Protein AF-A0A8H6JCL1-F1 (afdb_monomer_lite)

Organism: NCBI:txid2175907

Secondary structure (DSSP, 8-state):
------------------SSHHHHHHHHHHHHHHSTT-EE-TTSHHHHHHT--SSHHHHTS--SEEE--SSHHHHHHHHHHHHHTT--EEEESS---SSTTSS--TTSEEEE-TT---EEE-TTSSEEEE-TT-BHHHHHHHHGGGTEEES--SSTTSBHHHHHHT----TTHHHH--GGGGEEEEEEE-TT--EEEESSSSSHHHHHHTTTS-TTBTBEEEEEEEEEEE---EEEEEEEEEGGGHHHHHHHHHHIIIIIGGG-TTEEEEEEEEEEGGGTEEEEEEEEEESS--SSTTSPPGGGHHHHT----SEEEEEEE-HHHHHHHHHTTS-S-SEEEEEEEEEE-STTHHHHHHHHHHHHHHHHHHHHHHHHHTT--EEEEEEEEEE-HHHHHHTTGGG--TT---GGG--EEEEEEEEEES-GGGHHHHHHHHHHHHHHHHHHHHHTT-B-----GGG--TTS-TTGGGHHHHHHHHHHHHHHH-TT-TTHHHHTTTT-TTTS-SS---SEEEE-SHHHHHHHHHHHHHHHH-GGGGGG--EEEE-GGGS--SS---------S-PPP----HHHHHHHHHHHHHS---HHHHHHHHHHHHHHHHHHTT-----HHHHHHHHHHHHHHHHHHHHHH-TT--EEEE----S-HHHHHHHHHHHTT-S-GGG---TT--EEEE-----TT---TTS-B---HHHHHTTTTT-TT--EEEEESBB-SS-------TT-S-TT--EEEEEEEB--HHHHHHHHHSSSS--EEEEEE--GGGGG-------HHHHHHHHHTTTTT--EEEEE-TTT--PPSSS--S--TTS-TTSTTHHHHSTTS---HHHHTTSHHHHHHHTT--S-SSSTTS---S--TTS----TT-TT--EEEEETHHHH--BSTT-TTPPBSS--SS-HHHHS-TT-SEEEEET--TTT-HHHHHHHHHHHHHHHHH-TT--EEESSSS----TTGGGTT--TT---GGGT-----S---PBP--

Radius of gyration: 36.18 Å; chains: 1; bounding box: 98×81×99 Å

Foldseek 3Di:
DDDDDDDDDDDPDPDPDDDLLPLQVVLLVVLCVVPPPQKAAPPDPVLVVLLFALFVQASVADERIEGADQDLLSQLVSLQSCLVSLFFEFEDALNYAQHYQQQHHHHTYGYQPLNLADWDADPVRFKIKGFQNAFQLVQQVVCQVVQKDFQAELARSGTGQQCQQQFADGLQLLPFATNVLFFQKWFFQFSNSDTAIEHLVGVVLVSQNSGRVGGCLLGDTGITIGTMDRAHWKKKKKFKAAPVCLLQVLVLVLCLQAPQSNVASQKFKKKKWKFDVVLPTIMIMIMIIGRDADPPQPDDPPSCPSVVPRDHTPDIDMDTGGSSVSNVVVNVVRDIYFHKAKAKFKWARDVCVSVLVVVLVVLQVVLVCQLQVQCVVVVWDKMKMKMKGKCHLSSQVSQPPSNHHLQLGHSVLGIMIMIMTMMTIHDPSSVVSSVVSSVVSNVVSQVSRVVVVTGQLATRPSRHFLADQRNSNNDDVSLVSSVVSSCVRPVVSSVPVRRRCSRHQPSPPVGPLLLEAELAAPLSLVLLQVVQLSCLVPLVSLQSHAEYEYALVNQLDLPDDPPPDPPFLPDPAADDDPVSLVSLLVLLVQLPFDPVLSVLLNVLSVVVNCSNRVNDGDDPNRCSVSSSSSSLSSSLSSQQSRANHAEYEAHADDPSPNNLRSLLCLLLVVTDPSNRGCLNYAEYAYADCDDPPDRDLQAADAHLQLSVCSSHFARQNHAEYHAGRHADDDHDPPFAFFQLGHQNHAYYAHYQYQAAQFVLLRVLRSHNAHAYYHEAHHGDVCVVPDDQRHLLQLNLLSCVSNLARYAAYAEQCVSRQDDPPDDDFSDDPQLCCPDPVNCPPPVVNCDPVVVQCVDPSRVSSCVRHHDDRGSNRRDDPDDATSASAASQSSQNHAYDHYALCNQAHDFDDPDLLGEHPDGGPDQPLRRDHQAYQYYEHAPDDAPSYVVSNVSLVVCVVCVVPRRVNHNYYYCNVDHHYRNVRVPVVDDPDDDPVCPPDDDPDPPDDRDSND

Sequence (1010 aa):
MKFSSTNLAILASTQFGTSSASSTCGVCSALARQLPEKVFLPNTTQYATSNIYWSDRQAEIHPACFITPESTEDVSTAIKILVSLSAPFTVKSGGHTAFDGGSNIQNGVTIDLAPLNHLNVSDDRQTVSIGPGNRWIDVSEALDPLGLAVVGGRVGMVGVSGLILGGGISYFSGRYGWACDNVHRFEVVLASGDVVYASPDENADLFWALRGSGGSNFGVVTNFDLASFEQGNIWLHNRLFPMAKSTELVPAFNELSLNGLPGDADGHTFLVMMYLAELGGYIIGDYLYHAQPPSDPQATPAVFASTATITGTLFNSTTVANVTTHIKALSEGNQNGGRKAWFGVSVYLGEGSSQLLQDIIPLYQERSEIVLATAASKNLTAMPMLVYQPITANILEQMQKNGGNALGLSPEAGPMVHIQVDTHWDAAELDEVVESSAADLVAKITRLAEERGLSAGYVYLNYADKNQDVYAGYGEESHARLREVAGKYDAEGSFRARQWDHLIPDFWSSVPPLFRIKVAEADDIEASYPLLASYATNPDAALTVNEFGIDTDRWPSRWFGFRTHDEALNDPARPVDDAAHQLLEDRARKLGLSQASTDSMLNALSWKKAHLLGQRPETPRGFREHNFEYACAAATLLLSFCKNITQVYWGQMGSCTALEEYLHKSNYGILPAESRALQQLEMARIMSVTNGLYRDTRTYRRSECLRELSYFHRLPRFANFVLDAFGDYQMHHEIFAPKSSSPSFKRIQMRRTGATGSVIGMLIRAPLNLEELVLSTGGLWLHEGDISLASLKGLHKSLLMQKDTLKVLDIDVGAGIWPRARGEGEIGWEDDADGPEGDEEWGWVLEDHAELRQNEYFAMDEALGGGPIYSHELPDTRPYGYTIGSFHDFHKLTHLSITLRAFMGPGLTFFPNANLTVKPPFRLFEVLPPNLEYLCFYDYDKGINAEIDDHVREFTEKKGELFPSLREVVGVDEKMPAGGTLYKDVGYGNNKESRLFQPVDPEFGWAVAI

InterPro domains:
  IPR006094 FAD linked oxidase, N-terminal [PF01565] (63-196)
  IPR016166 FAD-binding domain, PCMH-type [PS51387] (59-231)
  IPR016169 FAD-binding, type PCMH, subdomain 2 [G3DSA:3.30.465.10] (18-253)
  IPR036318 FAD-binding, type PCMH-like superfamily [SSF56176] (26-227)
  IPR050416 FAD-linked Oxidoreductases in Biosynthetic Pathways [PTHR42973] (18-499)

pLDDT: mean 81.49, std 20.09, range [21.56, 98.62]

Structure (mmCIF, N/CA/C/O backbone):
data_AF-A0A8H6JCL1-F1
#
_entry.id   AF-A0A8H6JCL1-F1
#
loop_
_atom_site.group_PDB
_atom_site.id
_atom_site.type_symbol
_atom_site.label_atom_id
_atom_site.label_alt_id
_atom_site.label_comp_id
_atom_site.label_asym_id
_atom_site.label_entity_id
_atom_site.label_seq_id
_atom_site.pdbx_PDB_ins_code
_atom_site.Cartn_x
_atom_site.Cartn_y
_atom_site.Cartn_z
_atom_site.occupancy
_atom_site.B_iso_or_equiv
_atom_site.auth_seq_id
_atom_site.auth_comp_id
_atom_site.auth_asym_id
_atom_site.auth_atom_id
_atom_site.pdbx_PDB_model_num
ATOM 1 N N . MET A 1 1 ? 57.566 -1.917 42.557 1.00 38.50 1 MET A N 1
ATOM 2 C CA . MET A 1 1 ? 56.617 -2.766 43.312 1.00 38.50 1 MET A CA 1
ATOM 3 C C . MET A 1 1 ? 55.871 -1.912 44.321 1.00 38.50 1 MET A C 1
ATOM 5 O O . MET A 1 1 ? 56.512 -1.420 45.241 1.00 38.50 1 MET A O 1
ATOM 9 N N . LYS A 1 2 ? 54.563 -1.714 44.123 1.00 21.56 2 LYS A N 1
ATOM 10 C CA . LYS A 1 2 ? 53.546 -1.369 45.135 1.00 21.56 2 LYS A CA 1
ATOM 11 C C . LYS A 1 2 ? 52.174 -1.364 44.443 1.00 21.56 2 LYS A C 1
ATOM 13 O O . LYS A 1 2 ? 52.069 -0.892 43.318 1.00 21.56 2 LYS A O 1
ATOM 18 N N . PHE A 1 3 ? 51.186 -1.951 45.111 1.00 28.50 3 PHE A N 1
ATOM 19 C CA . PHE A 1 3 ? 49.781 -2.045 44.709 1.00 28.50 3 PHE A CA 1
ATOM 20 C C . PHE A 1 3 ? 49.100 -0.669 44.591 1.00 28.50 3 PHE A C 1
ATOM 22 O O . PHE A 1 3 ? 49.400 0.224 45.382 1.00 28.50 3 PHE A O 1
ATOM 29 N N . SER A 1 4 ? 48.114 -0.558 43.694 1.00 23.06 4 SER A N 1
ATOM 30 C CA . SER A 1 4 ? 46.902 0.246 43.901 1.00 23.06 4 SER A CA 1
ATOM 31 C C . SER A 1 4 ? 45.738 -0.325 43.082 1.00 23.06 4 SER A C 1
ATOM 33 O O . SER A 1 4 ? 45.916 -0.853 41.990 1.00 23.06 4 SER A O 1
ATOM 35 N N . SER A 1 5 ? 44.568 -0.247 43.691 1.00 24.34 5 SER A N 1
ATOM 36 C CA . SER A 1 5 ? 43.299 -0.926 43.455 1.00 24.34 5 SER A CA 1
ATOM 37 C C . SER A 1 5 ? 42.236 0.028 42.913 1.00 24.34 5 SER A C 1
ATOM 39 O O . SER A 1 5 ? 42.198 1.167 43.369 1.00 24.34 5 SER A O 1
ATOM 41 N N . THR A 1 6 ? 41.308 -0.449 42.073 1.00 24.31 6 THR A N 1
ATOM 42 C CA . THR A 1 6 ? 39.841 -0.338 42.283 1.00 24.31 6 THR A CA 1
ATOM 43 C C . THR A 1 6 ? 39.059 -1.006 41.141 1.00 24.31 6 THR A C 1
ATOM 45 O O . THR A 1 6 ? 39.145 -0.605 39.988 1.00 24.31 6 THR A O 1
ATOM 48 N N . ASN A 1 7 ? 38.285 -2.035 41.500 1.00 23.97 7 ASN A N 1
ATOM 49 C CA . ASN A 1 7 ? 37.145 -2.547 40.742 1.00 23.97 7 ASN A CA 1
ATOM 50 C C . ASN A 1 7 ? 35.922 -1.690 41.097 1.00 23.97 7 ASN A C 1
ATOM 52 O O . ASN A 1 7 ? 35.647 -1.523 42.286 1.00 23.97 7 ASN A O 1
ATOM 56 N N . LEU A 1 8 ? 35.148 -1.245 40.107 1.00 24.22 8 LEU A N 1
ATOM 57 C CA . LEU A 1 8 ? 33.727 -0.943 40.286 1.00 24.22 8 LEU A CA 1
ATOM 58 C C . LEU A 1 8 ? 32.955 -1.548 39.111 1.00 24.22 8 LEU A C 1
ATOM 60 O O . LEU A 1 8 ? 33.208 -1.228 37.952 1.00 24.22 8 LEU A O 1
ATOM 64 N N . ALA A 1 9 ? 32.046 -2.462 39.437 1.00 23.98 9 ALA A N 1
ATOM 65 C CA . ALA A 1 9 ? 31.077 -3.032 38.520 1.00 23.98 9 ALA A CA 1
ATOM 66 C C . ALA A 1 9 ? 30.070 -1.950 38.104 1.00 23.98 9 ALA A C 1
ATOM 68 O O . ALA A 1 9 ? 29.448 -1.331 38.967 1.00 23.98 9 ALA A O 1
ATOM 69 N N . ILE A 1 10 ? 29.892 -1.744 36.799 1.00 23.39 10 ILE A N 1
ATOM 70 C CA . ILE A 1 10 ? 28.755 -0.995 36.260 1.00 23.39 10 ILE A CA 1
ATOM 71 C C . ILE A 1 10 ? 27.710 -2.030 35.843 1.00 23.39 10 ILE A C 1
ATOM 73 O O . ILE A 1 10 ? 27.878 -2.753 34.864 1.00 23.39 10 ILE A O 1
ATOM 77 N N . LEU A 1 11 ? 26.653 -2.119 36.650 1.00 22.72 11 LEU A N 1
ATOM 78 C CA . LEU A 1 11 ? 25.375 -2.721 36.287 1.00 22.72 11 LEU A CA 1
ATOM 79 C C . LEU A 1 11 ? 24.811 -1.930 35.102 1.00 22.72 11 LEU A C 1
ATOM 81 O O . LEU A 1 11 ? 24.326 -0.815 35.279 1.00 22.72 11 LEU A O 1
ATOM 85 N N . ALA A 1 12 ? 24.895 -2.491 33.898 1.00 23.98 12 ALA A N 1
ATOM 86 C CA . ALA A 1 12 ? 24.140 -1.997 32.758 1.00 23.98 12 ALA A CA 1
ATOM 87 C C . ALA A 1 12 ? 22.661 -2.317 33.010 1.00 23.98 12 ALA A C 1
ATOM 89 O O . ALA A 1 12 ? 22.228 -3.465 32.919 1.00 23.98 12 ALA A O 1
ATOM 90 N N . SER A 1 13 ? 21.901 -1.299 33.405 1.00 22.94 13 SER A N 1
ATOM 91 C CA . SER A 1 13 ? 20.447 -1.349 33.478 1.00 22.94 13 SER A CA 1
ATOM 92 C C . SER A 1 13 ? 19.893 -1.600 32.078 1.00 22.94 13 SER A C 1
ATOM 94 O O . SER A 1 13 ? 20.009 -0.752 31.196 1.00 22.94 13 SER A O 1
ATOM 96 N N . THR A 1 14 ? 19.286 -2.766 31.888 1.00 24.42 14 THR A N 1
ATOM 97 C CA . THR A 1 14 ? 18.423 -3.091 30.754 1.00 24.42 14 THR A CA 1
ATOM 98 C C . THR A 1 14 ? 17.261 -2.098 30.706 1.00 24.42 14 THR A C 1
ATOM 100 O O . THR A 1 14 ? 16.309 -2.214 31.479 1.00 24.42 14 THR A O 1
ATOM 103 N N . GLN A 1 15 ? 17.339 -1.107 29.818 1.00 24.70 15 GLN A N 1
ATOM 104 C CA . GLN A 1 15 ? 16.174 -0.334 29.399 1.00 24.70 15 GLN A CA 1
ATOM 105 C C . GLN A 1 15 ? 15.308 -1.238 28.518 1.00 24.70 15 GLN A C 1
ATOM 107 O O . GLN A 1 15 ? 15.600 -1.454 27.346 1.00 24.70 15 GLN A O 1
ATOM 112 N N . PHE A 1 16 ? 14.248 -1.796 29.100 1.00 24.67 16 PHE A N 1
ATOM 113 C CA . PHE A 1 16 ? 13.143 -2.352 28.330 1.00 24.67 16 PHE A CA 1
ATOM 114 C C . PHE A 1 16 ? 12.398 -1.185 27.675 1.00 24.67 16 PHE A C 1
ATOM 116 O O . PHE A 1 16 ? 11.644 -0.468 28.335 1.00 24.67 16 PHE A O 1
ATOM 123 N N . GLY A 1 17 ? 12.644 -0.971 26.382 1.00 24.30 17 GLY A N 1
ATOM 124 C CA . GLY A 1 17 ? 11.808 -0.110 25.553 1.00 24.30 17 GLY A CA 1
ATOM 125 C C . GLY A 1 17 ? 10.380 -0.653 25.548 1.00 24.30 17 GLY A C 1
ATOM 126 O O . GLY A 1 17 ? 10.155 -1.815 25.220 1.00 24.30 17 GLY A O 1
ATOM 127 N N . THR A 1 18 ? 9.420 0.165 25.969 1.00 31.03 18 THR A N 1
ATOM 128 C CA . THR A 1 18 ? 7.995 -0.183 26.002 1.00 31.03 18 THR A CA 1
ATOM 129 C C . THR A 1 18 ? 7.184 0.921 25.326 1.00 31.03 18 THR A C 1
ATOM 131 O O . THR A 1 18 ? 6.800 1.884 25.974 1.00 31.03 18 THR A O 1
ATOM 134 N N . SER A 1 19 ? 6.951 0.786 24.017 1.00 31.88 19 SER A N 1
ATOM 135 C CA . SER A 1 19 ? 5.664 1.043 23.334 1.00 31.88 19 SER A CA 1
ATOM 136 C C . SER A 1 19 ? 5.751 0.564 21.865 1.00 31.88 19 SER A C 1
ATOM 138 O O . SER A 1 19 ? 6.844 0.421 21.325 1.00 31.88 19 SER A O 1
ATOM 140 N N . SER A 1 20 ? 4.609 0.198 21.270 1.00 27.75 20 SER A N 1
ATOM 141 C CA . SER A 1 20 ? 4.351 -0.674 20.088 1.00 27.75 20 SER A CA 1
ATOM 142 C C . SER A 1 20 ? 4.400 -2.207 20.273 1.00 27.75 20 SER A C 1
ATOM 144 O O . SER A 1 20 ? 3.550 -2.904 19.727 1.00 27.75 20 SER A O 1
ATOM 146 N N . ALA A 1 21 ? 5.280 -2.773 21.108 1.00 30.39 21 ALA A N 1
ATOM 147 C CA . ALA A 1 21 ? 5.380 -4.241 21.239 1.00 30.39 21 ALA A CA 1
ATOM 148 C C . ALA A 1 21 ? 4.179 -4.924 21.945 1.00 30.39 21 ALA A C 1
ATOM 150 O O . ALA A 1 21 ? 3.989 -6.133 21.819 1.00 30.39 21 ALA A O 1
ATOM 151 N N . SER A 1 22 ? 3.369 -4.178 22.706 1.00 33.50 22 SER A N 1
ATOM 152 C CA . SER A 1 22 ? 2.308 -4.730 23.570 1.00 33.50 22 SER A CA 1
ATOM 153 C C . SER A 1 22 ? 1.096 -5.270 22.793 1.00 33.50 22 SER A C 1
ATOM 155 O O . SER A 1 22 ? 0.628 -6.376 23.072 1.00 33.50 22 SER A O 1
ATOM 157 N N . SER A 1 23 ? 0.607 -4.538 21.784 1.00 38.47 23 SER A N 1
ATOM 158 C CA . SER A 1 23 ? -0.570 -4.933 20.994 1.00 38.47 23 SER A CA 1
ATOM 159 C C . SER A 1 23 ? -0.249 -6.068 20.015 1.00 38.47 23 SER A C 1
ATOM 161 O O . SER A 1 23 ? -0.994 -7.050 19.960 1.00 38.47 23 SER A O 1
ATOM 163 N N . THR A 1 24 ? 0.900 -6.022 19.328 1.00 45.44 24 THR A N 1
ATOM 164 C CA . THR A 1 24 ? 1.317 -7.107 18.423 1.00 45.44 24 THR A CA 1
ATOM 165 C C . THR A 1 24 ? 1.723 -8.380 19.177 1.00 45.44 24 THR A C 1
ATOM 167 O O . THR A 1 24 ? 1.479 -9.484 18.689 1.00 45.44 24 THR A O 1
ATOM 170 N N . CYS A 1 25 ? 2.221 -8.277 20.419 1.00 59.06 25 CYS A N 1
ATOM 171 C CA . CYS A 1 25 ? 2.382 -9.440 21.305 1.00 59.06 25 CYS A CA 1
ATOM 172 C C . CYS A 1 25 ? 1.034 -10.140 21.574 1.00 59.06 25 CYS A C 1
ATOM 174 O O . CYS A 1 25 ? 0.959 -11.374 21.598 1.00 59.06 25 CYS A O 1
ATOM 176 N N . GLY A 1 26 ? -0.055 -9.370 21.687 1.00 68.06 26 GLY A N 1
ATOM 177 C CA . GLY A 1 26 ? -1.422 -9.888 21.781 1.00 68.06 26 GLY A CA 1
ATOM 178 C C . GLY A 1 26 ? -1.878 -10.636 20.523 1.00 68.06 26 GLY A C 1
ATOM 179 O O . GLY A 1 26 ? -2.459 -11.718 20.639 1.00 68.06 26 GLY A O 1
ATOM 180 N N . VAL A 1 27 ? -1.562 -10.113 19.332 1.00 77.06 27 VAL A N 1
ATOM 181 C CA . VAL A 1 27 ? -1.887 -10.743 18.036 1.00 77.06 27 VAL A CA 1
ATOM 182 C C . VAL A 1 27 ? -1.123 -12.053 17.850 1.00 77.06 27 VAL A C 1
ATOM 184 O O . VAL A 1 27 ? -1.741 -13.089 17.607 1.00 77.06 27 VAL A O 1
ATOM 187 N N . CYS A 1 28 ? 0.199 -12.050 18.037 1.00 83.19 28 CYS A N 1
ATOM 188 C CA . CYS A 1 28 ? 1.015 -13.263 17.937 1.00 83.19 28 CYS A CA 1
ATOM 189 C C . CYS A 1 28 ? 0.570 -14.327 18.954 1.00 83.19 28 CYS A C 1
ATOM 191 O O . CYS A 1 28 ? 0.519 -15.513 18.634 1.00 83.19 28 CYS A O 1
ATOM 193 N N . SER A 1 29 ? 0.145 -13.913 20.153 1.00 82.38 29 SER A N 1
ATOM 194 C CA . SER A 1 29 ? -0.443 -14.815 21.153 1.00 82.38 29 SER A CA 1
ATOM 195 C C . SER A 1 29 ? -1.833 -15.334 20.760 1.00 82.38 29 SER A C 1
ATOM 197 O O . SER A 1 29 ? -2.208 -16.447 21.128 1.00 82.38 29 SER A O 1
ATOM 199 N N . ALA A 1 30 ? -2.647 -14.547 20.051 1.00 79.69 30 ALA A N 1
ATOM 200 C CA . ALA A 1 30 ? -3.932 -15.001 19.518 1.00 79.69 30 ALA A CA 1
ATOM 201 C C . ALA A 1 30 ? -3.732 -16.042 18.409 1.00 79.69 30 ALA A C 1
ATOM 203 O O . ALA A 1 30 ? -4.354 -17.103 18.465 1.00 79.69 30 ALA A O 1
ATOM 204 N N . LEU A 1 31 ? -2.801 -15.782 17.487 1.00 87.44 31 LEU A N 1
ATOM 205 C CA . LEU A 1 31 ? -2.389 -16.731 16.456 1.00 87.44 31 LEU A CA 1
ATOM 206 C C . LEU A 1 31 ? -1.851 -18.019 17.084 1.00 87.44 31 LEU A C 1
ATOM 208 O O . LEU A 1 31 ? -2.348 -19.088 16.764 1.00 87.44 31 LEU A O 1
ATOM 212 N N . ALA A 1 32 ? -0.935 -17.936 18.054 1.00 90.69 32 ALA A N 1
ATOM 213 C CA . ALA A 1 32 ? -0.321 -19.117 18.669 1.00 90.69 32 ALA A CA 1
ATOM 214 C C . ALA A 1 32 ? -1.321 -19.988 19.450 1.00 90.69 32 ALA A C 1
ATOM 216 O O . ALA A 1 32 ? -1.097 -21.183 19.626 1.00 90.69 32 ALA A O 1
ATOM 217 N N . ARG A 1 33 ? -2.431 -19.407 19.926 1.00 90.06 33 ARG A N 1
ATOM 218 C CA . ARG A 1 33 ? -3.516 -20.156 20.579 1.00 90.06 33 ARG A CA 1
ATOM 219 C C . ARG A 1 33 ? -4.389 -20.923 19.588 1.00 90.06 33 ARG A C 1
ATOM 221 O O . ARG A 1 33 ? -4.876 -21.989 19.946 1.00 90.06 33 ARG A O 1
ATOM 228 N N . GLN A 1 34 ? -4.622 -20.370 18.399 1.00 92.56 34 GLN A N 1
ATOM 229 C CA . GLN A 1 34 ? -5.476 -20.987 17.374 1.00 92.56 34 GLN A CA 1
ATOM 230 C C . GLN A 1 34 ? -4.685 -21.905 16.435 1.00 92.56 34 GLN A C 1
ATOM 232 O O . GLN A 1 34 ? -5.204 -22.919 15.985 1.00 92.56 34 GLN A O 1
ATOM 237 N N . LEU A 1 35 ? -3.422 -21.564 16.183 1.00 93.75 35 LEU A N 1
ATOM 238 C CA . LEU A 1 35 ? -2.479 -22.251 15.306 1.00 93.75 35 LEU A CA 1
ATOM 239 C C . LEU A 1 35 ? -1.195 -22.561 16.104 1.00 93.75 35 LEU A C 1
ATOM 241 O O . LEU A 1 35 ? -0.165 -21.903 15.916 1.00 93.75 35 LEU A O 1
ATOM 245 N N . PRO A 1 36 ? -1.256 -23.509 17.061 1.00 89.75 36 PRO A N 1
ATOM 246 C CA . PRO A 1 36 ? -0.106 -23.862 17.888 1.00 89.75 36 PRO A CA 1
ATOM 247 C C . PRO A 1 36 ? 1.031 -24.418 17.029 1.00 89.75 36 PRO A C 1
ATOM 249 O O . PRO A 1 36 ? 0.790 -25.034 15.997 1.00 89.75 36 PRO A O 1
ATOM 252 N N . GLU A 1 37 ? 2.273 -24.185 17.459 1.00 92.62 37 GLU A N 1
ATOM 253 C CA . GLU A 1 37 ? 3.508 -24.634 16.783 1.00 92.62 37 GLU A CA 1
ATOM 254 C C . GLU A 1 37 ? 3.768 -24.027 15.390 1.00 92.62 37 GLU A C 1
ATOM 256 O O . GLU A 1 37 ? 4.841 -24.241 14.835 1.00 92.62 37 GLU A O 1
ATOM 261 N N . LYS A 1 38 ? 2.858 -23.188 14.877 1.00 96.25 38 LYS A N 1
ATOM 262 C CA . LYS A 1 38 ? 2.988 -22.481 13.590 1.00 96.25 38 LYS A CA 1
ATOM 263 C C . LYS A 1 38 ? 3.378 -21.007 13.740 1.00 96.25 38 LYS A C 1
ATOM 265 O O . LYS A 1 38 ? 3.546 -20.307 12.751 1.00 96.25 38 LYS A O 1
ATOM 270 N N . VAL A 1 39 ? 3.504 -20.502 14.970 1.00 96.38 39 VAL A N 1
ATOM 271 C CA . VAL A 1 39 ? 3.913 -19.114 15.247 1.00 96.38 39 VAL A CA 1
ATOM 272 C C . VAL A 1 39 ? 5.340 -19.080 15.768 1.00 96.38 39 VAL A C 1
ATOM 274 O O . VAL A 1 39 ? 5.640 -19.649 16.819 1.00 96.38 39 VAL A O 1
ATOM 277 N N . PHE A 1 40 ? 6.212 -18.363 15.066 1.00 95.06 40 PHE A N 1
ATOM 278 C CA . PHE A 1 40 ? 7.623 -18.239 15.410 1.00 95.06 40 PHE A CA 1
ATOM 279 C C . PHE A 1 40 ? 7.922 -16.835 15.925 1.00 95.06 40 PHE A C 1
ATOM 281 O O . PHE A 1 40 ? 7.771 -15.842 15.213 1.00 95.06 40 PHE A O 1
ATOM 288 N N . LEU A 1 41 ? 8.340 -16.764 17.189 1.00 90.81 41 LEU A N 1
ATOM 289 C CA . LEU A 1 41 ? 8.695 -15.526 17.881 1.00 90.81 41 LEU A CA 1
ATOM 290 C C . LEU A 1 41 ? 10.193 -15.207 17.724 1.00 90.81 41 LEU A C 1
ATOM 292 O O . LEU A 1 41 ? 10.987 -16.129 17.490 1.00 90.81 41 LEU A O 1
ATOM 296 N N . PRO A 1 42 ? 10.603 -13.938 17.918 1.00 88.81 42 PRO A N 1
ATOM 297 C CA . PRO A 1 42 ? 12.007 -13.548 17.945 1.00 88.81 42 PRO A CA 1
ATOM 298 C C . PRO A 1 42 ? 12.844 -14.420 18.891 1.00 88.81 42 PRO A C 1
ATOM 300 O O . PRO A 1 42 ? 12.355 -14.912 19.909 1.00 88.81 42 PRO A O 1
ATOM 303 N N . ASN A 1 43 ? 14.130 -14.580 18.570 1.00 84.06 43 ASN A N 1
ATOM 304 C CA . ASN A 1 43 ? 15.099 -15.423 19.292 1.00 84.06 43 ASN A CA 1
ATOM 305 C C . ASN A 1 43 ? 14.855 -16.945 19.214 1.00 84.06 43 ASN A C 1
ATOM 307 O O . ASN A 1 43 ? 15.453 -17.699 19.982 1.00 84.06 43 ASN A O 1
ATOM 311 N N . THR A 1 44 ? 14.023 -17.418 18.280 1.00 90.06 44 THR A N 1
ATOM 312 C CA . THR A 1 44 ? 13.889 -18.850 17.958 1.00 90.06 44 THR A CA 1
ATOM 313 C C . THR A 1 44 ? 14.641 -19.206 16.672 1.00 90.06 44 THR A C 1
ATOM 315 O O . THR A 1 44 ? 14.817 -18.369 15.784 1.00 90.06 44 THR A O 1
ATOM 318 N N . THR A 1 45 ? 15.083 -20.460 16.537 1.00 92.81 45 THR A N 1
ATOM 319 C CA . THR A 1 45 ? 15.738 -20.944 15.305 1.00 92.81 45 THR A CA 1
ATOM 320 C C . THR A 1 45 ? 14.789 -20.898 14.108 1.00 92.81 45 THR A C 1
ATOM 322 O O . THR A 1 45 ? 15.203 -20.583 12.993 1.00 92.81 45 THR A O 1
ATOM 325 N N . GLN A 1 46 ? 13.508 -21.172 14.340 1.00 92.62 46 GLN A N 1
ATOM 326 C CA . GLN A 1 46 ? 12.470 -21.126 13.323 1.00 92.62 46 GLN A CA 1
ATOM 327 C C . GLN A 1 46 ? 12.265 -19.700 12.803 1.00 92.62 46 GLN A C 1
ATOM 329 O O . GLN A 1 46 ? 12.239 -19.502 11.595 1.00 92.62 46 GLN A O 1
ATOM 334 N N . TYR A 1 47 ? 12.246 -18.698 13.690 1.00 94.06 47 TYR A N 1
ATOM 335 C CA . TYR A 1 47 ? 12.207 -17.290 13.283 1.00 94.06 47 TYR A CA 1
ATOM 336 C C . TYR A 1 47 ? 13.407 -16.925 12.405 1.00 94.06 47 TYR A C 1
ATOM 338 O O . TYR A 1 47 ? 13.236 -16.320 11.353 1.00 94.06 47 TYR A O 1
ATOM 346 N N . ALA A 1 48 ? 14.621 -17.332 12.794 1.00 93.12 48 ALA A N 1
ATOM 347 C CA . ALA A 1 48 ? 15.817 -17.075 11.990 1.00 93.12 48 ALA A CA 1
ATOM 348 C C . ALA A 1 48 ? 15.750 -17.749 10.605 1.00 93.12 48 ALA A C 1
ATOM 350 O O . ALA A 1 48 ? 16.198 -17.170 9.621 1.00 93.12 48 ALA A O 1
ATOM 351 N N . THR A 1 49 ? 15.145 -18.937 10.520 1.00 92.12 49 THR A N 1
ATOM 352 C CA . THR A 1 49 ? 14.950 -19.669 9.256 1.00 92.12 49 THR A CA 1
ATOM 353 C C . THR A 1 49 ? 13.924 -18.974 8.358 1.00 92.12 49 THR A C 1
ATOM 355 O O . THR A 1 49 ? 14.168 -18.797 7.165 1.00 92.12 49 THR A O 1
ATOM 358 N N . SER A 1 50 ? 12.812 -18.505 8.929 1.00 94.19 50 SER A N 1
ATOM 359 C CA . SER A 1 50 ? 11.821 -17.699 8.209 1.00 94.19 50 SER A CA 1
ATOM 360 C C . SER A 1 50 ? 12.330 -16.299 7.853 1.00 94.19 50 SER A C 1
ATOM 362 O O . SER A 1 50 ? 11.800 -15.690 6.931 1.00 94.19 50 SER A O 1
ATOM 364 N N . ASN A 1 51 ? 13.392 -15.789 8.486 1.00 94.56 51 ASN A N 1
ATOM 365 C CA . ASN A 1 51 ? 13.963 -14.466 8.202 1.00 94.56 51 ASN A CA 1
ATOM 366 C C . ASN A 1 51 ? 15.081 -14.469 7.134 1.00 94.56 51 ASN A C 1
ATOM 368 O O . ASN A 1 51 ? 15.973 -13.627 7.166 1.00 94.56 51 ASN A O 1
ATOM 372 N N . ILE A 1 52 ? 15.052 -15.409 6.182 1.00 93.06 52 ILE A N 1
ATOM 373 C CA . ILE A 1 52 ? 15.992 -15.459 5.045 1.00 93.06 52 ILE A CA 1
ATOM 374 C C . ILE A 1 52 ? 15.357 -14.813 3.808 1.00 93.06 52 ILE A C 1
ATOM 376 O O . ILE A 1 52 ? 14.282 -15.238 3.379 1.00 93.06 52 ILE A O 1
ATOM 380 N N . TYR A 1 53 ? 16.023 -13.826 3.208 1.00 94.69 53 TYR A N 1
ATOM 381 C CA . TYR A 1 53 ? 15.524 -13.071 2.051 1.00 94.69 53 TYR A CA 1
ATOM 382 C C . TYR A 1 53 ? 16.588 -12.899 0.970 1.00 94.69 53 TYR A C 1
ATOM 384 O O . TYR A 1 53 ? 17.781 -13.084 1.211 1.00 94.69 53 TYR A O 1
ATOM 392 N N . TRP A 1 54 ? 16.146 -12.530 -0.231 1.00 93.12 54 TRP A N 1
ATOM 393 C CA . TRP A 1 54 ? 17.045 -12.273 -1.350 1.00 93.12 54 TRP A CA 1
ATOM 394 C C . TRP A 1 54 ? 17.894 -11.011 -1.156 1.00 93.12 54 TRP A C 1
ATOM 396 O O . TRP A 1 54 ? 19.064 -11.005 -1.532 1.00 93.12 54 TRP A O 1
ATOM 406 N N . SER A 1 55 ? 17.320 -9.974 -0.544 1.00 94.25 55 SER A N 1
ATOM 407 C CA . SER A 1 55 ? 17.991 -8.719 -0.192 1.00 94.25 55 SER A CA 1
ATOM 408 C C . SER A 1 55 ? 18.053 -8.564 1.328 1.00 94.25 55 SER A C 1
ATOM 410 O O . SER A 1 55 ? 17.036 -8.739 2.006 1.00 94.25 55 SER A O 1
ATOM 412 N N . ASP A 1 56 ? 19.218 -8.193 1.862 1.00 93.81 56 ASP A N 1
ATOM 413 C CA . ASP A 1 56 ? 19.426 -7.939 3.296 1.00 93.81 56 ASP A CA 1
ATOM 414 C C . ASP A 1 56 ? 18.503 -6.838 3.821 1.00 93.81 56 ASP A C 1
ATOM 416 O O . ASP A 1 56 ? 18.051 -6.910 4.959 1.00 93.81 56 ASP A O 1
ATOM 420 N N . ARG A 1 57 ? 18.099 -5.899 2.958 1.00 91.31 57 ARG A N 1
ATOM 421 C CA . ARG A 1 57 ? 17.111 -4.856 3.277 1.00 91.31 57 ARG A CA 1
ATOM 422 C C . ARG A 1 57 ? 15.805 -5.417 3.841 1.00 91.31 57 ARG A C 1
ATOM 424 O O . ARG A 1 57 ? 15.172 -4.802 4.690 1.00 91.31 57 ARG A O 1
ATOM 431 N N . GLN A 1 58 ? 15.395 -6.597 3.379 1.00 91.69 58 GLN A N 1
ATOM 432 C CA . GLN A 1 58 ? 14.199 -7.278 3.879 1.00 91.69 58 GLN A CA 1
ATOM 433 C C . GLN A 1 58 ? 14.464 -8.079 5.147 1.00 91.69 58 GLN A C 1
ATOM 435 O O . GLN A 1 58 ? 13.582 -8.179 5.997 1.00 91.69 58 GLN A O 1
ATOM 440 N N . ALA A 1 59 ? 15.663 -8.646 5.283 1.00 91.31 59 ALA A N 1
ATOM 441 C CA . ALA A 1 59 ? 16.061 -9.402 6.467 1.00 91.31 59 ALA A CA 1
ATOM 442 C C . ALA A 1 59 ? 16.326 -8.498 7.687 1.00 91.31 59 ALA A C 1
ATOM 444 O O . ALA A 1 59 ? 16.161 -8.943 8.825 1.00 91.31 59 ALA A O 1
ATOM 445 N N . GLU A 1 60 ? 16.705 -7.240 7.452 1.00 92.00 60 GLU A N 1
ATOM 446 C CA . GLU A 1 60 ? 16.902 -6.192 8.464 1.00 92.00 60 GLU A CA 1
ATOM 447 C C . GLU A 1 60 ? 15.588 -5.688 9.071 1.00 92.00 60 GLU A C 1
ATOM 449 O O . GLU A 1 60 ? 15.588 -5.117 10.160 1.00 92.00 60 GLU A O 1
ATOM 454 N N . ILE A 1 61 ? 14.459 -5.950 8.411 1.00 88.88 61 ILE A N 1
ATOM 455 C CA . ILE A 1 61 ? 13.137 -5.745 8.994 1.00 88.88 61 ILE A CA 1
ATOM 456 C C . ILE A 1 61 ? 12.794 -6.914 9.915 1.00 88.88 61 ILE A C 1
ATOM 458 O O . ILE A 1 61 ? 13.019 -8.087 9.603 1.00 88.88 61 ILE A O 1
ATOM 462 N N . HIS A 1 62 ? 12.204 -6.600 11.064 1.00 88.12 62 HIS A N 1
ATOM 463 C CA . HIS A 1 62 ? 11.891 -7.583 12.092 1.00 88.12 62 HIS A CA 1
ATOM 464 C C . HIS A 1 62 ? 10.392 -7.602 12.416 1.00 88.12 62 HIS A C 1
ATOM 466 O O . HIS A 1 62 ? 9.904 -6.698 13.107 1.00 88.12 62 HIS A O 1
ATOM 472 N N . PRO A 1 63 ? 9.646 -8.623 11.951 1.00 90.12 63 PRO A N 1
ATOM 473 C CA . PRO A 1 63 ? 8.261 -8.809 12.355 1.00 90.12 63 PRO A CA 1
ATOM 474 C C . PRO A 1 63 ? 8.171 -9.204 13.829 1.00 90.12 63 PRO A C 1
ATOM 476 O O . PRO A 1 63 ? 9.080 -9.799 14.407 1.00 90.12 63 PRO A O 1
ATOM 479 N N . ALA A 1 64 ? 7.030 -8.911 14.449 1.00 87.75 64 ALA A N 1
ATOM 480 C CA . ALA A 1 64 ? 6.748 -9.360 15.807 1.00 87.75 64 ALA A CA 1
ATOM 481 C C . ALA A 1 64 ? 6.656 -10.893 15.888 1.00 87.75 64 ALA A C 1
ATOM 483 O O . ALA A 1 64 ? 7.025 -11.479 16.905 1.00 87.75 64 ALA A O 1
ATOM 484 N N . CYS A 1 65 ? 6.173 -11.541 14.825 1.00 92.44 65 CYS A N 1
ATOM 485 C CA . CYS A 1 65 ? 6.238 -12.986 14.640 1.00 92.44 65 CYS A CA 1
ATOM 486 C C . CYS A 1 65 ? 6.056 -13.382 13.171 1.00 92.44 65 CYS A C 1
ATOM 488 O O . CYS A 1 65 ? 5.458 -12.649 12.379 1.00 92.44 65 CYS A O 1
ATOM 490 N N . PHE A 1 66 ? 6.521 -14.583 12.835 1.00 97.19 66 PHE A N 1
ATOM 491 C CA . PHE A 1 66 ? 6.097 -15.288 11.628 1.00 97.19 66 PHE A CA 1
ATOM 492 C C . PHE A 1 66 ? 4.947 -16.239 11.964 1.00 97.19 66 PHE A C 1
ATOM 494 O O . PHE A 1 66 ? 4.962 -16.865 13.024 1.00 97.19 66 PHE A O 1
ATOM 501 N N . ILE A 1 67 ? 3.979 -16.372 11.060 1.00 97.56 67 ILE A N 1
ATOM 502 C CA . ILE A 1 67 ? 3.008 -17.474 11.044 1.00 97.56 67 ILE A CA 1
ATOM 503 C C . ILE A 1 67 ? 3.280 -18.311 9.797 1.00 97.56 67 ILE A C 1
ATOM 505 O O . ILE A 1 67 ? 3.303 -17.774 8.693 1.00 97.56 67 ILE A O 1
ATOM 509 N N . THR A 1 68 ? 3.518 -19.606 9.976 1.00 97.44 68 THR A N 1
ATOM 510 C CA . THR A 1 68 ? 3.857 -20.571 8.923 1.00 97.44 68 THR A CA 1
ATOM 511 C C . THR A 1 68 ? 2.704 -21.555 8.711 1.00 97.44 68 THR A C 1
ATOM 513 O O . THR A 1 68 ? 2.721 -22.667 9.241 1.00 97.44 68 THR A O 1
ATOM 516 N N . PRO A 1 69 ? 1.639 -21.144 7.999 1.00 97.44 69 PRO A N 1
ATOM 517 C CA . PRO A 1 69 ? 0.501 -22.013 7.722 1.00 97.44 69 PRO A CA 1
ATOM 518 C C . PRO A 1 69 ? 0.915 -23.221 6.870 1.00 97.44 69 PRO A C 1
ATOM 520 O O . PRO A 1 69 ? 1.755 -23.108 5.980 1.00 97.44 69 PRO A O 1
ATOM 523 N N . GLU A 1 70 ? 0.283 -24.367 7.121 1.00 96.69 70 GLU A N 1
ATOM 524 C CA . GLU A 1 70 ? 0.548 -25.640 6.429 1.00 96.69 70 GLU A CA 1
ATOM 525 C C . GLU A 1 70 ? -0.645 -26.087 5.567 1.00 96.69 70 GLU A C 1
ATOM 527 O O . GLU A 1 70 ? -0.579 -27.102 4.878 1.00 96.69 70 GLU A O 1
ATOM 532 N N . SER A 1 71 ? -1.748 -25.336 5.610 1.00 97.81 71 SER A N 1
ATOM 533 C CA . SER A 1 71 ? -2.976 -25.586 4.854 1.00 97.81 71 SER A CA 1
ATOM 534 C C . SER A 1 71 ? -3.698 -24.282 4.509 1.00 97.81 71 SER A C 1
ATOM 536 O O . SER A 1 71 ? -3.463 -23.236 5.124 1.00 97.81 71 SER A O 1
ATOM 538 N N . THR A 1 72 ? -4.620 -24.348 3.550 1.00 98.31 72 THR A N 1
ATOM 539 C CA . THR A 1 72 ? -5.510 -23.234 3.195 1.00 98.31 72 THR A CA 1
ATOM 540 C C . THR A 1 72 ? -6.378 -22.808 4.383 1.00 98.31 72 THR A C 1
ATOM 542 O O . THR A 1 72 ? -6.603 -21.617 4.608 1.00 98.31 72 THR A O 1
ATOM 545 N N . GLU A 1 73 ? -6.807 -23.757 5.212 1.00 98.31 73 GLU A N 1
ATOM 546 C CA . GLU A 1 73 ? -7.580 -23.508 6.428 1.00 98.31 73 GLU A CA 1
ATOM 547 C C . GLU A 1 73 ? -6.773 -22.751 7.494 1.00 98.31 73 GLU A C 1
ATOM 549 O O . GLU A 1 73 ? -7.324 -21.881 8.179 1.00 98.31 73 GLU A O 1
ATOM 554 N N . ASP A 1 74 ? -5.469 -23.022 7.619 1.00 98.38 74 ASP A N 1
ATOM 555 C CA . ASP A 1 74 ? -4.594 -22.242 8.502 1.00 98.38 74 ASP A CA 1
ATOM 556 C C . ASP A 1 74 ? -4.486 -20.792 8.019 1.00 98.38 74 ASP A C 1
ATOM 558 O O . ASP A 1 74 ? -4.570 -19.871 8.831 1.00 98.38 74 ASP A O 1
ATOM 562 N N . VAL A 1 75 ? -4.345 -20.577 6.703 1.00 98.31 75 VAL A N 1
ATOM 563 C CA . VAL A 1 75 ? -4.316 -19.230 6.107 1.00 98.31 75 VAL A CA 1
ATOM 564 C C . VAL A 1 75 ? -5.638 -18.508 6.373 1.00 98.31 75 VAL A C 1
ATOM 566 O O . VAL A 1 75 ? -5.623 -17.381 6.863 1.00 98.31 75 VAL A O 1
ATOM 569 N N . SER A 1 76 ? -6.781 -19.162 6.138 1.00 98.12 76 SER A N 1
ATOM 570 C CA . SER A 1 76 ? -8.118 -18.637 6.471 1.00 98.12 76 SER A CA 1
ATOM 571 C C . SER A 1 76 ? -8.221 -18.219 7.939 1.00 98.12 76 SER A C 1
ATOM 573 O O . SER A 1 76 ? -8.668 -17.112 8.252 1.00 98.12 76 SER A O 1
ATOM 575 N N . THR A 1 77 ? -7.766 -19.084 8.845 1.00 97.25 77 THR A N 1
ATOM 576 C CA . THR A 1 77 ? -7.791 -18.834 10.289 1.00 97.25 77 THR A CA 1
ATOM 577 C C . THR A 1 77 ? -6.897 -17.654 10.665 1.00 97.25 77 THR A C 1
ATOM 579 O O . THR A 1 77 ? -7.329 -16.766 11.403 1.00 97.25 77 THR A O 1
ATOM 582 N N . ALA A 1 78 ? -5.677 -17.601 10.125 1.00 96.31 78 ALA A N 1
ATOM 583 C CA . ALA A 1 78 ? -4.747 -16.504 10.351 1.00 96.31 78 ALA A CA 1
ATOM 584 C C . ALA A 1 78 ? -5.320 -15.172 9.848 1.00 96.31 78 ALA A C 1
ATOM 586 O O . ALA A 1 78 ? -5.336 -14.203 10.604 1.00 96.31 78 ALA A O 1
ATOM 587 N N . ILE A 1 79 ? -5.863 -15.130 8.626 1.00 93.88 79 ILE A N 1
ATOM 588 C CA . ILE A 1 79 ? -6.467 -13.920 8.051 1.00 93.88 79 ILE A CA 1
ATOM 589 C C . ILE A 1 79 ? -7.641 -13.428 8.897 1.00 93.88 79 ILE A C 1
ATOM 591 O O . ILE A 1 79 ? -7.672 -12.251 9.243 1.00 93.88 79 ILE A O 1
ATOM 595 N N . LYS A 1 80 ? -8.551 -14.306 9.337 1.00 90.81 80 LYS A N 1
ATOM 596 C CA . LYS A 1 80 ? -9.664 -13.914 10.224 1.00 90.81 80 LYS A CA 1
ATOM 597 C C . LYS A 1 80 ? -9.174 -13.252 11.513 1.00 90.81 80 LYS A C 1
ATOM 599 O O . LYS A 1 80 ? -9.723 -12.235 11.941 1.00 90.81 80 LYS A O 1
ATOM 604 N N . ILE A 1 81 ? -8.126 -13.798 12.131 1.00 84.62 81 ILE A N 1
ATOM 605 C CA . ILE A 1 81 ? -7.528 -13.230 13.348 1.00 84.62 81 ILE A CA 1
ATOM 606 C C . ILE A 1 81 ? -6.884 -11.874 13.045 1.00 84.62 81 ILE A C 1
ATOM 608 O O . ILE A 1 81 ? -7.149 -10.902 13.746 1.00 84.62 81 ILE A O 1
ATOM 612 N N . LEU A 1 82 ? -6.074 -11.791 11.990 1.00 85.06 82 LEU A N 1
ATOM 613 C CA . LEU A 1 82 ? -5.364 -10.570 11.610 1.00 85.06 82 LEU A CA 1
ATOM 614 C C . LEU A 1 82 ? -6.332 -9.437 11.249 1.00 85.06 82 LEU A C 1
ATOM 616 O O . LEU A 1 82 ? -6.169 -8.318 11.731 1.00 85.06 82 LEU A O 1
ATOM 620 N N . VAL A 1 83 ? -7.378 -9.733 10.476 1.00 82.50 83 VAL A N 1
ATOM 621 C CA . VAL A 1 83 ? -8.402 -8.763 10.070 1.00 82.50 83 VAL A CA 1
ATOM 622 C C . VAL A 1 83 ? -9.241 -8.309 11.262 1.00 82.50 83 VAL A C 1
ATOM 624 O O . VAL A 1 83 ? -9.378 -7.106 11.477 1.00 82.50 83 VAL A O 1
ATOM 627 N N . SER A 1 84 ? -9.738 -9.237 12.088 1.00 78.31 84 SER A N 1
ATOM 628 C CA . SER A 1 84 ? -10.565 -8.889 13.259 1.00 78.31 84 SER A CA 1
ATOM 629 C C . SER A 1 84 ? -9.825 -8.046 14.300 1.00 78.31 84 SER A C 1
ATOM 631 O O . SER A 1 84 ? -10.438 -7.219 14.971 1.00 78.31 84 SER A O 1
ATOM 633 N N . LEU A 1 85 ? -8.507 -8.227 14.421 1.00 73.62 85 LEU A N 1
ATOM 634 C CA . LEU A 1 85 ? -7.653 -7.454 15.324 1.00 73.62 85 LEU A CA 1
ATOM 635 C C . LEU A 1 85 ? -7.027 -6.225 14.657 1.00 73.62 85 LEU A C 1
ATOM 637 O O . LEU A 1 85 ? -6.248 -5.527 15.302 1.00 73.62 85 LEU A O 1
ATOM 641 N N . SER A 1 86 ? -7.348 -5.958 13.386 1.00 73.19 86 SER A N 1
ATOM 642 C CA . SER A 1 86 ? -6.732 -4.889 12.588 1.00 73.19 86 SER A CA 1
ATOM 643 C C . SER A 1 86 ? -5.196 -4.912 12.634 1.00 73.19 86 SER A C 1
ATOM 645 O O . SER A 1 86 ? -4.546 -3.870 12.693 1.00 73.19 86 SER A O 1
ATOM 647 N N . ALA A 1 87 ? -4.609 -6.109 12.643 1.00 75.56 87 ALA A N 1
ATOM 648 C CA . ALA A 1 87 ? -3.174 -6.301 12.771 1.00 75.56 87 ALA A CA 1
ATOM 649 C C . ALA A 1 87 ? -2.460 -6.026 11.435 1.00 75.56 87 ALA A C 1
ATOM 651 O O . ALA A 1 87 ? -2.885 -6.571 10.415 1.00 75.56 87 ALA A O 1
ATOM 652 N N . PRO A 1 88 ? -1.360 -5.250 11.414 1.00 80.00 88 PRO A N 1
ATOM 653 C CA . PRO A 1 88 ? -0.508 -5.123 10.234 1.00 80.00 88 PRO A CA 1
ATOM 654 C C . PRO A 1 88 ? 0.147 -6.462 9.897 1.00 80.00 88 PRO A C 1
ATOM 656 O O . PRO A 1 88 ? 0.705 -7.129 10.778 1.00 80.00 88 PRO A O 1
ATOM 659 N N . PHE A 1 89 ? 0.108 -6.858 8.628 1.00 86.19 89 PHE A N 1
ATOM 660 C CA . PHE A 1 89 ? 0.709 -8.110 8.187 1.00 86.19 89 PHE A CA 1
ATOM 661 C C . PHE A 1 89 ? 1.227 -8.015 6.760 1.00 86.19 89 PHE A C 1
ATOM 663 O O . PHE A 1 89 ? 0.800 -7.155 6.009 1.00 86.19 89 PHE A O 1
ATOM 670 N N . THR A 1 90 ? 2.107 -8.929 6.369 1.00 90.06 90 THR A N 1
ATOM 671 C CA . THR A 1 90 ? 2.522 -9.124 4.974 1.00 90.06 90 THR A CA 1
ATOM 672 C C . THR A 1 90 ? 2.607 -10.608 4.648 1.00 90.06 90 THR A C 1
ATOM 674 O O . THR A 1 90 ? 2.519 -11.453 5.541 1.00 90.06 90 THR A O 1
ATOM 677 N N . VAL A 1 91 ? 2.757 -10.941 3.369 1.00 93.25 91 VAL A N 1
ATOM 678 C CA . VAL A 1 91 ? 2.829 -12.321 2.888 1.00 93.25 91 VAL A CA 1
ATOM 679 C C . VAL A 1 91 ? 4.180 -12.567 2.239 1.00 93.25 91 VAL A C 1
ATOM 681 O O . VAL A 1 91 ? 4.641 -11.818 1.378 1.00 93.25 91 VAL A O 1
ATOM 684 N N . LYS A 1 92 ? 4.799 -13.675 2.629 1.00 94.50 92 LYS A N 1
ATOM 685 C CA . LYS A 1 92 ? 6.058 -14.153 2.089 1.00 94.50 92 LYS A CA 1
ATOM 686 C C . LYS A 1 92 ? 5.848 -15.487 1.385 1.00 94.50 92 LYS A C 1
ATOM 688 O O . LYS A 1 92 ? 5.426 -16.467 1.982 1.00 94.50 92 LYS A O 1
ATOM 693 N N . SER A 1 93 ? 6.221 -15.522 0.109 1.00 94.00 93 SER A N 1
ATOM 694 C CA . SER A 1 93 ? 6.482 -16.757 -0.639 1.00 94.00 93 SER A CA 1
ATOM 695 C C . SER A 1 93 ? 8.000 -16.924 -0.785 1.00 94.00 93 SER A C 1
ATOM 697 O O . SER A 1 93 ? 8.664 -17.499 0.076 1.00 94.00 93 SER A O 1
ATOM 699 N N . GLY A 1 94 ? 8.569 -16.325 -1.837 1.00 92.75 94 GLY A N 1
ATOM 700 C CA . GLY A 1 94 ? 9.994 -16.364 -2.174 1.00 92.75 94 GLY A CA 1
ATOM 701 C C . GLY A 1 94 ? 10.905 -15.551 -1.257 1.00 92.75 94 GLY A C 1
ATOM 702 O O . GLY A 1 94 ? 12.030 -15.964 -0.984 1.00 92.75 94 GLY A O 1
ATOM 703 N N . GLY A 1 95 ? 10.421 -14.392 -0.803 1.00 92.81 95 GLY A N 1
ATOM 704 C CA . GLY A 1 95 ? 11.256 -13.371 -0.167 1.00 92.81 95 GLY A CA 1
ATOM 705 C C . GLY A 1 95 ? 12.176 -12.627 -1.146 1.00 92.81 95 GLY A C 1
ATOM 706 O O . GLY A 1 95 ? 13.272 -12.236 -0.755 1.00 92.81 95 GLY A O 1
ATOM 707 N N . HIS A 1 96 ? 11.771 -12.494 -2.417 1.00 93.12 96 HIS A N 1
ATOM 708 C CA . HIS A 1 96 ? 12.645 -12.076 -3.526 1.00 93.12 96 HIS A CA 1
ATOM 709 C C . HIS A 1 96 ? 12.527 -10.591 -3.927 1.00 93.12 96 HIS A C 1
ATOM 711 O O . HIS A 1 96 ? 13.148 -10.166 -4.898 1.00 93.12 96 HIS A O 1
ATOM 717 N N . THR A 1 97 ? 11.741 -9.795 -3.199 1.00 90.44 97 THR A N 1
ATOM 718 C CA . THR A 1 97 ? 11.661 -8.340 -3.408 1.00 90.44 97 THR A CA 1
ATOM 719 C C . THR A 1 97 ? 12.946 -7.656 -2.929 1.00 90.44 97 THR A C 1
ATOM 721 O O . THR A 1 97 ? 13.497 -8.043 -1.896 1.00 90.44 97 THR A O 1
ATOM 724 N N . ALA A 1 98 ? 13.424 -6.659 -3.681 1.00 90.50 98 ALA A N 1
ATOM 725 C CA . ALA A 1 98 ? 14.717 -6.002 -3.460 1.00 90.50 98 ALA A CA 1
ATOM 726 C C . ALA A 1 98 ? 14.714 -5.002 -2.288 1.00 90.50 98 ALA A C 1
ATOM 728 O O . ALA A 1 98 ? 15.687 -4.913 -1.537 1.00 90.50 98 ALA A O 1
ATOM 729 N N . PHE A 1 99 ? 13.615 -4.266 -2.132 1.00 87.94 99 PHE A N 1
ATOM 730 C CA . PHE A 1 99 ? 13.462 -3.203 -1.143 1.00 87.94 99 PHE A CA 1
ATOM 731 C C . PHE A 1 99 ? 12.863 -3.709 0.176 1.00 87.94 99 PHE A C 1
ATOM 733 O O . PHE A 1 99 ? 12.193 -4.743 0.237 1.00 87.94 99 PHE A O 1
ATOM 740 N N . ASP A 1 100 ? 13.097 -2.940 1.234 1.00 85.25 100 ASP A N 1
ATOM 741 C CA . ASP A 1 100 ? 12.540 -3.125 2.569 1.00 85.25 100 ASP A CA 1
ATOM 742 C C . ASP A 1 100 ? 11.001 -3.006 2.566 1.00 85.25 100 ASP A C 1
ATOM 744 O O . ASP A 1 100 ? 10.440 -2.095 1.968 1.00 85.25 100 ASP A O 1
ATOM 748 N N . GLY A 1 101 ? 10.302 -3.939 3.219 1.00 83.00 101 GLY A N 1
ATOM 749 C CA . GLY A 1 101 ? 8.845 -3.886 3.405 1.00 83.00 101 GLY A CA 1
ATOM 750 C C . GLY A 1 101 ? 8.039 -4.651 2.350 1.00 83.00 101 GLY A C 1
ATOM 751 O O . GLY A 1 101 ? 6.833 -4.813 2.498 1.00 83.00 101 GLY A O 1
ATOM 752 N N . GLY A 1 102 ? 8.687 -5.158 1.296 1.00 81.94 102 GLY A N 1
ATOM 753 C CA . GLY A 1 102 ? 8.016 -5.811 0.165 1.00 81.94 102 GLY A CA 1
ATOM 754 C C . GLY A 1 102 ? 7.467 -7.210 0.435 1.00 81.94 102 GLY A C 1
ATOM 755 O O . GLY A 1 102 ? 6.496 -7.632 -0.183 1.00 81.94 102 GLY A O 1
ATOM 756 N N . SER A 1 103 ? 8.096 -7.962 1.335 1.00 89.50 103 SER A N 1
ATOM 757 C CA . SER A 1 103 ? 7.597 -9.276 1.775 1.00 89.50 103 SER A CA 1
ATOM 758 C C . SER A 1 103 ? 7.992 -9.582 3.219 1.00 89.50 103 SER A C 1
ATOM 760 O O . SER A 1 103 ? 8.101 -10.746 3.606 1.00 89.50 103 SER A O 1
ATOM 762 N N . ASN A 1 104 ? 8.292 -8.534 3.982 1.00 90.44 104 ASN A N 1
ATOM 763 C CA . ASN A 1 104 ? 8.513 -8.551 5.419 1.00 90.44 104 ASN A CA 1
ATOM 764 C C . ASN A 1 104 ? 7.936 -7.260 6.017 1.00 90.44 104 ASN A C 1
ATOM 766 O O . ASN A 1 104 ? 7.728 -6.298 5.284 1.00 90.44 104 ASN A O 1
ATOM 770 N N . ILE A 1 105 ? 7.639 -7.229 7.313 1.00 86.56 105 ILE A N 1
ATOM 771 C CA . ILE A 1 105 ? 6.992 -6.070 7.942 1.00 86.56 105 ILE A CA 1
ATOM 772 C C . ILE A 1 105 ? 7.580 -5.792 9.320 1.00 86.56 105 ILE A C 1
ATOM 774 O O . ILE A 1 105 ? 7.792 -6.709 10.110 1.00 86.56 105 ILE A O 1
ATOM 778 N N . GLN A 1 106 ? 7.844 -4.522 9.623 1.00 85.12 106 GLN A N 1
ATOM 779 C CA . GLN A 1 106 ? 8.409 -4.137 10.911 1.00 85.12 106 GLN A CA 1
ATOM 780 C C . GLN A 1 106 ? 7.330 -4.202 11.992 1.00 85.12 106 GLN A C 1
ATOM 782 O O . GLN A 1 106 ? 6.276 -3.588 11.855 1.00 85.12 106 GLN A O 1
ATOM 787 N N . ASN A 1 107 ? 7.593 -4.927 13.082 1.00 80.56 107 ASN A N 1
ATOM 788 C CA . ASN A 1 107 ? 6.693 -5.061 14.238 1.00 80.56 107 ASN A CA 1
ATOM 789 C C . ASN A 1 107 ? 5.268 -5.577 13.919 1.00 80.56 107 ASN A C 1
ATOM 791 O O . ASN A 1 107 ? 4.395 -5.487 14.782 1.00 80.56 107 ASN A O 1
ATOM 795 N N . GLY A 1 108 ? 5.028 -6.115 12.718 1.00 85.50 108 GLY A N 1
ATOM 796 C CA . GLY A 1 108 ? 3.767 -6.738 12.294 1.00 85.50 108 GLY A CA 1
ATOM 797 C C . GLY A 1 108 ? 3.858 -8.266 12.252 1.00 85.50 108 GLY A C 1
ATOM 798 O O . GLY A 1 108 ? 4.729 -8.859 12.891 1.00 85.50 108 GLY A O 1
ATOM 799 N N . VAL A 1 109 ? 2.973 -8.913 11.493 1.00 88.69 109 VAL A N 1
ATOM 800 C CA . VAL A 1 109 ? 2.993 -10.372 11.280 1.00 88.69 109 VAL A CA 1
ATOM 801 C C . VAL A 1 109 ? 3.381 -10.704 9.842 1.00 88.69 109 VAL A C 1
ATOM 803 O O . VAL A 1 109 ? 2.733 -10.250 8.905 1.00 88.69 109 VAL A O 1
ATOM 806 N N . THR A 1 110 ? 4.386 -11.552 9.642 1.00 94.00 110 THR A N 1
ATOM 807 C CA . THR A 1 110 ? 4.691 -12.081 8.303 1.00 94.00 110 THR A CA 1
ATOM 808 C C . THR A 1 110 ? 4.088 -13.478 8.156 1.00 94.00 110 THR A C 1
ATOM 810 O O . THR A 1 110 ? 4.433 -14.389 8.909 1.00 94.00 110 THR A O 1
ATOM 813 N N . ILE A 1 111 ? 3.183 -13.652 7.191 1.00 96.56 111 ILE A N 1
ATOM 814 C CA . ILE A 1 111 ? 2.630 -14.955 6.805 1.00 96.56 111 ILE A CA 1
ATOM 815 C C . ILE A 1 111 ? 3.618 -15.616 5.845 1.00 96.56 111 ILE A C 1
ATOM 817 O O . ILE A 1 111 ? 3.710 -15.227 4.683 1.00 96.56 111 ILE A O 1
ATOM 821 N N . ASP A 1 112 ? 4.374 -16.592 6.332 1.00 97.25 112 ASP A N 1
ATOM 822 C CA . ASP A 1 112 ? 5.384 -17.312 5.559 1.00 97.25 112 ASP A CA 1
ATOM 823 C C . ASP A 1 112 ? 4.789 -18.600 4.977 1.00 97.25 112 ASP A C 1
ATOM 825 O O . ASP A 1 112 ? 4.574 -19.589 5.674 1.00 97.25 112 ASP A O 1
ATOM 829 N N . LEU A 1 113 ? 4.500 -18.565 3.676 1.00 97.38 113 LEU A N 1
ATOM 830 C CA . LEU A 1 113 ? 3.838 -19.638 2.936 1.00 97.38 113 LEU A CA 1
ATOM 831 C C . LEU A 1 113 ? 4.785 -20.783 2.560 1.00 97.38 113 LEU A C 1
ATOM 833 O O . LEU A 1 113 ? 4.353 -21.702 1.869 1.00 97.38 113 LEU A O 1
ATOM 837 N N . ALA A 1 114 ? 6.060 -20.746 2.967 1.00 96.00 114 ALA A N 1
ATOM 838 C CA . ALA A 1 114 ? 7.042 -21.779 2.637 1.00 96.00 114 ALA A CA 1
ATOM 839 C C . ALA A 1 114 ? 6.565 -23.232 2.881 1.00 96.00 114 ALA A C 1
ATOM 841 O O . ALA A 1 114 ? 6.888 -24.075 2.042 1.00 96.00 114 ALA A O 1
ATOM 842 N N . PRO A 1 115 ? 5.783 -23.560 3.937 1.00 97.00 115 PRO A N 1
ATOM 843 C CA . PRO A 1 115 ? 5.276 -24.923 4.131 1.00 97.00 115 PRO A CA 1
ATOM 844 C C . PRO A 1 115 ? 4.212 -25.369 3.115 1.00 97.00 115 PRO A C 1
ATOM 846 O O . PRO A 1 115 ? 4.022 -26.567 2.929 1.00 97.00 115 PRO A O 1
ATOM 849 N N . LEU A 1 116 ? 3.530 -24.444 2.431 1.00 97.38 116 LEU A N 1
ATOM 850 C CA . LEU A 1 116 ? 2.579 -24.751 1.356 1.00 97.38 116 LEU A CA 1
ATOM 851 C C . LEU A 1 116 ? 3.331 -25.029 0.046 1.00 97.38 116 LEU A C 1
ATOM 853 O O . LEU A 1 116 ? 3.245 -24.259 -0.912 1.00 97.38 116 LEU A O 1
ATOM 857 N N . ASN A 1 117 ? 4.122 -26.100 0.020 1.00 97.00 117 ASN A N 1
ATOM 858 C CA . ASN A 1 117 ? 5.034 -26.447 -1.073 1.00 97.00 117 ASN A CA 1
ATOM 859 C C . ASN A 1 117 ? 4.658 -27.747 -1.808 1.00 97.00 117 ASN A C 1
ATOM 861 O O . ASN A 1 117 ? 5.514 -28.395 -2.406 1.00 97.00 117 ASN A O 1
ATOM 865 N N . HIS A 1 118 ? 3.382 -28.143 -1.796 1.00 97.31 118 HIS A N 1
ATOM 866 C CA . HIS A 1 118 ? 2.933 -29.309 -2.562 1.00 97.31 118 HIS A CA 1
ATOM 867 C C . HIS A 1 118 ? 3.133 -29.109 -4.071 1.00 97.31 118 HIS A C 1
ATOM 869 O O . HIS A 1 118 ? 3.107 -27.981 -4.574 1.00 97.31 118 HIS A O 1
ATOM 875 N N . LEU A 1 119 ? 3.325 -30.218 -4.788 1.00 97.94 119 LEU A N 1
ATOM 876 C CA . LEU A 1 119 ? 3.457 -30.253 -6.242 1.00 97.94 119 LEU A CA 1
ATOM 877 C C . LEU A 1 119 ? 2.897 -31.573 -6.772 1.00 97.94 119 LEU A C 1
ATOM 879 O O . LEU A 1 119 ? 3.505 -32.631 -6.598 1.00 97.94 119 LEU A O 1
ATOM 883 N N . ASN A 1 120 ? 1.747 -31.501 -7.440 1.00 98.00 120 ASN A N 1
ATOM 884 C CA . ASN A 1 120 ? 1.018 -32.667 -7.925 1.00 98.00 120 ASN A CA 1
ATOM 885 C C . ASN A 1 120 ? 0.740 -32.532 -9.426 1.00 98.00 120 ASN A C 1
ATOM 887 O O . ASN A 1 120 ? 0.082 -31.587 -9.857 1.00 98.00 120 ASN A O 1
ATOM 891 N N . VAL A 1 121 ? 1.209 -33.494 -10.219 1.00 98.38 121 VAL A N 1
ATOM 892 C CA . VAL A 1 121 ? 0.933 -33.569 -11.663 1.00 98.38 121 VAL A CA 1
ATOM 893 C C . VAL A 1 121 ? -0.351 -34.365 -11.889 1.00 98.38 121 VAL A C 1
ATOM 895 O O . VAL A 1 121 ? -0.525 -35.427 -11.291 1.00 98.38 121 VAL A O 1
ATOM 898 N N . SER A 1 122 ? -1.246 -33.866 -12.742 1.00 97.88 122 SER A N 1
ATOM 899 C CA . SER A 1 122 ? -2.474 -34.567 -13.121 1.00 97.88 122 SER A CA 1
ATOM 900 C C . SER A 1 122 ? -2.187 -35.857 -13.903 1.00 97.88 122 SER A C 1
ATOM 902 O O . SER A 1 122 ? -1.166 -35.978 -14.583 1.00 97.88 122 SER A O 1
ATOM 904 N N . ASP A 1 123 ? -3.117 -36.818 -13.866 1.00 96.88 123 ASP A N 1
ATOM 905 C CA . ASP A 1 123 ? -2.984 -38.098 -14.586 1.00 96.88 123 ASP A CA 1
ATOM 906 C C . ASP A 1 123 ? -2.829 -37.916 -16.108 1.00 96.88 123 ASP A C 1
ATOM 908 O O . ASP A 1 123 ? -2.120 -38.679 -16.768 1.00 96.88 123 ASP A O 1
ATOM 912 N N . ASP A 1 124 ? -3.477 -36.891 -16.671 1.00 96.69 124 ASP A N 1
ATOM 913 C CA . ASP A 1 124 ? -3.378 -36.517 -18.087 1.00 96.69 124 ASP A CA 1
ATOM 914 C C . ASP A 1 124 ? -2.149 -35.652 -18.412 1.00 96.69 124 ASP A C 1
ATOM 916 O O . ASP A 1 124 ? -1.882 -35.385 -19.585 1.00 96.69 124 ASP A O 1
ATOM 920 N N . ARG A 1 125 ? -1.378 -35.259 -17.387 1.00 97.56 125 ARG A N 1
ATOM 921 C CA . ARG A 1 125 ? -0.140 -34.473 -17.476 1.00 97.56 125 ARG A CA 1
ATOM 922 C C . ARG A 1 125 ? -0.314 -33.075 -18.078 1.00 97.56 125 ARG A C 1
ATOM 924 O O . ARG A 1 125 ? 0.675 -32.470 -18.496 1.00 97.56 125 ARG A O 1
ATOM 931 N N . GLN A 1 126 ? -1.543 -32.560 -18.128 1.00 97.06 126 GLN A N 1
ATOM 932 C CA . GLN A 1 126 ? -1.847 -31.222 -18.650 1.00 97.06 126 GLN A CA 1
ATOM 933 C C . GLN A 1 126 ? -1.855 -30.142 -17.566 1.00 97.06 126 GLN A C 1
ATOM 935 O O . GLN A 1 126 ? -1.781 -28.956 -17.884 1.00 97.06 126 GLN A O 1
ATOM 940 N N . THR A 1 127 ? -1.946 -30.528 -16.293 1.00 98.31 127 THR A N 1
ATOM 941 C CA . THR A 1 127 ? -1.998 -29.592 -15.171 1.00 98.31 127 THR A CA 1
ATOM 942 C C . THR A 1 127 ? -1.037 -29.999 -14.064 1.00 98.31 127 THR A C 1
ATOM 944 O O . THR A 1 127 ? -0.909 -31.175 -13.718 1.00 98.31 127 THR A O 1
ATOM 947 N N . VAL A 1 128 ? -0.388 -29.005 -13.463 1.00 98.56 128 VAL A N 1
ATOM 948 C CA . VAL A 1 128 ? 0.392 -29.166 -12.236 1.00 98.56 128 VAL A CA 1
ATOM 949 C C . VAL A 1 128 ? -0.211 -28.262 -11.172 1.00 98.56 128 VAL A C 1
ATOM 951 O O . VAL A 1 128 ? -0.233 -27.044 -11.332 1.00 98.56 128 VAL A O 1
ATOM 954 N N . SER A 1 129 ? -0.705 -28.864 -10.094 1.00 98.44 129 SER A N 1
ATOM 955 C CA . SER A 1 129 ? -1.163 -28.159 -8.896 1.00 98.44 129 SER A CA 1
ATOM 956 C C . SER A 1 129 ? 0.044 -27.880 -8.004 1.00 98.44 129 SER A C 1
ATOM 958 O O . SER A 1 129 ? 0.742 -28.811 -7.595 1.00 98.44 129 SER A O 1
ATOM 960 N N . ILE A 1 130 ? 0.324 -26.600 -7.757 1.00 98.19 130 ILE A N 1
ATOM 961 C CA . ILE A 1 130 ? 1.529 -26.125 -7.071 1.00 98.19 130 ILE A CA 1
ATOM 962 C C . ILE A 1 130 ? 1.146 -25.190 -5.925 1.00 98.19 130 ILE A C 1
ATOM 964 O O . ILE A 1 130 ? 0.394 -24.229 -6.104 1.00 98.19 130 ILE A O 1
ATOM 968 N N . GLY A 1 131 ? 1.721 -25.438 -4.751 1.00 98.06 131 GLY A N 1
ATOM 969 C CA . GLY A 1 131 ? 1.594 -24.558 -3.596 1.00 98.06 131 GLY A CA 1
ATOM 970 C C . GLY A 1 131 ? 2.464 -23.288 -3.692 1.00 98.06 131 GLY A C 1
ATOM 971 O O . GLY A 1 131 ? 3.552 -23.317 -4.282 1.00 98.06 131 GLY A O 1
ATOM 972 N N . PRO A 1 132 ? 2.031 -22.160 -3.093 1.00 96.94 132 PRO A N 1
ATOM 973 C CA . PRO A 1 132 ? 2.701 -20.856 -3.156 1.00 96.94 132 PRO A CA 1
ATOM 974 C C . PRO A 1 132 ? 4.088 -20.820 -2.502 1.00 96.94 132 PRO A C 1
ATOM 976 O O . PRO A 1 132 ? 4.852 -19.887 -2.764 1.00 96.94 132 PRO A O 1
ATOM 979 N N . GLY A 1 133 ? 4.410 -21.784 -1.638 1.00 96.56 133 GLY A N 1
ATOM 980 C CA . GLY A 1 133 ? 5.674 -21.880 -0.910 1.00 96.56 133 GLY A CA 1
ATOM 981 C C . GLY A 1 133 ? 6.857 -22.345 -1.757 1.00 96.56 133 GLY A C 1
ATOM 982 O O . GLY A 1 133 ? 8.005 -22.126 -1.366 1.00 96.56 133 GLY A O 1
ATOM 983 N N . ASN A 1 134 ? 6.599 -22.935 -2.927 1.00 97.81 134 ASN A N 1
ATOM 984 C CA . ASN A 1 134 ? 7.637 -23.460 -3.812 1.00 97.81 134 ASN A CA 1
ATOM 985 C C . ASN A 1 134 ? 8.572 -22.371 -4.361 1.00 97.81 134 ASN A C 1
ATOM 987 O O . ASN A 1 134 ? 8.178 -21.220 -4.601 1.00 97.81 134 ASN A O 1
ATOM 991 N N . ARG A 1 135 ? 9.821 -22.763 -4.619 1.00 96.06 135 ARG A N 1
ATOM 992 C CA . ARG A 1 135 ? 10.760 -22.038 -5.479 1.00 96.06 135 ARG A CA 1
ATOM 993 C C . ARG A 1 135 ? 10.743 -22.627 -6.886 1.00 96.06 135 ARG A C 1
ATOM 995 O O . ARG A 1 135 ? 10.398 -23.790 -7.083 1.00 96.06 135 ARG A O 1
ATOM 1002 N N . TRP A 1 136 ? 11.135 -21.840 -7.886 1.00 96.88 136 TRP A N 1
ATOM 1003 C CA . TRP A 1 136 ? 11.168 -22.330 -9.271 1.00 96.88 136 TRP A CA 1
ATOM 1004 C C . TRP A 1 136 ? 12.157 -23.476 -9.482 1.00 96.88 136 TRP A C 1
ATOM 1006 O O . TRP A 1 136 ? 11.941 -24.309 -10.365 1.00 96.88 136 TRP A O 1
ATOM 1016 N N . ILE A 1 137 ? 13.203 -23.561 -8.654 1.00 95.81 137 ILE A N 1
ATOM 1017 C CA . ILE A 1 137 ? 14.099 -24.714 -8.678 1.00 95.81 137 ILE A CA 1
ATOM 1018 C C . ILE A 1 137 ? 13.374 -26.008 -8.291 1.00 95.81 137 ILE A C 1
ATOM 1020 O O . ILE A 1 137 ? 13.467 -26.971 -9.049 1.00 95.81 137 ILE A O 1
ATOM 1024 N N . ASP A 1 138 ? 12.579 -25.991 -7.216 1.00 96.19 138 ASP A N 1
ATOM 1025 C CA . ASP A 1 138 ? 11.816 -27.148 -6.724 1.00 96.19 138 ASP A CA 1
ATOM 1026 C C . ASP A 1 138 ? 10.840 -27.651 -7.796 1.00 96.19 138 ASP A C 1
ATOM 1028 O O . ASP A 1 138 ? 10.749 -28.847 -8.076 1.00 96.19 138 ASP A O 1
ATOM 1032 N N . VAL A 1 139 ? 10.163 -26.710 -8.467 1.00 98.00 139 VAL A N 1
ATOM 1033 C CA . VAL A 1 139 ? 9.236 -27.014 -9.563 1.00 98.00 139 VAL A CA 1
ATOM 1034 C C . VAL A 1 139 ? 9.960 -27.688 -10.726 1.00 98.00 139 VAL A C 1
ATOM 1036 O O . VAL A 1 139 ? 9.508 -28.721 -11.217 1.00 98.00 139 VAL A O 1
ATOM 1039 N N . SER A 1 140 ? 11.096 -27.138 -11.165 1.00 96.88 140 SER A N 1
ATOM 1040 C CA . SER A 1 140 ? 11.849 -27.730 -12.276 1.00 96.88 140 SER A CA 1
ATOM 1041 C C . SER A 1 140 ? 12.398 -29.118 -11.930 1.00 96.88 140 SER A C 1
ATOM 1043 O O . SER A 1 140 ? 12.287 -30.028 -12.746 1.00 96.88 140 SER A O 1
ATOM 1045 N N . GLU A 1 141 ? 12.921 -29.315 -10.713 1.00 97.00 141 GLU A N 1
ATOM 1046 C CA . GLU A 1 141 ? 13.497 -30.594 -10.278 1.00 97.00 141 GLU A CA 1
ATOM 1047 C C . GLU A 1 141 ? 12.455 -31.715 -10.221 1.00 97.00 141 GLU A C 1
ATOM 1049 O O . GLU A 1 141 ? 12.783 -32.874 -10.485 1.00 97.00 141 GLU A O 1
ATOM 1054 N N . ALA A 1 142 ? 11.200 -31.376 -9.919 1.00 97.75 142 ALA A N 1
ATOM 1055 C CA . ALA A 1 142 ? 10.095 -32.325 -9.925 1.00 97.75 142 ALA A CA 1
ATOM 1056 C C . ALA A 1 142 ? 9.605 -32.672 -11.344 1.00 97.75 142 ALA A C 1
ATOM 1058 O O . ALA A 1 142 ? 9.220 -33.816 -11.597 1.00 97.75 142 ALA A O 1
ATOM 1059 N N . LEU A 1 143 ? 9.604 -31.706 -12.270 1.00 98.25 143 LEU A N 1
ATOM 1060 C CA . LEU A 1 143 ? 9.005 -31.865 -13.602 1.00 98.25 143 LEU A CA 1
ATOM 1061 C C . LEU A 1 143 ? 9.985 -32.365 -14.674 1.00 98.25 143 LEU A C 1
ATOM 1063 O O . LEU A 1 143 ? 9.587 -33.155 -15.535 1.00 98.25 143 LEU A O 1
ATOM 1067 N N . ASP A 1 144 ? 11.264 -31.988 -14.599 1.00 97.50 144 ASP A N 1
ATOM 1068 C CA . ASP A 1 144 ? 12.292 -32.395 -15.566 1.00 97.50 144 ASP A CA 1
ATOM 1069 C C . ASP A 1 144 ? 12.414 -33.927 -15.717 1.00 97.50 144 ASP A C 1
ATOM 1071 O O . ASP A 1 144 ? 12.473 -34.404 -16.854 1.00 97.50 144 ASP A O 1
ATOM 1075 N N . PRO A 1 145 ? 12.401 -34.747 -14.639 1.00 97.25 145 PRO A N 1
ATOM 1076 C CA . PRO A 1 145 ? 12.433 -36.210 -14.757 1.00 97.25 145 PRO A CA 1
ATOM 1077 C C . PRO A 1 145 ? 11.222 -36.801 -15.484 1.00 97.25 145 PRO A C 1
ATOM 1079 O O . PRO A 1 145 ? 11.295 -37.916 -16.002 1.00 97.25 145 PRO A O 1
ATOM 1082 N N . LEU A 1 146 ? 10.108 -36.068 -15.517 1.00 97.75 146 LEU A N 1
ATOM 1083 C CA . LEU A 1 146 ? 8.907 -36.443 -16.253 1.00 97.75 146 LEU A CA 1
ATOM 1084 C C . LEU A 1 146 ? 8.977 -35.967 -17.713 1.00 97.75 146 LEU A C 1
ATOM 1086 O O . LEU A 1 146 ? 8.169 -36.404 -18.526 1.00 97.75 146 LEU A O 1
ATOM 1090 N N . GLY A 1 147 ? 9.928 -35.106 -18.081 1.00 97.56 147 GLY A N 1
ATOM 1091 C CA . GLY A 1 147 ? 9.951 -34.447 -19.387 1.00 97.56 147 GLY A CA 1
ATOM 1092 C C . GLY A 1 147 ? 8.816 -33.434 -19.537 1.00 97.56 147 GLY A C 1
ATOM 1093 O O . GLY A 1 147 ? 8.233 -33.318 -20.614 1.00 97.56 147 GLY A O 1
ATOM 1094 N N . LEU A 1 148 ? 8.445 -32.767 -18.440 1.00 98.31 148 LEU A N 1
ATOM 1095 C CA . LEU A 1 148 ? 7.447 -31.701 -18.422 1.00 98.31 148 LEU A CA 1
ATOM 1096 C C . LEU A 1 148 ? 8.090 -30.384 -18.000 1.00 98.31 148 LEU A C 1
ATOM 1098 O O . LEU A 1 148 ? 9.060 -30.363 -17.249 1.00 98.31 148 LEU A O 1
ATOM 1102 N N . ALA A 1 149 ? 7.481 -29.286 -18.423 1.00 97.81 149 ALA A N 1
ATOM 1103 C CA . ALA A 1 149 ? 7.727 -27.965 -17.875 1.00 97.81 149 ALA A CA 1
ATOM 1104 C C . ALA A 1 149 ? 6.409 -27.201 -17.713 1.00 97.81 149 ALA A C 1
ATOM 1106 O O . ALA A 1 149 ? 5.367 -27.575 -18.255 1.00 97.81 149 ALA A O 1
ATOM 1107 N N . VAL A 1 150 ? 6.488 -26.111 -16.956 1.00 98.00 150 VAL A N 1
ATOM 1108 C CA . VAL A 1 150 ? 5.462 -25.072 -16.845 1.00 98.00 150 VAL A CA 1
ATOM 1109 C C . VAL A 1 150 ? 6.109 -23.726 -17.171 1.00 98.00 150 VAL A C 1
ATOM 1111 O O . VAL A 1 150 ? 7.331 -23.574 -17.082 1.00 98.00 150 VAL A O 1
ATOM 1114 N N . VAL A 1 151 ? 5.306 -22.730 -17.541 1.00 97.81 151 VAL A N 1
ATOM 1115 C CA . VAL A 1 151 ? 5.818 -21.373 -17.776 1.00 97.81 151 VAL A CA 1
ATOM 1116 C C . VAL A 1 151 ? 6.138 -20.725 -16.431 1.00 97.81 151 VAL A C 1
ATOM 1118 O O . VAL A 1 151 ? 5.237 -20.407 -15.660 1.00 97.81 151 VAL A O 1
ATOM 1121 N N . GLY A 1 152 ? 7.428 -20.553 -16.147 1.00 95.69 152 GLY A N 1
ATOM 1122 C CA . GLY A 1 152 ? 7.914 -20.117 -14.840 1.00 95.69 152 GLY A CA 1
ATOM 1123 C C . GLY A 1 152 ? 9.164 -19.247 -14.879 1.00 95.69 152 GLY A C 1
ATOM 1124 O O . GLY A 1 152 ? 9.642 -18.856 -15.947 1.00 95.69 152 GLY A O 1
ATOM 1125 N N . GLY A 1 153 ? 9.686 -18.946 -13.691 1.00 93.38 153 GLY A N 1
ATOM 1126 C CA . GLY A 1 153 ? 10.853 -18.094 -13.492 1.00 93.38 153 GLY A CA 1
ATOM 1127 C C . GLY A 1 153 ? 12.164 -18.701 -13.987 1.00 93.38 153 GLY A C 1
ATOM 1128 O O . GLY A 1 153 ? 12.375 -19.909 -13.954 1.00 93.38 153 GLY A O 1
ATOM 1129 N N . ARG A 1 154 ? 13.072 -17.824 -14.425 1.00 92.12 154 ARG A N 1
ATOM 1130 C CA . ARG A 1 154 ? 14.407 -18.191 -14.933 1.00 92.12 154 ARG A CA 1
ATOM 1131 C C . ARG A 1 154 ? 15.444 -18.380 -13.819 1.00 92.12 154 ARG A C 1
ATOM 1133 O O . ARG A 1 154 ? 16.418 -19.100 -14.009 1.00 92.12 154 ARG A O 1
ATOM 1140 N N . VAL A 1 155 ? 15.228 -17.731 -12.672 1.00 92.00 155 VAL A N 1
ATOM 1141 C CA . VAL A 1 155 ? 16.074 -17.806 -11.471 1.00 92.00 155 VAL A CA 1
ATOM 1142 C C . VAL A 1 155 ? 15.409 -18.728 -10.455 1.00 92.00 155 VAL A C 1
ATOM 1144 O O . VAL A 1 155 ? 14.241 -18.551 -10.114 1.00 92.00 155 VAL A O 1
ATOM 1147 N N . GLY A 1 156 ? 16.160 -19.708 -9.961 1.00 91.81 156 GLY A N 1
ATOM 1148 C CA . GLY A 1 156 ? 15.637 -20.829 -9.188 1.00 91.81 156 GLY A CA 1
ATOM 1149 C C . GLY A 1 156 ? 15.132 -20.448 -7.810 1.00 91.81 156 GLY A C 1
ATOM 1150 O O . GLY A 1 156 ? 14.125 -20.992 -7.377 1.00 91.81 156 GLY A O 1
ATOM 1151 N N . MET A 1 157 ? 15.781 -19.482 -7.155 1.00 90.75 157 MET A N 1
ATOM 1152 C CA . MET A 1 157 ? 15.420 -19.031 -5.805 1.00 90.75 157 MET A CA 1
ATOM 1153 C C . MET A 1 157 ? 14.196 -18.109 -5.751 1.00 90.75 157 MET A C 1
ATOM 1155 O O . MET A 1 157 ? 13.727 -17.776 -4.661 1.00 90.75 157 MET A O 1
ATOM 1159 N N . VAL A 1 158 ? 13.654 -17.702 -6.900 1.00 94.81 158 VAL A N 1
ATOM 1160 C CA . VAL A 1 158 ? 12.436 -16.893 -6.959 1.00 94.81 158 VAL A CA 1
ATOM 1161 C C . VAL A 1 158 ? 11.238 -17.732 -6.501 1.00 94.81 158 VAL A C 1
ATOM 1163 O O . VAL A 1 158 ? 11.102 -18.900 -6.867 1.00 94.81 158 VAL A O 1
ATOM 1166 N N . GLY A 1 159 ? 10.362 -17.137 -5.687 1.00 95.56 159 GLY A N 1
ATOM 1167 C CA . GLY A 1 159 ? 9.126 -17.785 -5.240 1.00 95.56 159 GLY A CA 1
ATOM 1168 C C . GLY A 1 159 ? 8.074 -17.845 -6.343 1.00 95.56 159 GLY A C 1
ATOM 1169 O O . GLY A 1 159 ? 7.911 -16.883 -7.098 1.00 95.56 159 GLY A O 1
ATOM 1170 N N . VAL A 1 160 ? 7.337 -18.955 -6.405 1.00 96.88 160 VAL A N 1
ATOM 1171 C CA . VAL A 1 160 ? 6.291 -19.194 -7.414 1.00 96.88 160 VAL A CA 1
ATOM 1172 C C . VAL A 1 160 ? 5.208 -18.114 -7.363 1.00 96.88 160 VAL A C 1
ATOM 1174 O O . VAL A 1 160 ? 4.923 -17.483 -8.379 1.00 96.88 160 VAL A O 1
ATOM 1177 N N . SER A 1 161 ? 4.657 -17.853 -6.173 1.00 95.06 161 SER A N 1
ATOM 1178 C CA . SER A 1 161 ? 3.494 -16.972 -6.012 1.00 95.06 161 SER A CA 1
ATOM 1179 C C . SER A 1 161 ? 3.773 -15.535 -6.456 1.00 95.06 161 SER A C 1
ATOM 1181 O O . SER A 1 161 ? 3.100 -15.024 -7.346 1.00 95.06 161 SER A O 1
ATOM 1183 N N . GLY A 1 162 ? 4.821 -14.901 -5.917 1.00 92.94 162 GLY A N 1
ATOM 1184 C CA . GLY A 1 162 ? 5.150 -13.513 -6.263 1.00 92.94 162 GLY A CA 1
ATOM 1185 C C . GLY A 1 162 ? 5.424 -13.317 -7.758 1.00 92.94 162 GLY A C 1
ATOM 1186 O O . GLY A 1 1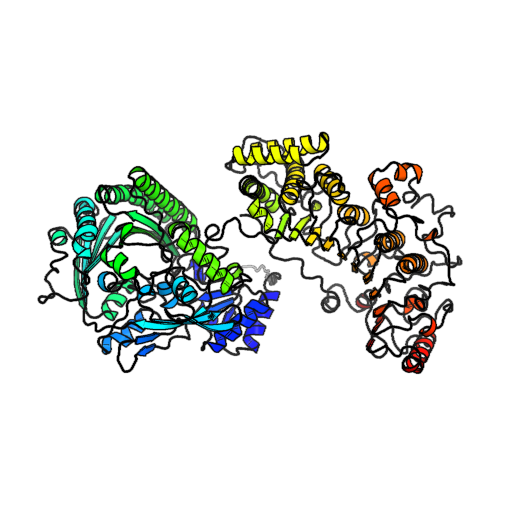62 ? 4.924 -12.365 -8.354 1.00 92.94 162 GLY A O 1
ATOM 1187 N N . LEU A 1 163 ? 6.148 -14.255 -8.388 1.00 96.19 163 LEU A N 1
ATOM 1188 C CA . LEU A 1 163 ? 6.456 -14.170 -9.816 1.00 96.19 163 LEU A CA 1
ATOM 1189 C C . LEU A 1 163 ? 5.194 -14.236 -10.680 1.00 96.19 163 LEU A C 1
ATOM 1191 O O . LEU A 1 163 ? 5.046 -13.411 -11.579 1.00 96.19 163 LEU A O 1
ATOM 1195 N N . ILE A 1 164 ? 4.301 -15.192 -10.407 1.00 97.31 164 ILE A N 1
ATOM 1196 C CA . ILE A 1 164 ? 3.053 -15.363 -11.163 1.00 97.31 164 ILE A CA 1
ATOM 1197 C C . ILE A 1 164 ? 2.141 -14.159 -10.951 1.00 97.31 164 ILE A C 1
ATOM 1199 O O . ILE A 1 164 ? 1.652 -13.587 -11.918 1.00 97.31 164 ILE A O 1
ATOM 1203 N N . LEU A 1 165 ? 1.931 -13.742 -9.702 1.00 95.62 165 LEU A N 1
ATOM 1204 C CA . LEU A 1 165 ? 0.982 -12.672 -9.399 1.00 95.62 165 LEU A CA 1
ATOM 1205 C C . LEU A 1 165 ? 1.404 -11.341 -10.027 1.00 95.62 165 LEU A C 1
ATOM 1207 O O . LEU A 1 165 ? 0.548 -10.592 -10.486 1.00 95.62 165 LEU A O 1
ATOM 1211 N N . GLY A 1 166 ? 2.708 -11.058 -10.111 1.00 93.31 166 GLY A N 1
ATOM 1212 C CA . GLY A 1 166 ? 3.225 -9.868 -10.795 1.00 93.31 166 GLY A CA 1
ATOM 1213 C C . GLY A 1 166 ? 3.395 -10.006 -12.314 1.00 93.31 166 GLY A C 1
ATOM 1214 O O . GLY A 1 166 ? 3.797 -9.041 -12.952 1.00 93.31 166 GLY A O 1
ATOM 1215 N N . GLY A 1 167 ? 3.126 -11.175 -12.909 1.00 94.94 167 GLY A N 1
ATOM 1216 C CA . GLY A 1 167 ? 3.274 -11.441 -14.346 1.00 94.94 167 GLY A CA 1
ATOM 1217 C C . GLY A 1 167 ? 4.129 -12.680 -14.625 1.00 94.94 167 GLY A C 1
ATOM 1218 O O . GLY A 1 167 ? 3.615 -13.787 -14.765 1.00 94.94 167 GLY A O 1
ATOM 1219 N N . GLY A 1 168 ? 5.448 -12.500 -14.700 1.00 95.75 168 GLY A N 1
ATOM 1220 C CA . GLY A 1 168 ? 6.415 -13.598 -14.731 1.00 95.75 168 GLY A CA 1
ATOM 1221 C C . GLY A 1 168 ? 7.014 -13.895 -16.105 1.00 95.75 168 GLY A C 1
ATOM 1222 O O . GLY A 1 168 ? 6.513 -14.733 -16.852 1.00 95.75 168 GLY A O 1
ATOM 1223 N N . ILE A 1 169 ? 8.150 -13.259 -16.399 1.00 95.12 169 ILE A N 1
ATOM 1224 C CA . ILE A 1 169 ? 8.937 -13.489 -17.621 1.00 95.12 169 ILE A CA 1
ATOM 1225 C C . ILE A 1 169 ? 9.595 -14.876 -17.585 1.00 95.12 169 ILE A C 1
ATOM 1227 O O . ILE A 1 169 ? 10.253 -15.238 -16.603 1.00 95.12 169 ILE A O 1
ATOM 1231 N N . SER A 1 170 ? 9.480 -15.614 -18.691 1.00 95.75 170 SER A N 1
ATOM 1232 C CA . SER A 1 170 ? 9.945 -16.995 -18.826 1.00 95.75 170 SER A CA 1
ATOM 1233 C C . SER A 1 170 ? 10.737 -17.220 -20.115 1.00 95.75 170 SER A C 1
ATOM 1235 O O . SER A 1 170 ? 10.577 -16.488 -21.089 1.00 95.75 170 SER A O 1
ATOM 1237 N N . TYR A 1 171 ? 11.527 -18.299 -20.164 1.00 92.44 171 TYR A N 1
ATOM 1238 C CA . TYR A 1 171 ? 12.129 -18.778 -21.417 1.00 92.44 171 TYR A CA 1
ATOM 1239 C C . TYR A 1 171 ? 11.074 -19.124 -22.471 1.00 92.44 171 TYR A C 1
ATOM 1241 O O . TYR A 1 171 ? 11.331 -19.015 -23.663 1.00 92.44 171 TYR A O 1
ATOM 1249 N N . PHE A 1 172 ? 9.879 -19.516 -22.028 1.00 97.06 172 PHE A N 1
ATOM 1250 C CA . PHE A 1 172 ? 8.802 -19.975 -22.900 1.00 97.06 172 PHE A CA 1
ATOM 1251 C C . PHE A 1 172 ? 7.795 -18.877 -23.261 1.00 97.06 172 PHE A C 1
ATOM 1253 O O . PHE A 1 172 ? 6.744 -19.171 -23.836 1.00 97.06 172 PHE A O 1
ATOM 1260 N N . SER A 1 173 ? 8.091 -17.612 -22.931 1.00 97.00 173 SER A N 1
ATOM 1261 C CA . SER A 1 173 ? 7.139 -16.518 -23.122 1.00 97.00 173 SER A CA 1
ATOM 1262 C C . SER A 1 173 ? 6.701 -16.328 -24.570 1.00 97.00 173 SER A C 1
ATOM 1264 O O . SER A 1 173 ? 5.530 -16.043 -24.806 1.00 97.00 173 SER A O 1
ATOM 1266 N N . GLY A 1 174 ? 7.595 -16.551 -25.537 1.00 96.38 174 GLY A N 1
ATOM 1267 C CA . GLY A 1 174 ? 7.272 -16.423 -26.961 1.00 96.38 174 GLY A CA 1
ATOM 1268 C C . GLY A 1 174 ? 6.214 -17.415 -27.455 1.00 96.38 174 GLY A C 1
ATOM 1269 O O . GLY A 1 174 ? 5.477 -17.108 -28.391 1.00 96.38 174 GLY A O 1
ATOM 1270 N N . ARG A 1 175 ? 6.102 -18.589 -26.817 1.00 96.44 175 ARG A N 1
ATOM 1271 C CA . ARG A 1 175 ? 5.106 -19.612 -27.165 1.00 96.44 175 ARG A CA 1
ATOM 1272 C C . ARG A 1 175 ? 3.825 -19.500 -26.352 1.00 96.44 175 ARG A C 1
ATOM 1274 O O . ARG A 1 175 ? 2.760 -19.805 -26.877 1.00 96.44 175 ARG A O 1
ATOM 1281 N N . TYR A 1 176 ? 3.926 -19.112 -25.085 1.00 97.25 176 TYR A N 1
ATOM 1282 C CA . TYR A 1 176 ? 2.831 -19.288 -24.132 1.00 97.25 176 TYR A CA 1
ATOM 1283 C C . TYR A 1 176 ? 2.452 -18.027 -23.348 1.00 97.25 176 TYR A C 1
ATOM 1285 O O . TYR A 1 176 ? 1.587 -18.115 -22.478 1.00 97.25 176 TYR A O 1
ATOM 1293 N N . GLY A 1 177 ? 3.069 -16.873 -23.601 1.00 97.19 177 GLY A N 1
ATOM 1294 C CA . GLY A 1 177 ? 2.871 -15.672 -22.783 1.00 97.19 177 GLY A CA 1
ATOM 1295 C C . GLY A 1 177 ? 3.604 -15.769 -21.443 1.00 97.19 177 GLY A C 1
ATOM 1296 O O . GLY A 1 177 ? 4.480 -16.613 -21.246 1.00 97.19 177 GLY A O 1
ATOM 1297 N N . TRP A 1 178 ? 3.296 -14.886 -20.504 1.00 97.62 178 TRP A N 1
ATOM 1298 C CA . TRP A 1 178 ? 3.949 -14.876 -19.195 1.00 97.62 178 TRP A CA 1
ATOM 1299 C C . TRP A 1 178 ? 3.388 -15.958 -18.266 1.00 97.62 178 TRP A C 1
ATOM 1301 O O . TRP A 1 178 ? 2.387 -16.612 -18.564 1.00 97.62 178 TRP A O 1
ATOM 1311 N N . ALA A 1 179 ? 4.061 -16.197 -17.139 1.00 97.69 179 ALA A N 1
ATOM 1312 C CA . ALA A 1 179 ? 3.672 -17.238 -16.188 1.00 97.69 179 ALA A CA 1
ATOM 1313 C C . ALA A 1 179 ? 2.212 -17.077 -15.726 1.00 97.69 179 ALA A C 1
ATOM 1315 O O . ALA A 1 179 ? 1.467 -18.056 -15.695 1.00 97.69 179 ALA A O 1
ATOM 1316 N N . CYS A 1 180 ? 1.772 -15.840 -15.473 1.00 97.31 180 CYS A N 1
ATOM 1317 C CA . CYS A 1 180 ? 0.395 -15.513 -15.109 1.00 97.31 180 CYS A CA 1
ATOM 1318 C C . CYS A 1 180 ? -0.640 -15.969 -16.146 1.00 97.31 180 CYS A C 1
ATOM 1320 O O . CYS A 1 180 ? -1.724 -16.410 -15.775 1.00 97.31 180 CYS A O 1
ATOM 1322 N N . ASP A 1 181 ? -0.309 -15.945 -17.436 1.00 97.69 181 ASP A N 1
ATOM 1323 C CA . ASP A 1 181 ? -1.247 -16.303 -18.502 1.00 97.69 181 ASP A CA 1
ATOM 1324 C C . ASP A 1 181 ? -1.486 -17.821 -18.579 1.00 97.69 181 ASP A C 1
ATOM 1326 O O . ASP A 1 181 ? -2.418 -18.291 -19.234 1.00 97.69 181 ASP A O 1
ATOM 1330 N N . ASN A 1 182 ? -0.641 -18.608 -17.912 1.00 97.75 182 ASN A N 1
ATOM 1331 C CA . ASN A 1 182 ? -0.646 -20.070 -17.934 1.00 97.75 182 ASN A CA 1
ATOM 1332 C C . ASN A 1 182 ? -1.300 -20.696 -16.698 1.00 97.75 182 ASN A C 1
ATOM 1334 O O . ASN A 1 182 ? -1.186 -21.902 -16.485 1.00 97.75 182 ASN A O 1
ATOM 1338 N N . VAL A 1 183 ? -2.002 -19.893 -15.899 1.00 97.81 183 VAL A N 1
ATOM 1339 C CA . VAL A 1 183 ? -2.798 -20.380 -14.773 1.00 97.81 183 VAL A CA 1
ATOM 1340 C C . VAL A 1 183 ? -4.184 -20.794 -15.268 1.00 97.81 183 VAL A C 1
ATOM 1342 O O . VAL A 1 183 ? -4.870 -20.016 -15.929 1.00 97.81 183 VAL A O 1
ATOM 1345 N N . HIS A 1 184 ? -4.613 -22.008 -14.936 1.00 97.38 184 HIS A N 1
ATOM 1346 C CA . HIS A 1 184 ? -5.984 -22.470 -15.149 1.00 97.38 184 HIS A CA 1
ATOM 1347 C C . HIS A 1 184 ? -6.918 -21.995 -14.038 1.00 97.38 184 HIS A C 1
ATOM 1349 O O . HIS A 1 184 ? -8.044 -21.583 -14.315 1.00 97.38 184 HIS A O 1
ATOM 1355 N N . ARG A 1 185 ? -6.450 -22.053 -12.787 1.00 98.00 185 ARG A N 1
ATOM 1356 C CA . ARG A 1 185 ? -7.240 -21.697 -11.608 1.00 98.00 185 ARG A CA 1
ATOM 1357 C C . ARG A 1 185 ? -6.354 -21.301 -10.426 1.00 98.00 185 ARG A C 1
ATOM 1359 O O . ARG A 1 185 ? -5.297 -21.896 -10.217 1.00 98.00 185 ARG A O 1
ATOM 1366 N N . PHE A 1 186 ? -6.823 -20.340 -9.636 1.00 98.56 186 PHE A N 1
ATOM 1367 C CA . PHE A 1 186 ? -6.285 -20.008 -8.317 1.00 98.56 186 PHE A CA 1
ATOM 1368 C C . PHE A 1 186 ? -7.234 -20.495 -7.220 1.00 98.56 186 PHE A C 1
ATOM 1370 O O . PHE A 1 186 ? -8.452 -20.398 -7.373 1.00 98.56 186 PHE A O 1
ATOM 1377 N N . GLU A 1 187 ? -6.681 -20.956 -6.101 1.00 98.62 187 GLU A N 1
ATOM 1378 C CA . GLU A 1 187 ? -7.387 -21.027 -4.816 1.00 98.62 187 GLU A CA 1
ATOM 1379 C C . GLU A 1 187 ? -6.955 -19.839 -3.954 1.00 98.62 187 GLU A C 1
ATOM 1381 O O . GLU A 1 187 ? -5.756 -19.592 -3.804 1.00 98.62 187 GLU A O 1
ATOM 1386 N N . VAL A 1 188 ? -7.917 -19.081 -3.427 1.00 98.25 188 VAL A N 1
ATOM 1387 C CA . VAL A 1 188 ? -7.674 -17.774 -2.806 1.00 98.25 188 VAL A CA 1
ATOM 1388 C C . VAL A 1 188 ? -8.400 -17.672 -1.473 1.00 98.25 188 VAL A C 1
ATOM 1390 O O . VAL A 1 188 ? -9.601 -17.920 -1.394 1.00 98.25 188 VAL A O 1
ATOM 1393 N N . VAL A 1 189 ? -7.688 -17.236 -0.436 1.00 98.00 189 VAL A N 1
ATOM 1394 C CA . VAL A 1 189 ? -8.267 -16.841 0.852 1.00 98.00 189 VAL A CA 1
ATOM 1395 C C . VAL A 1 189 ? -8.528 -15.334 0.853 1.00 98.00 189 VAL A C 1
ATOM 1397 O O . VAL A 1 189 ? -7.590 -14.537 0.787 1.00 98.00 189 VAL A O 1
ATOM 1400 N N . LEU A 1 190 ? -9.801 -14.948 0.940 1.00 94.75 190 LEU A N 1
ATOM 1401 C CA . LEU A 1 190 ? -10.262 -13.553 0.953 1.00 94.75 190 LEU A CA 1
ATOM 1402 C C . LEU A 1 190 ? -10.124 -12.892 2.332 1.00 94.75 190 LEU A C 1
ATOM 1404 O O . LEU A 1 190 ? -9.769 -13.539 3.314 1.00 94.75 190 LEU A O 1
ATOM 1408 N N . ALA A 1 191 ? -10.461 -11.600 2.432 1.00 88.25 191 ALA A N 1
ATOM 1409 C CA . ALA A 1 191 ? -10.338 -10.826 3.677 1.00 88.25 191 ALA A CA 1
ATOM 1410 C C . ALA A 1 191 ? -11.318 -11.300 4.757 1.00 88.25 191 ALA A C 1
ATOM 1412 O O . ALA A 1 191 ? -11.005 -11.275 5.945 1.00 88.25 191 ALA A O 1
ATOM 1413 N N . SER A 1 192 ? -12.473 -11.821 4.336 1.00 88.50 192 SER A N 1
ATOM 1414 C CA . SER A 1 192 ? -13.415 -12.538 5.204 1.00 88.50 192 SER A CA 1
ATOM 1415 C C . SER A 1 192 ? -12.842 -13.853 5.757 1.00 88.50 192 SER A C 1
ATOM 1417 O O . SER A 1 192 ? -13.390 -14.445 6.689 1.00 88.50 192 SER A O 1
ATOM 1419 N N . GLY A 1 193 ? -11.741 -14.328 5.171 1.00 93.50 193 GLY A N 1
ATOM 1420 C CA . GLY A 1 193 ? -11.178 -15.659 5.334 1.00 93.50 193 GLY A CA 1
ATOM 1421 C C . GLY A 1 193 ? -11.963 -16.746 4.603 1.00 93.50 193 GLY A C 1
ATOM 1422 O O . GLY A 1 193 ? -11.744 -17.921 4.889 1.00 93.50 193 GLY A O 1
ATOM 1423 N N . ASP A 1 194 ? -12.882 -16.404 3.701 1.00 96.00 194 ASP A N 1
ATOM 1424 C CA . ASP A 1 194 ? -13.502 -17.397 2.823 1.00 96.00 194 ASP A CA 1
ATOM 1425 C C . ASP A 1 194 ? -12.498 -17.891 1.781 1.00 96.00 194 ASP A C 1
ATOM 1427 O O . ASP A 1 194 ? -11.664 -17.126 1.294 1.00 96.00 194 ASP A O 1
ATOM 1431 N N . VAL A 1 195 ? -12.595 -19.176 1.444 1.00 98.25 195 VAL A N 1
ATOM 1432 C CA . VAL A 1 195 ? -11.814 -19.796 0.372 1.00 98.25 195 VAL A CA 1
ATOM 1433 C C . VAL A 1 195 ? -12.654 -19.764 -0.896 1.00 98.25 195 VAL A C 1
ATOM 1435 O O . VAL A 1 195 ? -13.772 -20.282 -0.910 1.00 98.25 195 VAL A O 1
ATOM 1438 N N . VAL A 1 196 ? -12.125 -19.158 -1.953 1.00 98.19 196 VAL A N 1
ATOM 1439 C CA . VAL A 1 196 ? -12.775 -19.078 -3.264 1.00 98.19 196 VAL A CA 1
ATOM 1440 C C . VAL A 1 196 ? -11.842 -19.582 -4.355 1.00 98.19 196 VAL A C 1
ATOM 1442 O O . VAL A 1 196 ? -10.619 -19.522 -4.224 1.00 98.19 196 VAL A O 1
ATOM 1445 N N . TYR A 1 197 ? -12.427 -20.044 -5.456 1.00 98.44 197 TYR A N 1
ATOM 1446 C CA . TYR A 1 197 ? -11.691 -20.376 -6.667 1.00 98.44 197 TYR A CA 1
ATOM 1447 C C . TYR A 1 197 ? -11.860 -19.269 -7.701 1.00 98.44 197 TYR A C 1
ATOM 1449 O O . TYR A 1 197 ? -12.944 -18.706 -7.845 1.00 98.44 197 TYR A O 1
ATOM 1457 N N . ALA A 1 198 ? -10.782 -18.951 -8.411 1.00 98.00 198 ALA A N 1
ATOM 1458 C CA . ALA A 1 198 ? -10.784 -17.983 -9.496 1.00 98.00 198 ALA A CA 1
ATOM 1459 C C . ALA A 1 198 ? -10.244 -18.638 -10.772 1.00 98.00 198 ALA A C 1
ATOM 1461 O O . ALA A 1 198 ? -9.108 -19.111 -10.798 1.00 98.00 198 ALA A O 1
ATOM 1462 N N . SER A 1 199 ? -11.060 -18.661 -11.818 1.00 97.12 199 SER A N 1
ATOM 1463 C CA . SER A 1 199 ? -10.813 -19.219 -13.152 1.00 97.12 199 SER A CA 1
ATOM 1464 C C . SER A 1 199 ? -11.563 -18.381 -14.205 1.00 97.12 199 SER A C 1
ATOM 1466 O O . SER A 1 199 ? -12.305 -17.463 -13.851 1.00 97.12 199 SER A O 1
ATOM 1468 N N . PRO A 1 200 ? -11.422 -18.659 -15.514 1.00 95.81 200 PRO A N 1
ATOM 1469 C CA . PRO A 1 200 ? -12.197 -17.949 -16.536 1.00 95.81 200 PRO A CA 1
ATOM 1470 C C . PRO A 1 200 ? -13.727 -18.053 -16.382 1.00 95.81 200 PRO A C 1
ATOM 1472 O O . PRO A 1 200 ? -14.452 -17.193 -16.880 1.00 95.81 200 PRO A O 1
ATOM 1475 N N . ASP A 1 201 ? -14.218 -19.102 -15.724 1.00 95.19 201 ASP A N 1
ATOM 1476 C CA . ASP A 1 201 ? -15.633 -19.436 -15.545 1.00 95.19 201 ASP A CA 1
ATOM 1477 C C . ASP A 1 201 ? -16.157 -19.242 -14.105 1.00 95.19 201 ASP A C 1
ATOM 1479 O O . ASP A 1 201 ? -17.372 -19.234 -13.900 1.00 95.19 201 ASP A O 1
ATOM 1483 N N . GLU A 1 202 ? -15.283 -19.004 -13.122 1.00 97.19 202 GLU A N 1
ATOM 1484 C CA . GLU A 1 202 ? -15.632 -18.774 -11.714 1.00 97.19 202 GLU A CA 1
ATOM 1485 C C . GLU A 1 202 ? -14.826 -17.594 -11.146 1.00 97.19 202 GLU A C 1
ATOM 1487 O O . GLU A 1 202 ? -13.604 -17.592 -11.221 1.00 97.19 202 GLU A O 1
ATOM 1492 N N . ASN A 1 203 ? -15.479 -16.567 -10.580 1.00 97.50 203 ASN A N 1
ATOM 1493 C CA . ASN A 1 203 ? -14.805 -15.335 -10.114 1.00 97.50 203 ASN A CA 1
ATOM 1494 C C . ASN A 1 203 ? -13.816 -14.760 -11.157 1.00 97.50 203 ASN A C 1
ATOM 1496 O O . ASN A 1 203 ? -12.677 -14.410 -10.844 1.00 97.50 203 ASN A O 1
ATOM 1500 N N . ALA A 1 204 ? -14.248 -14.693 -12.422 1.00 97.19 204 ALA A N 1
ATOM 1501 C CA . ALA A 1 204 ? -13.399 -14.346 -13.566 1.00 97.19 204 ALA A CA 1
ATOM 1502 C C . ALA A 1 204 ? -12.748 -12.953 -13.473 1.00 97.19 204 ALA A C 1
ATOM 1504 O O . ALA A 1 204 ? -11.699 -12.696 -14.062 1.00 97.19 204 ALA A O 1
ATOM 1505 N N . ASP A 1 205 ? -13.365 -12.043 -12.728 1.00 96.00 205 ASP A N 1
ATOM 1506 C CA . ASP A 1 205 ? -12.839 -10.725 -12.402 1.00 96.00 205 ASP A CA 1
ATOM 1507 C C . ASP A 1 205 ? -11.655 -10.796 -11.422 1.00 96.00 205 ASP A C 1
ATOM 1509 O O . ASP A 1 205 ? -10.627 -10.169 -11.677 1.00 96.00 205 ASP A O 1
ATOM 1513 N N . LEU A 1 206 ? -11.740 -11.638 -10.385 1.00 96.50 206 LEU A N 1
ATOM 1514 C CA . LEU A 1 206 ? -10.610 -11.956 -9.503 1.00 96.50 206 LEU A CA 1
ATOM 1515 C C . LEU A 1 206 ? -9.497 -12.706 -10.252 1.00 96.50 206 LEU A C 1
ATOM 1517 O O . LEU A 1 206 ? -8.321 -12.390 -10.087 1.00 96.50 206 LEU A O 1
ATOM 1521 N N . PHE A 1 207 ? -9.857 -13.658 -11.119 1.00 97.56 207 PHE A N 1
ATOM 1522 C CA . PHE A 1 207 ? -8.906 -14.400 -11.958 1.00 97.56 207 PHE A CA 1
ATOM 1523 C C . PHE A 1 207 ? -8.128 -13.484 -12.909 1.00 97.56 207 PHE A C 1
ATOM 1525 O O . PHE A 1 207 ? -6.942 -13.693 -13.162 1.00 97.56 207 PHE A O 1
ATOM 1532 N N . TRP A 1 208 ? -8.793 -12.470 -13.462 1.00 96.94 208 TRP A N 1
ATOM 1533 C CA . TRP A 1 208 ? -8.142 -11.446 -14.271 1.00 96.94 208 TRP A CA 1
ATOM 1534 C C . TRP A 1 208 ? -7.207 -10.570 -13.426 1.00 96.94 208 TRP A C 1
ATOM 1536 O O . TRP A 1 208 ? -6.065 -10.369 -13.829 1.00 96.94 208 TRP A O 1
ATOM 1546 N N . ALA A 1 209 ? -7.645 -10.119 -12.243 1.00 94.81 209 ALA A N 1
ATOM 1547 C CA . ALA A 1 209 ? -6.840 -9.257 -11.376 1.00 94.81 209 ALA A CA 1
ATOM 1548 C C . ALA A 1 209 ? -5.546 -9.945 -10.912 1.00 94.81 209 ALA A C 1
ATOM 1550 O O . ALA A 1 209 ? -4.464 -9.406 -11.116 1.00 94.81 209 ALA A O 1
ATOM 1551 N N . LEU A 1 210 ? -5.631 -11.180 -10.401 1.00 95.56 210 LEU A N 1
ATOM 1552 C CA . LEU A 1 210 ? -4.475 -11.942 -9.897 1.00 95.56 210 LEU A CA 1
ATOM 1553 C C . LEU A 1 210 ? -3.396 -12.227 -10.957 1.00 95.56 210 LEU A C 1
ATOM 1555 O O . LEU A 1 210 ? -2.291 -12.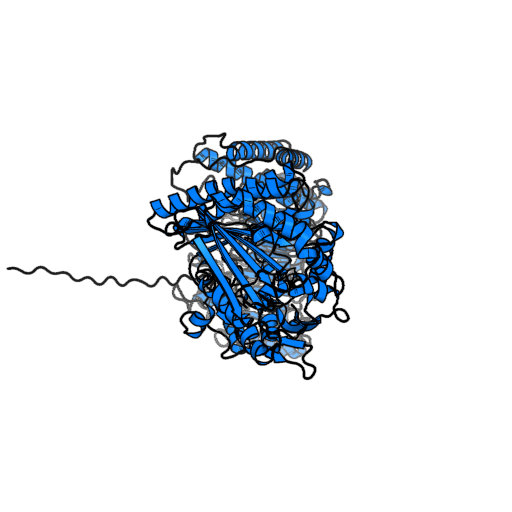643 -10.614 1.00 95.56 210 LEU A O 1
ATOM 1559 N N . ARG A 1 211 ? -3.684 -12.004 -12.243 1.00 95.81 211 ARG A N 1
ATOM 1560 C CA . ARG A 1 211 ? -2.711 -12.124 -13.327 1.00 95.81 211 ARG A CA 1
ATOM 1561 C C . ARG A 1 211 ? -2.113 -10.759 -13.649 1.00 95.81 211 ARG A C 1
ATOM 1563 O O . ARG A 1 211 ? -2.568 -10.071 -14.555 1.00 95.81 211 ARG A O 1
ATOM 1570 N N . GLY A 1 212 ? -1.053 -10.392 -12.936 1.00 89.25 212 GLY A N 1
ATOM 1571 C CA . GLY A 1 212 ? -0.222 -9.231 -13.259 1.00 89.25 212 GLY A CA 1
ATOM 1572 C C . GLY A 1 212 ? -0.329 -8.060 -12.289 1.00 89.25 212 GLY A C 1
ATOM 1573 O O . GLY A 1 212 ? 0.585 -7.250 -12.261 1.00 89.25 212 GLY A O 1
ATOM 1574 N N . SER A 1 213 ? -1.364 -7.974 -11.448 1.00 83.31 213 SER A N 1
ATOM 1575 C CA . SER A 1 213 ? -1.478 -6.885 -10.463 1.00 83.31 213 SER A CA 1
ATOM 1576 C C . SER A 1 213 ? -0.596 -7.065 -9.221 1.00 83.31 213 SER A C 1
ATOM 1578 O O . SER A 1 213 ? -0.541 -6.183 -8.379 1.00 83.31 213 SER A O 1
ATOM 1580 N N . GLY A 1 214 ? 0.033 -8.228 -9.051 1.00 73.56 214 GLY A N 1
ATOM 1581 C CA . GLY A 1 214 ? 0.909 -8.576 -7.932 1.00 73.56 214 GLY A CA 1
ATOM 1582 C C . GLY A 1 214 ? 0.290 -8.633 -6.536 1.00 73.56 214 GLY A C 1
ATOM 1583 O O . GLY A 1 214 ? -0.835 -8.203 -6.274 1.00 73.56 214 GLY A O 1
ATOM 1584 N N . GLY A 1 215 ? 1.103 -9.187 -5.629 1.00 69.94 215 GLY A N 1
ATOM 1585 C CA . GLY A 1 215 ? 0.859 -9.244 -4.188 1.00 69.94 215 GLY A CA 1
ATOM 1586 C C . GLY A 1 215 ? -0.402 -10.006 -3.768 1.00 69.94 215 GLY A C 1
ATOM 1587 O O . GLY A 1 215 ? -1.068 -10.663 -4.559 1.00 69.94 215 GLY A O 1
ATOM 1588 N N . SER A 1 216 ? -0.735 -9.895 -2.483 1.00 72.31 216 SER A N 1
ATOM 1589 C CA . SER A 1 216 ? -1.974 -10.419 -1.887 1.00 72.31 216 SER A CA 1
ATOM 1590 C C . SER A 1 216 ? -3.068 -9.350 -1.757 1.00 72.31 216 SER A C 1
ATOM 1592 O O . SER A 1 216 ? -3.927 -9.435 -0.885 1.00 72.31 216 SER A O 1
ATOM 1594 N N . ASN A 1 217 ? -3.060 -8.349 -2.647 1.00 74.94 217 ASN A N 1
ATOM 1595 C CA . ASN A 1 217 ? -3.992 -7.209 -2.636 1.00 74.94 217 ASN A CA 1
ATOM 1596 C C . ASN A 1 217 ? -5.471 -7.611 -2.759 1.00 74.94 217 ASN A C 1
ATOM 1598 O O . ASN A 1 217 ? -6.353 -6.852 -2.366 1.00 74.94 217 ASN A O 1
ATOM 1602 N N . PHE A 1 218 ? -5.735 -8.801 -3.301 1.00 85.75 218 PHE A N 1
ATOM 1603 C CA . PHE A 1 218 ? -7.078 -9.339 -3.532 1.00 85.75 218 PHE A CA 1
ATOM 1604 C C . PHE A 1 218 ? -7.364 -10.597 -2.693 1.00 85.75 218 PHE A C 1
ATOM 1606 O O . PHE A 1 218 ? -8.414 -11.216 -2.846 1.00 85.75 218 PHE A O 1
ATOM 1613 N N . GLY A 1 219 ? -6.426 -10.988 -1.824 1.00 91.56 219 GLY A N 1
ATOM 1614 C CA . GLY A 1 219 ? -6.448 -12.237 -1.067 1.00 91.56 219 GLY A CA 1
ATOM 1615 C C . GLY A 1 219 ? -5.114 -12.984 -1.116 1.00 91.56 219 GLY A C 1
ATOM 1616 O O . GLY A 1 219 ? -4.221 -12.662 -1.901 1.00 91.56 219 GLY A O 1
ATOM 1617 N N . VAL A 1 220 ? -4.968 -14.002 -0.269 1.00 96.06 220 VAL A N 1
ATOM 1618 C CA . VAL A 1 220 ? -3.777 -14.866 -0.231 1.00 96.06 220 VAL A CA 1
ATOM 1619 C C . VAL A 1 220 ? -4.015 -16.093 -1.099 1.00 96.06 220 VAL A C 1
ATOM 1621 O O . VAL A 1 220 ? -4.886 -16.903 -0.792 1.00 96.06 220 VAL A O 1
ATOM 1624 N N . VAL A 1 221 ? -3.235 -16.251 -2.169 1.00 97.81 221 VAL A N 1
ATOM 1625 C CA . VAL A 1 221 ? -3.316 -17.439 -3.030 1.00 97.81 221 VAL A CA 1
ATOM 1626 C C . VAL A 1 221 ? -2.634 -18.632 -2.361 1.00 97.81 221 VAL A C 1
ATOM 1628 O O . VAL A 1 221 ? -1.453 -18.557 -2.014 1.00 97.81 221 VAL A O 1
ATOM 1631 N N . THR A 1 222 ? -3.371 -19.732 -2.207 1.00 98.31 222 THR A N 1
ATOM 1632 C CA . THR A 1 222 ? -2.938 -20.967 -1.527 1.00 98.31 222 THR A CA 1
ATOM 1633 C C . THR A 1 222 ? -2.685 -22.137 -2.475 1.00 98.31 222 THR A C 1
ATOM 1635 O O . THR A 1 222 ? -1.993 -23.081 -2.096 1.00 98.31 222 THR A O 1
ATOM 1638 N N . ASN A 1 223 ? -3.154 -22.063 -3.724 1.00 98.50 223 ASN A N 1
ATOM 1639 C CA . ASN A 1 223 ? -2.841 -23.040 -4.769 1.00 98.50 223 ASN A CA 1
ATOM 1640 C C . ASN A 1 223 ? -2.903 -22.416 -6.171 1.00 98.50 223 ASN A C 1
ATOM 1642 O O . ASN A 1 223 ? -3.764 -21.578 -6.451 1.00 98.50 223 ASN A O 1
ATOM 1646 N N . PHE A 1 224 ? -2.021 -22.886 -7.055 1.00 98.50 224 PHE A N 1
ATOM 1647 C CA . PHE A 1 224 ? -2.010 -22.580 -8.483 1.00 98.50 224 PHE A CA 1
ATOM 1648 C C . PHE A 1 224 ? -2.171 -23.873 -9.282 1.00 98.50 224 PHE A C 1
ATOM 1650 O O . PHE A 1 224 ? -1.335 -24.767 -9.170 1.00 98.50 224 PHE A O 1
ATOM 1657 N N . ASP A 1 225 ? -3.193 -23.952 -10.131 1.00 98.56 225 ASP A N 1
ATOM 1658 C CA . ASP A 1 225 ? -3.297 -25.006 -11.141 1.00 98.56 225 ASP A CA 1
ATOM 1659 C C . ASP A 1 225 ? -2.692 -24.470 -12.447 1.00 98.56 225 ASP A C 1
ATOM 1661 O O . ASP A 1 225 ? -3.288 -23.619 -13.108 1.00 98.56 225 ASP A O 1
ATOM 1665 N N . LEU A 1 226 ? -1.480 -24.912 -12.795 1.00 98.56 226 LEU A N 1
ATOM 1666 C CA . LEU A 1 226 ? -0.715 -24.418 -13.947 1.00 98.56 226 LEU A CA 1
ATOM 1667 C C . LEU A 1 226 ? -0.798 -25.363 -15.142 1.00 98.56 226 LEU A C 1
ATOM 1669 O O . LEU A 1 226 ? -0.745 -26.579 -14.972 1.00 98.56 226 LEU A O 1
ATOM 1673 N N . ALA A 1 227 ? -0.827 -24.800 -16.348 1.00 98.19 227 ALA A N 1
ATOM 1674 C CA . ALA A 1 227 ? -0.689 -25.562 -17.583 1.00 98.19 227 ALA A CA 1
ATOM 1675 C C . ALA A 1 227 ? 0.728 -26.149 -17.711 1.00 98.19 227 ALA A C 1
ATOM 1677 O O . ALA A 1 227 ? 1.716 -25.407 -17.661 1.00 98.19 227 ALA A O 1
ATOM 1678 N N . SER A 1 228 ? 0.829 -27.463 -17.927 1.00 98.31 228 SER A N 1
ATOM 1679 C CA . SER A 1 228 ? 2.090 -28.140 -18.257 1.00 98.31 228 SER A CA 1
ATOM 1680 C C . SER A 1 228 ? 2.166 -28.576 -19.710 1.00 98.31 228 SER A C 1
ATOM 1682 O O . SER A 1 228 ? 1.161 -28.832 -20.370 1.00 98.31 228 SER A O 1
ATOM 1684 N N . PHE A 1 229 ? 3.394 -28.690 -20.207 1.00 97.88 229 PHE A N 1
ATOM 1685 C CA . PHE A 1 229 ? 3.695 -29.139 -21.561 1.00 97.88 229 PHE A CA 1
ATOM 1686 C C . PHE A 1 229 ? 4.939 -30.024 -21.573 1.00 97.88 229 PHE A C 1
ATOM 1688 O O . PHE A 1 229 ? 5.779 -29.954 -20.674 1.00 97.88 229 PHE A O 1
ATOM 1695 N N . GLU A 1 230 ? 5.057 -30.866 -22.600 1.00 97.38 230 GLU A N 1
ATOM 1696 C CA . GLU A 1 230 ? 6.253 -31.681 -22.801 1.00 97.38 230 GLU A CA 1
ATOM 1697 C C . GLU A 1 230 ? 7.458 -30.789 -23.097 1.00 97.38 230 GLU A C 1
ATOM 1699 O O . GLU A 1 230 ? 7.417 -29.933 -23.982 1.00 97.38 230 GLU A O 1
ATOM 1704 N N . GLN A 1 231 ? 8.540 -31.004 -22.356 1.00 96.94 231 GLN A N 1
ATOM 1705 C CA . GLN A 1 231 ? 9.775 -30.257 -22.517 1.00 96.94 231 GLN A CA 1
ATOM 1706 C C . GLN A 1 231 ? 10.976 -31.154 -22.223 1.00 96.94 231 GLN A C 1
ATOM 1708 O O . GLN A 1 231 ? 11.026 -31.865 -21.221 1.00 96.94 231 GLN A O 1
ATOM 1713 N N . GLY A 1 232 ? 11.953 -31.112 -23.128 1.00 94.50 232 GLY A N 1
ATOM 1714 C CA . GLY A 1 232 ? 13.251 -31.759 -22.967 1.00 94.50 232 GLY A CA 1
ATOM 1715 C C . GLY A 1 232 ? 14.356 -30.735 -22.728 1.00 94.50 232 GLY A C 1
ATOM 1716 O O . GLY A 1 232 ? 14.124 -29.647 -22.200 1.00 94.50 232 GLY A O 1
ATOM 1717 N N . ASN A 1 233 ? 15.568 -31.066 -23.170 1.00 96.12 233 ASN A N 1
ATOM 1718 C CA . ASN A 1 233 ? 16.690 -30.134 -23.115 1.00 96.12 233 ASN A CA 1
ATOM 1719 C C . ASN A 1 233 ? 16.377 -28.842 -23.880 1.00 96.12 233 ASN A C 1
ATOM 1721 O O . ASN A 1 233 ? 15.739 -28.886 -24.924 1.00 96.12 233 ASN A O 1
ATOM 1725 N N . ILE A 1 234 ? 16.887 -27.721 -23.384 1.00 95.69 234 ILE A N 1
ATOM 1726 C CA . ILE A 1 234 ? 16.877 -26.408 -24.028 1.00 95.69 234 ILE A CA 1
ATOM 1727 C C . ILE A 1 234 ? 18.312 -26.008 -24.379 1.00 95.69 234 ILE A C 1
ATOM 1729 O O . ILE A 1 234 ? 19.274 -26.421 -23.716 1.00 95.69 234 ILE A O 1
ATOM 1733 N N . TRP A 1 235 ? 18.450 -25.215 -25.435 1.00 97.25 235 TRP A N 1
ATOM 1734 C CA . TRP A 1 235 ? 19.717 -24.656 -25.890 1.00 97.25 235 TRP A CA 1
ATOM 1735 C C . TRP A 1 235 ? 19.886 -23.248 -25.328 1.00 97.25 235 TRP A C 1
ATOM 1737 O O . TRP A 1 235 ? 18.981 -22.421 -25.431 1.00 97.25 235 TRP A O 1
ATOM 1747 N N . LEU A 1 236 ? 21.043 -22.987 -24.731 1.00 94.94 236 LEU A N 1
ATOM 1748 C CA . LEU A 1 236 ? 21.399 -21.705 -24.143 1.00 94.94 236 LEU A CA 1
ATOM 1749 C C . LEU A 1 236 ? 22.800 -21.327 -24.611 1.00 94.94 236 LEU A C 1
ATOM 1751 O O . LEU A 1 236 ? 23.729 -22.136 -24.536 1.00 94.94 236 LEU A O 1
ATOM 1755 N N . HIS A 1 237 ? 22.948 -20.093 -25.076 1.00 94.69 237 HIS A N 1
ATOM 1756 C CA . HIS A 1 237 ? 24.219 -19.542 -25.506 1.00 94.69 237 HIS A CA 1
ATOM 1757 C C . HIS A 1 237 ? 24.481 -18.205 -24.826 1.00 94.69 237 HIS A C 1
ATOM 1759 O O . HIS A 1 237 ? 23.726 -17.251 -25.001 1.00 94.69 237 HIS A O 1
ATOM 1765 N N . ASN A 1 238 ? 25.562 -18.159 -24.052 1.00 93.25 238 ASN A N 1
ATOM 1766 C CA . ASN A 1 238 ? 25.983 -16.985 -23.303 1.00 93.25 238 ASN A CA 1
ATOM 1767 C C . ASN A 1 238 ? 27.277 -16.466 -23.894 1.00 93.25 238 ASN A C 1
ATOM 1769 O O . ASN A 1 238 ? 28.275 -17.197 -23.934 1.00 93.25 238 ASN A O 1
ATOM 1773 N N . ARG A 1 239 ? 27.300 -15.191 -24.272 1.00 95.00 239 ARG A N 1
ATOM 1774 C CA . ARG A 1 239 ? 28.542 -14.545 -24.677 1.00 95.00 239 ARG A CA 1
ATOM 1775 C C . ARG A 1 239 ? 28.701 -13.213 -23.972 1.00 95.00 239 ARG A C 1
ATOM 1777 O O . ARG A 1 239 ? 27.745 -12.470 -23.797 1.00 95.00 239 ARG A O 1
ATOM 1784 N N . LEU A 1 240 ? 29.930 -12.913 -23.569 1.00 96.00 240 LEU A N 1
ATOM 1785 C CA . LEU A 1 240 ? 30.309 -11.619 -23.007 1.00 96.00 240 LEU A CA 1
ATOM 1786 C C . LEU A 1 240 ? 31.251 -10.924 -23.978 1.00 96.00 240 LEU A C 1
ATOM 1788 O O . LEU A 1 240 ? 32.186 -11.544 -24.486 1.00 96.00 240 LEU A O 1
ATOM 1792 N N . PHE A 1 241 ? 31.042 -9.634 -24.201 1.00 97.12 241 PHE A N 1
ATOM 1793 C CA . PHE A 1 241 ? 31.844 -8.803 -25.089 1.00 97.12 241 PHE A CA 1
ATOM 1794 C C . PHE A 1 241 ? 32.316 -7.535 -24.368 1.00 97.12 241 PHE A C 1
ATOM 1796 O O . PHE A 1 241 ? 31.658 -7.077 -23.429 1.00 97.12 241 PHE A O 1
ATOM 1803 N N . PRO A 1 242 ? 33.415 -6.903 -24.820 1.00 96.56 242 PRO A N 1
ATOM 1804 C CA . PRO A 1 242 ? 33.737 -5.545 -24.394 1.00 96.56 242 PRO A CA 1
ATOM 1805 C C . PRO A 1 242 ? 32.600 -4.586 -24.775 1.00 96.56 242 PRO A C 1
ATOM 1807 O O . PRO A 1 242 ? 32.025 -4.726 -25.857 1.00 96.56 242 PRO A O 1
ATOM 1810 N N . MET A 1 243 ? 32.327 -3.558 -23.961 1.00 96.62 243 MET A N 1
ATOM 1811 C CA . MET A 1 243 ? 31.237 -2.594 -24.220 1.00 96.62 243 MET A CA 1
ATOM 1812 C C . MET A 1 243 ? 31.308 -1.912 -25.601 1.00 96.62 243 MET A C 1
ATOM 1814 O O . MET A 1 243 ? 30.284 -1.520 -26.159 1.00 96.62 243 MET A O 1
ATOM 1818 N N . ALA A 1 244 ? 32.499 -1.829 -26.206 1.00 95.69 244 ALA A N 1
ATOM 1819 C CA . ALA A 1 244 ? 32.692 -1.324 -27.569 1.00 95.69 244 ALA A CA 1
ATOM 1820 C C . ALA A 1 244 ? 31.880 -2.083 -28.640 1.00 95.69 244 ALA A C 1
ATOM 1822 O O . ALA A 1 244 ? 31.636 -1.536 -29.711 1.00 95.69 244 ALA A O 1
ATOM 1823 N N . LYS A 1 245 ? 31.449 -3.323 -28.359 1.00 96.81 245 LYS A N 1
ATOM 1824 C CA . LYS A 1 245 ? 30.588 -4.130 -29.237 1.00 96.81 245 LYS A CA 1
ATOM 1825 C C . LYS A 1 245 ? 29.100 -3.801 -29.139 1.00 96.81 245 LYS A C 1
ATOM 1827 O O . LYS A 1 245 ? 28.321 -4.343 -29.919 1.00 96.81 245 LYS A O 1
ATOM 1832 N N . SER A 1 246 ? 28.697 -2.900 -28.242 1.00 96.94 246 SER A N 1
ATOM 1833 C CA . SER A 1 246 ? 27.304 -2.443 -28.145 1.00 96.94 246 SER A CA 1
ATOM 1834 C C . SER A 1 246 ? 26.760 -1.910 -29.474 1.00 96.94 246 SER A C 1
ATOM 1836 O O . SER A 1 246 ? 25.634 -2.237 -29.824 1.00 96.94 246 SER A O 1
ATOM 1838 N N . THR A 1 247 ? 27.585 -1.220 -30.269 1.00 96.75 247 THR A N 1
ATOM 1839 C CA . THR A 1 247 ? 27.203 -0.674 -31.586 1.00 96.75 247 THR A CA 1
ATOM 1840 C C . THR A 1 247 ? 26.861 -1.737 -32.636 1.00 96.75 247 THR A C 1
ATOM 1842 O O . THR A 1 247 ? 26.246 -1.410 -33.647 1.00 96.75 247 THR A O 1
ATOM 1845 N N . GLU A 1 248 ? 27.233 -3.001 -32.409 1.00 96.69 248 GLU A N 1
ATOM 1846 C CA . GLU A 1 248 ? 26.831 -4.152 -33.228 1.00 96.69 248 GLU A CA 1
ATOM 1847 C C . GLU A 1 248 ? 25.697 -4.943 -32.550 1.00 96.69 248 GLU A C 1
ATOM 1849 O O . GLU A 1 248 ? 24.733 -5.340 -33.204 1.00 96.69 248 GLU A O 1
ATOM 1854 N N . LEU A 1 249 ? 25.788 -5.149 -31.229 1.00 96.75 249 LEU A N 1
ATOM 1855 C CA . LEU A 1 249 ? 24.853 -5.978 -30.460 1.00 96.75 249 LEU A CA 1
ATOM 1856 C C . LEU A 1 249 ? 23.486 -5.327 -30.248 1.00 96.75 249 LEU A C 1
ATOM 1858 O O . LEU A 1 249 ? 22.479 -6.017 -30.366 1.00 96.75 249 LEU A O 1
ATOM 1862 N N . VAL A 1 250 ? 23.425 -4.029 -29.944 1.00 97.81 250 VAL A N 1
ATOM 1863 C CA . VAL A 1 250 ? 22.155 -3.329 -29.699 1.00 97.81 250 VAL A CA 1
ATOM 1864 C C . VAL A 1 250 ? 21.291 -3.286 -30.965 1.00 97.81 250 VAL A C 1
ATOM 1866 O O . VAL A 1 250 ? 20.122 -3.665 -30.871 1.00 97.81 250 VAL A O 1
ATOM 1869 N N . PRO A 1 251 ? 21.819 -2.938 -32.160 1.00 96.81 251 PRO A N 1
ATOM 1870 C CA . PRO A 1 251 ? 21.041 -3.042 -33.394 1.00 96.81 251 PRO A CA 1
ATOM 1871 C C . PRO A 1 251 ? 20.594 -4.470 -33.707 1.00 96.81 251 PRO A C 1
ATOM 1873 O O . PRO A 1 251 ? 19.444 -4.676 -34.092 1.00 96.81 251 PRO A O 1
ATOM 1876 N N . ALA A 1 252 ? 21.465 -5.463 -33.498 1.00 96.62 252 ALA A N 1
ATOM 1877 C CA . ALA A 1 252 ? 21.117 -6.861 -33.732 1.00 96.62 252 ALA A CA 1
ATOM 1878 C C . ALA A 1 252 ? 20.022 -7.353 -32.770 1.00 96.62 252 ALA A C 1
ATOM 1880 O O . ALA A 1 252 ? 19.097 -8.032 -33.203 1.00 96.62 252 ALA A O 1
ATOM 1881 N N . PHE A 1 253 ? 20.081 -6.969 -31.492 1.00 97.31 253 PHE A N 1
ATOM 1882 C CA . PHE A 1 253 ? 19.048 -7.253 -30.494 1.00 97.31 253 PHE A CA 1
ATOM 1883 C C . PHE A 1 253 ? 17.720 -6.568 -30.831 1.00 97.31 253 PHE A C 1
ATOM 1885 O O . PHE A 1 253 ? 16.666 -7.192 -30.723 1.00 97.31 253 PHE A O 1
ATOM 1892 N N . ASN A 1 254 ? 17.761 -5.307 -31.269 1.00 97.31 254 ASN A N 1
ATOM 1893 C CA . ASN A 1 254 ? 16.575 -4.560 -31.677 1.00 97.31 254 ASN A CA 1
ATOM 1894 C C . ASN A 1 254 ? 15.883 -5.227 -32.878 1.00 97.31 254 ASN A C 1
ATOM 1896 O O . ASN A 1 254 ? 14.680 -5.465 -32.838 1.00 97.31 254 ASN A O 1
ATOM 1900 N N . GLU A 1 255 ? 16.648 -5.580 -33.913 1.00 95.81 255 GLU A N 1
ATOM 1901 C CA . GLU A 1 255 ? 16.145 -6.276 -35.105 1.00 95.81 255 GLU A CA 1
ATOM 1902 C C . GLU A 1 255 ? 15.609 -7.674 -34.774 1.00 95.81 255 GLU A C 1
ATOM 1904 O O . GLU A 1 255 ? 14.525 -8.058 -35.210 1.00 95.81 255 GLU A O 1
ATOM 1909 N N . LEU A 1 256 ? 16.339 -8.424 -33.947 1.00 96.19 256 LEU A N 1
ATOM 1910 C CA . LEU A 1 256 ? 15.917 -9.732 -33.459 1.00 96.19 256 LEU A CA 1
ATOM 1911 C C . LEU A 1 256 ? 14.591 -9.636 -32.692 1.00 96.19 256 LEU A C 1
ATOM 1913 O O . LEU A 1 256 ? 13.705 -10.453 -32.918 1.00 96.19 256 LEU A O 1
ATOM 1917 N N . SER A 1 257 ? 14.427 -8.628 -31.835 1.00 96.88 257 SER A N 1
ATOM 1918 C CA . SER A 1 257 ? 13.209 -8.428 -31.040 1.00 96.88 257 SER A CA 1
ATOM 1919 C C . SER A 1 257 ? 12.012 -7.974 -31.882 1.00 96.88 257 SER A C 1
ATOM 1921 O O . SER A 1 257 ? 10.884 -8.374 -31.602 1.00 96.88 257 SER A O 1
ATOM 1923 N N . LEU A 1 258 ? 12.250 -7.165 -32.920 1.00 95.75 258 LEU A N 1
ATOM 1924 C CA . LEU A 1 258 ? 11.208 -6.668 -33.822 1.00 95.75 258 LEU A CA 1
ATOM 1925 C C . LEU A 1 258 ? 10.751 -7.702 -34.850 1.00 95.75 258 LEU A C 1
ATOM 1927 O O . LEU A 1 258 ? 9.554 -7.849 -35.069 1.00 95.75 258 LEU A O 1
ATOM 1931 N N . ASN A 1 259 ? 11.696 -8.387 -35.495 1.00 94.25 259 ASN A N 1
ATOM 1932 C CA . ASN A 1 259 ? 11.428 -9.133 -36.727 1.00 94.25 259 ASN A CA 1
ATOM 1933 C C . ASN A 1 259 ? 11.820 -10.614 -36.644 1.00 94.25 259 ASN A C 1
ATOM 1935 O O . ASN A 1 259 ? 11.283 -11.425 -37.395 1.00 94.25 259 ASN A O 1
ATOM 1939 N N . GLY A 1 260 ? 12.744 -10.985 -35.753 1.00 95.50 260 GLY A N 1
ATOM 1940 C CA . GLY A 1 260 ? 13.197 -12.371 -35.602 1.00 95.50 260 GLY A CA 1
ATOM 1941 C C . GLY A 1 260 ? 12.302 -13.186 -34.670 1.00 95.50 260 GLY A C 1
ATOM 1942 O O . GLY A 1 260 ? 11.608 -14.102 -35.102 1.00 95.50 260 GLY A O 1
ATOM 1943 N N . LEU A 1 261 ? 12.303 -12.829 -33.385 1.00 96.88 261 LEU A N 1
ATOM 1944 C CA . LEU A 1 261 ? 11.610 -13.544 -32.310 1.00 96.88 261 LEU A CA 1
ATOM 1945 C C . LEU A 1 261 ? 10.090 -13.651 -32.490 1.00 96.88 261 LEU A C 1
ATOM 1947 O O . LEU A 1 261 ? 9.551 -14.697 -32.139 1.00 96.88 261 LEU A O 1
ATOM 1951 N N . PRO A 1 262 ? 9.369 -12.667 -33.070 1.00 96.44 262 PRO A N 1
ATOM 1952 C CA . PRO A 1 262 ? 7.951 -12.863 -33.372 1.00 96.44 262 PRO A CA 1
ATOM 1953 C C . PRO A 1 262 ? 7.671 -14.050 -34.302 1.00 96.44 262 PRO A C 1
ATOM 1955 O O . PRO A 1 262 ? 6.604 -14.651 -34.216 1.00 96.44 262 PRO A O 1
ATOM 1958 N N . GLY A 1 263 ? 8.625 -14.407 -35.168 1.00 95.75 263 GLY A N 1
ATOM 1959 C CA . GLY A 1 263 ? 8.530 -15.557 -36.068 1.00 95.75 263 GLY A CA 1
ATOM 1960 C C . GLY A 1 263 ? 9.001 -16.884 -35.466 1.00 95.75 263 GLY A C 1
ATOM 1961 O O . GLY A 1 263 ? 8.867 -17.914 -36.127 1.00 95.75 263 GLY A O 1
ATOM 1962 N N . ASP A 1 264 ? 9.541 -16.884 -34.244 1.00 96.56 264 ASP A N 1
ATOM 1963 C CA . ASP A 1 264 ? 10.096 -18.066 -33.585 1.00 96.56 264 ASP A CA 1
ATOM 1964 C C . ASP A 1 264 ? 9.649 -18.136 -32.117 1.00 96.56 264 ASP A C 1
ATOM 1966 O O . ASP A 1 264 ? 10.206 -17.498 -31.224 1.00 96.56 264 ASP A O 1
ATOM 1970 N N . ALA A 1 265 ? 8.623 -18.947 -31.864 1.00 95.94 265 ALA A N 1
ATOM 1971 C CA . ALA A 1 265 ? 8.032 -19.102 -30.539 1.00 95.94 265 ALA A CA 1
ATOM 1972 C C . ALA A 1 265 ? 8.966 -19.766 -29.505 1.00 95.94 265 ALA A C 1
ATOM 1974 O O . ALA A 1 265 ? 8.688 -19.687 -28.309 1.00 95.94 265 ALA A O 1
ATOM 1975 N N . ASP A 1 266 ? 10.036 -20.438 -29.946 1.00 96.44 266 ASP A N 1
ATOM 1976 C CA . ASP A 1 266 ? 11.002 -21.108 -29.070 1.00 96.44 266 ASP A CA 1
ATOM 1977 C C . ASP A 1 266 ? 12.185 -20.211 -28.693 1.00 96.44 266 ASP A C 1
ATOM 1979 O O . ASP A 1 266 ? 12.917 -20.540 -27.756 1.00 96.44 266 ASP A O 1
ATOM 1983 N N . GLY A 1 267 ? 12.376 -19.103 -29.413 1.00 96.44 267 GLY A N 1
ATOM 1984 C CA . GLY A 1 267 ? 13.444 -18.142 -29.186 1.00 96.44 267 GLY A CA 1
ATOM 1985 C C . GLY A 1 267 ? 13.150 -17.166 -28.044 1.00 96.44 267 GLY A C 1
ATOM 1986 O O . GLY A 1 267 ? 12.062 -16.600 -27.936 1.00 96.44 267 GLY A O 1
ATOM 1987 N N . HIS A 1 268 ? 14.159 -16.889 -27.220 1.00 95.62 268 HIS A N 1
ATOM 1988 C CA . HIS A 1 268 ? 14.133 -15.799 -26.245 1.00 95.62 268 HIS A CA 1
ATOM 1989 C C . HIS A 1 268 ? 15.533 -15.200 -26.063 1.00 95.62 268 HIS A C 1
ATOM 1991 O O . HIS A 1 268 ? 16.540 -15.875 -26.281 1.00 95.62 268 HIS A O 1
ATOM 1997 N N . THR A 1 269 ? 15.618 -13.928 -25.669 1.00 95.81 269 THR A N 1
ATOM 1998 C CA . THR A 1 269 ? 16.901 -13.245 -25.458 1.00 95.81 269 THR A CA 1
ATOM 1999 C C . THR A 1 269 ? 16.786 -12.124 -24.438 1.00 95.81 269 THR A C 1
ATOM 2001 O O . THR A 1 269 ? 15.723 -11.537 -24.276 1.00 95.81 269 THR A O 1
ATOM 2004 N N . PHE A 1 270 ? 17.902 -11.770 -23.806 1.00 96.19 270 PHE A N 1
ATOM 2005 C CA . PHE A 1 270 ? 18.071 -10.492 -23.111 1.00 96.19 270 PHE A CA 1
ATOM 2006 C C . PHE A 1 270 ? 19.533 -10.037 -23.191 1.00 96.19 270 PHE A C 1
ATOM 2008 O O . PHE A 1 270 ? 20.429 -10.846 -23.447 1.00 96.19 270 PHE A O 1
ATOM 2015 N N . LEU A 1 271 ? 19.769 -8.740 -22.992 1.00 97.69 271 LEU A N 1
ATOM 2016 C CA . LEU A 1 271 ? 21.115 -8.178 -22.868 1.00 97.69 271 LEU A CA 1
ATOM 2017 C C . LEU A 1 271 ? 21.370 -7.762 -21.427 1.00 97.69 271 LEU A C 1
ATOM 2019 O O . LEU A 1 271 ? 20.484 -7.192 -20.797 1.00 97.69 271 LEU A O 1
ATOM 2023 N N . VAL A 1 272 ? 22.584 -7.994 -20.933 1.00 97.12 272 VAL A N 1
ATOM 2024 C CA . VAL A 1 272 ? 23.032 -7.511 -19.620 1.00 97.12 272 VAL A CA 1
ATOM 2025 C C . VAL A 1 272 ? 24.300 -6.700 -19.793 1.00 97.12 272 VAL A C 1
ATOM 2027 O O . VAL A 1 272 ? 25.296 -7.186 -20.320 1.00 97.12 272 VAL A O 1
ATOM 2030 N N . MET A 1 273 ? 24.286 -5.472 -19.311 1.00 98.00 273 MET A N 1
ATOM 2031 C CA . MET A 1 273 ? 25.449 -4.604 -19.232 1.00 98.00 273 MET A CA 1
ATOM 2032 C C . MET A 1 273 ? 25.871 -4.503 -17.779 1.00 98.00 273 MET A C 1
ATOM 2034 O O . MET A 1 273 ? 25.029 -4.356 -16.895 1.00 98.00 273 MET A O 1
ATOM 2038 N N . MET A 1 274 ? 27.168 -4.609 -17.530 1.00 95.56 274 MET A N 1
ATOM 2039 C CA . MET A 1 274 ? 27.721 -4.577 -16.180 1.00 95.56 274 MET A CA 1
ATOM 2040 C C . MET A 1 274 ? 29.161 -4.070 -16.199 1.00 95.56 274 MET A C 1
ATOM 2042 O O . MET A 1 274 ? 29.834 -4.095 -17.236 1.00 95.56 274 MET A O 1
ATOM 2046 N N . TYR A 1 275 ? 29.647 -3.638 -15.040 1.00 93.50 275 TYR A N 1
ATOM 2047 C CA . TYR A 1 275 ? 31.055 -3.332 -14.826 1.00 93.50 275 TYR A CA 1
ATOM 2048 C C . TYR A 1 275 ? 31.745 -4.500 -14.115 1.00 93.50 275 TYR A C 1
ATOM 2050 O O . TYR A 1 275 ? 31.412 -4.807 -12.973 1.00 93.50 275 TYR A O 1
ATOM 2058 N N . LEU A 1 276 ? 32.732 -5.119 -14.769 1.00 89.69 276 LEU A N 1
ATOM 2059 C CA . LEU A 1 276 ? 33.581 -6.158 -14.181 1.00 89.69 276 LEU A CA 1
ATOM 2060 C C . LEU A 1 276 ? 35.054 -5.784 -14.368 1.00 89.69 276 LEU A C 1
ATOM 2062 O O . LEU A 1 276 ? 35.625 -5.946 -15.449 1.00 89.69 276 LEU A O 1
ATOM 2066 N N . ALA A 1 277 ? 35.690 -5.299 -13.298 1.00 86.44 277 ALA A N 1
ATOM 2067 C CA . ALA A 1 277 ? 37.093 -4.875 -13.324 1.00 86.44 277 ALA A CA 1
ATOM 2068 C C . ALA A 1 277 ? 38.038 -5.989 -13.815 1.00 86.44 277 ALA A C 1
ATOM 2070 O O . ALA A 1 277 ? 38.959 -5.725 -14.588 1.00 86.44 277 ALA A O 1
ATOM 2071 N N . GLU A 1 278 ? 37.764 -7.241 -13.433 1.00 87.75 278 GLU A N 1
ATOM 2072 C CA . GLU A 1 278 ? 38.540 -8.426 -13.827 1.00 87.75 278 GLU A CA 1
ATOM 2073 C C . GLU A 1 278 ? 38.517 -8.698 -15.338 1.00 87.75 278 GLU A C 1
ATOM 2075 O O . GLU A 1 278 ? 39.461 -9.271 -15.879 1.00 87.75 278 GLU A O 1
ATOM 2080 N N . LEU A 1 279 ? 37.466 -8.250 -16.034 1.00 88.00 279 LEU A N 1
ATOM 2081 C CA . LEU A 1 279 ? 37.305 -8.393 -17.483 1.00 88.00 279 LEU A CA 1
ATOM 2082 C C . LEU A 1 279 ? 37.634 -7.102 -18.251 1.00 88.00 279 LEU A C 1
ATOM 2084 O O . LEU A 1 279 ? 37.349 -7.000 -19.444 1.00 88.00 279 LEU A O 1
ATOM 2088 N N . GLY A 1 280 ? 38.269 -6.126 -17.594 1.00 84.12 280 GLY A N 1
ATOM 2089 C CA . GLY A 1 280 ? 38.743 -4.894 -18.227 1.00 84.12 280 GLY A CA 1
ATOM 2090 C C . GLY A 1 280 ? 37.744 -3.733 -18.228 1.00 84.12 280 GLY A C 1
ATOM 2091 O O . GLY A 1 280 ? 37.944 -2.781 -18.981 1.00 84.12 280 GLY A O 1
ATOM 2092 N N . GLY A 1 281 ? 36.701 -3.777 -17.388 1.00 92.50 281 GLY A N 1
ATOM 2093 C CA . GLY A 1 281 ? 35.765 -2.669 -17.170 1.00 92.50 281 GLY A CA 1
ATOM 2094 C C . GLY A 1 281 ? 34.339 -2.982 -17.624 1.00 92.50 281 GLY A C 1
ATOM 2095 O O . GLY A 1 281 ? 33.787 -4.024 -17.275 1.00 92.50 281 GLY A O 1
ATOM 2096 N N . TYR A 1 282 ? 33.716 -2.063 -18.368 1.00 97.06 282 TYR A N 1
ATOM 2097 C CA . TYR A 1 282 ? 32.349 -2.247 -18.863 1.00 97.06 282 TYR A CA 1
ATOM 2098 C C . TYR A 1 282 ? 32.271 -3.340 -19.932 1.00 97.06 282 TYR A C 1
ATOM 2100 O O . TYR A 1 282 ? 33.001 -3.317 -20.932 1.00 97.06 282 TYR A O 1
ATOM 2108 N N . ILE A 1 283 ? 31.317 -4.248 -19.755 1.00 97.44 283 ILE A N 1
ATOM 2109 C CA . ILE A 1 283 ? 31.025 -5.342 -20.678 1.00 97.44 283 ILE A CA 1
ATOM 2110 C C . ILE A 1 283 ? 29.538 -5.375 -21.037 1.00 97.44 283 ILE A C 1
ATOM 2112 O O . ILE A 1 283 ? 28.694 -4.843 -20.314 1.00 97.44 283 ILE A O 1
ATOM 2116 N N . ILE A 1 284 ? 29.230 -6.030 -22.151 1.00 97.75 284 ILE A N 1
ATOM 2117 C CA . ILE A 1 284 ? 27.870 -6.335 -22.590 1.00 97.75 284 ILE A CA 1
ATOM 2118 C C . ILE A 1 284 ? 27.769 -7.834 -22.866 1.00 97.75 284 ILE A C 1
ATOM 2120 O O . ILE A 1 284 ? 28.562 -8.397 -23.621 1.00 97.75 284 ILE A O 1
ATOM 2124 N N . GLY A 1 285 ? 26.828 -8.486 -22.199 1.00 95.81 285 GLY A N 1
ATOM 2125 C CA . GLY A 1 285 ? 26.503 -9.888 -22.376 1.00 95.81 285 GLY A CA 1
ATOM 2126 C C . GLY A 1 285 ? 25.222 -10.052 -23.174 1.00 95.81 285 GLY A C 1
ATOM 2127 O O . GLY A 1 285 ? 24.244 -9.350 -22.911 1.00 95.81 285 GLY A O 1
ATOM 2128 N N . ASP A 1 286 ? 25.223 -10.987 -24.115 1.00 94.94 286 ASP A N 1
ATOM 2129 C CA . ASP A 1 286 ? 24.016 -11.444 -24.784 1.00 94.94 286 ASP A CA 1
ATOM 2130 C C . ASP A 1 286 ? 23.720 -12.898 -24.413 1.00 94.94 286 ASP A C 1
ATOM 2132 O O . ASP A 1 286 ? 24.604 -13.759 -24.359 1.00 94.94 286 ASP A O 1
ATOM 2136 N N . TYR A 1 287 ? 22.454 -13.138 -24.093 1.00 95.00 287 TYR A N 1
ATOM 2137 C CA . TYR A 1 287 ? 21.970 -14.407 -23.578 1.00 95.00 287 TYR A CA 1
ATOM 2138 C C . TYR A 1 287 ? 20.870 -14.887 -24.509 1.00 95.00 287 TYR A C 1
ATOM 2140 O O . TYR A 1 287 ? 19.794 -14.290 -24.545 1.00 95.00 287 TYR A O 1
ATOM 2148 N N . LEU A 1 288 ? 21.159 -15.933 -25.282 1.00 96.00 288 LEU A N 1
ATOM 2149 C CA . LEU A 1 288 ? 20.273 -16.477 -26.307 1.00 96.00 288 LEU A CA 1
ATOM 2150 C C . LEU A 1 288 ? 19.731 -17.829 -25.852 1.00 96.00 288 LEU A C 1
ATOM 2152 O O . LEU A 1 288 ? 20.490 -18.695 -25.416 1.00 96.00 288 LEU A O 1
ATOM 2156 N N . TYR A 1 289 ? 18.427 -18.023 -26.003 1.00 95.31 289 TYR A N 1
ATOM 2157 C CA . TYR A 1 289 ? 17.725 -19.217 -25.548 1.00 95.31 289 TYR A CA 1
ATOM 2158 C C . TYR A 1 289 ? 16.866 -19.775 -26.667 1.00 95.31 289 TYR A C 1
ATOM 2160 O O . TYR A 1 289 ? 16.174 -19.022 -27.348 1.00 95.31 289 TYR A O 1
ATOM 2168 N N . HIS A 1 290 ? 16.879 -21.094 -26.825 1.00 97.06 290 HIS A N 1
ATOM 2169 C CA . HIS A 1 290 ? 15.971 -21.790 -27.722 1.00 97.06 290 HIS A CA 1
ATOM 2170 C C . HIS A 1 290 ? 15.401 -23.031 -27.036 1.00 97.06 290 HIS A C 1
ATOM 2172 O O . HIS A 1 290 ? 16.145 -23.944 -26.662 1.00 97.06 290 HIS A O 1
ATOM 2178 N N . ALA A 1 291 ? 14.079 -23.081 -26.869 1.00 95.75 291 ALA A N 1
ATOM 2179 C CA . ALA A 1 291 ? 13.403 -24.178 -26.173 1.00 95.75 291 ALA A CA 1
ATOM 2180 C C . ALA A 1 291 ? 13.515 -25.531 -26.908 1.00 95.75 291 ALA A C 1
ATOM 2182 O O . ALA A 1 291 ? 13.372 -26.582 -26.284 1.00 95.75 291 ALA A O 1
ATOM 2183 N N . GLN A 1 292 ? 13.821 -25.508 -28.211 1.00 94.00 292 GLN A N 1
ATOM 2184 C CA . GLN A 1 292 ? 14.105 -26.691 -29.031 1.00 94.00 292 GLN A CA 1
ATOM 2185 C C . GLN A 1 292 ? 15.568 -26.702 -29.508 1.00 94.00 292 GLN A C 1
ATOM 2187 O O . GLN A 1 292 ? 15.928 -25.911 -30.377 1.00 94.00 292 GLN A O 1
ATOM 2192 N N . PRO A 1 293 ? 16.448 -27.563 -28.980 1.00 93.25 293 PRO A N 1
ATOM 2193 C CA . PRO A 1 293 ? 17.847 -27.559 -29.378 1.00 93.25 293 PRO A CA 1
ATOM 2194 C C . PRO A 1 293 ? 18.031 -27.867 -30.873 1.00 93.25 293 PRO A C 1
ATOM 2196 O O . PRO A 1 293 ? 17.333 -28.730 -31.415 1.00 93.25 293 PRO A O 1
ATOM 2199 N N . PRO A 1 294 ? 18.995 -27.218 -31.548 1.00 92.31 294 PRO A N 1
ATOM 2200 C CA . PRO A 1 294 ? 19.359 -27.578 -32.912 1.00 92.31 294 PRO A CA 1
ATOM 2201 C C . PRO A 1 294 ? 19.930 -29.002 -32.971 1.00 92.31 294 PRO A C 1
ATOM 2203 O O . PRO A 1 294 ? 20.469 -29.521 -31.992 1.00 92.31 294 PRO A O 1
ATOM 2206 N N . SER A 1 295 ? 19.837 -29.643 -34.143 1.00 90.50 295 SER A N 1
ATOM 2207 C CA . SER A 1 295 ? 20.319 -31.023 -34.333 1.00 90.50 295 SER A CA 1
ATOM 2208 C C . SER A 1 295 ? 21.820 -31.179 -34.066 1.00 90.50 295 SER A C 1
ATOM 2210 O O . SER A 1 295 ? 22.251 -32.229 -33.597 1.00 90.50 295 SER A O 1
ATOM 2212 N N . ASP A 1 296 ? 22.605 -30.141 -34.363 1.00 92.19 296 ASP A N 1
ATOM 2213 C CA . ASP A 1 296 ? 23.971 -29.985 -33.868 1.00 92.19 296 ASP A CA 1
ATOM 2214 C C . ASP A 1 296 ? 23.929 -29.076 -32.628 1.00 92.19 296 ASP A C 1
ATOM 2216 O O . ASP A 1 296 ? 23.626 -27.892 -32.783 1.00 92.19 296 ASP A O 1
ATOM 2220 N N . PRO A 1 297 ? 24.248 -29.578 -31.419 1.00 89.12 297 PRO A N 1
ATOM 2221 C CA . PRO A 1 297 ? 24.236 -28.788 -30.186 1.00 89.12 297 PRO A CA 1
ATOM 2222 C C . PRO A 1 297 ? 25.106 -27.525 -30.220 1.00 89.12 297 PRO A C 1
ATOM 2224 O O . PRO A 1 297 ? 24.881 -26.621 -29.419 1.00 89.12 297 PRO A O 1
ATOM 2227 N N . GLN A 1 298 ? 26.107 -27.466 -31.104 1.00 89.38 298 GLN A N 1
ATOM 2228 C CA . GLN A 1 298 ? 26.988 -26.306 -31.264 1.00 89.38 298 GLN A CA 1
ATOM 2229 C C . GLN A 1 298 ? 26.531 -25.342 -32.364 1.00 89.38 298 GLN A C 1
ATOM 2231 O O . GLN A 1 298 ? 27.069 -24.239 -32.463 1.00 89.38 298 GLN A O 1
ATOM 2236 N N . ALA A 1 299 ? 25.548 -25.721 -33.182 1.00 91.88 299 ALA A N 1
ATOM 2237 C CA . ALA A 1 299 ? 24.996 -24.824 -34.184 1.00 91.88 299 ALA A CA 1
ATOM 2238 C C . ALA A 1 299 ? 24.146 -23.733 -33.524 1.00 91.88 299 ALA A C 1
ATOM 2240 O O . ALA A 1 299 ? 23.444 -23.965 -32.541 1.00 91.88 299 ALA A O 1
ATOM 2241 N N . THR A 1 300 ? 24.183 -22.534 -34.099 1.00 92.69 300 THR A N 1
ATOM 2242 C CA . THR A 1 300 ? 23.298 -21.437 -33.706 1.00 92.69 300 THR A CA 1
ATOM 2243 C C . THR A 1 300 ? 21.929 -21.621 -34.375 1.00 92.69 300 THR A C 1
ATOM 2245 O O . THR A 1 300 ? 21.887 -21.771 -35.601 1.00 92.69 300 THR A O 1
ATOM 2248 N N . PRO A 1 301 ? 20.810 -21.606 -33.623 1.00 95.25 301 PRO A N 1
ATOM 2249 C CA . PRO A 1 301 ? 19.466 -21.599 -34.198 1.00 95.25 301 PRO A CA 1
ATOM 2250 C C . PRO A 1 301 ? 19.276 -20.479 -35.227 1.00 95.25 301 PRO A C 1
ATOM 2252 O O . PRO A 1 301 ? 19.836 -19.391 -35.086 1.00 95.25 301 PRO A O 1
ATOM 2255 N N . ALA A 1 302 ? 18.470 -20.740 -36.260 1.00 93.00 302 ALA A N 1
ATOM 2256 C CA . ALA A 1 302 ? 18.341 -19.854 -37.420 1.00 93.00 302 ALA A CA 1
ATOM 2257 C C . ALA A 1 302 ? 17.883 -18.433 -37.051 1.00 93.00 302 ALA A C 1
ATOM 2259 O O . ALA A 1 302 ? 18.379 -17.467 -37.631 1.00 93.00 302 ALA A O 1
ATOM 2260 N N . VAL A 1 303 ? 17.004 -18.301 -36.053 1.00 95.19 303 VAL A N 1
ATOM 2261 C CA . VAL A 1 303 ? 16.529 -17.005 -35.547 1.00 95.19 303 VAL A CA 1
ATOM 2262 C C . VAL A 1 303 ? 17.668 -16.118 -35.024 1.00 95.19 303 VAL A C 1
ATOM 2264 O O . VAL A 1 303 ? 17.616 -14.900 -35.152 1.00 95.19 303 VAL A O 1
ATOM 2267 N N . PHE A 1 304 ? 18.753 -16.716 -34.524 1.00 95.69 304 PHE A N 1
ATOM 2268 C CA . PHE A 1 304 ? 19.920 -16.012 -33.987 1.00 95.69 304 PHE A CA 1
ATOM 2269 C C . PHE A 1 304 ? 21.061 -15.839 -35.004 1.00 95.69 304 PHE A C 1
ATOM 2271 O O . PHE A 1 304 ? 22.157 -15.406 -34.647 1.00 95.69 304 PHE A O 1
ATOM 2278 N N . ALA A 1 305 ? 20.845 -16.153 -36.285 1.00 88.81 305 ALA A N 1
ATOM 2279 C CA . ALA A 1 305 ? 21.904 -16.091 -37.296 1.00 88.81 305 ALA A CA 1
ATOM 2280 C C . ALA A 1 305 ? 22.526 -14.687 -37.443 1.00 88.81 305 ALA A C 1
ATOM 2282 O O . ALA A 1 305 ? 23.725 -14.570 -37.695 1.00 88.81 305 ALA A O 1
ATOM 2283 N N . SER A 1 306 ? 21.737 -13.625 -37.245 1.00 82.50 306 SER A N 1
ATOM 2284 C CA . SER A 1 306 ? 22.201 -12.231 -37.311 1.00 82.50 306 SER A CA 1
ATOM 2285 C C . SER A 1 306 ? 23.167 -11.861 -36.182 1.00 82.50 306 SER A C 1
ATOM 2287 O O . SER A 1 306 ? 24.048 -11.027 -36.375 1.00 82.50 306 SER A O 1
ATOM 2289 N N . THR A 1 307 ? 23.048 -12.494 -35.013 1.00 87.00 307 THR A N 1
ATOM 2290 C CA . THR A 1 307 ? 23.933 -12.241 -33.870 1.00 87.00 307 THR A CA 1
ATOM 2291 C C . THR A 1 307 ? 25.172 -13.141 -33.907 1.00 87.00 307 THR A C 1
ATOM 2293 O O . THR A 1 307 ? 26.189 -12.820 -33.288 1.00 87.00 307 THR A O 1
ATOM 2296 N N . ALA A 1 308 ? 25.130 -14.254 -34.648 1.00 85.00 308 ALA A N 1
ATOM 2297 C CA . ALA A 1 308 ? 26.235 -15.205 -34.787 1.00 85.00 308 ALA A CA 1
ATOM 2298 C C . ALA A 1 308 ? 27.466 -14.614 -35.499 1.00 85.00 308 ALA A C 1
ATOM 2300 O O . ALA A 1 308 ? 28.586 -15.075 -35.288 1.00 85.00 308 ALA A O 1
ATOM 2301 N N . THR A 1 309 ? 27.284 -13.580 -36.328 1.00 86.69 309 THR A N 1
ATOM 2302 C CA . THR A 1 309 ? 28.381 -12.932 -37.067 1.00 86.69 309 THR A CA 1
ATOM 2303 C C . THR A 1 309 ? 29.230 -11.995 -36.206 1.00 86.69 309 THR A C 1
ATOM 2305 O O . THR A 1 309 ? 30.309 -11.584 -36.633 1.00 86.69 309 THR A O 1
ATOM 2308 N N . ILE A 1 310 ? 28.762 -11.647 -35.004 1.00 92.75 310 ILE A N 1
ATOM 2309 C CA . ILE A 1 310 ? 29.446 -10.726 -34.094 1.00 92.75 310 ILE A CA 1
ATOM 2310 C C . ILE A 1 310 ? 30.576 -11.481 -33.380 1.00 92.75 310 ILE A C 1
ATOM 2312 O O . ILE A 1 310 ? 30.351 -12.455 -32.664 1.00 92.75 310 ILE A O 1
ATOM 2316 N N . THR A 1 311 ? 31.814 -11.030 -33.589 1.00 92.69 311 THR A N 1
ATOM 2317 C CA . THR A 1 311 ? 33.039 -11.675 -33.077 1.00 92.69 311 THR A CA 1
ATOM 2318 C C . THR A 1 311 ? 33.716 -10.845 -31.984 1.00 92.69 311 THR A C 1
ATOM 2320 O O . THR A 1 311 ? 33.411 -9.667 -31.806 1.00 92.69 311 THR A O 1
ATOM 2323 N N . GLY A 1 312 ? 34.678 -11.440 -31.266 1.00 92.94 312 GLY A N 1
ATOM 2324 C CA . GLY A 1 312 ? 35.457 -10.751 -30.224 1.00 92.94 312 GLY A CA 1
ATOM 2325 C C . GLY A 1 312 ? 34.911 -10.933 -28.807 1.00 92.94 312 GLY A C 1
ATOM 2326 O O . GLY A 1 312 ? 34.957 -10.003 -28.006 1.00 92.94 312 GLY A O 1
ATOM 2327 N N . THR A 1 313 ? 34.379 -12.118 -28.508 1.00 94.44 313 THR A N 1
ATOM 2328 C CA . THR A 1 313 ? 33.891 -12.493 -27.177 1.00 94.44 313 THR A CA 1
ATOM 2329 C C . THR A 1 313 ? 35.031 -12.600 -26.162 1.00 94.44 313 THR A C 1
ATOM 2331 O O . THR A 1 313 ? 36.054 -13.221 -26.448 1.00 94.44 313 THR A O 1
ATOM 2334 N N . LEU A 1 314 ? 34.818 -12.073 -24.958 1.00 94.38 314 LEU A N 1
ATOM 2335 C CA . LEU A 1 314 ? 35.624 -12.323 -23.757 1.00 94.38 314 LEU A CA 1
ATOM 2336 C C . LEU A 1 314 ? 35.285 -13.679 -23.126 1.00 94.38 314 LEU A C 1
ATOM 2338 O O . LEU A 1 314 ? 36.154 -14.357 -22.588 1.00 94.38 314 LEU A O 1
ATOM 2342 N N . PHE A 1 315 ? 34.018 -14.075 -23.225 1.00 92.88 315 PHE A N 1
ATOM 2343 C CA . PHE A 1 315 ? 33.499 -15.360 -22.771 1.00 92.88 315 PHE A CA 1
ATOM 2344 C C . PHE A 1 315 ? 32.463 -15.854 -23.778 1.00 92.88 315 PHE A C 1
ATOM 2346 O O . PHE A 1 315 ? 31.712 -15.048 -24.324 1.00 92.88 315 PHE A O 1
ATOM 2353 N N . ASN A 1 316 ? 32.434 -17.158 -24.036 1.00 93.44 316 ASN A N 1
ATOM 2354 C CA . ASN A 1 316 ? 31.494 -17.779 -24.960 1.00 93.44 316 ASN A CA 1
ATOM 2355 C C . ASN A 1 316 ? 31.226 -19.218 -24.508 1.00 93.44 316 ASN A C 1
ATOM 2357 O O . ASN A 1 316 ? 32.168 -20.001 -24.365 1.00 93.44 316 ASN A O 1
ATOM 2361 N N . SER A 1 317 ? 29.960 -19.548 -24.268 1.00 92.81 317 SER A N 1
ATOM 2362 C CA . SER A 1 317 ? 29.536 -20.879 -23.850 1.00 92.81 317 SER A CA 1
ATOM 2363 C C . SER A 1 317 ? 28.212 -21.266 -24.497 1.00 92.81 317 SER A C 1
ATOM 2365 O O . SER A 1 317 ? 27.272 -20.473 -24.510 1.00 92.81 317 SER A O 1
ATOM 2367 N N . THR A 1 318 ? 28.130 -22.510 -24.972 1.00 95.00 318 THR A N 1
ATOM 2368 C CA . THR A 1 318 ? 26.896 -23.148 -25.445 1.00 95.00 318 THR A CA 1
ATOM 2369 C C . THR A 1 318 ? 26.586 -24.350 -24.570 1.00 95.00 318 THR A C 1
ATOM 2371 O O . THR A 1 318 ? 27.393 -25.280 -24.488 1.00 95.00 318 THR A O 1
ATOM 2374 N N . THR A 1 319 ? 25.394 -24.373 -23.985 1.00 95.38 319 THR A N 1
ATOM 2375 C CA . THR A 1 319 ? 24.925 -25.468 -23.137 1.00 95.38 319 THR A CA 1
ATOM 2376 C C . THR A 1 319 ? 23.590 -25.988 -23.657 1.00 95.38 319 THR A C 1
ATOM 2378 O O . THR A 1 319 ? 22.639 -25.229 -23.825 1.00 95.38 319 THR A O 1
ATOM 2381 N N . VAL A 1 320 ? 23.500 -27.304 -23.865 1.00 96.94 320 VAL A N 1
ATOM 2382 C CA . VAL A 1 320 ? 22.236 -28.009 -24.122 1.00 96.94 320 VAL A CA 1
ATOM 2383 C C . VAL A 1 320 ? 21.950 -28.908 -22.931 1.00 96.94 320 VAL A C 1
ATOM 2385 O O . VAL A 1 320 ? 22.653 -29.893 -22.711 1.00 96.94 320 VAL A O 1
ATOM 2388 N N . ALA A 1 321 ? 20.943 -28.546 -22.148 1.00 96.25 321 ALA A N 1
ATOM 2389 C CA . ALA A 1 321 ? 20.598 -29.220 -20.899 1.00 96.25 321 ALA A CA 1
ATOM 2390 C C . ALA A 1 321 ? 19.123 -28.999 -20.552 1.00 96.25 321 ALA A C 1
ATOM 2392 O O . ALA A 1 321 ? 18.461 -28.172 -21.172 1.00 96.25 321 ALA A O 1
ATOM 2393 N N . ASN A 1 322 ? 18.604 -29.748 -19.585 1.00 95.75 322 ASN A N 1
ATOM 2394 C CA . ASN A 1 322 ? 17.235 -29.606 -19.091 1.00 95.75 322 ASN A CA 1
ATOM 2395 C C . ASN A 1 322 ? 17.016 -28.281 -18.330 1.00 95.75 322 ASN A C 1
ATOM 2397 O O . ASN A 1 322 ? 17.968 -27.539 -18.061 1.00 95.75 322 ASN A O 1
ATOM 2401 N N . VAL A 1 323 ? 15.761 -27.970 -17.998 1.00 95.38 323 VAL A N 1
ATOM 2402 C CA . VAL A 1 323 ? 15.377 -26.677 -17.411 1.00 95.38 323 VAL A CA 1
ATOM 2403 C C . VAL A 1 323 ? 16.060 -26.465 -16.059 1.00 95.38 323 VAL A C 1
ATOM 2405 O O . VAL A 1 323 ? 16.640 -25.401 -15.831 1.00 95.38 323 VAL A O 1
ATOM 2408 N N . THR A 1 324 ? 16.087 -27.488 -15.200 1.00 96.06 324 THR A N 1
ATOM 2409 C CA . THR A 1 324 ? 16.749 -27.457 -13.891 1.00 96.06 324 THR A CA 1
ATOM 2410 C C . THR A 1 324 ? 18.212 -27.045 -14.002 1.00 96.06 324 THR A C 1
ATOM 2412 O O . THR A 1 324 ? 18.669 -26.209 -13.224 1.00 96.06 324 THR A O 1
ATOM 2415 N N . THR A 1 325 ? 18.965 -27.596 -14.959 1.00 94.94 325 THR A N 1
ATOM 2416 C CA . THR A 1 325 ? 20.397 -27.282 -15.099 1.00 94.94 325 THR A CA 1
ATOM 2417 C C . THR A 1 325 ? 20.619 -25.802 -15.407 1.00 94.94 325 THR A C 1
ATOM 2419 O O . THR A 1 325 ? 21.483 -25.167 -14.803 1.00 94.94 325 THR A O 1
ATOM 2422 N N . HIS A 1 326 ? 19.816 -25.225 -16.302 1.00 92.75 326 HIS A N 1
ATOM 2423 C CA . HIS A 1 326 ? 19.946 -23.812 -16.671 1.00 92.75 326 HIS A CA 1
ATOM 2424 C C . HIS A 1 326 ? 19.472 -22.869 -15.568 1.00 92.75 326 HIS A C 1
ATOM 2426 O O . HIS A 1 326 ? 20.121 -21.856 -15.308 1.00 92.75 326 HIS A O 1
ATOM 2432 N N . ILE A 1 327 ? 18.383 -23.215 -14.877 1.00 92.12 327 ILE A N 1
ATOM 2433 C CA . ILE A 1 327 ? 17.901 -22.449 -13.723 1.00 92.12 327 ILE A CA 1
ATOM 2434 C C . ILE A 1 327 ? 18.953 -22.442 -12.602 1.00 92.12 327 ILE A C 1
ATOM 2436 O O . ILE A 1 327 ? 19.202 -21.389 -12.010 1.00 92.12 327 ILE A O 1
ATOM 2440 N N . LYS A 1 328 ? 19.620 -23.575 -12.329 1.00 91.19 328 LYS A N 1
ATOM 2441 C CA . LYS A 1 328 ? 20.730 -23.638 -11.359 1.00 91.19 328 LYS A CA 1
ATOM 2442 C C . LYS A 1 328 ? 21.872 -22.712 -11.757 1.00 91.19 328 LYS A C 1
ATOM 2444 O O . LYS A 1 328 ? 22.279 -21.896 -10.937 1.00 91.19 328 LYS A O 1
ATOM 2449 N N . ALA A 1 329 ? 22.312 -22.779 -13.014 1.00 88.38 329 ALA A N 1
ATOM 2450 C CA . ALA A 1 329 ? 23.400 -21.944 -13.515 1.00 88.38 329 ALA A CA 1
ATOM 2451 C C . ALA A 1 329 ? 23.105 -20.440 -13.359 1.00 88.38 329 ALA A C 1
ATOM 2453 O O . ALA A 1 329 ? 23.961 -19.688 -12.905 1.00 88.38 329 ALA A O 1
ATOM 2454 N N . LEU A 1 330 ? 21.879 -19.990 -13.659 1.00 85.69 330 LEU A N 1
ATOM 2455 C CA . LEU A 1 330 ? 21.509 -18.580 -13.475 1.00 85.69 330 LEU A CA 1
ATOM 2456 C C . LEU A 1 330 ? 21.383 -18.185 -11.989 1.00 85.69 330 LEU A C 1
ATOM 2458 O O . LEU A 1 330 ? 21.585 -17.025 -11.626 1.00 85.69 330 LEU A O 1
ATOM 2462 N N . SER A 1 331 ? 21.068 -19.145 -11.115 1.00 85.75 331 SER A N 1
ATOM 2463 C CA . SER A 1 331 ? 20.914 -18.914 -9.672 1.00 85.75 331 SER A CA 1
ATOM 2464 C C . SER A 1 331 ? 22.241 -18.717 -8.942 1.00 85.75 331 SER A C 1
ATOM 2466 O O . SER A 1 331 ? 22.254 -18.083 -7.890 1.00 85.75 331 SER A O 1
ATOM 2468 N N . GLU A 1 332 ? 23.359 -19.203 -9.491 1.00 83.62 332 GLU A N 1
ATOM 2469 C CA . GLU A 1 332 ? 24.688 -19.044 -8.881 1.00 83.62 332 GLU A CA 1
ATOM 2470 C C . GLU A 1 332 ? 25.057 -17.567 -8.667 1.00 83.62 332 GLU A C 1
ATOM 2472 O O . GLU A 1 332 ? 25.650 -17.235 -7.642 1.00 83.62 332 GLU A O 1
ATOM 2477 N N . GLY A 1 333 ? 24.633 -16.677 -9.574 1.00 75.56 333 GLY A N 1
ATOM 2478 C CA . GLY A 1 333 ? 24.809 -15.223 -9.460 1.00 75.56 333 GLY A CA 1
ATOM 2479 C C . GLY A 1 333 ? 23.688 -14.478 -8.719 1.00 75.56 333 GLY A C 1
ATOM 2480 O O . GLY A 1 333 ? 23.757 -13.260 -8.589 1.00 75.56 333 GLY A O 1
ATOM 2481 N N . ASN A 1 334 ? 22.652 -15.178 -8.241 1.00 82.25 334 ASN A N 1
ATOM 2482 C CA . ASN A 1 334 ? 21.429 -14.594 -7.670 1.00 82.25 334 ASN A CA 1
ATOM 2483 C C . ASN A 1 334 ? 21.118 -15.153 -6.271 1.00 82.25 334 ASN A C 1
ATOM 2485 O O . ASN A 1 334 ? 19.974 -15.474 -5.950 1.00 82.25 334 ASN A O 1
ATOM 2489 N N . GLN A 1 335 ? 22.146 -15.295 -5.436 1.00 83.12 335 GLN A N 1
ATOM 2490 C CA . GLN A 1 335 ? 22.000 -15.838 -4.087 1.00 83.12 335 GLN A CA 1
ATOM 2491 C C . GLN A 1 335 ? 21.321 -14.854 -3.122 1.00 83.12 335 GLN A C 1
ATOM 2493 O O . GLN A 1 335 ? 21.329 -13.633 -3.320 1.00 83.12 335 GLN A O 1
ATOM 2498 N N . ASN A 1 336 ? 20.747 -15.418 -2.057 1.00 87.94 336 ASN A N 1
ATOM 2499 C CA . ASN A 1 336 ? 20.207 -14.661 -0.932 1.00 87.94 336 ASN A CA 1
ATOM 2500 C C . ASN A 1 336 ? 21.307 -13.898 -0.183 1.00 87.94 336 ASN A C 1
ATOM 2502 O O . ASN A 1 336 ? 22.443 -14.367 -0.103 1.00 87.94 336 ASN A O 1
ATOM 2506 N N . GLY A 1 337 ? 20.934 -12.768 0.414 1.00 87.31 337 GLY A N 1
ATOM 2507 C CA . GLY A 1 337 ? 21.834 -11.890 1.161 1.00 87.31 337 GLY A CA 1
ATOM 2508 C C . GLY A 1 337 ? 22.505 -10.814 0.306 1.00 87.31 337 GLY A C 1
ATOM 2509 O O . GLY A 1 337 ? 22.357 -10.789 -0.915 1.00 87.31 337 GLY A O 1
ATOM 2510 N N . GLY A 1 338 ? 23.235 -9.894 0.930 1.00 90.25 338 GLY A N 1
ATOM 2511 C CA . GLY A 1 338 ? 23.693 -8.666 0.279 1.00 90.25 338 GLY A CA 1
ATOM 2512 C C . GLY A 1 338 ? 22.531 -7.716 -0.025 1.00 90.25 338 GLY A C 1
ATOM 2513 O O . GLY A 1 338 ? 21.355 -8.084 0.032 1.00 90.25 338 GLY A O 1
ATOM 2514 N N . ARG A 1 339 ? 22.841 -6.471 -0.377 1.00 94.19 339 ARG A N 1
ATOM 2515 C CA . ARG A 1 339 ? 21.834 -5.434 -0.634 1.00 94.19 339 ARG A CA 1
ATOM 2516 C C . ARG A 1 339 ? 21.576 -5.304 -2.126 1.00 94.19 339 ARG A C 1
ATOM 2518 O O . ARG A 1 339 ? 22.504 -5.425 -2.926 1.00 94.19 339 ARG A O 1
ATOM 2525 N N . LYS A 1 340 ? 20.308 -5.120 -2.502 1.00 93.75 340 LYS A N 1
ATOM 2526 C CA . LYS A 1 340 ? 19.871 -5.112 -3.903 1.00 93.75 340 LYS A CA 1
ATOM 2527 C C . LYS A 1 340 ? 18.781 -4.075 -4.158 1.00 93.75 340 LYS A C 1
ATOM 2529 O O . LYS A 1 340 ? 18.019 -3.746 -3.249 1.00 93.75 340 LYS A O 1
ATOM 2534 N N . ALA A 1 341 ? 18.706 -3.578 -5.389 1.00 92.94 341 ALA A N 1
ATOM 2535 C CA . ALA A 1 341 ? 17.716 -2.604 -5.842 1.00 92.94 341 ALA A CA 1
ATOM 2536 C C . ALA A 1 341 ? 17.358 -2.862 -7.302 1.00 92.94 341 ALA A C 1
ATOM 2538 O O . ALA A 1 341 ? 18.241 -3.121 -8.120 1.00 92.94 341 ALA A O 1
ATOM 2539 N N . TRP A 1 342 ? 16.076 -2.716 -7.622 1.00 92.69 342 TRP A N 1
ATOM 2540 C CA . TRP A 1 342 ? 15.563 -2.761 -8.983 1.00 92.69 342 TRP A CA 1
ATOM 2541 C C . TRP A 1 342 ? 14.772 -1.503 -9.274 1.00 92.69 342 TRP A C 1
ATOM 2543 O O . TRP A 1 342 ? 13.919 -1.131 -8.481 1.00 92.69 342 TRP A O 1
ATOM 2553 N N . PHE A 1 343 ? 15.045 -0.890 -10.418 1.00 95.62 343 PHE A N 1
ATOM 2554 C CA . PHE A 1 343 ? 14.204 0.140 -11.007 1.00 95.62 343 PHE A CA 1
ATOM 2555 C C . PHE A 1 343 ? 13.907 -0.235 -12.460 1.00 95.62 343 PHE A C 1
ATOM 2557 O O . PHE A 1 343 ? 14.765 -0.796 -13.143 1.00 95.62 343 PHE A O 1
ATOM 2564 N N . GLY A 1 344 ? 12.714 0.088 -12.952 1.00 95.25 344 GLY A N 1
ATOM 2565 C CA . GLY A 1 344 ? 12.265 -0.312 -14.286 1.00 95.25 344 GLY A CA 1
ATOM 2566 C C . GLY A 1 344 ? 11.749 0.841 -15.142 1.00 95.25 344 GLY A C 1
ATOM 2567 O O . GLY A 1 344 ? 11.120 1.766 -14.640 1.00 95.25 344 GLY A O 1
ATOM 2568 N N . VAL A 1 345 ? 11.958 0.766 -16.454 1.00 96.62 345 VAL A N 1
ATOM 2569 C CA . VAL A 1 345 ? 11.321 1.639 -17.457 1.00 96.62 345 VAL A CA 1
ATOM 2570 C C . VAL A 1 345 ? 11.123 0.860 -18.750 1.00 96.62 345 VAL A C 1
ATOM 2572 O O . VAL A 1 345 ? 11.947 0.011 -19.076 1.00 96.62 345 VAL A O 1
ATOM 2575 N N . SER A 1 346 ? 10.051 1.114 -19.498 1.00 97.94 346 SER A N 1
ATOM 2576 C CA . SER A 1 346 ? 9.809 0.425 -20.774 1.00 97.94 346 SER A CA 1
ATOM 2577 C C . SER A 1 346 ? 9.730 1.406 -21.939 1.00 97.94 346 SER A C 1
ATOM 2579 O O . SER A 1 346 ? 9.186 2.505 -21.813 1.00 97.94 346 SER A O 1
ATOM 2581 N N . VAL A 1 347 ? 10.275 0.995 -23.084 1.00 98.12 347 VAL A N 1
ATOM 2582 C CA . VAL A 1 347 ? 10.297 1.786 -24.322 1.00 98.12 347 VAL A CA 1
ATOM 2583 C C . VAL A 1 347 ? 9.802 0.949 -25.495 1.00 98.12 347 VAL A C 1
ATOM 2585 O O . VAL A 1 347 ? 10.136 -0.232 -25.596 1.00 98.12 347 VAL A O 1
ATOM 2588 N N . TYR A 1 348 ? 9.022 1.545 -26.392 1.00 98.19 348 TYR A N 1
ATOM 2589 C CA . TYR A 1 348 ? 8.554 0.879 -27.604 1.00 98.19 348 TYR A CA 1
ATOM 2590 C C . TYR A 1 348 ? 9.711 0.562 -28.557 1.00 98.19 348 TYR A C 1
ATOM 2592 O O . TYR A 1 348 ? 10.688 1.308 -28.677 1.00 98.19 348 TYR A O 1
ATOM 2600 N N . LEU A 1 349 ? 9.579 -0.558 -29.263 1.00 97.56 349 LEU A N 1
ATOM 2601 C CA . LEU A 1 349 ? 10.452 -0.943 -30.362 1.00 97.56 349 LEU A CA 1
ATOM 2602 C C . LEU A 1 349 ? 9.845 -0.470 -31.688 1.00 97.56 349 LEU A C 1
ATOM 2604 O O . LEU A 1 349 ? 8.679 -0.728 -31.973 1.00 97.56 349 LEU A O 1
ATOM 2608 N N . GLY A 1 350 ? 10.644 0.193 -32.525 1.00 95.12 350 GLY A N 1
ATOM 2609 C CA . GLY A 1 350 ? 10.184 0.765 -33.789 1.00 95.12 350 GLY A CA 1
ATOM 2610 C C . GLY A 1 350 ? 11.251 1.611 -34.481 1.00 95.12 350 GLY A C 1
ATOM 2611 O O . GLY A 1 350 ? 12.454 1.405 -34.306 1.00 95.12 350 GLY A O 1
ATOM 2612 N N . GLU A 1 351 ? 10.824 2.585 -35.283 1.00 95.06 351 GLU A N 1
ATOM 2613 C CA . GLU A 1 351 ? 11.753 3.531 -35.905 1.00 95.06 351 GLU A CA 1
ATOM 2614 C C . GLU A 1 351 ? 12.513 4.320 -34.823 1.00 95.06 351 GLU A C 1
ATOM 2616 O O . GLU A 1 351 ? 11.922 4.898 -33.916 1.00 95.06 351 GLU A O 1
ATOM 2621 N N . GLY A 1 352 ? 13.847 4.312 -34.886 1.00 96.12 352 GLY A N 1
ATOM 2622 C CA . GLY A 1 352 ? 14.703 5.019 -33.927 1.00 96.12 352 GLY A CA 1
ATOM 2623 C C . GLY A 1 352 ? 14.961 4.301 -32.593 1.00 96.12 352 GLY A C 1
ATOM 2624 O O . GLY A 1 352 ? 15.857 4.733 -31.862 1.00 96.12 352 GLY A O 1
ATOM 2625 N N . SER A 1 353 ? 14.287 3.183 -32.286 1.00 97.69 353 SER A N 1
ATOM 2626 C CA . SER A 1 353 ? 14.469 2.474 -31.005 1.00 97.69 353 SER A CA 1
ATOM 2627 C C . SER A 1 353 ? 15.879 1.910 -30.829 1.00 97.69 353 SER A C 1
ATOM 2629 O O . SER A 1 353 ? 16.455 2.027 -29.751 1.00 97.69 353 SER A O 1
ATOM 2631 N N . SER A 1 354 ? 16.502 1.401 -31.897 1.00 97.69 354 SER A N 1
ATOM 2632 C CA . SER A 1 354 ? 17.896 0.935 -31.842 1.00 97.69 354 SER A CA 1
ATOM 2633 C C . SER A 1 354 ? 18.865 2.043 -31.423 1.00 97.69 354 SER A C 1
ATOM 2635 O O . SER A 1 354 ? 19.808 1.775 -30.681 1.00 97.69 354 SER A O 1
ATOM 2637 N N . GLN A 1 355 ? 18.658 3.273 -31.903 1.00 98.31 355 GLN A N 1
ATOM 2638 C CA . GLN A 1 355 ? 19.510 4.404 -31.539 1.00 98.31 355 GLN A CA 1
ATOM 2639 C C . GLN A 1 355 ? 19.216 4.856 -30.105 1.00 98.31 355 GLN A C 1
ATOM 2641 O O . GLN A 1 355 ? 20.148 5.151 -29.368 1.00 98.31 355 GLN A O 1
ATOM 2646 N N . LEU A 1 356 ? 17.945 4.857 -29.683 1.00 98.50 356 LEU A N 1
ATOM 2647 C CA . LEU A 1 356 ? 17.566 5.130 -28.292 1.00 98.50 356 LEU A CA 1
ATOM 2648 C C . LEU A 1 356 ? 18.267 4.168 -27.323 1.00 98.50 356 LEU A C 1
ATOM 2650 O O . LEU A 1 356 ? 18.931 4.627 -26.400 1.00 98.50 356 LEU A O 1
ATOM 2654 N N . LEU A 1 357 ? 18.186 2.856 -27.563 1.00 98.56 357 LEU A N 1
ATOM 2655 C CA . LEU A 1 357 ? 18.852 1.849 -26.730 1.00 98.56 357 LEU A CA 1
ATOM 2656 C C . LEU A 1 357 ? 20.375 2.054 -26.685 1.00 98.56 357 LEU A C 1
ATOM 2658 O O . LEU A 1 357 ? 20.990 1.896 -25.636 1.00 98.56 357 LEU A O 1
ATOM 2662 N N . GLN A 1 358 ? 20.996 2.461 -27.795 1.00 98.44 358 GLN A N 1
ATOM 2663 C CA . GLN A 1 358 ? 22.427 2.769 -27.823 1.00 98.44 358 GLN A CA 1
ATOM 2664 C C . GLN A 1 358 ? 22.773 4.026 -27.002 1.00 98.44 358 GLN A C 1
ATOM 2666 O O . GLN A 1 358 ? 23.804 4.054 -26.329 1.00 98.44 358 GLN A O 1
ATOM 2671 N N . ASP A 1 359 ? 21.913 5.045 -27.030 1.00 98.38 359 ASP A N 1
ATOM 2672 C CA . ASP A 1 359 ? 22.120 6.329 -26.346 1.00 98.38 359 ASP A CA 1
ATOM 2673 C C . ASP A 1 359 ? 21.888 6.253 -24.827 1.00 98.38 359 ASP A C 1
ATOM 2675 O O . ASP A 1 359 ? 22.347 7.120 -24.084 1.00 98.38 359 ASP A O 1
ATOM 2679 N N . ILE A 1 360 ? 21.230 5.197 -24.344 1.00 98.62 360 ILE A N 1
ATOM 2680 C CA . ILE A 1 360 ? 21.072 4.922 -22.909 1.00 98.62 360 ILE A CA 1
ATOM 2681 C C . ILE A 1 360 ? 22.389 4.441 -22.281 1.00 98.62 360 ILE A C 1
ATOM 2683 O O . ILE A 1 360 ? 22.635 4.686 -21.099 1.00 98.62 360 ILE A O 1
ATOM 2687 N N . ILE A 1 361 ? 23.264 3.785 -23.051 1.00 98.50 361 ILE A N 1
ATOM 2688 C CA . ILE A 1 361 ? 24.503 3.186 -22.530 1.00 98.50 361 ILE A CA 1
ATOM 2689 C C . ILE A 1 361 ? 25.418 4.230 -21.865 1.00 98.50 361 ILE A C 1
ATOM 2691 O O . ILE A 1 361 ? 25.830 3.989 -20.729 1.00 98.50 361 ILE A O 1
ATOM 2695 N N . PRO A 1 362 ? 25.704 5.398 -22.477 1.00 98.31 362 PRO A N 1
ATOM 2696 C CA . PRO A 1 362 ? 26.469 6.453 -21.812 1.00 98.31 362 PRO A CA 1
ATOM 2697 C C . PRO A 1 362 ? 25.844 6.946 -20.499 1.00 98.31 362 PRO A C 1
ATOM 2699 O O . PRO A 1 362 ? 26.576 7.192 -19.546 1.00 98.31 362 PRO A O 1
ATOM 2702 N N . LEU A 1 363 ? 24.510 7.044 -20.416 1.00 98.38 363 LEU A N 1
ATOM 2703 C CA . LEU A 1 363 ? 23.808 7.455 -19.189 1.00 98.38 363 LEU A CA 1
ATOM 2704 C C . LEU A 1 363 ? 23.993 6.419 -18.072 1.00 98.38 363 LEU A C 1
ATOM 2706 O O . LEU A 1 363 ? 24.238 6.762 -16.916 1.00 98.38 363 LEU A O 1
ATOM 2710 N N . TYR A 1 364 ? 23.923 5.134 -18.424 1.00 98.31 364 TYR A N 1
ATOM 2711 C CA . TYR A 1 364 ? 24.221 4.042 -17.501 1.00 98.31 364 TYR A CA 1
ATOM 2712 C C . TYR A 1 364 ? 25.680 4.064 -17.026 1.00 98.31 364 TYR A C 1
ATOM 2714 O O . TYR A 1 364 ? 25.939 3.832 -15.843 1.00 98.31 364 TYR A O 1
ATOM 2722 N N . GLN A 1 365 ? 26.632 4.348 -17.918 1.00 98.12 365 GLN A N 1
ATOM 2723 C CA . GLN A 1 365 ? 28.049 4.446 -17.563 1.00 98.12 365 GLN A CA 1
ATOM 2724 C C . GLN A 1 365 ? 28.311 5.631 -16.625 1.00 98.12 365 GLN A C 1
ATOM 2726 O O . GLN A 1 365 ? 28.977 5.445 -15.611 1.00 98.12 365 GLN A O 1
ATOM 2731 N N . GLU A 1 366 ? 27.718 6.798 -16.898 1.00 97.50 366 GLU A N 1
ATOM 2732 C CA . GLU A 1 366 ? 27.768 7.974 -16.014 1.00 97.50 366 GLU A CA 1
ATOM 2733 C C . GLU A 1 366 ? 27.259 7.625 -14.606 1.00 97.50 366 GLU A C 1
ATOM 2735 O O . GLU A 1 366 ? 27.953 7.843 -13.612 1.00 97.50 366 GLU A O 1
ATOM 2740 N N . ARG A 1 367 ? 26.074 7.004 -14.511 1.00 97.25 367 ARG A N 1
ATOM 2741 C CA . ARG A 1 367 ? 25.518 6.535 -13.230 1.00 97.25 367 ARG A CA 1
ATOM 2742 C C . ARG A 1 367 ? 26.469 5.564 -12.528 1.00 97.25 367 ARG A C 1
ATOM 2744 O O . ARG A 1 367 ? 26.719 5.674 -11.328 1.00 97.25 367 ARG A O 1
ATOM 2751 N N . SER A 1 368 ? 26.975 4.585 -13.268 1.00 97.62 368 SER A N 1
ATOM 2752 C CA . SER A 1 368 ? 27.822 3.526 -12.723 1.00 97.62 368 SER A CA 1
ATOM 2753 C C . SER A 1 368 ? 29.130 4.081 -12.164 1.00 97.62 368 SER A C 1
ATOM 2755 O O . SER A 1 368 ? 29.561 3.642 -11.102 1.00 97.62 368 SER A O 1
ATOM 2757 N N . GLU A 1 369 ? 29.722 5.090 -12.807 1.00 96.94 369 GLU A N 1
ATOM 2758 C CA . GLU A 1 369 ? 30.906 5.788 -12.297 1.00 96.94 369 GLU A CA 1
ATOM 2759 C C . GLU A 1 369 ? 30.644 6.448 -10.936 1.00 96.94 369 GLU A C 1
ATOM 2761 O O . GLU A 1 369 ? 31.476 6.324 -10.038 1.00 96.94 369 GLU A O 1
ATOM 2766 N N . ILE A 1 370 ? 29.477 7.073 -10.741 1.00 96.62 370 ILE A N 1
ATOM 2767 C CA . ILE A 1 370 ? 29.084 7.691 -9.461 1.00 96.62 370 ILE A CA 1
ATOM 2768 C C . ILE A 1 370 ? 28.985 6.637 -8.349 1.00 96.62 370 ILE A C 1
ATOM 2770 O O . ILE A 1 370 ? 29.556 6.811 -7.266 1.00 96.62 370 ILE A O 1
ATOM 2774 N N . VAL A 1 371 ? 28.289 5.528 -8.619 1.00 97.19 371 VAL A N 1
ATOM 2775 C CA . VAL A 1 371 ? 28.087 4.446 -7.643 1.00 97.19 371 VAL A CA 1
ATOM 2776 C C . VAL A 1 371 ? 29.420 3.781 -7.294 1.00 97.19 371 VAL A C 1
ATOM 2778 O O . VAL A 1 371 ? 29.755 3.646 -6.116 1.00 97.19 371 VAL A O 1
ATOM 2781 N N . LEU A 1 372 ? 30.221 3.424 -8.303 1.00 96.75 372 LEU A N 1
ATOM 2782 C CA . LEU A 1 372 ? 31.518 2.769 -8.118 1.00 96.75 372 LEU A CA 1
ATOM 2783 C C . LEU A 1 372 ? 32.532 3.680 -7.414 1.00 96.75 372 LEU A C 1
ATOM 2785 O O . LEU A 1 372 ? 33.259 3.212 -6.539 1.00 96.75 372 LEU A O 1
ATOM 2789 N N . ALA A 1 373 ? 32.570 4.976 -7.739 1.00 96.38 373 ALA A N 1
ATOM 2790 C CA . ALA A 1 373 ? 33.441 5.936 -7.061 1.00 96.38 373 ALA A CA 1
ATOM 2791 C C . ALA A 1 373 ? 33.057 6.103 -5.585 1.00 96.38 373 ALA A C 1
ATOM 2793 O O . ALA A 1 373 ? 33.931 6.119 -4.713 1.00 96.38 373 ALA A O 1
ATOM 2794 N N . THR A 1 374 ? 31.756 6.170 -5.289 1.00 96.62 374 THR A N 1
ATOM 2795 C CA . THR A 1 374 ? 31.258 6.255 -3.910 1.00 96.62 374 THR A CA 1
ATOM 2796 C C . THR A 1 374 ? 31.597 4.994 -3.120 1.00 96.62 374 THR A C 1
ATOM 2798 O O . THR A 1 374 ? 32.142 5.098 -2.019 1.00 96.62 374 THR A O 1
ATOM 2801 N N . ALA A 1 375 ? 31.367 3.814 -3.700 1.00 96.19 375 ALA A N 1
ATOM 2802 C CA . ALA A 1 375 ? 31.738 2.533 -3.105 1.00 96.19 375 ALA A CA 1
ATOM 2803 C C . ALA A 1 375 ? 33.248 2.455 -2.817 1.00 96.19 375 ALA A C 1
ATOM 2805 O O . ALA A 1 375 ? 33.654 2.216 -1.677 1.00 96.19 375 ALA A O 1
ATOM 2806 N N . ALA A 1 376 ? 34.086 2.788 -3.805 1.00 95.19 376 ALA A N 1
ATOM 2807 C CA . ALA A 1 376 ? 35.538 2.809 -3.653 1.00 95.19 376 ALA A CA 1
ATOM 2808 C C . ALA A 1 376 ? 36.006 3.788 -2.562 1.00 95.19 376 ALA A C 1
ATOM 2810 O O . ALA A 1 376 ? 36.889 3.450 -1.774 1.00 95.19 376 ALA A O 1
ATOM 2811 N N . SER A 1 377 ? 35.386 4.972 -2.454 1.00 96.50 377 SER A N 1
ATOM 2812 C CA . SER A 1 377 ? 35.712 5.966 -1.416 1.00 96.50 377 SER A CA 1
ATOM 2813 C C . SER A 1 377 ? 35.459 5.472 0.015 1.00 96.50 377 SER A C 1
ATOM 2815 O O . SER A 1 377 ? 36.067 5.974 0.960 1.00 96.50 377 SER A O 1
ATOM 2817 N N . LYS A 1 378 ? 34.589 4.466 0.166 1.00 95.25 378 LYS A N 1
ATOM 2818 C CA . LYS A 1 378 ? 34.204 3.845 1.439 1.00 95.25 378 LYS A CA 1
ATOM 2819 C C . LYS A 1 378 ? 34.816 2.452 1.633 1.00 95.25 378 LYS A C 1
ATOM 2821 O O . LYS A 1 378 ? 34.547 1.825 2.650 1.00 95.25 378 LYS A O 1
ATOM 2826 N N . ASN A 1 379 ? 35.648 1.979 0.698 1.00 95.12 379 ASN A N 1
ATOM 2827 C CA . ASN A 1 379 ? 36.182 0.612 0.680 1.00 95.12 379 ASN A CA 1
ATOM 2828 C C . ASN A 1 379 ? 35.071 -0.464 0.701 1.00 95.12 379 ASN A C 1
ATOM 2830 O O . ASN A 1 379 ? 35.179 -1.471 1.399 1.00 95.12 379 ASN A O 1
ATOM 2834 N N . LEU A 1 380 ? 34.002 -0.215 -0.056 1.00 95.50 380 LEU A N 1
ATOM 2835 C CA . LEU A 1 380 ? 32.857 -1.104 -0.265 1.00 95.50 380 LEU A CA 1
ATOM 2836 C C . LEU A 1 380 ? 32.784 -1.524 -1.738 1.00 95.50 380 LEU A C 1
ATOM 2838 O O . LEU A 1 380 ? 33.399 -0.881 -2.596 1.00 95.50 380 LEU A O 1
ATOM 2842 N N . THR A 1 381 ? 32.009 -2.565 -2.049 1.00 93.19 381 THR A N 1
ATOM 2843 C CA . THR A 1 381 ? 31.735 -2.974 -3.431 1.00 93.19 381 THR A CA 1
ATOM 2844 C C . THR A 1 381 ? 30.288 -2.706 -3.838 1.00 93.19 381 THR A C 1
ATOM 2846 O O . THR A 1 381 ? 29.362 -2.687 -3.022 1.00 93.19 381 THR A O 1
ATOM 2849 N N . ALA A 1 382 ? 30.115 -2.451 -5.133 1.00 95.00 382 ALA A N 1
ATOM 2850 C CA . ALA A 1 382 ? 28.827 -2.318 -5.788 1.00 95.00 382 ALA A CA 1
ATOM 2851 C C . ALA A 1 382 ? 28.943 -2.834 -7.226 1.00 95.00 382 ALA A C 1
ATOM 2853 O O . ALA A 1 382 ? 29.983 -2.683 -7.870 1.00 95.00 382 ALA A O 1
ATOM 2854 N N . MET A 1 383 ? 27.865 -3.414 -7.736 1.00 94.44 383 MET A N 1
ATOM 2855 C CA . MET A 1 383 ? 27.768 -3.975 -9.077 1.00 94.44 383 MET A CA 1
ATOM 2856 C C . MET A 1 383 ? 26.534 -3.391 -9.775 1.00 94.44 383 MET A C 1
ATOM 2858 O O . MET A 1 383 ? 25.457 -3.987 -9.718 1.00 94.44 383 MET A O 1
ATOM 2862 N N . PRO A 1 384 ? 26.652 -2.200 -10.394 1.00 96.12 384 PRO A N 1
ATOM 2863 C CA . PRO A 1 384 ? 25.572 -1.615 -11.177 1.00 96.12 384 PRO A CA 1
ATOM 2864 C C . PRO A 1 384 ? 25.423 -2.346 -12.518 1.00 96.12 384 PRO A C 1
ATOM 2866 O O . PRO A 1 384 ? 26.391 -2.528 -13.263 1.00 96.12 384 PRO A O 1
ATOM 2869 N N . MET A 1 385 ? 24.194 -2.720 -12.852 1.00 96.31 385 MET A N 1
ATOM 2870 C CA . MET A 1 385 ? 23.831 -3.445 -14.064 1.00 96.31 385 MET A CA 1
ATOM 2871 C C . MET A 1 385 ? 22.671 -2.758 -14.792 1.00 96.31 385 MET A C 1
ATOM 2873 O O . MET A 1 385 ? 21.849 -2.068 -14.188 1.00 96.31 385 MET A O 1
ATOM 2877 N N . LEU A 1 386 ? 22.603 -2.969 -16.103 1.00 98.19 386 LEU A N 1
ATOM 2878 C CA . LEU A 1 386 ? 21.485 -2.557 -16.946 1.00 98.19 386 LEU A CA 1
ATOM 2879 C C . LEU A 1 386 ? 21.055 -3.743 -17.806 1.00 98.19 386 LEU A C 1
ATOM 2881 O O . LEU A 1 386 ? 21.883 -4.326 -18.506 1.00 98.19 386 LEU A O 1
ATOM 2885 N N . VAL A 1 387 ? 19.776 -4.103 -17.765 1.00 97.88 387 VAL A N 1
ATOM 2886 C CA . VAL A 1 387 ? 19.249 -5.275 -18.474 1.00 97.88 387 VAL A CA 1
ATOM 2887 C C . VAL A 1 387 ? 18.187 -4.847 -19.476 1.00 97.88 387 VAL A C 1
ATOM 2889 O O . VAL A 1 387 ? 17.242 -4.157 -19.107 1.00 97.88 387 VAL A O 1
ATOM 2892 N N . TYR A 1 388 ? 18.312 -5.286 -20.729 1.00 98.50 388 TYR A N 1
ATOM 2893 C CA . TYR A 1 388 ? 17.277 -5.121 -21.754 1.00 98.50 388 TYR A CA 1
ATOM 2894 C C . TYR A 1 388 ? 16.540 -6.434 -21.967 1.00 98.50 388 TYR A C 1
ATOM 2896 O O . TYR A 1 388 ? 17.144 -7.433 -22.365 1.00 98.50 388 TYR A O 1
ATOM 2904 N N . GLN A 1 389 ? 15.232 -6.419 -21.726 1.00 97.00 389 GLN A N 1
ATOM 2905 C CA . GLN A 1 389 ? 14.358 -7.581 -21.840 1.00 97.00 389 GLN A CA 1
ATOM 2906 C C . GLN A 1 389 ? 13.237 -7.284 -22.842 1.00 97.00 389 GLN A C 1
ATOM 2908 O O . GLN A 1 389 ? 12.409 -6.408 -22.583 1.00 97.00 389 GLN A O 1
ATOM 2913 N N . PRO A 1 390 ? 13.201 -7.961 -23.999 1.00 97.12 390 PRO A N 1
ATOM 2914 C CA . PRO A 1 390 ? 12.213 -7.677 -25.021 1.00 97.12 390 PRO A CA 1
ATOM 2915 C C . PRO A 1 390 ? 10.855 -8.295 -24.667 1.00 97.12 390 PRO A C 1
ATOM 2917 O O . PRO A 1 390 ? 10.761 -9.435 -24.209 1.00 97.12 390 PRO A O 1
ATOM 2920 N N . ILE A 1 391 ? 9.799 -7.536 -24.937 1.00 97.88 391 ILE A N 1
ATOM 2921 C CA . ILE A 1 391 ? 8.398 -7.951 -24.926 1.00 97.88 391 ILE A CA 1
ATOM 2922 C C . ILE A 1 391 ? 7.940 -7.894 -26.385 1.00 97.88 391 ILE A C 1
ATOM 2924 O O . ILE A 1 391 ? 7.599 -6.839 -26.920 1.00 97.88 391 ILE A O 1
ATOM 2928 N N . THR A 1 392 ? 8.054 -9.029 -27.064 1.00 97.94 392 THR A N 1
ATOM 2929 C CA . THR A 1 392 ? 7.875 -9.154 -28.514 1.00 97.94 392 THR A CA 1
ATOM 2930 C C . THR A 1 392 ? 6.404 -9.337 -28.891 1.00 97.94 392 THR A C 1
ATOM 2932 O O . THR A 1 392 ? 5.578 -9.700 -28.053 1.00 97.94 392 THR A O 1
ATOM 2935 N N . ALA A 1 393 ? 6.060 -9.110 -30.162 1.00 97.50 393 ALA A N 1
ATOM 2936 C CA . ALA A 1 393 ? 4.670 -9.165 -30.628 1.00 97.50 393 ALA A CA 1
ATOM 2937 C C . ALA A 1 393 ? 3.989 -10.518 -30.336 1.00 97.50 393 ALA A C 1
ATOM 2939 O O . ALA A 1 393 ? 2.878 -10.542 -29.817 1.00 97.50 393 ALA A O 1
ATOM 2940 N N . ASN A 1 394 ? 4.685 -11.639 -30.550 1.00 97.06 394 ASN A N 1
ATOM 2941 C CA . ASN A 1 394 ? 4.169 -12.967 -30.204 1.00 97.06 394 ASN A CA 1
ATOM 2942 C C . ASN A 1 394 ? 3.936 -13.154 -28.694 1.00 97.06 394 ASN A C 1
ATOM 2944 O O . ASN A 1 394 ? 2.994 -13.840 -28.313 1.00 97.06 394 ASN A O 1
ATOM 2948 N N . ILE A 1 395 ? 4.742 -12.533 -27.822 1.00 98.19 395 ILE A N 1
ATOM 2949 C CA . ILE A 1 395 ? 4.481 -12.549 -26.373 1.00 98.19 395 ILE A CA 1
ATOM 2950 C C . ILE A 1 395 ? 3.179 -11.796 -26.088 1.00 98.19 395 ILE A C 1
ATOM 2952 O O . ILE A 1 395 ? 2.300 -12.345 -25.429 1.00 98.19 395 ILE A O 1
ATOM 2956 N N . LEU A 1 396 ? 3.032 -10.579 -26.625 1.00 97.88 396 LEU A N 1
ATOM 2957 C CA . LEU A 1 396 ? 1.835 -9.751 -26.437 1.00 97.88 396 LEU A CA 1
ATOM 2958 C C . LEU A 1 396 ? 0.563 -10.452 -26.928 1.00 97.88 396 LEU A C 1
ATOM 2960 O O . LEU A 1 396 ? -0.468 -10.366 -26.264 1.00 97.88 396 LEU A O 1
ATOM 2964 N N . GLU A 1 397 ? 0.638 -11.175 -28.049 1.00 97.44 397 GLU A N 1
ATOM 2965 C CA . GLU A 1 397 ? -0.460 -11.995 -28.575 1.00 97.44 397 GLU A CA 1
ATOM 2966 C C . GLU A 1 397 ? -0.845 -13.115 -27.603 1.00 97.44 397 GLU A C 1
ATOM 2968 O O . GLU A 1 397 ? -2.023 -13.296 -27.290 1.00 97.44 397 GLU A O 1
ATOM 2973 N N . GLN A 1 398 ? 0.140 -13.847 -27.077 1.00 97.38 398 GLN A N 1
ATOM 2974 C CA . GLN A 1 398 ? -0.119 -14.932 -26.130 1.00 97.38 398 GLN A CA 1
ATOM 2975 C C . GLN A 1 398 ? -0.649 -14.432 -24.782 1.00 97.38 398 GLN A C 1
ATOM 2977 O O . GLN A 1 398 ? -1.410 -15.152 -24.138 1.00 97.38 398 GLN A O 1
ATOM 2982 N N . MET A 1 399 ? -0.315 -13.204 -24.374 1.00 96.94 399 MET A N 1
ATOM 2983 C CA . MET A 1 399 ? -0.859 -12.567 -23.165 1.00 96.94 399 MET A CA 1
ATOM 2984 C C . MET A 1 399 ? -2.370 -12.289 -23.256 1.00 96.94 399 MET A C 1
ATOM 2986 O O . MET A 1 399 ? -3.023 -12.110 -22.231 1.00 96.94 399 MET A O 1
ATOM 2990 N N . GLN A 1 400 ? -2.963 -12.300 -24.459 1.00 95.44 400 GLN A N 1
ATOM 2991 C CA . GLN A 1 400 ? -4.402 -12.048 -24.639 1.00 95.44 400 GLN A CA 1
ATOM 2992 C C . GLN A 1 400 ? -5.286 -13.264 -24.335 1.00 95.44 400 GLN A C 1
ATOM 2994 O O . GLN A 1 400 ? -6.515 -13.151 -24.260 1.00 95.44 400 GLN A O 1
ATOM 2999 N N . LYS A 1 401 ? -4.699 -14.452 -24.151 1.00 92.44 401 LYS A N 1
ATOM 3000 C CA . LYS A 1 401 ? -5.475 -15.657 -23.841 1.00 92.44 401 LYS A CA 1
ATOM 3001 C C . LYS A 1 401 ? -6.210 -15.533 -22.505 1.00 92.44 401 LYS A C 1
ATOM 3003 O O . LYS A 1 401 ? -5.865 -14.732 -21.638 1.00 92.44 401 LYS A O 1
ATOM 3008 N N . ASN A 1 402 ? -7.245 -16.355 -22.335 1.00 91.06 402 ASN A N 1
ATOM 3009 C CA . ASN A 1 402 ? -8.074 -16.373 -21.125 1.00 91.06 402 ASN A CA 1
ATOM 3010 C C . ASN A 1 402 ? -8.639 -14.981 -20.754 1.00 91.06 402 ASN A C 1
ATOM 3012 O O . ASN A 1 402 ? -8.768 -14.651 -19.576 1.00 91.06 402 ASN A O 1
ATOM 3016 N N . GLY A 1 403 ? -8.956 -14.153 -21.759 1.00 88.12 403 GLY A N 1
ATOM 3017 C CA . GLY A 1 403 ? -9.537 -12.819 -21.572 1.00 88.12 403 GLY A CA 1
ATOM 3018 C C . GLY A 1 403 ? -8.539 -11.722 -21.181 1.00 88.12 403 GLY A C 1
ATOM 3019 O O . GLY A 1 403 ? -8.952 -10.745 -20.558 1.00 88.12 403 GLY A O 1
ATOM 3020 N N . GLY A 1 404 ? -7.254 -11.888 -21.511 1.00 93.62 404 GLY A N 1
ATOM 3021 C CA . GLY A 1 404 ? -6.188 -10.947 -21.156 1.00 93.62 404 GLY A CA 1
ATOM 3022 C C . GLY A 1 404 ? -5.818 -10.990 -19.674 1.00 93.62 404 GLY A C 1
ATOM 3023 O O . GLY A 1 404 ? -6.294 -11.845 -18.926 1.00 93.62 404 GLY A O 1
ATOM 3024 N N . ASN A 1 405 ? -4.969 -10.063 -19.244 1.00 95.50 405 ASN A N 1
ATOM 3025 C CA . ASN A 1 405 ? -4.476 -9.952 -17.871 1.00 95.50 405 ASN A CA 1
ATOM 3026 C C . ASN A 1 405 ? -4.477 -8.478 -17.411 1.00 95.50 405 ASN A C 1
ATOM 3028 O O . ASN A 1 405 ? -4.891 -7.594 -18.164 1.00 95.50 405 ASN A O 1
ATOM 3032 N N . ALA A 1 406 ? -4.073 -8.210 -16.169 1.00 95.06 406 ALA A N 1
ATOM 3033 C CA . ALA A 1 406 ? -4.194 -6.887 -15.556 1.00 95.06 406 ALA A CA 1
ATOM 3034 C C . ALA A 1 406 ? -3.191 -5.839 -16.067 1.00 95.06 406 ALA A C 1
ATOM 3036 O O . ALA A 1 406 ? -3.343 -4.662 -15.758 1.00 95.06 406 ALA A O 1
ATOM 3037 N N . LEU A 1 407 ? -2.174 -6.244 -16.833 1.00 93.12 407 LEU A N 1
ATOM 3038 C CA . LEU A 1 407 ? -0.999 -5.420 -17.140 1.00 93.12 407 LEU A CA 1
ATOM 3039 C C . LEU A 1 407 ? -1.256 -4.302 -18.162 1.00 93.12 407 LEU A C 1
ATOM 3041 O O . LEU A 1 407 ? -0.367 -3.487 -18.390 1.00 93.12 407 LEU A O 1
ATOM 3045 N N . GLY A 1 408 ? -2.421 -4.286 -18.820 1.00 90.75 408 GLY A N 1
ATOM 3046 C CA . GLY A 1 408 ? -2.763 -3.275 -19.830 1.00 90.75 408 GLY A CA 1
ATOM 3047 C C . GLY A 1 408 ? -1.993 -3.374 -21.148 1.00 90.75 408 GLY A C 1
ATOM 3048 O O . GLY A 1 408 ? -2.062 -2.467 -21.974 1.00 90.75 408 GLY A O 1
ATOM 3049 N N . LEU A 1 409 ? -1.249 -4.460 -21.358 1.00 93.75 409 LEU A N 1
ATOM 3050 C CA . LEU A 1 409 ? -0.435 -4.664 -22.552 1.00 93.75 409 LEU A CA 1
ATOM 3051 C C . LEU A 1 409 ? -1.257 -5.311 -23.672 1.00 93.75 409 LEU A C 1
ATOM 3053 O O . LEU A 1 409 ? -1.930 -6.322 -23.459 1.00 93.75 409 LEU A O 1
ATOM 3057 N N . SER A 1 410 ? -1.160 -4.751 -24.880 1.00 91.69 410 SER A N 1
ATOM 3058 C CA . SER A 1 410 ? -1.893 -5.215 -26.062 1.00 91.69 410 SER A CA 1
ATOM 3059 C C . SER A 1 410 ? -0.974 -5.363 -27.282 1.00 91.69 410 SER A C 1
ATOM 3061 O O . SER A 1 410 ? -0.009 -4.602 -27.412 1.00 91.69 410 SER A O 1
ATOM 3063 N N . PRO A 1 411 ? -1.246 -6.314 -28.197 1.00 94.56 411 PRO A N 1
ATOM 3064 C CA . PRO A 1 411 ? -0.518 -6.429 -29.461 1.00 94.56 411 PRO A CA 1
ATOM 3065 C C . PRO A 1 411 ? -0.580 -5.148 -30.300 1.00 94.56 411 PRO A C 1
ATOM 3067 O O . PRO A 1 411 ? 0.384 -4.815 -30.986 1.00 94.56 411 PRO A O 1
ATOM 3070 N N . GLU A 1 412 ? -1.692 -4.413 -30.225 1.00 92.75 412 GLU A N 1
ATOM 3071 C CA . GLU A 1 412 ? -1.927 -3.180 -30.976 1.00 92.75 412 GLU A CA 1
ATOM 3072 C C . GLU A 1 412 ? -1.000 -2.036 -30.548 1.00 92.75 412 GLU A C 1
ATOM 3074 O O . GLU A 1 412 ? -0.631 -1.214 -31.387 1.00 92.75 412 GLU A O 1
ATOM 3079 N N . ALA A 1 413 ? -0.599 -1.987 -29.271 1.00 90.19 413 ALA A N 1
ATOM 3080 C CA . ALA A 1 413 ? 0.371 -1.010 -28.771 1.00 90.19 413 ALA A CA 1
ATOM 3081 C C . ALA A 1 413 ? 1.787 -1.245 -29.330 1.00 90.19 413 ALA A C 1
ATOM 3083 O O . ALA A 1 413 ? 2.585 -0.314 -29.421 1.00 90.19 413 ALA A O 1
ATOM 3084 N N . GLY A 1 414 ? 2.077 -2.476 -29.757 1.00 93.69 414 GLY A N 1
ATOM 3085 C CA . GLY A 1 414 ? 3.341 -2.862 -30.366 1.00 93.69 414 GLY A CA 1
ATOM 3086 C C . GLY A 1 414 ? 4.390 -3.378 -29.372 1.00 93.69 414 GLY A C 1
ATOM 3087 O O . GLY A 1 414 ? 4.245 -3.253 -28.154 1.00 93.69 414 GLY A O 1
ATOM 3088 N N . PRO A 1 415 ? 5.459 -4.005 -29.895 1.00 97.38 415 PRO A N 1
ATOM 3089 C CA . PRO A 1 415 ? 6.518 -4.590 -29.083 1.00 97.38 415 PRO A CA 1
ATOM 3090 C C . PRO A 1 415 ? 7.322 -3.520 -28.340 1.00 97.38 415 PRO A C 1
ATOM 3092 O O . PRO A 1 415 ? 7.443 -2.376 -28.778 1.00 97.38 415 PRO A O 1
ATOM 3095 N N . MET A 1 416 ? 7.934 -3.909 -27.227 1.00 97.69 416 MET A N 1
ATOM 3096 C CA . MET A 1 416 ? 8.711 -3.009 -26.374 1.00 97.69 416 MET A CA 1
ATOM 3097 C C . MET A 1 416 ? 9.919 -3.713 -25.759 1.00 97.69 416 MET A C 1
ATOM 3099 O O . MET A 1 416 ? 10.063 -4.931 -25.839 1.00 97.69 416 MET A O 1
ATOM 3103 N N . VAL A 1 417 ? 10.802 -2.942 -25.134 1.00 98.25 417 VAL A N 1
ATOM 3104 C CA . VAL A 1 417 ? 11.875 -3.442 -24.273 1.00 98.25 417 VAL A CA 1
ATOM 3105 C C . VAL A 1 417 ? 11.646 -2.896 -22.881 1.00 98.25 417 VAL A C 1
ATOM 3107 O O . VAL A 1 417 ? 11.578 -1.682 -22.690 1.00 98.25 417 VAL A O 1
ATOM 3110 N N . HIS A 1 418 ? 11.567 -3.799 -21.911 1.00 98.12 418 HIS A N 1
ATOM 3111 C CA . HIS A 1 418 ? 11.692 -3.442 -20.513 1.00 98.12 418 HIS A CA 1
ATOM 3112 C C . HIS A 1 418 ? 13.175 -3.313 -20.157 1.00 98.12 418 HIS A C 1
ATOM 3114 O O . HIS A 1 418 ? 13.977 -4.220 -20.400 1.00 98.12 418 HIS A O 1
ATOM 3120 N N . ILE A 1 419 ? 13.532 -2.167 -19.596 1.00 98.50 419 ILE A N 1
ATOM 3121 C CA . ILE A 1 419 ? 14.876 -1.801 -19.178 1.00 98.50 419 ILE A CA 1
ATOM 3122 C C . ILE A 1 419 ? 14.905 -1.817 -17.656 1.00 98.50 419 ILE A C 1
ATOM 3124 O O . ILE A 1 419 ? 14.252 -1.005 -17.004 1.00 98.50 419 ILE A O 1
ATOM 3128 N N . GLN A 1 420 ? 15.686 -2.736 -17.105 1.00 97.75 420 GLN A N 1
ATOM 3129 C CA . GLN A 1 420 ? 15.874 -2.883 -15.669 1.00 97.75 420 GLN A CA 1
ATOM 3130 C C . GLN A 1 420 ? 17.227 -2.289 -15.272 1.00 97.75 420 GLN A C 1
ATOM 3132 O O . GLN A 1 420 ? 18.271 -2.691 -15.791 1.00 97.75 420 GLN A O 1
ATOM 3137 N N . VAL A 1 421 ? 17.203 -1.342 -14.341 1.00 97.81 421 VAL A N 1
ATOM 3138 C CA . VAL A 1 421 ? 18.371 -0.818 -13.635 1.00 97.81 421 VAL A CA 1
ATOM 3139 C C . VAL A 1 421 ? 18.509 -1.626 -12.351 1.00 97.81 421 VAL A C 1
ATOM 3141 O O . VAL A 1 421 ? 17.700 -1.500 -11.435 1.00 97.81 421 VAL A O 1
ATOM 3144 N N . ASP A 1 422 ? 19.521 -2.482 -12.306 1.00 95.19 422 ASP A N 1
ATOM 3145 C CA . ASP A 1 422 ? 19.787 -3.379 -11.183 1.00 95.19 422 ASP A CA 1
ATOM 3146 C C . ASP A 1 422 ? 21.096 -2.964 -10.508 1.00 95.19 422 ASP A C 1
ATOM 3148 O O . ASP A 1 422 ? 22.022 -2.456 -11.145 1.00 95.19 422 ASP A O 1
ATOM 3152 N N . THR A 1 423 ? 21.190 -3.081 -9.192 1.00 95.75 423 THR A N 1
ATOM 3153 C CA . THR A 1 423 ? 22.442 -2.869 -8.467 1.00 95.75 423 THR A CA 1
ATOM 3154 C C . THR A 1 423 ? 22.505 -3.804 -7.274 1.00 95.75 423 THR A C 1
ATOM 3156 O O . THR A 1 423 ? 21.574 -3.850 -6.476 1.00 95.75 423 THR A O 1
ATOM 3159 N N . HIS A 1 424 ? 23.626 -4.511 -7.125 1.00 95.25 424 HIS A N 1
ATOM 3160 C CA . HIS A 1 424 ? 23.964 -5.265 -5.915 1.00 95.25 424 HIS A CA 1
ATOM 3161 C C . HIS A 1 424 ? 25.086 -4.544 -5.154 1.00 95.25 424 HIS A C 1
ATOM 3163 O O . HIS A 1 424 ? 25.991 -4.012 -5.798 1.00 95.25 424 HIS A O 1
ATOM 3169 N N . TRP A 1 425 ? 25.057 -4.511 -3.821 1.00 94.88 425 TRP A N 1
ATOM 3170 C CA . TRP A 1 425 ? 26.099 -3.872 -3.003 1.00 94.88 425 TRP A CA 1
ATOM 3171 C C . TRP A 1 425 ? 26.190 -4.444 -1.580 1.00 94.88 425 TRP A C 1
ATOM 3173 O O . TRP A 1 425 ? 25.316 -5.186 -1.132 1.00 94.88 425 TRP A O 1
ATOM 3183 N N . ASP A 1 426 ? 27.271 -4.099 -0.875 1.00 88.94 426 ASP A N 1
ATOM 3184 C CA . ASP A 1 426 ? 27.629 -4.755 0.392 1.00 88.94 426 ASP A CA 1
ATOM 3185 C C . ASP A 1 426 ? 26.945 -4.178 1.637 1.00 88.94 426 ASP A C 1
ATOM 3187 O O . ASP A 1 426 ? 26.687 -4.918 2.584 1.00 88.94 426 ASP A O 1
ATOM 3191 N N . ALA A 1 427 ? 26.714 -2.860 1.695 1.00 92.50 427 ALA A N 1
ATOM 3192 C CA . ALA A 1 427 ? 26.425 -2.190 2.967 1.00 92.50 427 ALA A CA 1
ATOM 3193 C C . ALA A 1 427 ? 25.512 -0.956 2.841 1.00 92.50 427 ALA A C 1
ATOM 3195 O O . ALA A 1 427 ? 25.481 -0.290 1.803 1.00 92.50 427 ALA A O 1
ATOM 3196 N N . ALA A 1 428 ? 24.755 -0.667 3.906 1.00 94.38 428 ALA A N 1
ATOM 3197 C CA . ALA A 1 428 ? 23.693 0.345 3.927 1.00 94.38 428 ALA A CA 1
ATOM 3198 C C . ALA A 1 428 ? 24.186 1.773 3.630 1.00 94.38 428 ALA A C 1
ATOM 3200 O O . ALA A 1 428 ? 23.432 2.626 3.175 1.00 94.38 428 ALA A O 1
ATOM 3201 N N . GLU A 1 429 ? 25.481 2.035 3.808 1.00 94.56 429 GLU A N 1
ATOM 3202 C CA . GLU A 1 429 ? 26.133 3.309 3.508 1.00 94.56 429 GLU A CA 1
ATOM 3203 C C . GLU A 1 429 ? 26.097 3.699 2.022 1.00 94.56 429 GLU A C 1
ATOM 3205 O O . GLU A 1 429 ? 26.492 4.821 1.688 1.00 94.56 429 GLU A O 1
ATOM 3210 N N . LEU A 1 430 ? 25.689 2.783 1.136 1.00 95.38 430 LEU A N 1
ATOM 3211 C CA . LEU A 1 430 ? 25.503 3.033 -0.294 1.00 95.38 430 LEU A CA 1
ATOM 3212 C C . LEU A 1 430 ? 24.031 3.124 -0.720 1.00 95.38 430 LEU A C 1
ATOM 3214 O O . LEU A 1 430 ? 23.785 3.419 -1.886 1.00 95.38 430 LEU A O 1
ATOM 3218 N N . ASP A 1 431 ? 23.067 2.913 0.179 1.00 93.69 431 ASP A N 1
ATOM 3219 C CA . ASP A 1 431 ? 21.642 2.861 -0.181 1.00 93.69 431 ASP A CA 1
ATOM 3220 C C . ASP A 1 431 ? 21.192 4.137 -0.899 1.00 93.69 431 ASP A C 1
ATOM 3222 O O . ASP A 1 431 ? 20.713 4.081 -2.029 1.00 93.69 431 ASP A O 1
ATOM 3226 N N . GLU A 1 432 ? 21.453 5.296 -0.290 1.00 93.62 432 GLU A N 1
ATOM 3227 C CA . GLU A 1 432 ? 21.037 6.599 -0.816 1.00 93.62 432 GLU A CA 1
ATOM 3228 C C . GLU A 1 432 ? 21.611 6.869 -2.215 1.00 93.62 432 GLU A C 1
ATOM 3230 O O . GLU A 1 432 ? 20.886 7.289 -3.119 1.00 93.62 432 GLU A O 1
ATOM 3235 N N . VAL A 1 433 ? 22.907 6.604 -2.436 1.00 94.62 433 VAL A N 1
ATOM 3236 C CA . VAL A 1 433 ? 23.538 6.847 -3.745 1.00 94.62 433 VAL A CA 1
ATOM 3237 C C . VAL A 1 433 ? 23.045 5.858 -4.798 1.00 94.62 433 VAL A C 1
ATOM 3239 O O . VAL A 1 433 ? 22.895 6.227 -5.962 1.00 94.62 433 VAL A O 1
ATOM 3242 N N . VAL A 1 434 ? 22.770 4.607 -4.423 1.00 95.75 434 VAL A N 1
ATOM 3243 C CA . VAL A 1 434 ? 22.261 3.594 -5.353 1.00 95.75 434 VAL A CA 1
ATOM 3244 C C . VAL A 1 434 ? 20.840 3.934 -5.792 1.00 95.75 434 VAL A C 1
ATOM 3246 O O . VAL A 1 434 ? 20.578 3.922 -6.999 1.00 95.75 434 VAL A O 1
ATOM 3249 N N . GLU A 1 435 ? 19.963 4.271 -4.845 1.00 91.62 435 GLU A N 1
ATOM 3250 C CA . GLU A 1 435 ? 18.558 4.608 -5.094 1.00 91.62 435 GLU A CA 1
ATOM 3251 C C . GLU A 1 435 ? 18.414 5.905 -5.888 1.00 91.62 435 GLU A C 1
ATOM 3253 O O . GLU A 1 435 ? 17.830 5.906 -6.972 1.00 91.62 435 GLU A O 1
ATOM 3258 N N . SER A 1 436 ? 19.002 7.002 -5.398 1.00 91.56 436 SER A N 1
ATOM 3259 C CA . SER A 1 436 ? 18.878 8.316 -6.044 1.00 91.56 436 SER A CA 1
ATOM 3260 C C . SER A 1 436 ? 19.438 8.312 -7.468 1.00 91.56 436 SER A C 1
ATOM 3262 O O . SER A 1 436 ? 18.821 8.856 -8.384 1.00 91.56 436 SER A O 1
ATOM 3264 N N . SER A 1 437 ? 20.572 7.640 -7.692 1.00 95.06 437 SER A N 1
ATOM 3265 C CA . SER A 1 437 ? 21.172 7.541 -9.025 1.00 95.06 437 SER A CA 1
ATOM 3266 C C . SER A 1 437 ? 20.404 6.605 -9.964 1.00 95.06 437 SER A C 1
ATOM 3268 O O . SER A 1 437 ? 20.420 6.811 -11.177 1.00 95.06 437 SER A O 1
ATOM 3270 N N . ALA A 1 438 ? 19.740 5.564 -9.446 1.00 96.00 438 ALA A N 1
ATOM 3271 C CA . ALA A 1 438 ? 18.867 4.709 -10.253 1.00 96.00 438 ALA A CA 1
ATOM 3272 C C . ALA A 1 438 ? 17.604 5.461 -10.689 1.00 96.00 438 ALA A C 1
ATOM 3274 O O . ALA A 1 438 ? 17.258 5.423 -11.870 1.00 96.00 438 ALA A O 1
ATOM 3275 N N . ALA A 1 439 ? 16.978 6.197 -9.767 1.00 91.88 439 ALA A N 1
ATOM 3276 C CA . ALA A 1 439 ? 15.831 7.049 -10.059 1.00 91.88 439 ALA A CA 1
ATOM 3277 C C . ALA A 1 439 ? 16.176 8.141 -11.090 1.00 91.88 439 ALA A C 1
ATOM 3279 O O . ALA A 1 439 ? 15.434 8.326 -12.057 1.00 91.88 439 ALA A O 1
ATOM 3280 N N . ASP A 1 440 ? 17.329 8.811 -10.951 1.00 93.31 440 ASP A N 1
ATOM 3281 C CA . ASP A 1 440 ? 17.815 9.786 -11.942 1.00 93.31 440 ASP A CA 1
ATOM 3282 C C . ASP A 1 440 ? 18.035 9.145 -13.321 1.00 93.31 440 ASP A C 1
ATOM 3284 O O . ASP A 1 440 ? 17.602 9.697 -14.336 1.00 93.31 440 ASP A O 1
ATOM 3288 N N . LEU A 1 441 ? 18.654 7.959 -13.376 1.00 97.44 441 LEU A N 1
ATOM 3289 C CA . LEU A 1 441 ? 18.855 7.242 -14.636 1.00 97.44 441 LEU A CA 1
ATOM 3290 C C . LEU A 1 441 ? 17.520 6.885 -15.298 1.00 97.44 441 LEU A C 1
ATOM 3292 O O . LEU A 1 441 ? 17.360 7.140 -16.490 1.00 97.44 441 LEU A O 1
ATOM 3296 N N . VAL A 1 442 ? 16.553 6.350 -14.546 1.00 96.69 442 VAL A N 1
ATOM 3297 C CA . VAL A 1 442 ? 15.207 6.074 -15.069 1.00 96.69 442 VAL A CA 1
ATOM 3298 C C . VAL A 1 442 ? 14.567 7.350 -15.607 1.00 96.69 442 VAL A C 1
ATOM 3300 O O . VAL A 1 442 ? 14.117 7.356 -16.748 1.00 96.69 442 VAL A O 1
ATOM 3303 N N . ALA A 1 443 ? 14.608 8.458 -14.864 1.00 93.06 443 ALA A N 1
ATOM 3304 C CA . ALA A 1 443 ? 14.049 9.730 -15.319 1.00 93.06 443 ALA A CA 1
ATOM 3305 C C . ALA A 1 443 ? 14.727 10.253 -16.600 1.00 93.06 443 ALA A C 1
ATOM 3307 O O . ALA A 1 443 ? 14.056 10.775 -17.493 1.00 93.06 443 ALA A O 1
ATOM 3308 N N . LYS A 1 444 ? 16.053 10.107 -16.723 1.00 95.06 444 LYS A N 1
ATOM 3309 C CA . LYS A 1 444 ? 16.801 10.455 -17.942 1.00 95.06 444 LYS A CA 1
ATOM 3310 C C . LYS A 1 444 ? 16.393 9.577 -19.129 1.00 95.06 444 LYS A C 1
ATOM 3312 O O . LYS A 1 444 ? 16.188 10.113 -20.216 1.00 95.06 444 LYS A O 1
ATOM 3317 N N . ILE A 1 445 ? 16.246 8.266 -18.925 1.00 98.00 445 ILE A N 1
ATOM 3318 C CA . ILE A 1 445 ? 15.793 7.329 -19.964 1.00 98.00 445 ILE A CA 1
ATOM 3319 C C . ILE A 1 445 ? 14.369 7.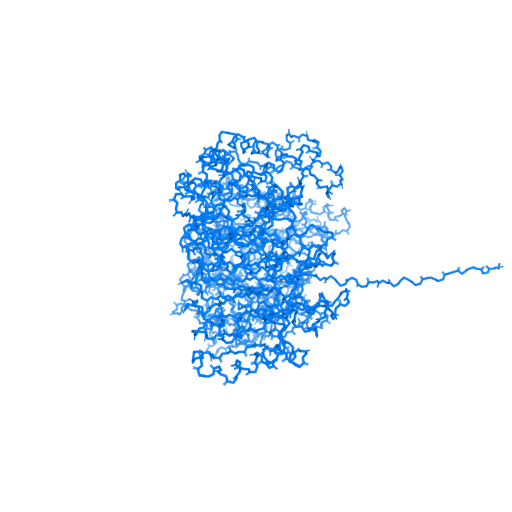676 -20.410 1.00 98.00 445 ILE A C 1
ATOM 3321 O O . ILE A 1 445 ? 14.125 7.771 -21.611 1.00 98.00 445 ILE A O 1
ATOM 3325 N N . THR A 1 446 ? 13.456 7.916 -19.465 1.00 95.19 446 THR A N 1
ATOM 3326 C CA . THR A 1 446 ? 12.064 8.286 -19.752 1.00 95.19 446 THR A CA 1
ATOM 3327 C C . THR A 1 446 ? 11.995 9.550 -20.600 1.00 95.19 446 THR A C 1
ATOM 3329 O O . THR A 1 446 ? 11.401 9.513 -21.674 1.00 95.19 446 THR A O 1
ATOM 3332 N N . ARG A 1 447 ? 12.685 10.630 -20.203 1.00 96.44 447 ARG A N 1
ATOM 3333 C CA . ARG A 1 447 ? 12.731 11.875 -20.993 1.00 96.44 447 ARG A CA 1
ATOM 3334 C C . ARG A 1 447 ? 13.269 11.645 -22.403 1.00 96.44 447 ARG A C 1
ATOM 3336 O O . ARG A 1 447 ? 12.683 12.114 -23.373 1.00 96.44 447 ARG A O 1
ATOM 3343 N N . LEU A 1 448 ? 14.359 10.887 -22.532 1.00 97.00 448 LEU A N 1
ATOM 3344 C CA . LEU A 1 448 ? 14.955 10.592 -23.835 1.00 97.00 448 LEU A CA 1
ATOM 3345 C C . LEU A 1 448 ? 14.010 9.776 -24.733 1.00 97.00 448 LEU A C 1
ATOM 3347 O O . LEU A 1 448 ? 13.980 9.972 -25.949 1.00 97.00 448 LEU A O 1
ATOM 3351 N N . ALA A 1 449 ? 13.239 8.858 -24.147 1.00 97.38 449 ALA A N 1
ATOM 3352 C CA . ALA A 1 449 ? 12.232 8.087 -24.861 1.00 97.38 449 ALA A CA 1
ATOM 3353 C C . ALA A 1 449 ? 11.030 8.958 -25.268 1.00 97.38 449 ALA A C 1
ATOM 3355 O O . ALA A 1 449 ? 10.555 8.842 -26.397 1.00 97.38 449 ALA A O 1
ATOM 3356 N N . GLU A 1 450 ? 10.566 9.857 -24.398 1.00 95.62 450 GLU A N 1
ATOM 3357 C CA . GLU A 1 450 ? 9.486 10.816 -24.678 1.00 95.62 450 GLU A CA 1
ATOM 3358 C C . GLU A 1 450 ? 9.847 11.776 -25.815 1.00 95.62 450 GLU A C 1
ATOM 3360 O O . GLU A 1 450 ? 9.067 11.931 -26.753 1.00 95.62 450 GLU A O 1
ATOM 3365 N N . GLU A 1 451 ? 11.056 12.348 -25.796 1.00 94.88 451 GLU A N 1
ATOM 3366 C CA . GLU A 1 451 ? 11.576 13.224 -26.860 1.00 94.88 451 GLU A CA 1
ATOM 3367 C C . GLU A 1 451 ? 11.569 12.551 -28.242 1.00 94.88 451 GLU A C 1
ATOM 3369 O O . GLU A 1 451 ? 11.507 13.228 -29.271 1.00 94.88 451 GLU A O 1
ATOM 3374 N N . ARG A 1 452 ? 11.622 11.215 -28.272 1.00 96.00 452 ARG A N 1
ATOM 3375 C CA . ARG A 1 452 ? 11.610 10.396 -29.491 1.00 96.00 452 ARG A CA 1
ATOM 3376 C C . ARG A 1 452 ? 10.257 9.753 -29.786 1.00 96.00 452 ARG A C 1
ATOM 3378 O O . ARG A 1 452 ? 10.151 9.042 -30.780 1.00 96.00 452 ARG A O 1
ATOM 3385 N N . GLY A 1 453 ? 9.241 9.977 -28.952 1.00 95.81 453 GLY A N 1
ATOM 3386 C CA . GLY A 1 453 ? 7.928 9.342 -29.092 1.00 95.81 453 GLY A CA 1
ATOM 3387 C C . GLY A 1 453 ? 7.945 7.822 -28.884 1.00 95.81 453 GLY A C 1
ATOM 3388 O O . GLY A 1 453 ? 7.110 7.123 -29.447 1.00 95.81 453 GLY A O 1
ATOM 3389 N N . LEU A 1 454 ? 8.904 7.307 -28.109 1.00 97.56 454 LEU A N 1
ATOM 3390 C CA . LEU A 1 454 ? 9.117 5.876 -27.851 1.00 97.56 454 LEU A CA 1
ATOM 3391 C C . LEU A 1 454 ? 8.873 5.481 -26.385 1.00 97.56 454 LEU A C 1
ATOM 3393 O O . LEU A 1 454 ? 9.097 4.329 -26.022 1.00 97.56 454 LEU A O 1
ATOM 3397 N N . SER A 1 455 ? 8.443 6.405 -25.524 1.00 95.50 455 SER A N 1
ATOM 3398 C CA . SER A 1 455 ? 8.088 6.074 -24.137 1.00 95.50 455 SER A CA 1
ATOM 3399 C C . SER A 1 455 ? 6.851 5.173 -24.102 1.00 95.50 455 SER A C 1
ATOM 3401 O O . SER A 1 455 ? 5.837 5.507 -24.714 1.00 95.50 455 SER A O 1
ATOM 3403 N N . ALA A 1 456 ? 6.932 4.038 -23.397 1.00 93.31 456 ALA A N 1
ATOM 3404 C CA . ALA A 1 456 ? 5.802 3.118 -23.261 1.00 93.31 456 ALA A CA 1
ATOM 3405 C C . ALA A 1 456 ? 4.960 3.363 -22.003 1.00 93.31 456 ALA A C 1
ATOM 3407 O O . ALA A 1 456 ? 3.845 2.859 -21.917 1.00 93.31 456 ALA A O 1
ATOM 3408 N N . GLY A 1 457 ? 5.483 4.089 -21.009 1.00 89.62 457 GLY A N 1
ATOM 3409 C CA . GLY A 1 457 ? 4.813 4.332 -19.721 1.00 89.62 457 GLY A CA 1
ATOM 3410 C C . GLY A 1 457 ? 4.659 3.096 -18.819 1.00 89.62 457 GLY A C 1
ATOM 3411 O O . GLY A 1 457 ? 4.496 3.238 -17.613 1.00 89.62 457 GLY A O 1
ATOM 3412 N N . TYR A 1 458 ? 4.762 1.885 -19.369 1.00 94.31 458 TYR A N 1
ATOM 3413 C CA . TYR A 1 458 ? 4.676 0.633 -18.624 1.00 94.31 458 TYR A CA 1
ATOM 3414 C C . TYR A 1 458 ? 5.903 0.395 -17.728 1.00 94.31 458 TYR A C 1
ATOM 3416 O O . TYR A 1 458 ? 7.051 0.462 -18.185 1.00 94.31 458 TYR A O 1
ATOM 3424 N N . VAL A 1 459 ? 5.671 0.016 -16.470 1.00 93.12 459 VAL A N 1
ATOM 3425 C CA . VAL A 1 459 ? 6.704 -0.452 -15.536 1.00 93.12 459 VAL A CA 1
ATOM 3426 C C . VAL A 1 459 ? 6.317 -1.842 -15.041 1.00 93.12 459 VAL A C 1
ATOM 3428 O O . VAL A 1 459 ? 5.217 -2.068 -14.541 1.00 93.12 459 VAL A O 1
ATOM 3431 N N . TYR A 1 460 ? 7.230 -2.801 -15.188 1.00 94.00 460 TYR A N 1
ATOM 3432 C CA . TYR A 1 460 ? 6.987 -4.172 -14.761 1.00 94.00 460 TYR A CA 1
ATOM 3433 C C . TYR A 1 460 ? 7.134 -4.300 -13.242 1.00 94.00 460 TYR A C 1
ATOM 3435 O O . TYR A 1 460 ? 8.232 -4.170 -12.704 1.00 94.00 460 TYR A O 1
ATOM 3443 N N . LEU A 1 461 ? 6.024 -4.603 -12.567 1.00 90.75 461 LEU A N 1
ATOM 3444 C CA . LEU A 1 461 ? 5.908 -4.629 -11.106 1.00 90.75 461 LEU A CA 1
ATOM 3445 C C . LEU A 1 461 ? 6.995 -5.452 -10.405 1.00 90.75 461 LEU A C 1
ATOM 3447 O O . LEU A 1 461 ? 7.562 -5.009 -9.413 1.00 90.75 461 LEU A O 1
ATOM 3451 N N . ASN A 1 462 ? 7.325 -6.636 -10.929 1.00 92.00 462 ASN A N 1
ATOM 3452 C CA . ASN A 1 462 ? 8.322 -7.507 -10.300 1.00 92.00 462 ASN A CA 1
ATOM 3453 C C . ASN A 1 462 ? 9.760 -6.954 -10.365 1.00 92.00 462 ASN A C 1
ATOM 3455 O O . ASN A 1 462 ? 10.620 -7.504 -9.683 1.00 92.00 462 ASN A O 1
ATOM 3459 N N . TYR A 1 463 ? 10.025 -5.909 -11.160 1.00 93.06 463 TYR A N 1
ATOM 3460 C CA . TYR A 1 463 ? 11.318 -5.210 -11.260 1.00 93.06 463 TYR A CA 1
ATOM 3461 C C . TYR A 1 463 ? 11.218 -3.720 -10.901 1.00 93.06 463 TYR A C 1
ATOM 3463 O O . TYR A 1 463 ? 12.101 -2.938 -11.253 1.00 93.06 463 TYR A O 1
ATOM 3471 N N . ALA A 1 464 ? 10.146 -3.320 -10.222 1.00 90.50 464 ALA A N 1
ATOM 3472 C CA . ALA A 1 464 ? 9.950 -1.950 -9.782 1.00 90.50 464 ALA A CA 1
ATOM 3473 C C . ALA A 1 464 ? 10.522 -1.718 -8.379 1.00 90.50 464 ALA A C 1
ATOM 3475 O O . ALA A 1 464 ? 10.524 -2.621 -7.536 1.00 90.50 464 ALA A O 1
ATOM 3476 N N . ASP A 1 465 ? 10.957 -0.486 -8.125 1.00 89.50 465 ASP A N 1
ATOM 3477 C CA . ASP A 1 465 ? 11.223 -0.004 -6.771 1.00 89.50 465 ASP A CA 1
ATOM 3478 C C . ASP A 1 465 ? 9.917 0.401 -6.067 1.00 89.50 465 ASP A C 1
ATOM 3480 O O . ASP A 1 465 ? 8.911 0.694 -6.718 1.00 89.50 465 ASP A O 1
ATOM 3484 N N . LYS A 1 466 ? 9.956 0.502 -4.733 1.00 82.19 466 LYS A N 1
ATOM 3485 C CA . LYS A 1 466 ? 8.849 0.998 -3.899 1.00 82.19 466 LYS A CA 1
ATOM 3486 C C . LYS A 1 466 ? 8.413 2.438 -4.190 1.00 82.19 466 LYS A C 1
ATOM 3488 O O . LYS A 1 466 ? 7.407 2.893 -3.668 1.00 82.19 466 LYS A O 1
ATOM 3493 N N . ASN A 1 467 ? 9.184 3.192 -4.966 1.00 79.62 467 ASN A N 1
ATOM 3494 C CA . ASN A 1 467 ? 8.840 4.566 -5.328 1.00 79.62 467 ASN A CA 1
ATOM 3495 C C . ASN A 1 467 ? 8.343 4.700 -6.776 1.00 79.62 467 ASN A C 1
ATOM 3497 O O . ASN A 1 467 ? 8.169 5.818 -7.256 1.00 79.62 467 ASN A O 1
ATOM 3501 N N . GLN A 1 468 ? 8.151 3.597 -7.508 1.00 81.44 468 GLN A N 1
ATOM 3502 C CA . GLN A 1 468 ? 7.665 3.643 -8.887 1.00 81.44 468 GLN A CA 1
ATOM 3503 C C . GLN A 1 468 ? 6.168 3.348 -8.958 1.00 81.44 468 GLN A C 1
ATOM 3505 O O . GLN A 1 468 ? 5.717 2.285 -8.532 1.00 81.44 468 GLN A O 1
ATOM 3510 N N . ASP A 1 469 ? 5.400 4.254 -9.567 1.00 81.25 469 ASP A N 1
ATOM 3511 C CA . ASP A 1 469 ? 3.991 4.001 -9.870 1.00 81.25 469 ASP A CA 1
ATOM 3512 C C . ASP A 1 469 ? 3.857 3.047 -11.061 1.00 81.25 469 ASP A C 1
ATOM 3514 O O . ASP A 1 469 ? 3.821 3.428 -12.232 1.00 81.25 469 ASP A O 1
ATOM 3518 N N . VAL A 1 470 ? 3.815 1.761 -10.740 1.00 86.50 470 VAL A N 1
ATOM 3519 C CA . VAL A 1 470 ? 3.731 0.674 -11.719 1.00 86.50 470 VAL A CA 1
ATOM 3520 C C . VAL A 1 470 ? 2.407 0.628 -12.464 1.00 86.50 470 VAL A C 1
ATOM 3522 O O . VAL A 1 470 ? 2.355 0.194 -13.614 1.00 86.50 470 VAL A O 1
ATOM 3525 N N . TYR A 1 471 ? 1.335 1.079 -11.831 1.00 82.88 471 TYR A N 1
ATOM 3526 C CA . TYR A 1 471 ? -0.003 0.860 -12.343 1.00 82.88 471 TYR A CA 1
ATOM 3527 C C . TYR A 1 471 ? -0.543 2.042 -13.141 1.00 82.88 471 TYR A C 1
ATOM 3529 O O . TYR A 1 471 ? -1.431 1.835 -13.969 1.00 82.88 471 TYR A O 1
ATOM 3537 N N . ALA A 1 472 ? 0.033 3.241 -12.992 1.00 79.81 472 ALA A N 1
ATOM 3538 C CA . ALA A 1 472 ? -0.121 4.298 -13.994 1.00 79.81 472 ALA A CA 1
ATOM 3539 C C . ALA A 1 472 ? 0.190 3.776 -15.412 1.00 79.81 472 ALA A C 1
ATOM 3541 O O . ALA A 1 472 ? -0.467 4.149 -16.383 1.00 79.81 472 ALA A O 1
ATOM 3542 N N . GLY A 1 473 ? 1.136 2.836 -15.523 1.00 83.69 473 GLY A N 1
ATOM 3543 C CA . GLY A 1 473 ? 1.496 2.166 -16.769 1.00 83.69 473 GLY A CA 1
ATOM 3544 C C . GLY A 1 473 ? 0.529 1.079 -17.260 1.00 83.69 473 GLY A C 1
ATOM 3545 O O . GLY A 1 473 ? 0.745 0.562 -18.352 1.00 83.69 473 GLY A O 1
ATOM 3546 N N . TYR A 1 474 ? -0.511 0.701 -16.501 1.00 88.56 474 TYR A N 1
ATOM 3547 C CA . TYR A 1 474 ? -1.474 -0.351 -16.898 1.00 88.56 474 TYR A CA 1
ATOM 3548 C C . TYR A 1 474 ? -2.663 0.208 -17.697 1.00 88.56 474 TYR A C 1
ATOM 3550 O O . TYR A 1 474 ? -3.485 -0.550 -18.220 1.00 88.56 474 TYR A O 1
ATOM 3558 N N . GLY A 1 475 ? -2.769 1.535 -17.790 1.00 84.81 475 GLY A N 1
ATOM 3559 C CA . GLY A 1 475 ? -3.863 2.227 -18.462 1.00 84.81 475 GLY A CA 1
ATOM 3560 C C . GLY A 1 475 ? -5.134 2.345 -17.614 1.00 84.81 475 GLY A C 1
ATOM 3561 O O . GLY A 1 475 ? -5.386 1.572 -16.687 1.00 84.81 475 GLY A O 1
ATOM 3562 N N . GLU A 1 476 ? -5.961 3.336 -17.956 1.00 83.56 476 GLU A N 1
ATOM 3563 C CA . GLU A 1 476 ? -7.142 3.727 -17.172 1.00 83.56 476 GLU A CA 1
ATOM 3564 C C . GLU A 1 476 ? -8.180 2.604 -17.027 1.00 83.56 476 GLU A C 1
ATOM 3566 O O . GLU A 1 476 ? -8.784 2.459 -15.965 1.00 83.56 476 GLU A O 1
ATOM 3571 N N . GLU A 1 477 ? -8.383 1.792 -18.070 1.00 87.19 477 GLU A N 1
ATOM 3572 C CA . GLU A 1 477 ? -9.357 0.692 -18.052 1.00 87.19 477 GLU A CA 1
ATOM 3573 C C . GLU A 1 477 ? -8.947 -0.401 -17.061 1.00 87.19 477 GLU A C 1
ATOM 3575 O O . GLU A 1 477 ? -9.731 -0.773 -16.181 1.00 87.19 477 GLU A O 1
ATOM 3580 N N . SER A 1 478 ? -7.700 -0.875 -17.158 1.00 89.06 478 SER A N 1
ATOM 3581 C CA . SER A 1 478 ? -7.157 -1.861 -16.225 1.00 89.06 478 SER A CA 1
ATOM 3582 C C . SER A 1 478 ? -7.178 -1.315 -14.800 1.00 89.06 478 SER A C 1
ATOM 3584 O O . SER A 1 478 ? -7.586 -2.013 -13.872 1.00 89.06 478 SER A O 1
ATOM 3586 N N . HIS A 1 479 ? -6.810 -0.043 -14.619 1.00 80.44 479 HIS A N 1
ATOM 3587 C CA . HIS A 1 479 ? -6.813 0.613 -13.313 1.00 80.44 479 HIS A CA 1
ATOM 3588 C C . HIS A 1 479 ? -8.213 0.703 -12.698 1.00 80.44 479 HIS A C 1
ATOM 3590 O O . HIS A 1 479 ? -8.402 0.362 -11.528 1.00 80.44 479 HIS A O 1
ATOM 3596 N N . ALA A 1 480 ? -9.216 1.125 -13.471 1.00 83.44 480 ALA A N 1
ATOM 3597 C CA . ALA A 1 480 ? -10.602 1.191 -13.016 1.00 83.44 480 ALA A CA 1
ATOM 3598 C C . ALA A 1 480 ? -11.135 -0.197 -12.633 1.00 83.44 480 ALA A C 1
ATOM 3600 O O . ALA A 1 480 ? -11.737 -0.359 -11.569 1.00 83.44 480 ALA A O 1
ATOM 3601 N N . ARG A 1 481 ? -10.846 -1.214 -13.452 1.00 89.62 481 ARG A N 1
ATOM 3602 C CA . ARG A 1 481 ? -11.265 -2.593 -13.193 1.00 89.62 481 ARG A CA 1
ATOM 3603 C C . ARG A 1 481 ? -10.591 -3.181 -11.954 1.00 89.62 481 ARG A C 1
ATOM 3605 O O . ARG A 1 481 ? -11.264 -3.810 -11.144 1.00 89.62 481 ARG A O 1
ATOM 3612 N N . LEU A 1 482 ? -9.294 -2.942 -11.747 1.00 87.19 482 LEU A N 1
ATOM 3613 C CA . LEU A 1 482 ? -8.592 -3.365 -10.527 1.00 87.19 482 LEU A CA 1
ATOM 3614 C C . LEU A 1 482 ? -9.210 -2.732 -9.272 1.00 87.19 482 LEU A C 1
ATOM 3616 O O . LEU A 1 482 ? -9.390 -3.422 -8.267 1.00 87.19 482 LEU A O 1
ATOM 3620 N N . ARG A 1 483 ? -9.602 -1.451 -9.334 1.00 82.44 483 ARG A N 1
ATOM 3621 C CA . ARG A 1 483 ? -10.311 -0.779 -8.233 1.00 82.44 483 ARG A CA 1
ATOM 3622 C C . ARG A 1 483 ? -11.672 -1.408 -7.944 1.00 82.44 483 ARG A C 1
ATOM 3624 O O . ARG A 1 483 ? -11.998 -1.613 -6.775 1.00 82.44 483 ARG A O 1
ATOM 3631 N N . GLU A 1 484 ? -12.439 -1.742 -8.979 1.00 85.12 484 GLU A N 1
ATOM 3632 C CA . GLU A 1 484 ? -13.731 -2.422 -8.838 1.00 85.12 484 GLU A CA 1
ATOM 3633 C C . GLU A 1 484 ? -13.574 -3.797 -8.173 1.00 85.12 484 GLU A C 1
ATOM 3635 O O . GLU A 1 484 ? -14.238 -4.081 -7.174 1.00 85.12 484 GLU A O 1
ATOM 3640 N N . VAL A 1 485 ? -12.643 -4.622 -8.666 1.00 88.19 485 VAL A N 1
ATOM 3641 C CA . VAL A 1 485 ? -12.370 -5.956 -8.105 1.00 88.19 485 VAL A CA 1
ATOM 3642 C C . VAL A 1 485 ? -11.921 -5.845 -6.650 1.00 88.19 485 VAL A C 1
ATOM 3644 O O . VAL A 1 485 ? -12.431 -6.557 -5.786 1.00 88.19 485 VAL A O 1
ATOM 3647 N N . ALA A 1 486 ? -11.027 -4.910 -6.335 1.00 83.06 486 ALA A N 1
ATOM 3648 C CA . ALA A 1 486 ? -10.588 -4.704 -4.961 1.00 83.06 486 ALA A CA 1
ATOM 3649 C C . ALA A 1 486 ? -11.738 -4.240 -4.045 1.00 83.06 486 ALA A C 1
ATOM 3651 O O . ALA A 1 486 ? -11.857 -4.711 -2.917 1.00 83.06 486 ALA A O 1
ATOM 3652 N N . GLY A 1 487 ? -12.629 -3.367 -4.530 1.00 80.25 487 GLY A N 1
ATOM 3653 C CA . GLY A 1 487 ? -13.842 -2.970 -3.809 1.00 80.25 487 GLY A CA 1
ATOM 3654 C C . GLY A 1 487 ? -14.805 -4.134 -3.549 1.00 80.25 487 GLY A C 1
ATOM 3655 O O . GLY A 1 487 ? -15.469 -4.157 -2.516 1.00 80.25 487 GLY A O 1
ATOM 3656 N N . LYS A 1 488 ? -14.849 -5.119 -4.450 1.00 86.94 488 LYS A N 1
ATOM 3657 C CA . LYS A 1 488 ? -15.693 -6.313 -4.325 1.00 86.94 488 LYS A CA 1
ATOM 3658 C C . LYS A 1 488 ? -15.139 -7.345 -3.337 1.00 86.94 488 LYS A C 1
ATOM 3660 O O . LYS A 1 488 ? -15.911 -7.891 -2.554 1.00 86.94 488 LYS A O 1
ATOM 3665 N N . TYR A 1 489 ? -13.837 -7.627 -3.382 1.00 86.12 489 TYR A N 1
ATOM 3666 C CA . TYR A 1 489 ? -13.218 -8.725 -2.619 1.00 86.12 489 TYR A CA 1
ATOM 3667 C C . TYR A 1 489 ? -12.526 -8.283 -1.316 1.00 86.12 489 TYR A C 1
ATOM 3669 O O . TYR A 1 489 ? -12.263 -9.118 -0.452 1.00 86.12 489 TYR A O 1
ATOM 3677 N N . ASP A 1 490 ? -12.276 -6.982 -1.144 1.00 79.44 490 ASP A N 1
ATOM 3678 C CA . ASP A 1 490 ? -11.663 -6.394 0.053 1.00 79.44 490 ASP A CA 1
ATOM 3679 C C . ASP A 1 490 ? -12.280 -5.018 0.371 1.00 79.44 490 ASP A C 1
ATOM 3681 O O . ASP A 1 490 ? -11.576 -4.016 0.467 1.00 79.44 490 ASP A O 1
ATOM 3685 N N . ALA A 1 491 ? -13.609 -4.930 0.496 1.00 71.12 491 ALA A N 1
ATOM 3686 C CA . ALA A 1 491 ? -14.338 -3.657 0.632 1.00 71.12 491 ALA A CA 1
ATOM 3687 C C . ALA A 1 491 ? -13.824 -2.742 1.764 1.00 71.12 491 ALA A C 1
ATOM 3689 O O . ALA A 1 491 ? -13.825 -1.522 1.618 1.00 71.12 491 ALA A O 1
ATOM 3690 N N . GLU A 1 492 ? -13.350 -3.329 2.865 1.00 65.31 492 GLU A N 1
ATOM 3691 C CA . GLU A 1 492 ? -12.803 -2.612 4.026 1.00 65.31 492 GLU A CA 1
ATOM 3692 C C . GLU A 1 492 ? -11.322 -2.222 3.864 1.00 65.31 492 GLU A C 1
ATOM 3694 O O . GLU A 1 492 ? -10.758 -1.567 4.737 1.00 65.31 492 GLU A O 1
ATOM 3699 N N . GLY A 1 493 ? -10.677 -2.632 2.767 1.00 66.00 493 GLY A N 1
ATOM 3700 C CA . GLY A 1 493 ? -9.260 -2.378 2.511 1.00 66.00 493 GLY A CA 1
ATOM 3701 C C . GLY A 1 493 ? -8.337 -3.124 3.474 1.00 66.00 493 GLY A C 1
ATOM 3702 O O . GLY A 1 493 ? -7.256 -2.639 3.782 1.00 66.00 493 GLY A O 1
ATOM 3703 N N . SER A 1 494 ? -8.746 -4.283 3.984 1.00 66.12 494 SER A N 1
ATOM 3704 C CA . SER A 1 494 ? -8.005 -5.037 4.992 1.00 66.12 494 SER A CA 1
ATOM 3705 C C . SER A 1 494 ? -6.673 -5.602 4.495 1.00 66.12 494 SER A C 1
ATOM 3707 O O . SER A 1 494 ? -5.752 -5.716 5.304 1.00 66.12 494 SER A O 1
ATOM 3709 N N . PHE A 1 495 ? -6.548 -5.944 3.208 1.00 66.94 495 PHE A N 1
ATOM 3710 C CA . PHE A 1 495 ? -5.257 -6.284 2.595 1.00 66.94 495 PHE A CA 1
ATOM 3711 C C . PHE A 1 495 ? -4.531 -5.030 2.111 1.00 66.94 495 PHE A C 1
ATOM 3713 O O . PHE A 1 495 ? -3.320 -4.907 2.299 1.00 66.94 495 PHE A O 1
ATOM 3720 N N . ARG A 1 496 ? -5.280 -4.082 1.538 1.00 58.38 496 ARG A N 1
ATOM 3721 C CA . ARG A 1 496 ? -4.741 -2.861 0.920 1.00 58.38 496 ARG A CA 1
ATOM 3722 C C . ARG A 1 496 ? -4.082 -1.921 1.933 1.00 58.38 496 ARG A C 1
ATOM 3724 O O . ARG A 1 496 ? -2.895 -1.643 1.804 1.00 58.38 496 ARG A O 1
ATOM 3731 N N . ALA A 1 497 ? -4.787 -1.584 3.013 1.00 46.75 497 ALA A N 1
ATOM 3732 C CA . ALA A 1 497 ? -4.320 -0.671 4.059 1.00 46.75 497 ALA A CA 1
ATOM 3733 C C . ALA A 1 497 ? -3.190 -1.237 4.939 1.00 46.75 497 ALA A C 1
ATOM 3735 O O . ALA A 1 497 ? -2.694 -0.562 5.839 1.00 46.75 497 ALA A O 1
ATOM 3736 N N . ARG A 1 498 ? -2.844 -2.522 4.772 1.00 52.06 498 ARG A N 1
ATOM 3737 C CA . ARG A 1 498 ? -2.016 -3.258 5.742 1.00 52.06 498 ARG A CA 1
ATOM 3738 C C . ARG A 1 498 ? -0.794 -3.946 5.143 1.00 52.06 498 ARG A C 1
ATOM 3740 O O . ARG A 1 498 ? 0.054 -4.369 5.922 1.00 52.06 498 ARG A O 1
ATOM 3747 N N . GLN A 1 499 ? -0.689 -4.032 3.811 1.00 48.03 499 GLN A N 1
ATOM 3748 C CA . GLN A 1 499 ? 0.440 -4.668 3.116 1.00 48.03 499 GLN A CA 1
ATOM 3749 C C . GLN A 1 499 ? 1.251 -3.740 2.201 1.00 48.03 499 GLN A C 1
ATOM 3751 O O . GLN A 1 499 ? 2.466 -3.903 2.138 1.00 48.03 499 GLN A O 1
ATOM 3756 N N . TRP A 1 500 ? 0.610 -2.818 1.469 1.00 46.78 500 TRP A N 1
ATOM 3757 C CA . TRP A 1 500 ? 1.246 -2.111 0.340 1.00 46.78 500 TRP A CA 1
ATOM 3758 C C . TRP A 1 500 ? 1.115 -0.581 0.368 1.00 46.78 500 TRP A C 1
ATOM 3760 O O . TRP A 1 500 ? 1.725 0.069 -0.478 1.00 46.78 500 TRP A O 1
ATOM 3770 N N . ASP A 1 501 ? 0.420 0.012 1.347 1.00 36.56 501 ASP A N 1
ATOM 3771 C CA . ASP A 1 501 ? 0.286 1.479 1.488 1.00 36.56 501 ASP A CA 1
ATOM 3772 C C . ASP A 1 501 ? 1.638 2.221 1.605 1.00 36.56 501 ASP A C 1
ATOM 3774 O O . ASP A 1 501 ? 1.712 3.421 1.362 1.00 36.56 501 ASP A O 1
ATOM 3778 N N . HIS A 1 502 ? 2.730 1.519 1.926 1.00 37.09 502 HIS A N 1
ATOM 3779 C CA . HIS A 1 502 ? 4.088 2.080 1.959 1.00 37.09 502 HIS A CA 1
ATOM 3780 C C . HIS A 1 502 ? 4.863 1.970 0.635 1.00 37.09 502 HIS A C 1
ATOM 3782 O O . HIS A 1 502 ? 5.966 2.502 0.546 1.00 37.09 502 HIS A O 1
ATOM 3788 N N . LEU A 1 503 ? 4.345 1.240 -0.359 1.00 37.66 503 LEU A N 1
ATOM 3789 C CA . LEU A 1 503 ? 5.110 0.804 -1.534 1.00 37.66 503 LEU A CA 1
ATOM 3790 C C . LEU A 1 503 ? 4.622 1.380 -2.852 1.00 37.66 503 LEU A C 1
ATOM 3792 O O . LEU A 1 503 ? 5.329 1.250 -3.841 1.00 37.66 503 LEU A O 1
ATOM 3796 N N . ILE A 1 504 ? 3.411 1.938 -2.903 1.00 41.59 504 ILE A N 1
ATOM 3797 C CA . ILE A 1 504 ? 2.915 2.644 -4.085 1.00 41.59 504 ILE A CA 1
ATOM 3798 C C . ILE A 1 504 ? 1.925 3.705 -3.602 1.00 41.59 504 ILE A C 1
ATOM 3800 O O . ILE A 1 504 ? 0.719 3.441 -3.575 1.00 41.59 504 ILE A O 1
ATOM 3804 N N . PRO A 1 505 ? 2.414 4.892 -3.196 1.00 34.31 505 PRO A N 1
ATOM 3805 C CA . PRO A 1 505 ? 1.544 6.000 -2.837 1.00 34.31 505 PRO A CA 1
ATOM 3806 C C . PRO A 1 505 ? 0.543 6.259 -3.964 1.00 34.31 505 PRO A C 1
ATOM 3808 O O . PRO A 1 505 ? -0.637 6.399 -3.675 1.00 34.31 505 PRO A O 1
ATOM 3811 N N . ASP A 1 506 ? 0.985 6.174 -5.231 1.00 36.81 506 ASP A N 1
ATOM 3812 C CA . ASP A 1 506 ? 0.248 6.717 -6.375 1.00 36.81 506 ASP A CA 1
ATOM 3813 C C . ASP A 1 506 ? -0.772 5.819 -7.086 1.00 36.81 506 ASP A C 1
ATOM 3815 O O . ASP A 1 506 ? -1.790 6.306 -7.573 1.00 36.81 506 ASP A O 1
ATOM 3819 N N . PHE A 1 507 ? -0.630 4.496 -7.030 1.00 38.34 507 PHE A N 1
ATOM 3820 C CA . PHE A 1 507 ? -1.613 3.591 -7.640 1.00 38.34 507 PHE A CA 1
ATOM 3821 C C . PHE A 1 507 ? -2.987 3.659 -6.983 1.00 38.34 507 PHE A C 1
ATOM 3823 O O . PHE A 1 507 ? -4.029 3.520 -7.636 1.00 38.34 507 PHE A O 1
ATOM 3830 N N . TRP A 1 508 ? -2.976 3.863 -5.672 1.00 38.75 508 TRP A N 1
ATOM 3831 C CA . TRP A 1 508 ? -4.165 4.128 -4.888 1.00 38.75 508 TRP A CA 1
ATOM 3832 C C . TRP A 1 508 ? -4.280 5.625 -4.534 1.00 38.75 508 TRP A C 1
ATOM 3834 O O . TRP A 1 508 ? -5.286 5.996 -3.924 1.00 38.75 508 TRP A O 1
ATOM 3844 N N . SER A 1 509 ? -3.336 6.498 -4.955 1.00 32.19 509 SER A N 1
ATOM 3845 C CA . SER A 1 509 ? -3.456 7.952 -4.764 1.00 32.19 509 SER A CA 1
ATOM 3846 C C . SER A 1 509 ? -4.480 8.534 -5.734 1.00 32.19 509 SER A C 1
ATOM 3848 O O . SER A 1 509 ? -4.245 8.971 -6.854 1.00 32.19 509 SER A O 1
ATOM 3850 N N . SER A 1 510 ? -5.676 8.694 -5.208 1.00 32.38 510 SER A N 1
ATOM 3851 C CA . SER A 1 510 ? -6.168 10.059 -5.118 1.00 32.38 510 SER A CA 1
ATOM 3852 C C . SER A 1 510 ? -5.938 10.510 -3.683 1.00 32.38 510 SER A C 1
ATOM 3854 O O . SER A 1 510 ? -6.904 10.642 -2.942 1.00 32.38 510 SER A O 1
ATOM 3856 N N . VAL A 1 511 ? -4.664 10.671 -3.290 1.00 32.25 511 VAL A N 1
ATOM 3857 C CA . VAL A 1 511 ? -4.219 10.820 -1.889 1.00 32.25 511 VAL A CA 1
ATOM 3858 C C . VAL A 1 511 ? -4.580 9.555 -1.073 1.00 32.25 511 VAL A C 1
ATOM 3860 O O . VAL A 1 511 ? -5.606 8.927 -1.343 1.00 32.25 511 VAL A O 1
ATOM 3863 N N . PRO A 1 512 ? -3.781 9.091 -0.090 1.00 34.22 512 PRO A N 1
ATOM 3864 C CA . PRO A 1 512 ? -4.315 8.132 0.876 1.00 34.22 512 PRO A CA 1
ATOM 3865 C C . PRO A 1 512 ? -5.663 8.673 1.367 1.00 34.22 512 PRO A C 1
ATOM 3867 O O . PRO A 1 512 ? -5.750 9.884 1.608 1.00 34.22 512 PRO A O 1
ATOM 3870 N N . PRO A 1 513 ? -6.726 7.859 1.520 1.00 37.72 513 PRO A N 1
ATOM 3871 C CA . PRO A 1 513 ? -7.834 8.298 2.326 1.00 37.72 513 PRO A CA 1
ATOM 3872 C C . PRO A 1 513 ? -7.248 8.491 3.716 1.00 37.72 513 PRO A C 1
ATOM 3874 O O . PRO A 1 513 ? -7.096 7.545 4.485 1.00 37.72 513 PRO A O 1
ATOM 3877 N N . LEU A 1 514 ? -6.828 9.717 4.017 1.00 48.78 514 LEU A N 1
ATOM 3878 C CA . LEU A 1 514 ? -6.408 10.100 5.340 1.00 48.78 514 LEU A CA 1
ATOM 3879 C C . LEU A 1 514 ? -7.692 10.086 6.147 1.00 48.78 514 LEU A C 1
ATOM 3881 O O . LEU A 1 514 ? -8.286 11.124 6.385 1.00 48.78 514 LEU A O 1
ATOM 3885 N N . PHE A 1 515 ? -8.171 8.903 6.530 1.00 54.06 515 PHE A N 1
ATOM 3886 C CA . PHE A 1 515 ? -9.340 8.774 7.384 1.00 54.06 515 PHE A CA 1
ATOM 3887 C C . PHE A 1 515 ? -9.128 9.640 8.628 1.00 54.06 515 PHE A C 1
ATOM 3889 O O . PHE A 1 515 ? -10.067 10.250 9.120 1.00 54.06 515 PHE A O 1
ATOM 3896 N N . ARG A 1 516 ? -7.865 9.796 9.054 1.00 63.09 516 ARG A N 1
ATOM 3897 C CA . ARG A 1 516 ? -7.444 10.594 10.199 1.00 63.09 516 ARG A CA 1
ATOM 3898 C C . ARG A 1 516 ? -6.304 11.536 9.819 1.00 63.09 516 ARG A C 1
ATOM 3900 O O . ARG A 1 516 ? -5.253 11.070 9.384 1.00 63.09 516 ARG A O 1
ATOM 3907 N N . ILE A 1 517 ? -6.477 12.835 10.046 1.00 73.62 517 ILE A N 1
ATOM 3908 C CA . ILE A 1 517 ? -5.398 13.837 9.944 1.00 73.62 517 ILE A CA 1
ATOM 3909 C C . ILE A 1 517 ? -5.193 14.534 11.280 1.00 73.62 517 ILE A C 1
ATOM 3911 O O . ILE A 1 517 ? -6.163 14.724 12.009 1.00 73.62 517 ILE A O 1
ATOM 3915 N N . LYS A 1 518 ? -3.962 14.952 11.597 1.00 81.25 518 LYS A N 1
ATOM 3916 C CA . LYS A 1 518 ? -3.696 15.792 12.772 1.00 81.25 518 LYS A CA 1
ATOM 3917 C C . LYS A 1 518 ? -2.812 16.996 12.471 1.00 81.25 518 LYS A C 1
ATOM 3919 O O . LYS A 1 518 ? -1.988 16.957 11.566 1.00 81.25 518 LYS A O 1
ATOM 3924 N N . VAL A 1 519 ? -2.967 18.037 13.286 1.00 82.25 519 VAL A N 1
ATOM 3925 C CA . VAL A 1 519 ? -2.026 19.158 13.404 1.00 82.25 519 VAL A CA 1
ATOM 3926 C C . VAL A 1 519 ? -1.698 19.328 14.887 1.00 82.25 519 VAL A C 1
ATOM 3928 O O . VAL A 1 519 ? -2.354 20.088 15.600 1.00 82.25 519 VAL A O 1
ATOM 3931 N N . ALA A 1 520 ? -0.727 18.568 15.391 1.00 73.75 520 ALA A N 1
ATOM 3932 C CA . ALA A 1 520 ? -0.383 18.553 16.813 1.00 73.75 520 ALA A CA 1
ATOM 3933 C C . ALA A 1 520 ? 1.105 18.824 17.061 1.00 73.75 520 ALA A C 1
ATOM 3935 O O . ALA A 1 520 ? 1.442 19.531 17.995 1.00 73.75 520 ALA A O 1
ATOM 3936 N N . GLU A 1 521 ? 2.014 18.304 16.249 1.00 71.62 521 GLU A N 1
ATOM 3937 C CA . GLU A 1 521 ? 3.459 18.392 16.487 1.00 71.62 521 GLU A CA 1
ATOM 3938 C C . GLU A 1 521 ? 4.174 19.201 15.400 1.00 71.62 521 GLU A C 1
ATOM 3940 O O . GLU A 1 521 ? 3.592 19.544 14.374 1.00 71.62 521 GLU A O 1
ATOM 3945 N N . ALA A 1 522 ? 5.450 19.534 15.623 1.00 70.88 522 ALA A N 1
ATOM 3946 C CA . ALA A 1 522 ? 6.231 20.328 14.670 1.00 70.88 522 ALA A CA 1
ATOM 3947 C C . ALA A 1 522 ? 6.275 19.683 13.272 1.00 70.88 522 ALA A C 1
ATOM 3949 O O . ALA A 1 522 ? 6.128 20.384 12.274 1.00 70.88 522 ALA A O 1
ATOM 3950 N N . ASP A 1 523 ? 6.408 18.358 13.218 1.00 64.50 523 ASP A N 1
ATOM 3951 C CA . ASP A 1 523 ? 6.459 17.607 11.964 1.00 64.50 523 ASP A CA 1
ATOM 3952 C C . ASP A 1 523 ? 5.100 17.632 11.240 1.00 64.50 523 ASP A C 1
ATOM 3954 O O . ASP A 1 523 ? 5.061 17.799 10.024 1.00 64.50 523 ASP A O 1
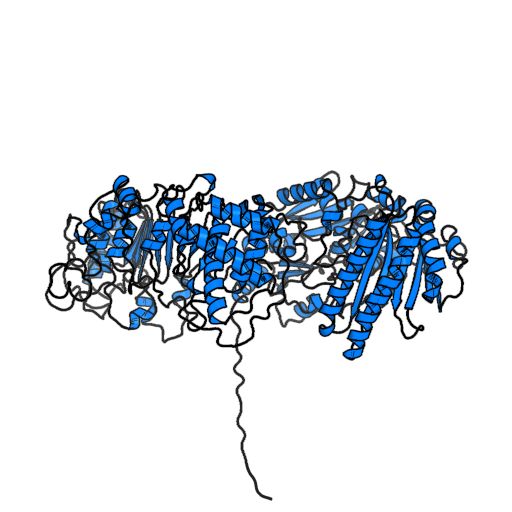ATOM 3958 N N . ASP A 1 524 ? 3.981 17.594 11.979 1.00 71.25 524 ASP A N 1
ATOM 3959 C CA . ASP A 1 524 ? 2.630 17.741 11.412 1.00 71.25 524 ASP A CA 1
ATOM 3960 C C . ASP A 1 524 ? 2.450 19.120 10.756 1.00 71.25 524 ASP A C 1
ATOM 3962 O O . ASP A 1 524 ? 1.849 19.251 9.688 1.00 71.25 524 ASP A O 1
ATOM 3966 N N . ILE A 1 525 ? 2.977 20.171 11.397 1.00 81.25 525 ILE A N 1
ATOM 3967 C CA . ILE A 1 525 ? 2.926 21.539 10.872 1.00 81.25 525 ILE A CA 1
ATOM 3968 C C . ILE A 1 525 ? 3.723 21.618 9.568 1.00 81.25 525 ILE A C 1
ATOM 3970 O O . ILE A 1 525 ? 3.222 22.167 8.587 1.00 81.25 525 ILE A O 1
ATOM 3974 N N . GLU A 1 526 ? 4.922 21.039 9.510 1.00 76.50 526 GLU A N 1
ATOM 3975 C CA . GLU A 1 526 ? 5.721 21.004 8.281 1.00 76.50 526 GLU A CA 1
ATOM 3976 C C . GLU A 1 526 ? 5.033 20.216 7.155 1.00 76.50 526 GLU A C 1
ATOM 3978 O O . GLU A 1 526 ? 4.950 20.704 6.024 1.00 76.50 526 GLU A O 1
ATOM 3983 N N . ALA A 1 527 ? 4.461 19.056 7.479 1.00 73.50 527 ALA A N 1
ATOM 3984 C CA . ALA A 1 527 ? 3.726 18.195 6.554 1.00 73.50 527 ALA A CA 1
ATOM 3985 C C . ALA A 1 527 ? 2.384 18.788 6.080 1.00 73.50 527 ALA A C 1
ATOM 3987 O O . ALA A 1 527 ? 1.840 18.385 5.050 1.00 73.50 527 ALA A O 1
ATOM 3988 N N . SER A 1 528 ? 1.829 19.772 6.795 1.00 85.31 528 SER A N 1
ATOM 3989 C CA . SER A 1 528 ? 0.522 20.346 6.452 1.00 85.31 528 SER A CA 1
ATOM 3990 C C . SER A 1 528 ? 0.510 21.096 5.115 1.00 85.31 528 SER A C 1
ATOM 3992 O O . SER A 1 528 ? -0.528 21.145 4.459 1.00 85.31 528 SER A O 1
ATOM 3994 N N . TYR A 1 529 ? 1.639 21.675 4.687 1.00 88.44 529 TYR A N 1
ATOM 3995 C CA . TYR A 1 529 ? 1.702 22.458 3.448 1.00 88.44 529 TYR A CA 1
ATOM 3996 C C . TYR A 1 529 ? 1.499 21.613 2.181 1.00 88.44 529 TYR A C 1
ATOM 3998 O O . TYR A 1 529 ? 0.602 21.950 1.405 1.00 88.44 529 TYR A O 1
ATOM 4006 N N . PRO A 1 530 ? 2.275 20.534 1.939 1.00 78.81 530 PRO A N 1
ATOM 4007 C CA . PRO A 1 530 ? 2.063 19.689 0.764 1.00 78.81 530 PRO A CA 1
ATOM 4008 C C . PRO A 1 530 ? 0.657 19.076 0.750 1.00 78.81 530 PRO A C 1
ATOM 4010 O O . PRO A 1 530 ? 0.019 19.038 -0.301 1.00 78.81 530 PRO A O 1
ATOM 4013 N N . LEU A 1 531 ? 0.119 18.706 1.917 1.00 81.75 531 LEU A N 1
ATOM 4014 C CA . LEU A 1 531 ? -1.253 18.215 2.030 1.00 81.75 531 LEU A CA 1
ATOM 4015 C C . LEU A 1 531 ? -2.290 19.278 1.630 1.00 81.75 531 LEU A C 1
ATOM 4017 O O . LEU A 1 531 ? -3.210 19.003 0.861 1.00 81.75 531 LEU A O 1
ATOM 4021 N N . LEU A 1 532 ? -2.132 20.511 2.113 1.00 89.81 532 LEU A N 1
ATOM 4022 C CA . LEU A 1 532 ? -2.987 21.636 1.736 1.00 89.81 532 LEU A CA 1
ATOM 4023 C C . LEU A 1 532 ? -2.904 21.943 0.242 1.00 89.81 532 LEU A C 1
ATOM 4025 O O . LEU A 1 532 ? -3.939 22.150 -0.387 1.00 89.81 532 LEU A O 1
ATOM 4029 N N . ALA A 1 533 ? -1.699 21.952 -0.328 1.00 84.94 533 ALA A N 1
ATOM 4030 C CA . ALA A 1 533 ? -1.502 22.141 -1.759 1.00 84.94 533 ALA A CA 1
ATOM 4031 C C . ALA A 1 533 ? -2.232 21.051 -2.562 1.00 84.94 533 ALA A C 1
ATOM 4033 O O . ALA A 1 533 ? -2.953 21.372 -3.506 1.00 84.94 533 ALA A O 1
ATOM 4034 N N . SER A 1 534 ? -2.139 19.793 -2.120 1.00 80.75 534 SER A N 1
ATOM 4035 C CA . SER A 1 534 ? -2.860 18.668 -2.719 1.00 80.75 534 SER A CA 1
ATOM 4036 C C . SER A 1 534 ? -4.379 18.820 -2.626 1.00 80.75 534 SER A C 1
ATOM 4038 O O . SER A 1 534 ? -5.072 18.561 -3.604 1.00 80.75 534 SER A O 1
ATOM 4040 N N . TYR A 1 535 ? -4.930 19.240 -1.485 1.00 86.69 535 TYR A N 1
ATOM 4041 C CA . TYR A 1 535 ? -6.377 19.456 -1.347 1.00 86.69 535 TYR A CA 1
ATOM 4042 C C . TYR A 1 535 ? -6.872 20.679 -2.117 1.00 86.69 535 TYR A C 1
ATOM 4044 O O . TYR A 1 535 ? -8.025 20.723 -2.547 1.00 86.69 535 TYR A O 1
ATOM 4052 N N . ALA A 1 536 ? -6.016 21.680 -2.308 1.00 87.75 536 ALA A N 1
ATOM 4053 C CA . ALA A 1 536 ? -6.345 22.841 -3.115 1.00 87.75 536 ALA A CA 1
ATOM 4054 C C . ALA A 1 536 ? -6.498 22.471 -4.597 1.00 87.75 536 ALA A C 1
ATOM 4056 O O . ALA A 1 536 ? -7.439 22.940 -5.238 1.00 87.75 536 ALA A O 1
ATOM 4057 N N . THR A 1 537 ? -5.615 21.618 -5.124 1.00 81.88 537 THR A N 1
ATOM 4058 C CA . THR A 1 537 ? -5.635 21.172 -6.527 1.00 81.88 537 THR A CA 1
ATOM 4059 C C . THR A 1 537 ? -6.576 19.991 -6.772 1.00 81.88 537 THR A C 1
ATOM 4061 O O . THR A 1 537 ? -7.151 19.895 -7.855 1.00 81.88 537 THR A O 1
ATOM 4064 N N . ASN A 1 538 ? -6.801 19.144 -5.763 1.00 78.88 538 ASN A N 1
ATOM 4065 C CA . ASN A 1 538 ? -7.734 18.019 -5.790 1.00 78.88 538 ASN A CA 1
ATOM 4066 C C . ASN A 1 538 ? -8.637 17.998 -4.532 1.00 78.88 538 ASN A C 1
ATOM 4068 O O . ASN A 1 538 ? -8.359 17.274 -3.573 1.00 78.88 538 ASN A O 1
ATOM 4072 N N . PRO A 1 539 ? -9.738 18.773 -4.512 1.00 78.56 539 PRO A N 1
ATOM 4073 C CA . PRO A 1 539 ? -10.610 18.872 -3.338 1.00 78.56 539 PRO A CA 1
ATOM 4074 C C . PRO A 1 539 ? -11.326 17.573 -2.947 1.00 78.56 539 PRO A C 1
ATOM 4076 O O . PRO A 1 539 ? -11.653 17.402 -1.771 1.00 78.56 539 PRO A O 1
ATOM 4079 N N . ASP A 1 540 ? -11.565 16.663 -3.897 1.00 75.25 540 ASP A N 1
ATOM 4080 C CA . ASP A 1 540 ? -12.277 15.403 -3.641 1.00 75.25 540 ASP A CA 1
ATOM 4081 C C . ASP A 1 540 ? -11.477 14.474 -2.717 1.00 75.25 540 ASP A C 1
ATOM 4083 O O . ASP A 1 540 ? -12.062 13.738 -1.921 1.00 75.25 540 ASP A O 1
ATOM 4087 N N . ALA A 1 541 ? -10.145 14.585 -2.732 1.00 63.12 541 ALA A N 1
ATOM 4088 C CA . ALA A 1 541 ? -9.258 13.861 -1.825 1.00 63.12 541 ALA A CA 1
ATOM 4089 C C . ALA A 1 541 ? -9.525 14.168 -0.340 1.00 63.12 541 ALA A C 1
ATOM 4091 O O . ALA A 1 541 ? -9.317 13.320 0.518 1.00 63.12 541 ALA A O 1
ATOM 4092 N N . ALA A 1 542 ? -10.035 15.358 -0.010 1.00 76.06 542 ALA A N 1
ATOM 4093 C CA . ALA A 1 542 ? -10.347 15.712 1.374 1.00 76.06 542 ALA A CA 1
ATOM 4094 C C . ALA A 1 542 ? -11.654 15.074 1.887 1.00 76.06 542 ALA A C 1
ATOM 4096 O O . ALA A 1 542 ? -11.939 15.116 3.087 1.00 76.06 542 ALA A O 1
ATOM 4097 N N . LEU A 1 543 ? -12.480 14.494 1.005 1.00 75.50 543 LEU A N 1
ATOM 4098 C CA . LEU A 1 543 ? -13.765 13.891 1.378 1.00 75.50 543 LEU A CA 1
ATOM 4099 C C . LEU A 1 543 ? -13.610 12.548 2.098 1.00 75.50 543 LEU A C 1
ATOM 4101 O O . LEU A 1 543 ? -14.550 12.086 2.740 1.00 75.50 543 LEU A O 1
ATOM 4105 N N . THR A 1 544 ? -12.445 11.920 2.021 1.00 65.94 544 THR A N 1
ATOM 4106 C CA . THR A 1 544 ? -12.165 10.645 2.691 1.00 65.94 544 THR A CA 1
ATOM 4107 C C . THR A 1 544 ? -11.856 10.805 4.181 1.00 65.94 544 THR A C 1
ATOM 4109 O O . THR A 1 544 ? -11.888 9.824 4.921 1.00 65.94 544 THR A O 1
ATOM 4112 N N . VAL A 1 545 ? -11.562 12.030 4.631 1.00 75.62 545 VAL A N 1
ATOM 4113 C CA . VAL A 1 545 ? -11.218 12.337 6.024 1.00 75.62 545 VAL A CA 1
ATOM 4114 C C . VAL A 1 545 ? -12.465 12.295 6.904 1.00 75.62 545 VAL A C 1
ATOM 4116 O O . VAL A 1 545 ? -13.397 13.081 6.708 1.00 75.62 545 VAL A O 1
ATOM 4119 N N . ASN A 1 546 ? -12.472 11.405 7.900 1.00 79.88 546 ASN A N 1
ATOM 4120 C CA . ASN A 1 546 ? -13.574 11.243 8.850 1.00 79.88 546 ASN A CA 1
ATOM 4121 C C . ASN A 1 546 ? -13.182 11.483 10.321 1.00 79.88 546 ASN A C 1
ATOM 4123 O O . ASN A 1 546 ? -14.077 11.590 11.164 1.00 79.88 546 ASN A O 1
ATOM 4127 N N . GLU A 1 547 ? -11.897 11.662 10.628 1.00 78.94 547 GLU A N 1
ATOM 4128 C CA . GLU A 1 547 ? -11.384 12.031 11.947 1.00 78.94 547 GLU A CA 1
ATOM 4129 C C . GLU A 1 547 ? -10.318 13.137 11.855 1.00 78.94 547 GLU A C 1
ATOM 4131 O O . GLU A 1 547 ? -9.484 13.154 10.947 1.00 78.94 547 GLU A O 1
ATOM 4136 N N . PHE A 1 548 ? -10.329 14.068 12.812 1.00 85.56 548 PHE A N 1
ATOM 4137 C CA . PHE A 1 548 ? -9.396 15.198 12.840 1.00 85.56 548 PHE A CA 1
ATOM 4138 C C . PHE A 1 548 ? -8.804 15.409 14.235 1.00 85.56 548 PHE A C 1
ATOM 4140 O O . PHE A 1 548 ? -9.539 15.513 15.216 1.00 85.56 548 PHE A O 1
ATOM 4147 N N . GLY A 1 549 ? -7.479 15.487 14.322 1.00 84.31 549 GLY A N 1
ATOM 4148 C CA . GLY A 1 549 ? -6.718 15.729 15.542 1.00 84.31 549 GLY A CA 1
ATOM 4149 C C . GLY A 1 549 ? -6.107 17.127 15.577 1.00 84.31 549 GLY A C 1
ATOM 4150 O O . GLY A 1 549 ? -5.531 17.588 14.594 1.00 84.31 549 GLY A O 1
ATOM 4151 N N . ILE A 1 550 ? -6.168 17.811 16.713 1.00 81.62 550 ILE A N 1
ATOM 4152 C CA . ILE A 1 550 ? -5.474 19.090 16.900 1.00 81.62 550 ILE A CA 1
ATOM 4153 C C . ILE A 1 550 ? -4.980 19.226 18.332 1.00 81.62 550 ILE A C 1
ATOM 4155 O O . ILE A 1 550 ? -5.708 18.881 19.250 1.00 81.62 550 ILE A O 1
ATOM 4159 N N . ASP A 1 551 ? -3.764 19.730 18.538 1.00 77.31 551 ASP A N 1
ATOM 4160 C CA . ASP A 1 551 ? -3.260 20.086 19.873 1.00 77.31 551 ASP A CA 1
ATOM 4161 C C . ASP A 1 551 ? -2.268 21.240 19.754 1.00 77.31 551 ASP A C 1
ATOM 4163 O O . ASP A 1 551 ? -1.117 21.053 19.366 1.00 77.31 551 ASP A O 1
ATOM 4167 N N . THR A 1 552 ? -2.719 22.454 20.059 1.00 75.00 552 THR A N 1
ATOM 4168 C CA . THR A 1 552 ? -1.915 23.659 19.805 1.00 75.00 552 THR A CA 1
ATOM 4169 C C . THR A 1 552 ? -0.814 23.888 20.840 1.00 75.00 552 THR A C 1
ATOM 4171 O O . THR A 1 552 ? 0.136 24.624 20.596 1.00 75.00 552 THR A O 1
ATOM 4174 N N . ASP A 1 553 ? -0.904 23.243 21.998 1.00 66.88 553 ASP A N 1
ATOM 4175 C CA . ASP A 1 553 ? 0.089 23.367 23.068 1.00 66.88 553 ASP A CA 1
ATOM 4176 C C . ASP A 1 553 ? 1.422 22.695 22.729 1.00 66.88 553 ASP A C 1
ATOM 4178 O O . ASP A 1 553 ? 2.473 23.042 23.275 1.00 66.88 553 ASP A O 1
ATOM 4182 N N . ARG A 1 554 ? 1.366 21.709 21.835 1.00 63.47 554 ARG A N 1
ATOM 4183 C CA . ARG A 1 554 ? 2.531 21.034 21.265 1.00 63.47 554 ARG A CA 1
ATOM 4184 C C . ARG A 1 554 ? 3.133 21.813 20.101 1.00 63.47 554 ARG A C 1
ATOM 4186 O O . ARG A 1 554 ? 4.262 21.527 19.691 1.00 63.47 554 ARG A O 1
ATOM 4193 N N . TRP A 1 555 ? 2.424 22.819 19.591 1.00 74.25 555 TRP A N 1
ATOM 4194 C CA . TRP A 1 555 ? 3.006 23.739 18.630 1.00 74.25 555 TRP A CA 1
ATOM 4195 C C . TRP A 1 555 ? 4.081 24.566 19.336 1.00 74.25 555 TRP A C 1
ATOM 4197 O O . TRP A 1 555 ? 4.015 24.751 20.554 1.00 74.25 555 TRP A O 1
ATOM 4207 N N . PRO A 1 556 ? 5.099 25.061 18.614 1.00 61.72 556 PRO A N 1
ATOM 4208 C CA . PRO A 1 556 ? 6.168 25.860 19.203 1.00 61.72 556 PRO A CA 1
ATOM 4209 C C . PRO A 1 556 ? 5.609 27.108 19.910 1.00 61.72 556 PRO A C 1
ATOM 4211 O O . PRO A 1 556 ? 5.424 28.159 19.303 1.00 61.72 556 PRO A O 1
ATOM 4214 N N . SER A 1 557 ? 5.297 26.992 21.203 1.00 52.47 557 SER A N 1
ATOM 4215 C CA . SER A 1 557 ? 4.560 28.028 21.919 1.00 52.47 557 SER A CA 1
ATOM 4216 C C . SER A 1 557 ? 5.436 29.247 22.210 1.00 52.47 557 SER A C 1
ATOM 4218 O O . SER A 1 557 ? 6.665 29.180 22.327 1.00 52.47 557 SER A O 1
ATOM 4220 N N . ARG A 1 558 ? 4.770 30.386 22.404 1.00 45.53 558 ARG A N 1
ATOM 4221 C CA . ARG A 1 558 ? 5.369 31.664 22.814 1.00 45.53 558 ARG A CA 1
ATOM 4222 C C . ARG A 1 558 ? 5.986 31.623 24.228 1.00 45.53 558 ARG A C 1
ATOM 4224 O O . ARG A 1 558 ? 6.720 32.545 24.575 1.00 45.53 558 ARG A O 1
ATOM 4231 N N . TRP A 1 559 ? 5.705 30.579 25.024 1.00 45.59 559 TRP A N 1
ATOM 4232 C CA . TRP A 1 559 ? 5.943 30.556 26.477 1.00 45.59 559 TRP A CA 1
ATOM 4233 C C . TRP A 1 559 ? 6.716 29.341 27.023 1.00 45.59 559 TRP A C 1
ATOM 4235 O O . TRP A 1 559 ? 7.317 29.470 28.087 1.00 45.59 559 TRP A O 1
ATOM 4245 N N . PHE A 1 560 ? 6.788 28.204 26.319 1.00 41.69 560 PHE A N 1
ATOM 4246 C CA . PHE A 1 560 ? 7.519 27.016 26.788 1.00 41.69 560 PHE A CA 1
ATOM 4247 C C . PHE A 1 560 ? 8.495 26.486 25.734 1.00 41.69 560 PHE A C 1
ATOM 4249 O O . PHE A 1 560 ? 8.110 26.031 24.659 1.00 41.69 560 PHE A O 1
ATOM 4256 N N . GLY A 1 561 ? 9.788 26.571 26.053 1.00 48.69 561 GLY A N 1
ATOM 4257 C CA . GLY A 1 561 ? 10.881 26.105 25.209 1.00 48.69 561 GLY A CA 1
ATOM 4258 C C . GLY A 1 561 ? 11.248 24.649 25.480 1.00 48.69 561 GLY A C 1
ATOM 4259 O O . GLY A 1 561 ? 11.596 24.310 26.603 1.00 48.69 561 GLY A O 1
ATOM 4260 N N . PHE A 1 562 ? 11.260 23.825 24.429 1.00 42.16 562 PHE A N 1
ATOM 4261 C CA . PHE A 1 562 ? 11.962 22.532 24.428 1.00 42.16 562 PHE A CA 1
ATOM 4262 C C . PHE A 1 562 ? 12.836 22.281 23.189 1.00 42.16 562 PHE A C 1
ATOM 4264 O O . PHE A 1 562 ? 13.514 21.263 23.122 1.00 42.16 562 PHE A O 1
ATOM 4271 N N . ARG A 1 563 ? 12.956 23.249 22.269 1.00 40.00 563 ARG A N 1
ATOM 4272 C CA . ARG A 1 563 ? 14.160 23.377 21.431 1.00 40.00 563 ARG A CA 1
ATOM 4273 C C . ARG A 1 563 ? 14.970 24.579 21.904 1.00 40.00 563 ARG A C 1
ATOM 4275 O O . ARG A 1 563 ? 14.968 25.648 21.302 1.00 40.00 563 ARG A O 1
ATOM 4282 N N . THR A 1 564 ? 15.656 24.415 23.032 1.00 40.81 564 THR A N 1
ATOM 4283 C CA . THR A 1 564 ? 16.982 25.024 23.153 1.00 40.81 564 THR A CA 1
ATOM 4284 C C . THR A 1 564 ? 17.829 24.315 22.115 1.00 40.81 564 THR A C 1
ATOM 4286 O O . THR A 1 564 ? 18.042 23.132 22.303 1.00 40.81 564 THR A O 1
ATOM 4289 N N . HIS A 1 565 ? 18.167 24.947 21.001 1.00 43.34 565 HIS A N 1
ATOM 4290 C CA . HIS A 1 565 ? 19.447 24.813 20.299 1.00 43.34 565 HIS A CA 1
ATOM 4291 C C . HIS A 1 565 ? 19.395 25.782 19.115 1.00 43.34 565 HIS A C 1
ATOM 4293 O O . HIS A 1 565 ? 18.462 25.757 18.316 1.00 43.34 565 HIS A O 1
ATOM 4299 N N . ASP A 1 566 ? 20.401 26.650 19.043 1.00 44.62 566 ASP A N 1
ATOM 4300 C CA . ASP A 1 566 ? 20.705 27.580 17.951 1.00 44.62 566 ASP A CA 1
ATOM 4301 C C . ASP A 1 566 ? 21.119 26.850 16.650 1.00 44.62 566 ASP A C 1
ATOM 4303 O O . ASP A 1 566 ? 21.959 27.333 15.890 1.00 44.62 566 ASP A O 1
ATOM 4307 N N . GLU A 1 567 ? 20.566 25.662 16.391 1.00 46.09 567 GLU A N 1
ATOM 4308 C CA . GLU A 1 567 ? 20.746 24.957 15.128 1.00 46.09 567 GLU A CA 1
ATOM 4309 C C . GLU A 1 567 ? 19.965 25.720 14.062 1.00 46.09 567 GLU A C 1
ATOM 4311 O O . GLU A 1 567 ? 18.754 25.920 14.144 1.00 46.09 567 GLU A O 1
ATOM 4316 N N . ALA A 1 568 ? 20.727 26.276 13.129 1.00 44.06 568 ALA A N 1
ATOM 4317 C CA . ALA A 1 568 ? 20.275 27.253 12.167 1.00 44.06 568 ALA A CA 1
ATOM 4318 C C . ALA A 1 568 ? 19.040 26.792 11.377 1.00 44.06 568 ALA A C 1
ATOM 4320 O O . ALA A 1 568 ? 18.952 25.649 10.939 1.00 44.06 568 ALA A O 1
ATOM 4321 N N . LEU A 1 569 ? 18.166 27.770 11.127 1.00 55.66 569 LEU A N 1
ATOM 4322 C CA . LEU A 1 569 ? 17.035 27.824 10.191 1.00 55.66 569 LEU A CA 1
ATOM 4323 C C . LEU A 1 569 ? 17.472 27.656 8.718 1.00 55.66 569 LEU A C 1
ATOM 4325 O O . LEU A 1 569 ? 17.081 28.431 7.850 1.00 55.66 569 LEU A O 1
ATOM 4329 N N . ASN A 1 570 ? 18.342 26.685 8.453 1.00 54.97 570 ASN A N 1
ATOM 4330 C CA . ASN A 1 570 ? 18.904 26.367 7.145 1.00 54.97 570 ASN A CA 1
ATOM 4331 C C . ASN A 1 570 ? 18.238 25.107 6.585 1.00 54.97 570 ASN A C 1
ATOM 4333 O O . ASN A 1 570 ? 18.924 24.194 6.121 1.00 54.97 570 ASN A O 1
ATOM 4337 N N . ASP A 1 571 ? 16.909 25.045 6.646 1.00 61.09 571 ASP A N 1
ATOM 4338 C CA . ASP A 1 571 ? 16.192 24.029 5.888 1.00 61.09 571 ASP A CA 1
ATOM 4339 C C . ASP A 1 571 ? 16.451 24.263 4.390 1.00 61.09 571 ASP A C 1
ATOM 4341 O O . ASP A 1 571 ? 16.410 25.410 3.925 1.00 61.09 571 ASP A O 1
ATOM 4345 N N . PRO A 1 572 ? 16.773 23.209 3.619 1.00 63.19 572 PRO A N 1
ATOM 4346 C CA . PRO A 1 572 ? 16.970 23.342 2.186 1.00 63.19 572 PRO A CA 1
ATOM 4347 C C . PRO A 1 572 ? 15.685 23.858 1.538 1.00 63.19 572 PRO A C 1
ATOM 4349 O O . PRO A 1 572 ? 14.583 23.459 1.921 1.00 63.19 572 PRO A O 1
ATOM 4352 N N . ALA A 1 573 ? 15.835 24.736 0.543 1.00 76.38 573 ALA A N 1
ATOM 4353 C CA . ALA A 1 573 ? 14.696 25.252 -0.201 1.00 76.38 573 ALA A CA 1
ATOM 4354 C C . ALA A 1 573 ? 13.894 24.092 -0.814 1.00 76.38 573 ALA A C 1
ATOM 4356 O O . ALA A 1 573 ? 14.450 23.220 -1.485 1.00 76.38 573 ALA A O 1
ATOM 4357 N N . ARG A 1 574 ? 12.584 24.101 -0.587 1.00 78.62 574 ARG A N 1
ATOM 4358 C CA . ARG A 1 574 ? 11.608 23.150 -1.112 1.00 78.62 574 ARG A CA 1
ATOM 4359 C C . ARG A 1 574 ? 10.782 23.828 -2.210 1.00 78.62 574 ARG A C 1
ATOM 4361 O O . ARG A 1 574 ? 10.492 25.024 -2.104 1.00 78.62 574 ARG A O 1
ATOM 4368 N N . PRO A 1 575 ? 10.404 23.099 -3.273 1.00 76.44 575 PRO A N 1
ATOM 4369 C CA . PRO A 1 575 ? 9.546 23.649 -4.311 1.00 76.44 575 PRO A CA 1
ATOM 4370 C C . PRO A 1 575 ? 8.175 24.028 -3.740 1.00 76.44 575 PRO A C 1
ATOM 4372 O O . PRO A 1 575 ? 7.642 23.365 -2.851 1.00 76.44 575 PRO A O 1
ATOM 4375 N N . VAL A 1 576 ? 7.604 25.101 -4.280 1.00 83.88 576 VAL A N 1
ATOM 4376 C CA . VAL A 1 576 ? 6.249 25.572 -3.984 1.00 83.88 576 VAL A CA 1
ATOM 4377 C C . VAL A 1 576 ? 5.483 25.648 -5.299 1.00 83.88 576 VAL A C 1
ATOM 4379 O O . VAL A 1 576 ? 5.944 26.296 -6.236 1.00 83.88 576 VAL A O 1
ATOM 4382 N N . ASP A 1 577 ? 4.313 25.014 -5.359 1.00 85.75 577 ASP A N 1
ATOM 4383 C CA . ASP A 1 577 ? 3.373 25.183 -6.467 1.00 85.75 577 ASP A CA 1
ATOM 4384 C C . ASP A 1 577 ? 2.617 26.513 -6.303 1.00 85.75 577 ASP A C 1
ATOM 4386 O O . ASP A 1 577 ? 1.793 26.684 -5.400 1.00 85.75 577 ASP A O 1
ATOM 4390 N N . ASP A 1 578 ? 2.908 27.473 -7.182 1.00 90.38 578 ASP A N 1
ATOM 4391 C CA . ASP A 1 578 ? 2.284 28.796 -7.175 1.00 90.38 578 ASP A CA 1
ATOM 4392 C C . ASP A 1 578 ? 0.770 28.750 -7.435 1.00 90.38 578 ASP A C 1
ATOM 4394 O O . ASP A 1 578 ? 0.033 29.560 -6.867 1.00 90.38 578 ASP A O 1
ATOM 4398 N N . ALA A 1 579 ? 0.291 27.809 -8.256 1.00 88.31 579 ALA A N 1
ATOM 4399 C CA . ALA A 1 579 ? -1.130 27.665 -8.554 1.00 88.31 579 ALA A CA 1
ATOM 4400 C C . ALA A 1 579 ? -1.879 27.102 -7.343 1.00 88.31 579 ALA A C 1
ATOM 4402 O O . ALA A 1 579 ? -2.899 27.662 -6.932 1.00 88.31 579 ALA A O 1
ATOM 4403 N N . ALA A 1 580 ? -1.337 26.053 -6.717 1.00 87.75 580 ALA A N 1
ATOM 4404 C CA . ALA A 1 580 ? -1.884 25.510 -5.476 1.00 87.75 580 ALA A CA 1
ATOM 4405 C C . ALA A 1 580 ? -1.880 26.559 -4.352 1.00 87.75 580 ALA A C 1
ATOM 4407 O O . ALA A 1 580 ? -2.868 26.713 -3.634 1.00 87.75 580 ALA A O 1
ATOM 4408 N N . HIS A 1 581 ? -0.804 27.343 -4.233 1.00 95.94 581 HIS A N 1
ATOM 4409 C CA . HIS A 1 581 ? -0.717 28.405 -3.234 1.00 95.94 581 HIS A CA 1
ATOM 4410 C C . HIS A 1 581 ? -1.775 29.496 -3.440 1.00 95.94 581 HIS A C 1
ATOM 4412 O O . HIS A 1 581 ? -2.422 29.913 -2.479 1.00 95.94 581 HIS A O 1
ATOM 4418 N N . GLN A 1 582 ? -2.007 29.919 -4.687 1.00 97.00 582 GLN A N 1
ATOM 4419 C CA . GLN A 1 582 ? -3.059 30.886 -5.002 1.00 97.00 582 GLN A CA 1
ATOM 4420 C C . GLN A 1 582 ? -4.451 30.348 -4.640 1.00 97.00 582 GLN A C 1
ATOM 4422 O O . GLN A 1 582 ? -5.275 31.082 -4.096 1.00 97.00 582 GLN A O 1
ATOM 4427 N N . LEU A 1 583 ? -4.711 29.059 -4.881 1.00 96.50 583 LEU A N 1
ATOM 4428 C CA . LEU A 1 583 ? -5.971 28.414 -4.500 1.00 96.50 583 LEU A CA 1
ATOM 4429 C C . LEU A 1 583 ? -6.177 28.395 -2.976 1.00 96.50 583 LEU A C 1
ATOM 4431 O O . LEU A 1 583 ? -7.308 28.565 -2.512 1.00 96.50 583 LEU A O 1
ATOM 4435 N N . LEU A 1 584 ? -5.106 28.242 -2.189 1.00 97.38 584 LEU A N 1
ATOM 4436 C CA . LEU A 1 584 ? -5.160 28.340 -0.726 1.00 97.38 584 LEU A CA 1
ATOM 4437 C C . LEU A 1 584 ? -5.502 29.759 -0.255 1.00 97.38 584 LEU A C 1
ATOM 4439 O O . LEU A 1 584 ? -6.375 29.920 0.601 1.00 97.38 584 LEU A O 1
ATOM 4443 N N . GLU A 1 585 ? -4.876 30.787 -0.833 1.00 97.88 585 GLU A N 1
ATOM 4444 C CA . GLU A 1 585 ? -5.207 32.185 -0.530 1.00 97.88 585 GLU A CA 1
ATOM 4445 C C . GLU A 1 585 ? -6.657 32.523 -0.904 1.00 97.88 585 GLU A C 1
ATOM 4447 O O . GLU A 1 585 ? -7.389 33.134 -0.120 1.00 97.88 585 GLU A O 1
ATOM 4452 N N . ASP A 1 586 ? -7.099 32.095 -2.087 1.00 96.81 586 ASP A N 1
ATOM 4453 C CA . ASP A 1 586 ? -8.467 32.291 -2.562 1.00 96.81 586 ASP A CA 1
ATOM 4454 C C . ASP A 1 586 ? -9.477 31.614 -1.638 1.00 96.81 586 ASP A C 1
ATOM 4456 O O . ASP A 1 586 ? -10.546 32.170 -1.364 1.00 96.81 586 ASP A O 1
ATOM 4460 N N . ARG A 1 587 ? -9.148 30.416 -1.142 1.00 95.19 587 AR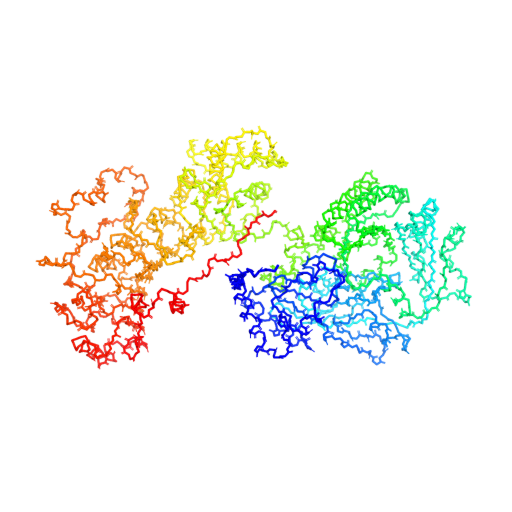G A N 1
ATOM 4461 C CA . ARG A 1 587 ? -9.989 29.708 -0.180 1.00 95.19 587 ARG A CA 1
ATOM 4462 C C . ARG A 1 587 ? -10.058 30.457 1.142 1.00 95.19 587 ARG A C 1
ATOM 4464 O O . ARG A 1 587 ? -11.170 30.676 1.611 1.00 95.19 587 ARG A O 1
ATOM 4471 N N . ALA A 1 588 ? -8.928 30.916 1.689 1.00 96.31 588 ALA A N 1
ATOM 4472 C CA . ALA A 1 588 ? -8.892 31.709 2.922 1.00 96.31 588 ALA A CA 1
ATOM 4473 C C . ALA A 1 588 ? -9.814 32.941 2.834 1.00 96.31 588 ALA A C 1
ATOM 4475 O O . ALA A 1 588 ? -10.612 33.186 3.738 1.00 96.31 588 ALA A O 1
ATOM 4476 N N . ARG A 1 589 ? -9.800 33.655 1.698 1.00 96.31 589 ARG A N 1
ATOM 4477 C CA . ARG A 1 589 ? -10.685 34.811 1.440 1.00 96.31 589 ARG A CA 1
ATOM 4478 C C . ARG A 1 589 ? -12.171 34.442 1.357 1.00 96.31 589 ARG A C 1
ATOM 4480 O O . ARG A 1 589 ? -13.024 35.270 1.665 1.00 96.31 589 ARG A O 1
ATOM 4487 N N . LYS A 1 590 ? -12.498 33.219 0.929 1.00 94.38 590 LYS A N 1
ATOM 4488 C CA . LYS A 1 590 ? -13.877 32.725 0.741 1.00 94.38 590 LYS A CA 1
ATOM 4489 C C . LYS A 1 590 ? -14.482 32.080 1.992 1.00 94.38 590 LYS A C 1
ATOM 4491 O O . LYS A 1 590 ? -15.669 31.756 1.982 1.00 94.38 590 LYS A O 1
ATOM 4496 N N . LEU A 1 591 ? -13.717 31.908 3.075 1.00 94.50 591 LEU A N 1
ATOM 4497 C CA . LEU A 1 591 ? -14.226 31.268 4.294 1.00 94.50 591 LEU A CA 1
ATOM 4498 C C . LEU A 1 591 ? -15.331 32.073 4.992 1.00 94.50 591 LEU A C 1
ATOM 4500 O O . LEU A 1 591 ? -16.140 31.470 5.687 1.00 94.50 591 LEU A O 1
ATOM 4504 N N . GLY A 1 592 ? -15.407 33.395 4.793 1.00 94.06 592 GLY A N 1
ATOM 4505 C CA . GLY A 1 592 ? -16.380 34.264 5.476 1.00 94.06 592 GLY A CA 1
ATOM 4506 C C . GLY A 1 592 ? -15.936 34.719 6.875 1.00 94.06 592 GLY A C 1
ATOM 4507 O O . GLY A 1 592 ? -16.767 35.078 7.716 1.00 94.06 592 GLY A O 1
ATOM 4508 N N . LEU A 1 593 ? -14.626 34.683 7.133 1.00 95.62 593 LEU A N 1
ATOM 4509 C CA . LEU A 1 593 ? -14.012 35.193 8.360 1.00 95.62 593 LEU A CA 1
ATOM 4510 C C . LEU A 1 593 ? -13.912 36.724 8.347 1.00 95.62 593 LEU A C 1
ATOM 4512 O O . LEU A 1 593 ? -14.093 37.374 7.316 1.00 95.62 593 LEU A O 1
ATOM 4516 N N . SER A 1 594 ? -13.625 37.310 9.507 1.00 95.50 594 SER A N 1
ATOM 4517 C CA . SER A 1 594 ? -13.323 38.731 9.647 1.00 95.50 594 SER A CA 1
ATOM 4518 C C . SER A 1 594 ? -12.105 39.124 8.807 1.00 95.50 594 SER A C 1
ATOM 4520 O O . SER A 1 594 ? -11.248 38.296 8.476 1.00 95.50 594 SER A O 1
ATOM 4522 N N . GLN A 1 595 ? -12.000 40.415 8.482 1.00 96.25 595 GLN A N 1
ATOM 4523 C CA . GLN A 1 595 ? -1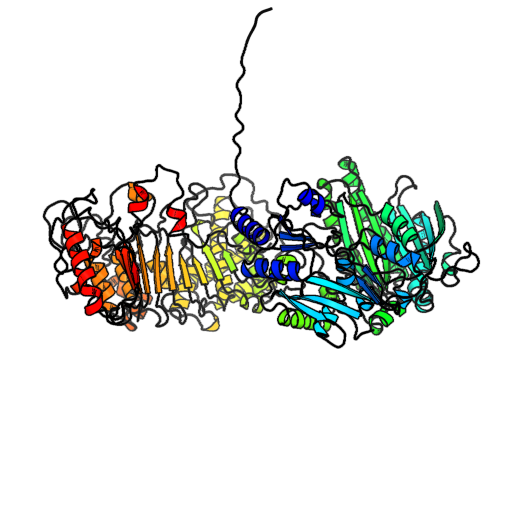0.846 40.934 7.746 1.00 96.25 595 GLN A CA 1
ATOM 4524 C C . GLN A 1 595 ? -9.535 40.656 8.498 1.00 96.25 595 GLN A C 1
ATOM 4526 O O . GLN A 1 595 ? -8.569 40.220 7.887 1.00 96.25 595 GLN A O 1
ATOM 4531 N N . ALA A 1 596 ? -9.529 40.817 9.827 1.00 95.62 596 ALA A N 1
ATOM 4532 C CA . ALA A 1 596 ? -8.352 40.575 10.659 1.00 95.62 596 ALA A CA 1
ATOM 4533 C C . ALA A 1 596 ? -7.884 39.108 10.614 1.00 95.62 596 ALA A C 1
ATOM 4535 O O . ALA A 1 596 ? -6.698 38.852 10.407 1.00 95.62 596 ALA A O 1
ATOM 4536 N N . SER A 1 597 ? -8.804 38.146 10.747 1.00 95.75 597 SER A N 1
ATOM 4537 C CA . SER A 1 597 ? -8.480 36.714 10.652 1.00 95.75 597 SER A CA 1
ATOM 4538 C C . SER A 1 597 ? -8.041 36.318 9.244 1.00 95.75 597 SER A C 1
ATOM 4540 O O . SER A 1 597 ? -7.078 35.571 9.084 1.00 95.75 597 SER A O 1
ATOM 4542 N N . THR A 1 598 ? -8.695 36.867 8.216 1.00 97.06 598 THR A N 1
ATOM 4543 C CA . THR A 1 598 ? -8.324 36.634 6.814 1.00 97.06 598 THR A CA 1
ATOM 4544 C C . THR A 1 598 ? -6.912 37.149 6.528 1.00 97.06 598 THR A C 1
ATOM 4546 O O . THR A 1 598 ? -6.094 36.418 5.975 1.00 97.06 598 THR A O 1
ATOM 4549 N N . ASP A 1 599 ? -6.590 38.374 6.952 1.00 96.81 599 ASP A N 1
ATOM 4550 C CA . ASP A 1 599 ? -5.260 38.963 6.768 1.00 96.81 599 ASP A CA 1
ATOM 4551 C C . ASP A 1 599 ? -4.185 38.181 7.532 1.00 96.81 599 ASP A C 1
ATOM 4553 O O . ASP A 1 599 ? -3.102 37.947 6.998 1.00 96.81 599 ASP A O 1
ATOM 4557 N N . SER A 1 600 ? -4.487 37.711 8.747 1.00 95.25 600 SER A N 1
ATOM 4558 C CA . SER A 1 600 ? -3.585 36.846 9.518 1.00 95.25 600 SER A CA 1
ATOM 4559 C C . SER A 1 600 ? -3.271 35.539 8.778 1.00 95.25 600 SER A C 1
ATOM 4561 O O . SER A 1 600 ? -2.098 35.195 8.628 1.00 95.25 600 SER A O 1
ATOM 4563 N N . MET A 1 601 ? -4.282 34.852 8.231 1.00 97.12 601 MET A N 1
ATOM 4564 C CA . MET A 1 601 ? -4.074 33.620 7.457 1.00 97.12 601 MET A CA 1
ATOM 4565 C C . MET A 1 601 ? -3.244 33.856 6.191 1.00 97.12 601 MET A C 1
ATOM 4567 O O . MET A 1 601 ? -2.354 33.066 5.878 1.00 97.12 601 MET A O 1
ATOM 4571 N N . LEU A 1 602 ? -3.509 34.944 5.464 1.00 97.81 602 LEU A N 1
ATOM 4572 C CA . LEU A 1 602 ? -2.772 35.288 4.245 1.00 97.81 602 LEU A CA 1
ATOM 4573 C C . LEU A 1 602 ? -1.311 35.637 4.541 1.00 97.81 602 LEU A C 1
ATOM 4575 O O . LEU A 1 602 ? -0.413 35.195 3.825 1.00 97.81 602 LEU A O 1
ATOM 4579 N N . ASN A 1 603 ? -1.058 36.377 5.623 1.00 96.00 603 ASN A N 1
ATOM 4580 C CA . ASN A 1 603 ? 0.299 36.670 6.077 1.00 96.00 603 ASN A CA 1
ATOM 4581 C C . ASN A 1 603 ? 1.050 35.384 6.448 1.00 96.00 603 ASN A C 1
ATOM 4583 O O . ASN A 1 603 ? 2.213 35.234 6.073 1.00 96.00 603 ASN A O 1
ATOM 4587 N N . ALA A 1 604 ? 0.382 34.437 7.110 1.00 94.88 604 ALA A N 1
ATOM 4588 C CA . ALA A 1 604 ? 0.965 33.153 7.482 1.00 94.88 604 ALA A CA 1
ATOM 4589 C C . ALA A 1 604 ? 1.277 32.260 6.262 1.00 94.88 604 ALA A C 1
ATOM 4591 O O . ALA A 1 604 ? 2.351 31.658 6.195 1.00 94.88 604 ALA A O 1
ATOM 4592 N N . LEU A 1 605 ? 0.390 32.215 5.258 1.00 96.56 605 LEU A N 1
ATOM 4593 C CA . LEU A 1 605 ? 0.638 31.519 3.986 1.00 96.56 605 LEU A CA 1
ATOM 4594 C C . LEU A 1 605 ? 1.814 32.140 3.222 1.00 96.56 605 LEU A C 1
ATOM 4596 O O . LEU A 1 605 ? 2.728 31.422 2.809 1.00 96.56 605 LEU A O 1
ATOM 4600 N N . SER A 1 606 ? 1.831 33.471 3.095 1.00 95.44 606 SER A N 1
ATOM 4601 C CA . SER A 1 606 ? 2.929 34.192 2.445 1.00 95.44 606 SER A CA 1
ATOM 4602 C C . SER A 1 606 ? 4.258 33.950 3.159 1.00 95.44 606 SER A C 1
ATOM 4604 O O . SER A 1 606 ? 5.285 33.735 2.506 1.00 95.44 606 SER A O 1
ATOM 4606 N N . TRP A 1 607 ? 4.241 33.944 4.493 1.00 92.88 607 TRP A N 1
ATOM 4607 C CA . TRP A 1 607 ? 5.403 33.604 5.298 1.00 92.88 607 TRP A CA 1
ATOM 4608 C C . TRP A 1 607 ? 5.885 32.178 5.018 1.00 92.88 607 TRP A C 1
ATOM 4610 O O . TRP A 1 607 ? 7.061 31.999 4.695 1.00 92.88 607 TRP A O 1
ATOM 4620 N N . LYS A 1 608 ? 4.992 31.177 5.063 1.00 91.69 608 LYS A N 1
ATOM 4621 C CA . LYS A 1 608 ? 5.364 29.772 4.850 1.00 91.69 608 LYS A CA 1
ATOM 4622 C C . LYS A 1 608 ? 5.947 29.547 3.460 1.00 91.69 608 LYS A C 1
ATOM 4624 O O . LYS A 1 608 ? 6.958 28.864 3.336 1.00 91.69 608 LYS A O 1
ATOM 4629 N N . LYS A 1 609 ? 5.380 30.176 2.425 1.00 93.00 609 LYS A N 1
ATOM 4630 C CA . LYS A 1 609 ? 5.935 30.153 1.064 1.00 93.00 609 LYS A CA 1
ATOM 4631 C C . LYS A 1 609 ? 7.362 30.699 1.020 1.00 93.00 609 LYS A C 1
ATOM 4633 O O . LYS A 1 609 ? 8.243 30.061 0.452 1.00 93.00 609 LYS A O 1
ATOM 4638 N N . ALA A 1 610 ? 7.607 31.857 1.633 1.00 90.12 610 ALA A N 1
ATOM 4639 C CA . ALA A 1 610 ? 8.943 32.448 1.667 1.00 90.12 610 ALA A CA 1
ATOM 4640 C C . ALA A 1 610 ? 9.941 31.588 2.465 1.00 90.12 610 ALA A C 1
ATOM 4642 O O . ALA A 1 610 ? 11.105 31.485 2.078 1.00 90.12 610 ALA A O 1
ATOM 4643 N N . HIS A 1 611 ? 9.485 30.954 3.549 1.00 86.00 611 HIS A N 1
ATOM 4644 C CA . HIS A 1 611 ? 10.279 30.009 4.329 1.00 86.00 611 HIS A CA 1
ATOM 4645 C C . HIS A 1 611 ? 10.640 28.755 3.513 1.00 86.00 611 HIS A C 1
ATOM 4647 O O . HIS A 1 611 ? 11.819 28.432 3.413 1.00 86.00 611 HIS A O 1
ATOM 4653 N N . LEU A 1 612 ? 9.668 28.118 2.846 1.00 85.75 612 LEU A N 1
ATOM 4654 C CA . LEU A 1 612 ? 9.902 26.947 1.991 1.00 85.75 612 LEU A CA 1
ATOM 4655 C C . LEU A 1 612 ? 10.868 27.253 0.844 1.00 85.75 612 LEU A C 1
ATOM 4657 O O . LEU A 1 612 ? 11.728 26.440 0.544 1.00 85.75 612 LEU A O 1
ATOM 4661 N N . LEU A 1 613 ? 10.807 28.444 0.250 1.00 87.62 613 LEU A N 1
ATOM 4662 C CA . LEU A 1 613 ? 11.731 28.853 -0.814 1.00 87.62 613 LEU A CA 1
ATOM 4663 C C . LEU A 1 613 ? 13.134 29.249 -0.306 1.00 87.62 613 LEU A C 1
ATOM 4665 O O . LEU A 1 613 ? 13.964 29.692 -1.101 1.00 87.62 613 LEU A O 1
ATOM 4669 N N . GLY A 1 614 ? 13.409 29.147 1.000 1.00 82.69 614 GLY A N 1
ATOM 4670 C CA . GLY A 1 614 ? 14.684 29.552 1.601 1.00 82.69 614 GLY A CA 1
ATOM 4671 C C . GLY A 1 614 ? 14.940 31.066 1.552 1.00 82.69 614 GLY A C 1
ATOM 4672 O O . GLY A 1 614 ? 16.082 31.513 1.625 1.00 82.69 614 GLY A O 1
ATOM 4673 N N . GLN A 1 615 ? 13.892 31.881 1.397 1.00 82.12 615 GLN A N 1
ATOM 4674 C CA . GLN A 1 615 ? 13.994 33.325 1.141 1.00 82.12 615 GLN A CA 1
ATOM 4675 C C . GLN A 1 615 ? 13.973 34.185 2.415 1.00 82.12 615 GLN A C 1
ATOM 4677 O O . GLN A 1 615 ? 14.004 35.415 2.322 1.00 82.12 615 GLN A O 1
ATOM 4682 N N . ARG A 1 616 ? 13.916 33.580 3.610 1.00 67.75 616 ARG A N 1
ATOM 4683 C CA . ARG A 1 616 ? 13.837 34.310 4.884 1.00 67.75 616 ARG A CA 1
ATOM 4684 C C . ARG A 1 616 ? 14.841 33.816 5.931 1.00 67.75 616 ARG A C 1
ATOM 4686 O O . ARG A 1 616 ? 14.628 32.757 6.513 1.00 67.75 616 ARG A O 1
ATOM 4693 N N . PRO A 1 617 ? 15.876 34.611 6.257 1.00 63.28 617 PRO A N 1
ATOM 4694 C CA . PRO A 1 617 ? 16.638 34.416 7.482 1.00 63.28 617 PRO A CA 1
ATOM 4695 C C . PRO A 1 617 ? 15.835 34.981 8.663 1.00 63.28 617 PRO A C 1
ATOM 4697 O O . PRO A 1 617 ? 15.582 36.185 8.724 1.00 63.28 617 PRO A O 1
ATOM 4700 N N . GLU A 1 618 ? 15.426 34.135 9.606 1.00 67.62 618 GLU A N 1
ATOM 4701 C CA . GLU A 1 618 ? 14.681 34.570 10.795 1.00 67.62 618 GLU A CA 1
ATOM 4702 C C . GLU A 1 618 ? 15.479 34.351 12.083 1.00 67.62 618 GLU A C 1
ATOM 4704 O O . GLU A 1 618 ? 16.440 33.589 12.132 1.00 67.62 618 GLU A O 1
ATOM 4709 N N . THR A 1 619 ? 15.105 35.056 13.152 1.00 71.38 619 THR A N 1
ATOM 4710 C CA . THR A 1 619 ? 15.578 34.681 14.492 1.00 71.38 619 THR A CA 1
ATOM 4711 C C . THR A 1 619 ? 14.810 33.437 14.949 1.00 71.38 619 THR A C 1
ATOM 4713 O O . THR A 1 619 ? 13.642 33.295 14.578 1.00 71.38 619 THR A O 1
ATOM 4716 N N . PRO A 1 620 ? 15.368 32.582 15.825 1.00 68.88 620 PRO A N 1
ATOM 4717 C CA . PRO A 1 620 ? 14.636 31.434 16.369 1.00 68.88 620 PRO A CA 1
ATOM 4718 C C . PRO A 1 620 ? 13.289 31.814 17.001 1.00 68.88 620 PRO A C 1
ATOM 4720 O O . PRO A 1 620 ? 12.340 31.037 16.978 1.00 68.88 620 PRO A O 1
ATOM 4723 N N . ARG A 1 621 ? 13.188 33.026 17.563 1.00 71.50 621 ARG A N 1
ATOM 4724 C CA . ARG A 1 621 ? 11.933 33.566 18.092 1.00 71.50 621 ARG A CA 1
ATOM 4725 C C . ARG A 1 621 ? 10.932 33.907 16.985 1.00 71.50 621 ARG A C 1
ATOM 4727 O O . ARG A 1 621 ? 9.781 33.513 17.109 1.00 71.50 621 ARG A O 1
ATOM 4734 N N . GLY A 1 622 ? 11.371 34.609 15.938 1.00 77.75 622 GLY A N 1
ATOM 4735 C CA . GLY A 1 622 ? 10.517 34.971 14.802 1.00 77.75 622 GLY A CA 1
ATOM 4736 C C . GLY A 1 622 ? 9.963 33.740 14.087 1.00 77.75 622 GLY A C 1
ATOM 4737 O O . GLY A 1 622 ? 8.763 33.669 13.860 1.00 77.75 622 GLY A O 1
ATOM 4738 N N . PHE A 1 623 ? 10.802 32.727 13.857 1.00 79.75 623 PHE A N 1
ATOM 4739 C CA . PHE A 1 623 ? 10.356 31.469 13.260 1.00 79.75 623 PHE A CA 1
ATOM 4740 C C . PHE A 1 623 ? 9.248 30.798 14.079 1.00 79.75 623 PHE A C 1
ATOM 4742 O O . PHE A 1 623 ? 8.237 30.395 13.521 1.00 79.75 623 PHE A O 1
ATOM 4749 N N . ARG A 1 624 ? 9.394 30.711 15.411 1.00 76.88 624 ARG A N 1
ATOM 4750 C CA . ARG A 1 624 ? 8.358 30.112 16.272 1.00 76.88 624 ARG A CA 1
ATOM 4751 C C . ARG A 1 624 ? 7.032 30.865 16.205 1.00 76.88 624 ARG A C 1
ATOM 4753 O O . ARG A 1 624 ? 5.990 30.226 16.125 1.00 76.88 624 ARG A O 1
ATOM 4760 N N . GLU A 1 625 ? 7.078 32.197 16.243 1.00 80.31 625 GLU A N 1
ATOM 4761 C CA . GLU A 1 625 ? 5.878 33.039 16.194 1.00 80.31 625 GLU A CA 1
ATOM 4762 C C . GLU A 1 625 ? 5.129 32.845 14.862 1.00 80.31 625 GLU A C 1
ATOM 4764 O O . GLU A 1 625 ? 3.942 32.527 14.875 1.00 80.31 625 GLU A O 1
ATOM 4769 N N . HIS A 1 626 ? 5.819 32.909 13.721 1.00 86.25 626 HIS A N 1
ATOM 4770 C CA . HIS A 1 626 ? 5.170 32.716 12.423 1.00 86.25 626 HIS A CA 1
ATOM 4771 C C . HIS A 1 626 ? 4.787 31.254 12.130 1.00 86.25 626 HIS A C 1
ATOM 4773 O O . HIS A 1 626 ? 3.768 31.011 11.486 1.00 86.25 626 HIS A O 1
ATOM 4779 N N . ASN A 1 627 ? 5.554 30.266 12.610 1.00 84.94 627 ASN A N 1
ATOM 4780 C CA . ASN A 1 627 ? 5.201 28.854 12.427 1.00 84.94 627 ASN A CA 1
ATOM 4781 C C . ASN A 1 627 ? 3.937 28.487 13.222 1.00 84.94 627 ASN A C 1
ATOM 4783 O O . ASN A 1 627 ? 3.125 27.691 12.760 1.00 84.94 627 ASN A O 1
ATOM 4787 N N . PHE A 1 628 ? 3.732 29.114 14.385 1.00 86.25 628 PHE A N 1
ATOM 4788 C CA . PHE A 1 628 ? 2.477 29.022 15.131 1.00 86.25 628 PHE A CA 1
ATOM 4789 C C . PHE A 1 628 ? 1.305 29.643 14.351 1.00 86.25 628 PHE A C 1
ATOM 4791 O O . PHE A 1 628 ? 0.260 29.012 14.210 1.00 86.25 628 PHE A O 1
ATOM 4798 N N . GLU A 1 629 ? 1.480 30.846 13.791 1.00 89.69 629 GLU A N 1
ATOM 4799 C CA . GLU A 1 629 ? 0.453 31.491 12.952 1.00 89.69 629 GLU A CA 1
ATOM 4800 C C . GLU A 1 629 ? 0.103 30.642 11.719 1.00 89.69 629 GLU A C 1
ATOM 4802 O O . GLU A 1 629 ? -1.073 30.484 11.377 1.00 89.69 629 GLU A O 1
ATOM 4807 N N . TYR A 1 630 ? 1.112 30.035 11.087 1.00 92.12 630 TYR A N 1
ATOM 4808 C CA . TYR A 1 630 ? 0.922 29.099 9.984 1.00 92.12 630 TYR A CA 1
ATOM 4809 C C . TYR A 1 630 ? 0.173 27.837 10.417 1.00 92.12 630 TYR A C 1
ATOM 4811 O O . TYR A 1 630 ? -0.764 27.444 9.729 1.00 92.12 630 TYR A O 1
ATOM 4819 N N . ALA A 1 631 ? 0.500 27.245 11.566 1.00 90.12 631 ALA A N 1
ATOM 4820 C CA . ALA A 1 631 ? -0.230 26.095 12.094 1.00 90.12 631 ALA A CA 1
ATOM 4821 C C . ALA A 1 631 ? -1.723 26.409 12.325 1.00 90.12 631 ALA A C 1
ATOM 4823 O O . ALA A 1 631 ? -2.584 25.621 11.922 1.00 90.12 631 ALA A O 1
ATOM 4824 N N . CYS A 1 632 ? -2.052 27.593 12.868 1.00 91.62 632 CYS A N 1
ATOM 4825 C CA . CYS A 1 632 ? -3.445 28.038 13.008 1.00 91.62 632 CYS A CA 1
ATOM 4826 C C . CYS A 1 632 ? -4.140 28.153 11.633 1.00 91.62 632 CYS A C 1
ATOM 4828 O O . CYS A 1 632 ? -5.272 27.688 11.460 1.00 91.62 632 CYS A O 1
ATOM 4830 N N . ALA A 1 633 ? -3.473 28.754 10.639 1.00 94.62 633 ALA A N 1
ATOM 4831 C CA . ALA A 1 633 ? -4.012 28.893 9.284 1.00 94.62 633 ALA A CA 1
ATOM 4832 C C . ALA A 1 633 ? -4.191 27.531 8.591 1.00 94.62 633 ALA A C 1
ATOM 4834 O O . ALA A 1 633 ? -5.219 27.288 7.956 1.00 94.62 633 ALA A O 1
ATOM 4835 N N . ALA A 1 634 ? -3.228 26.625 8.760 1.00 94.00 634 ALA A N 1
ATOM 4836 C CA . ALA A 1 634 ? -3.236 25.295 8.178 1.00 94.00 634 ALA A CA 1
ATOM 4837 C C . ALA A 1 634 ? -4.377 24.438 8.734 1.00 94.00 634 ALA A C 1
ATOM 4839 O O . ALA A 1 634 ? -5.154 23.882 7.959 1.00 94.00 634 ALA A O 1
ATOM 4840 N N . ALA A 1 635 ? -4.548 24.402 10.060 1.00 92.56 635 ALA A N 1
ATOM 4841 C CA . ALA A 1 635 ? -5.662 23.702 10.698 1.00 92.56 635 ALA A CA 1
ATOM 4842 C C . ALA A 1 635 ? -7.025 24.233 10.215 1.00 92.56 635 ALA A C 1
ATOM 4844 O O . ALA A 1 635 ? -7.916 23.452 9.879 1.00 92.56 635 ALA A O 1
ATOM 4845 N N . THR A 1 636 ? -7.162 25.560 10.101 1.00 95.19 636 THR A N 1
ATOM 4846 C CA . THR A 1 636 ? -8.380 26.216 9.594 1.00 95.19 636 THR A CA 1
ATOM 4847 C C . THR A 1 636 ? -8.687 25.796 8.154 1.00 95.19 636 THR A C 1
ATOM 4849 O O . THR A 1 636 ? -9.816 25.418 7.831 1.00 95.19 636 THR A O 1
ATOM 4852 N N . LEU A 1 637 ? -7.681 25.814 7.274 1.00 95.75 637 LEU A N 1
ATOM 4853 C CA . LEU A 1 637 ? -7.846 25.424 5.876 1.00 95.75 637 LEU A CA 1
ATOM 4854 C C . LEU A 1 637 ? -8.155 23.931 5.735 1.00 95.75 637 LEU A C 1
ATOM 4856 O O . LEU A 1 637 ? -9.089 23.595 5.008 1.00 95.75 637 LEU A O 1
ATOM 4860 N N . LEU A 1 638 ? -7.456 23.048 6.452 1.00 93.62 638 LEU A N 1
ATOM 4861 C CA . LEU A 1 638 ? -7.710 21.604 6.414 1.00 93.62 638 LEU A CA 1
ATOM 4862 C C . LEU A 1 638 ? -9.150 21.277 6.834 1.00 93.62 638 LEU A C 1
ATOM 4864 O O . LEU A 1 638 ? -9.855 20.586 6.097 1.00 93.62 638 LEU A O 1
ATOM 4868 N N . LEU A 1 639 ? -9.633 21.847 7.945 1.00 93.25 639 LEU A N 1
ATOM 4869 C CA . LEU A 1 639 ? -11.033 21.709 8.372 1.00 93.25 639 LEU A CA 1
ATOM 4870 C C . LEU A 1 639 ? -12.021 22.227 7.321 1.00 93.25 639 LEU A C 1
ATOM 4872 O O . LEU A 1 639 ? -13.118 21.688 7.173 1.00 93.25 639 LEU A O 1
ATOM 4876 N N . SER A 1 640 ? -11.636 23.255 6.563 1.00 93.94 640 SER A N 1
ATOM 4877 C CA . SER A 1 640 ? -12.483 23.775 5.495 1.00 93.94 640 SER A CA 1
ATOM 4878 C C . SER A 1 640 ? -12.604 22.835 4.299 1.00 93.94 640 SER A C 1
ATOM 4880 O O . SER A 1 640 ? -13.644 22.855 3.631 1.00 93.94 640 SER A O 1
ATOM 4882 N N . PHE A 1 641 ? -11.573 22.034 4.013 1.00 91.81 641 PHE A N 1
ATOM 4883 C CA . PHE A 1 641 ? -11.565 21.027 2.949 1.00 91.81 641 PHE A CA 1
ATOM 4884 C C . PHE A 1 641 ? -12.297 19.742 3.365 1.00 91.81 641 PHE A C 1
ATOM 4886 O O . PHE A 1 641 ? -13.074 19.203 2.580 1.00 91.81 641 PHE A O 1
ATOM 4893 N N . CYS A 1 642 ? -12.117 19.291 4.606 1.00 90.31 642 CYS A N 1
ATOM 4894 C CA . CYS A 1 642 ? -12.582 17.986 5.079 1.00 90.31 642 CYS A CA 1
ATOM 4895 C C . CYS A 1 642 ? -14.060 18.009 5.517 1.00 90.31 642 CYS A C 1
ATOM 4897 O O . CYS A 1 642 ? -14.390 18.367 6.650 1.00 90.31 642 CYS A O 1
ATOM 4899 N N . LYS A 1 643 ? -14.983 17.623 4.626 1.00 89.00 643 LYS A N 1
ATOM 4900 C CA . LYS A 1 643 ? -16.439 17.729 4.875 1.00 89.00 643 LYS A CA 1
ATOM 4901 C C . LYS A 1 643 ? -17.065 16.560 5.644 1.00 89.00 643 LYS A C 1
ATOM 4903 O O . LYS A 1 643 ? -18.137 16.744 6.221 1.00 89.00 643 LYS A O 1
ATOM 4908 N N . ASN A 1 644 ? -16.403 15.404 5.694 1.00 88.00 644 ASN A N 1
ATOM 4909 C CA . ASN A 1 644 ? -16.952 14.159 6.250 1.00 88.00 644 ASN A CA 1
ATOM 4910 C C . ASN A 1 644 ? -16.440 13.818 7.660 1.00 88.00 644 ASN A C 1
ATOM 4912 O O . ASN A 1 644 ? -16.589 12.683 8.108 1.00 88.00 644 ASN A O 1
ATOM 4916 N N . ILE A 1 645 ? -15.879 14.792 8.385 1.00 91.50 645 ILE A N 1
ATOM 4917 C CA . ILE A 1 645 ? -15.384 14.587 9.752 1.00 91.50 645 ILE A CA 1
ATOM 4918 C C . ILE A 1 645 ? -16.541 14.195 10.682 1.00 91.50 645 ILE A C 1
ATOM 4920 O O . ILE A 1 645 ? -17.464 14.980 10.894 1.00 91.50 645 ILE A O 1
ATOM 4924 N N . THR A 1 646 ? -16.444 12.996 11.256 1.00 90.88 646 THR A N 1
ATOM 4925 C CA . THR A 1 646 ? -17.366 12.409 12.243 1.00 90.88 646 THR A CA 1
ATOM 4926 C C . THR A 1 646 ? -16.798 12.418 13.662 1.00 90.88 646 THR A C 1
ATOM 4928 O O . THR A 1 646 ? -17.572 12.429 14.620 1.00 90.88 646 THR A O 1
ATOM 4931 N N . GLN A 1 647 ? -15.470 12.469 13.823 1.00 86.06 647 GLN A N 1
ATOM 4932 C CA . GLN A 1 647 ? -14.816 12.505 15.134 1.00 86.06 647 GLN A CA 1
ATOM 4933 C C . GLN A 1 647 ? -13.723 13.574 15.188 1.00 86.06 647 GLN A C 1
ATOM 4935 O O . GLN A 1 647 ? -12.941 13.719 14.249 1.00 86.06 647 GLN A O 1
ATOM 4940 N N . VAL A 1 648 ? -13.636 14.301 16.301 1.00 87.44 648 VAL A N 1
ATOM 4941 C CA . VAL A 1 648 ? -12.506 15.198 16.580 1.00 87.44 648 VAL A CA 1
ATOM 4942 C C . VAL A 1 648 ? -11.803 14.808 17.869 1.00 87.44 648 VAL A C 1
ATOM 4944 O O . VAL A 1 648 ? -12.442 14.531 18.887 1.00 87.44 648 VAL A O 1
ATOM 4947 N N . TYR A 1 649 ? -10.476 14.812 17.808 1.00 81.81 649 TYR A N 1
ATOM 4948 C CA . TYR A 1 649 ? -9.577 14.610 18.931 1.00 81.81 649 TYR A CA 1
ATOM 4949 C C . TYR A 1 649 ? -8.900 15.937 19.227 1.00 81.81 649 TYR A C 1
ATOM 4951 O O . TYR A 1 649 ? -8.218 16.510 18.378 1.00 81.81 649 TYR A O 1
ATOM 4959 N N . TRP A 1 650 ? -9.145 16.452 20.419 1.00 77.31 650 TRP A N 1
ATOM 4960 C CA . TRP A 1 650 ? -8.943 17.858 20.708 1.00 77.31 650 TRP A CA 1
ATOM 4961 C C . TRP A 1 650 ? -8.022 18.027 21.912 1.00 77.31 650 TRP A C 1
ATOM 4963 O O . TRP A 1 650 ? -8.353 17.638 23.026 1.00 77.31 650 TRP A O 1
ATOM 4973 N N . GLY A 1 651 ? -6.833 18.560 21.685 1.00 73.25 651 GLY A N 1
ATOM 4974 C CA . GLY A 1 651 ? -5.918 19.024 22.718 1.00 73.25 651 GLY A CA 1
ATOM 4975 C C . GLY A 1 651 ? -6.250 20.452 23.149 1.00 73.25 651 GLY A C 1
ATOM 4976 O O . GLY A 1 651 ? -7.319 20.974 22.854 1.00 73.25 651 GLY A O 1
ATOM 4977 N N . GLN A 1 652 ? -5.323 21.113 23.838 1.00 69.12 652 GLN A N 1
ATOM 4978 C CA . GLN A 1 652 ? -5.563 22.484 24.287 1.00 69.12 652 GLN A CA 1
ATOM 4979 C C . GLN A 1 652 ? -5.467 23.436 23.095 1.00 69.12 652 GLN A C 1
ATOM 4981 O O . GLN A 1 652 ? -4.577 23.299 22.247 1.00 69.12 652 GLN A O 1
ATOM 4986 N N . MET A 1 653 ? -6.375 24.412 23.042 1.00 67.50 653 MET A N 1
ATOM 4987 C CA . MET A 1 653 ? -6.322 25.499 22.072 1.00 67.50 653 MET A CA 1
ATOM 4988 C C . MET A 1 653 ? -5.779 26.778 22.725 1.00 67.50 653 MET A C 1
ATOM 4990 O O . MET A 1 653 ? -6.422 27.401 23.567 1.00 67.50 653 MET A O 1
ATOM 4994 N N . GLY A 1 654 ? -4.561 27.149 22.342 1.00 62.62 654 GLY A N 1
ATOM 4995 C CA . GLY A 1 654 ? -3.955 28.451 22.549 1.00 62.62 654 GLY A CA 1
ATOM 4996 C C . GLY A 1 654 ? -4.560 29.482 21.597 1.00 62.62 654 GLY A C 1
ATOM 4997 O O . GLY A 1 654 ? -5.507 29.200 20.875 1.00 62.62 654 GLY A O 1
ATOM 4998 N N . SER A 1 655 ? -4.013 30.694 21.594 1.00 70.00 655 SER A N 1
ATOM 4999 C CA . SER A 1 655 ? -4.568 31.869 20.907 1.00 70.00 655 SER A CA 1
ATOM 5000 C C . SER A 1 655 ? -4.533 31.786 19.366 1.00 70.00 655 SER A C 1
ATOM 5002 O O . SER A 1 655 ? -3.740 32.487 18.735 1.00 70.00 655 SER A O 1
ATOM 5004 N N . CYS A 1 656 ? -5.380 30.950 18.758 1.00 83.88 656 CYS A N 1
ATOM 5005 C CA . CYS A 1 656 ? -5.557 30.816 17.309 1.00 83.88 656 CYS A CA 1
ATOM 5006 C C . CYS A 1 656 ? -6.846 31.505 16.849 1.00 83.88 656 CYS A C 1
ATOM 5008 O O . CYS A 1 656 ? -7.838 30.853 16.522 1.00 83.88 656 CYS A O 1
ATOM 5010 N N . THR A 1 657 ? -6.819 32.835 16.754 1.00 86.50 657 THR A N 1
ATOM 5011 C CA . THR A 1 657 ? -8.006 33.657 16.467 1.00 86.50 657 THR A CA 1
ATOM 5012 C C . THR A 1 657 ? -8.785 33.216 15.221 1.00 86.50 657 THR A C 1
ATOM 5014 O O . THR A 1 657 ? -10.007 33.114 15.271 1.00 86.50 657 THR A O 1
ATOM 5017 N N . ALA A 1 658 ? -8.101 32.919 14.108 1.00 91.00 658 ALA A N 1
ATOM 5018 C CA . ALA A 1 658 ? -8.767 32.539 12.857 1.00 91.00 658 ALA A CA 1
ATOM 5019 C C . ALA A 1 658 ? -9.480 31.178 12.946 1.00 91.00 658 ALA A C 1
ATOM 5021 O O . ALA A 1 658 ? -10.587 31.028 12.431 1.00 91.00 658 ALA A O 1
ATOM 5022 N N . LEU A 1 659 ? -8.862 30.206 13.625 1.00 92.19 659 LEU A N 1
ATOM 5023 C CA . LEU A 1 659 ? -9.431 28.876 13.824 1.00 92.19 659 LEU A CA 1
ATOM 5024 C C . LEU A 1 659 ? -10.649 28.933 14.751 1.00 92.19 659 LEU A C 1
ATOM 5026 O O . LEU A 1 659 ? -11.683 28.340 14.451 1.00 92.19 659 LEU A O 1
ATOM 5030 N N . GLU A 1 660 ? -10.535 29.679 15.848 1.00 90.00 660 GLU A N 1
ATOM 5031 C CA . GLU A 1 660 ? -11.619 29.899 16.807 1.00 90.00 660 GLU A CA 1
ATOM 5032 C C . GLU A 1 660 ? -12.832 30.548 16.145 1.00 90.00 660 GLU A C 1
ATOM 5034 O O . GLU A 1 660 ? -13.943 30.020 16.224 1.00 90.00 660 GLU A O 1
ATOM 5039 N N . GLU A 1 661 ? -12.606 31.646 15.418 1.00 92.56 661 GLU A N 1
ATOM 5040 C CA . GLU A 1 661 ? -13.659 32.341 14.683 1.00 92.56 661 GLU A CA 1
ATOM 5041 C C . GLU A 1 661 ? -14.322 31.411 13.654 1.00 92.56 661 GLU A C 1
ATOM 5043 O O . GLU A 1 661 ? -15.548 31.404 13.517 1.00 92.56 661 GLU A O 1
ATOM 5048 N N . TYR A 1 662 ? -13.530 30.603 12.942 1.00 95.25 662 TYR A N 1
ATOM 5049 C CA . TYR A 1 662 ? -14.034 29.655 11.951 1.00 95.25 662 TYR A CA 1
ATOM 5050 C C . TYR A 1 662 ? -14.946 28.593 12.572 1.00 95.25 662 TYR A C 1
ATOM 5052 O O . TYR A 1 662 ? -16.035 28.330 12.053 1.00 95.25 662 TYR A O 1
ATOM 5060 N N . LEU A 1 663 ? -14.537 28.012 13.700 1.00 93.50 663 LEU A N 1
ATOM 5061 C CA . LEU A 1 663 ? -15.301 26.987 14.406 1.00 93.50 663 LEU A CA 1
ATOM 5062 C C . LEU A 1 663 ? -16.589 27.544 15.008 1.00 93.50 663 LEU A C 1
ATOM 5064 O O . LEU A 1 663 ? -17.651 26.960 14.786 1.00 93.50 663 LEU A O 1
ATOM 5068 N N . HIS A 1 664 ? -16.530 28.695 15.686 1.00 91.62 664 HIS A N 1
ATOM 5069 C CA . HIS A 1 664 ? -17.722 29.366 16.214 1.00 91.62 664 HIS A CA 1
ATOM 5070 C C . HIS A 1 664 ? -18.705 29.700 15.096 1.00 91.62 664 HIS A C 1
ATOM 5072 O O . HIS A 1 664 ? -19.839 29.223 15.096 1.00 91.62 664 HIS A O 1
ATOM 5078 N N . LYS A 1 665 ? -18.278 30.428 14.062 1.00 94.50 665 LYS A N 1
ATOM 5079 C CA . LYS A 1 665 ? -19.190 30.782 12.968 1.00 94.50 665 LYS A CA 1
ATOM 5080 C C . LYS A 1 665 ? -19.738 29.556 12.233 1.00 94.50 665 LYS A C 1
ATOM 5082 O O . LYS A 1 665 ? -20.859 29.611 11.721 1.00 94.50 665 LYS A O 1
ATOM 5087 N N . SER A 1 666 ? -18.986 28.456 12.172 1.00 95.25 666 SER A N 1
ATOM 5088 C CA . SER A 1 666 ? -19.465 27.190 11.610 1.00 95.25 666 SER A CA 1
ATOM 5089 C C . SER A 1 666 ? -20.541 26.536 12.485 1.00 95.25 666 SER A C 1
ATOM 5091 O O . SER A 1 666 ? -21.609 26.191 11.974 1.00 95.25 666 SER A O 1
ATOM 5093 N N . ASN A 1 667 ? -20.296 26.416 13.794 1.00 94.88 667 ASN A N 1
ATOM 5094 C CA . ASN A 1 667 ? -21.228 25.861 14.782 1.00 94.88 667 ASN A CA 1
ATOM 5095 C C . ASN A 1 667 ? -22.562 26.620 14.811 1.00 94.88 667 ASN A C 1
ATOM 5097 O O . ASN A 1 667 ? -23.633 26.017 14.804 1.00 94.88 667 ASN A O 1
ATOM 5101 N N . TYR A 1 668 ? -22.500 27.950 14.756 1.00 93.12 668 TYR A N 1
ATOM 5102 C CA . TYR A 1 668 ? -23.674 28.824 14.788 1.00 93.12 668 TYR A CA 1
ATOM 5103 C C . TYR A 1 668 ? -24.320 29.038 13.409 1.00 93.12 668 TYR A C 1
ATOM 5105 O O . TYR A 1 668 ? -25.315 29.753 13.291 1.00 93.12 668 TYR A O 1
ATOM 5113 N N . GLY A 1 669 ? -23.787 28.413 12.350 1.00 92.88 669 GLY A N 1
ATOM 5114 C CA . GLY A 1 669 ? -24.334 28.509 10.996 1.00 92.88 669 GLY A CA 1
ATOM 5115 C C . GLY A 1 669 ? -24.229 29.905 10.367 1.00 92.88 669 GLY A C 1
ATOM 5116 O O . GLY A 1 669 ? -24.964 30.201 9.427 1.00 92.88 669 GLY A O 1
ATOM 5117 N N . ILE A 1 670 ? -23.324 30.749 10.864 1.00 94.38 670 ILE A N 1
ATOM 5118 C CA . ILE A 1 670 ? -23.067 32.109 10.366 1.00 94.38 670 ILE A CA 1
ATOM 5119 C C . ILE A 1 670 ? -22.320 32.060 9.028 1.00 94.38 670 ILE A C 1
ATOM 5121 O O . ILE A 1 670 ? -22.570 32.881 8.145 1.00 94.38 670 ILE A O 1
ATOM 5125 N N . LEU A 1 671 ? -21.425 31.081 8.847 1.00 94.44 671 LEU A N 1
ATOM 5126 C CA . LEU A 1 671 ? -20.711 30.901 7.580 1.00 94.44 671 LEU A CA 1
ATOM 5127 C C . LEU A 1 671 ? -21.659 30.465 6.447 1.00 94.44 671 LEU A C 1
ATOM 5129 O O . LEU A 1 671 ? -22.661 29.784 6.714 1.00 94.44 671 LEU A O 1
ATOM 5133 N N . PRO A 1 672 ? -21.321 30.766 5.176 1.00 90.19 672 PRO A N 1
ATOM 5134 C CA . PRO A 1 672 ? -21.958 30.145 4.014 1.00 90.19 672 PRO A CA 1
ATOM 5135 C C . PRO A 1 672 ? -21.963 28.618 4.135 1.00 90.19 672 PRO A C 1
ATOM 5137 O O . PRO A 1 672 ? -21.022 28.039 4.681 1.00 90.19 672 PRO A O 1
ATOM 5140 N N . ALA A 1 673 ? -23.017 27.954 3.654 1.00 88.25 673 ALA A N 1
ATOM 5141 C CA . ALA A 1 673 ? -23.217 26.516 3.863 1.00 88.25 673 ALA A CA 1
ATOM 5142 C C . ALA A 1 673 ? -22.030 25.674 3.358 1.00 88.25 673 ALA A C 1
ATOM 5144 O O . ALA A 1 673 ? -21.599 24.738 4.027 1.00 88.25 673 ALA A O 1
ATOM 5145 N N . GLU A 1 674 ? -21.458 26.061 2.223 1.00 86.12 674 GLU A N 1
ATOM 5146 C CA . GLU A 1 674 ? -20.279 25.473 1.593 1.00 86.12 674 GLU A CA 1
ATOM 5147 C C . GLU A 1 674 ? -18.982 25.674 2.398 1.00 86.12 674 GLU A C 1
ATOM 5149 O O . GLU A 1 674 ? -18.065 24.852 2.317 1.00 86.12 674 GLU A O 1
ATOM 5154 N N . SER A 1 675 ? -18.913 26.722 3.221 1.00 90.50 675 SER A N 1
ATOM 5155 C CA . SER A 1 675 ? -17.744 27.072 4.037 1.00 90.50 675 SER A CA 1
ATOM 5156 C C . SER A 1 675 ? -17.813 26.503 5.451 1.00 90.50 675 SER A C 1
ATOM 5158 O O . SER A 1 675 ? -16.811 26.544 6.155 1.00 90.50 675 SER A O 1
ATOM 5160 N N . ARG A 1 676 ? -18.943 25.929 5.877 1.00 93.62 676 ARG A N 1
ATOM 5161 C CA . ARG A 1 676 ? -19.075 25.315 7.207 1.00 93.62 676 ARG A CA 1
ATOM 5162 C C . ARG A 1 676 ? -18.233 24.041 7.316 1.00 93.62 676 ARG A C 1
ATOM 5164 O O . ARG A 1 676 ? -18.227 23.204 6.408 1.00 93.62 676 ARG A O 1
ATOM 5171 N N . ALA A 1 677 ? -17.540 23.901 8.437 1.00 93.06 677 ALA A N 1
ATOM 5172 C CA . ALA A 1 677 ? -16.817 22.701 8.840 1.00 93.06 677 ALA A CA 1
ATOM 5173 C C . ALA A 1 677 ? -17.666 21.834 9.783 1.00 93.06 677 ALA A C 1
ATOM 5175 O O . ALA A 1 677 ? -18.662 22.294 10.350 1.00 93.06 677 ALA A O 1
ATOM 5176 N N . LEU A 1 678 ? -17.255 20.574 9.959 1.00 95.06 678 LEU A N 1
ATOM 5177 C CA . LEU A 1 678 ? -17.745 19.675 11.016 1.00 95.06 678 LEU A CA 1
ATOM 5178 C C . LEU A 1 678 ? -19.261 19.394 11.003 1.00 95.06 678 LEU A C 1
ATOM 5180 O O . LEU A 1 678 ? -19.828 18.946 11.992 1.00 95.06 678 LEU A O 1
ATOM 5184 N N . GLN A 1 679 ? -19.949 19.599 9.877 1.00 95.50 679 GLN A N 1
ATOM 5185 C CA . GLN A 1 679 ? -21.401 19.371 9.801 1.00 95.50 679 GLN A CA 1
ATOM 5186 C C . GLN A 1 679 ? -21.786 17.888 9.965 1.00 95.50 679 GLN A C 1
ATOM 5188 O O . GLN A 1 679 ? -22.933 17.588 10.292 1.00 95.50 679 GLN A O 1
ATOM 5193 N N . GLN A 1 680 ? -20.835 16.969 9.758 1.00 94.75 680 GLN A N 1
ATOM 5194 C CA . GLN A 1 680 ? -21.005 15.533 9.991 1.00 94.75 680 GLN A CA 1
ATOM 5195 C C . GLN A 1 680 ? -20.501 15.064 11.364 1.00 94.75 680 GLN A C 1
ATOM 5197 O O . GLN A 1 680 ? -20.544 13.867 11.635 1.00 94.75 680 GLN A O 1
ATOM 5202 N N . LEU A 1 681 ? -20.047 15.978 12.230 1.00 96.31 681 LEU A N 1
ATOM 5203 C CA . LEU A 1 681 ? -19.418 15.622 13.495 1.00 96.31 681 LEU A CA 1
ATOM 5204 C C . LEU A 1 681 ? -20.407 14.917 14.418 1.00 96.31 681 LEU A C 1
ATOM 5206 O O . LEU A 1 681 ? -21.465 15.465 14.708 1.00 96.31 681 LEU A O 1
ATOM 5210 N N . GLU A 1 682 ? -20.038 13.741 14.916 1.00 94.44 682 GLU A N 1
ATOM 5211 C CA . GLU A 1 682 ? -20.826 12.950 15.863 1.00 94.44 682 GLU A CA 1
ATOM 5212 C C . GLU A 1 682 ? -20.201 12.964 17.261 1.00 94.44 682 GLU A C 1
ATOM 5214 O O . GLU A 1 682 ? -20.926 12.963 18.258 1.00 94.44 682 GLU A O 1
ATOM 5219 N N . MET A 1 683 ? -18.868 13.016 17.355 1.00 90.62 683 MET A N 1
ATOM 5220 C CA . MET A 1 683 ? -18.151 12.941 18.627 1.00 90.62 683 MET A CA 1
ATOM 5221 C C . MET A 1 683 ? -16.971 13.911 18.703 1.00 90.62 683 MET A C 1
ATOM 5223 O O . MET A 1 683 ? -16.157 13.982 17.786 1.00 90.62 683 MET A O 1
ATOM 5227 N N . ALA A 1 684 ? -16.853 14.614 19.829 1.00 90.62 684 ALA A N 1
ATOM 5228 C CA . ALA A 1 684 ? -15.657 15.369 20.188 1.00 90.62 684 ALA A CA 1
ATOM 5229 C C . ALA A 1 684 ? -15.061 14.806 21.479 1.00 90.62 684 ALA A C 1
ATOM 5231 O O . ALA A 1 684 ? -15.754 14.692 22.494 1.00 90.62 684 ALA A O 1
ATOM 5232 N N . ARG A 1 685 ? -13.777 14.451 21.429 1.00 85.56 685 ARG A N 1
ATOM 5233 C CA . ARG A 1 685 ? -13.005 13.964 22.571 1.00 85.56 685 ARG A CA 1
ATOM 5234 C C . ARG A 1 685 ? -11.889 14.940 22.882 1.00 85.56 685 ARG A C 1
ATOM 5236 O O . ARG A 1 685 ? -10.954 15.069 22.097 1.00 85.56 685 ARG A O 1
ATOM 5243 N N . ILE A 1 686 ? -11.948 15.549 24.057 1.00 80.19 686 ILE A N 1
ATOM 5244 C CA . ILE A 1 686 ? -10.860 16.371 24.568 1.00 80.19 686 ILE A CA 1
ATOM 5245 C C . ILE A 1 686 ? -9.830 15.449 25.239 1.00 80.19 686 ILE A C 1
ATOM 5247 O O . ILE A 1 686 ? -10.188 14.586 26.045 1.00 80.19 686 ILE A O 1
ATOM 5251 N N . MET A 1 687 ? -8.555 15.584 24.876 1.00 67.94 687 MET A N 1
ATOM 5252 C CA . MET A 1 687 ? -7.455 14.708 25.288 1.00 67.94 687 MET A CA 1
ATOM 5253 C C . MET A 1 687 ? -6.422 15.434 26.162 1.00 67.94 687 MET A C 1
ATOM 5255 O O . MET A 1 687 ? -6.069 16.586 25.913 1.00 67.94 687 MET A O 1
ATOM 5259 N N . SER A 1 688 ? -5.856 14.710 27.134 1.00 56.38 688 SER A N 1
ATOM 5260 C CA . SER A 1 688 ? -4.637 15.099 27.854 1.00 56.38 688 SER A CA 1
ATOM 5261 C C . SER A 1 688 ? -3.421 14.451 27.181 1.00 56.38 688 SER A C 1
ATOM 5263 O O . SER A 1 688 ? -3.253 13.232 27.230 1.00 56.38 688 SER A O 1
ATOM 5265 N N . VAL A 1 689 ? -2.583 15.246 26.508 1.00 50.19 689 VAL A N 1
ATOM 5266 C CA . VAL A 1 689 ? -1.377 14.767 25.810 1.00 50.19 689 VAL A CA 1
ATOM 5267 C C . VAL A 1 689 ? -0.157 15.537 26.316 1.00 50.19 689 VAL A C 1
ATOM 5269 O O . VAL A 1 689 ? 0.252 16.558 25.774 1.00 50.19 689 VAL A O 1
ATOM 5272 N N . THR A 1 690 ? 0.436 15.054 27.403 1.00 41.69 690 THR A N 1
ATOM 5273 C CA . THR A 1 690 ? 1.583 15.683 28.073 1.00 41.69 690 THR A CA 1
ATOM 5274 C C . THR A 1 690 ? 2.843 15.755 27.208 1.00 41.69 690 THR A C 1
ATOM 5276 O O . THR A 1 690 ? 3.221 14.780 26.553 1.00 41.69 690 THR A O 1
ATOM 5279 N N . ASN A 1 691 ? 3.544 16.890 27.319 1.00 38.50 691 ASN A N 1
ATOM 5280 C CA . ASN A 1 691 ? 4.958 17.065 26.982 1.00 38.50 691 ASN A CA 1
ATOM 5281 C C . ASN A 1 691 ? 5.829 16.034 27.716 1.00 38.50 691 ASN A C 1
ATOM 5283 O O . ASN A 1 691 ? 5.509 15.616 28.829 1.00 38.50 691 ASN A O 1
ATOM 5287 N N . GLY A 1 692 ? 6.956 15.660 27.106 1.00 38.53 692 GLY A N 1
ATOM 5288 C CA . GLY A 1 692 ? 7.877 14.590 27.514 1.00 38.53 692 GLY A CA 1
ATOM 5289 C C . GLY A 1 692 ? 8.550 14.675 28.896 1.00 38.53 692 GLY A C 1
ATOM 5290 O O . GLY A 1 692 ? 9.626 14.112 29.053 1.00 38.53 692 GLY A O 1
ATOM 5291 N N . LEU A 1 693 ? 7.951 15.318 29.900 1.00 34.00 693 LEU A N 1
ATOM 5292 C CA . LEU A 1 693 ? 8.426 15.311 31.288 1.00 34.00 693 LEU A CA 1
ATOM 5293 C C . LEU A 1 693 ? 7.527 14.530 32.257 1.00 34.00 693 LEU A C 1
ATOM 5295 O O . LEU A 1 693 ? 8.041 14.036 33.255 1.00 34.00 693 LEU A O 1
ATOM 5299 N N . TYR A 1 694 ? 6.250 14.300 31.936 1.00 36.12 694 TYR A N 1
ATOM 5300 C CA . TYR A 1 694 ? 5.383 13.397 32.703 1.00 36.12 694 TYR A CA 1
ATOM 5301 C C . TYR A 1 694 ? 4.407 12.715 31.747 1.00 36.12 694 TYR A C 1
ATOM 5303 O O . TYR A 1 694 ? 3.328 13.232 31.519 1.00 36.12 694 TYR A O 1
ATOM 5311 N N . ARG A 1 695 ? 4.779 11.564 31.163 1.00 39.94 695 ARG A N 1
ATOM 5312 C CA . ARG A 1 695 ? 3.912 10.730 30.293 1.00 39.94 695 ARG A CA 1
ATOM 5313 C C . ARG A 1 695 ? 2.791 10.032 31.077 1.00 39.94 695 ARG A C 1
ATOM 5315 O O . ARG A 1 695 ? 2.521 8.849 30.886 1.00 39.94 695 ARG A O 1
ATOM 5322 N N . ASP A 1 696 ? 2.202 10.732 32.031 1.00 42.56 696 ASP A N 1
ATOM 5323 C CA . ASP A 1 696 ? 1.263 10.157 32.965 1.00 42.56 696 ASP A CA 1
ATOM 5324 C C . ASP A 1 696 ? -0.152 10.627 32.643 1.00 42.56 696 ASP A C 1
ATOM 5326 O O . ASP A 1 696 ? -0.528 11.760 32.936 1.00 42.56 696 ASP A O 1
ATOM 5330 N N . THR A 1 697 ? -0.970 9.734 32.082 1.00 43.44 697 THR A N 1
ATOM 5331 C CA . THR A 1 697 ? -2.402 9.992 31.823 1.00 43.44 697 THR A CA 1
ATOM 5332 C C . THR A 1 697 ? -3.207 10.285 33.095 1.00 43.44 697 THR A C 1
ATOM 5334 O O . THR A 1 697 ? -4.394 10.586 33.018 1.00 43.44 697 THR A O 1
ATOM 5337 N N . ARG A 1 698 ? -2.584 10.184 34.275 1.00 45.91 698 ARG A N 1
ATOM 5338 C CA . ARG A 1 698 ? -3.157 10.562 35.565 1.00 45.91 698 ARG A CA 1
ATOM 5339 C C . ARG A 1 698 ? -2.841 12.013 35.956 1.00 45.91 698 ARG A C 1
ATOM 5341 O O . ARG A 1 698 ? -3.377 12.472 36.962 1.00 45.91 698 ARG A O 1
ATOM 5348 N N . THR A 1 699 ? -1.972 12.732 35.236 1.00 47.97 699 THR A N 1
ATOM 5349 C CA . THR A 1 699 ? -1.750 14.172 35.472 1.00 47.97 699 THR A CA 1
ATOM 5350 C C . THR A 1 699 ? -2.849 15.014 34.832 1.00 47.97 699 THR A C 1
ATOM 5352 O O . THR A 1 699 ? -3.147 14.878 33.648 1.00 47.97 699 THR A O 1
ATOM 5355 N N . TYR A 1 700 ? -3.454 15.881 35.643 1.00 54.78 700 TYR A N 1
ATOM 5356 C CA . TYR A 1 700 ? -4.486 16.811 35.206 1.00 54.78 700 TYR A CA 1
ATOM 5357 C C . TYR A 1 700 ? -3.897 17.932 34.344 1.00 54.78 700 TYR A C 1
ATOM 5359 O O . TYR A 1 700 ? -2.803 18.425 34.630 1.00 54.78 700 TYR A O 1
ATOM 5367 N N . ARG A 1 701 ? -4.650 18.367 33.328 1.00 58.34 701 ARG A N 1
ATOM 5368 C CA . ARG A 1 701 ? -4.375 19.585 32.551 1.00 58.34 701 ARG A CA 1
ATOM 5369 C C . ARG A 1 701 ? -5.452 20.639 32.818 1.00 58.34 701 ARG A C 1
ATOM 5371 O O . ARG A 1 701 ? -6.604 20.294 33.086 1.00 58.34 701 ARG A O 1
ATOM 5378 N N . ARG A 1 702 ? -5.073 21.909 32.667 1.00 58.28 702 ARG A N 1
ATOM 5379 C CA . ARG A 1 702 ? -5.997 23.032 32.473 1.00 58.28 702 ARG A CA 1
ATOM 5380 C C . ARG A 1 702 ? -6.717 22.850 31.132 1.00 58.28 702 ARG A C 1
ATOM 5382 O O . ARG A 1 702 ? -6.054 22.667 30.115 1.00 58.28 702 ARG A O 1
ATOM 5389 N N . SER A 1 703 ? -8.044 22.858 31.133 1.00 63.69 703 SER A N 1
ATOM 5390 C CA . SER A 1 703 ? -8.871 22.789 29.921 1.00 63.69 703 SER A CA 1
ATOM 5391 C C . SER A 1 703 ? -9.980 23.821 30.014 1.00 63.69 703 SER A C 1
ATOM 5393 O O . SER A 1 703 ? -10.552 24.029 31.081 1.00 63.69 703 SER A O 1
ATOM 5395 N N . GLU A 1 704 ? -10.287 24.426 28.873 1.00 72.00 704 GLU A N 1
ATOM 5396 C CA . GLU A 1 704 ? -11.377 25.379 28.710 1.00 72.00 704 GLU A CA 1
ATOM 5397 C C . GLU A 1 704 ? -12.632 24.658 28.209 1.00 72.00 704 GLU A C 1
ATOM 5399 O O . GLU A 1 704 ? -13.173 24.985 27.157 1.00 72.00 704 GLU A O 1
ATOM 5404 N N . CYS A 1 705 ? -13.076 23.620 28.923 1.00 75.12 705 CYS A N 1
ATOM 5405 C CA . CYS A 1 705 ? -14.021 22.634 28.385 1.00 75.12 705 CYS A CA 1
ATOM 5406 C C . CYS A 1 705 ? -15.363 23.220 27.902 1.00 75.12 705 CYS A C 1
ATOM 5408 O O . CYS A 1 705 ? -15.926 22.730 26.921 1.00 75.12 705 CYS A O 1
ATOM 5410 N N . LEU A 1 706 ? -15.873 24.281 28.542 1.00 79.69 706 LEU A N 1
ATOM 5411 C CA . LEU A 1 706 ? -17.092 24.973 28.102 1.00 79.69 706 LEU A CA 1
ATOM 5412 C C . LEU A 1 706 ? -16.864 25.750 26.800 1.00 79.69 706 LEU A C 1
ATOM 5414 O O . LEU A 1 706 ? -17.673 25.666 25.874 1.00 79.69 706 LEU A O 1
ATOM 5418 N N . ARG A 1 707 ? -15.718 26.428 26.688 1.00 79.62 707 ARG A N 1
ATOM 5419 C CA . ARG A 1 707 ? -15.285 27.084 25.453 1.00 79.62 707 ARG A CA 1
ATOM 5420 C C . ARG A 1 707 ? -15.052 26.062 24.345 1.00 79.62 707 ARG A C 1
ATOM 5422 O O . ARG A 1 707 ? -15.495 26.275 23.225 1.00 79.62 707 ARG A O 1
ATOM 5429 N N . GLU A 1 708 ? -14.444 24.922 24.644 1.00 83.50 708 GLU A N 1
ATOM 5430 C CA . GLU A 1 708 ? -14.247 23.835 23.679 1.00 83.50 708 GLU A CA 1
ATOM 5431 C C . GLU A 1 708 ? -15.584 23.253 23.199 1.00 83.50 708 GLU A C 1
ATOM 5433 O O . GLU A 1 708 ? -15.778 23.037 22.004 1.00 83.50 708 GLU A O 1
ATOM 5438 N N . LEU A 1 709 ? -16.553 23.074 24.101 1.00 88.12 709 LEU A N 1
ATOM 5439 C CA . LEU A 1 709 ? -17.902 22.642 23.741 1.00 88.12 709 LEU A CA 1
ATOM 5440 C C . LEU A 1 709 ? -18.630 23.669 22.850 1.00 88.12 709 LEU A C 1
ATOM 5442 O O . LEU A 1 709 ? -19.384 23.271 21.953 1.00 88.12 709 LEU A O 1
ATOM 5446 N N . SER A 1 710 ? -18.379 24.971 23.040 1.00 88.38 710 SER A N 1
ATOM 5447 C CA . SER A 1 710 ? -18.977 26.049 22.232 1.00 88.38 710 SER A CA 1
ATOM 5448 C C . SER A 1 710 ? -18.632 25.964 20.732 1.00 88.38 710 SER A C 1
ATOM 5450 O O . SER A 1 710 ? -19.339 26.532 19.897 1.00 88.38 710 SER A O 1
ATOM 5452 N N . TYR A 1 711 ? -17.606 25.191 20.356 1.00 90.25 711 TYR A N 1
ATOM 5453 C CA . TYR A 1 711 ? -17.254 24.920 18.958 1.00 90.25 711 TYR A CA 1
ATOM 5454 C C . TYR A 1 711 ? -18.122 23.848 18.290 1.00 90.25 711 TYR A C 1
ATOM 5456 O O . TYR A 1 711 ? -18.092 23.728 17.065 1.00 90.25 711 TYR A O 1
ATOM 5464 N N . PHE A 1 712 ? -18.884 23.059 19.057 1.00 93.19 712 PHE A N 1
ATOM 5465 C CA . PHE A 1 712 ? -19.547 21.858 18.529 1.00 93.19 712 PHE A CA 1
ATOM 5466 C C . PHE A 1 712 ? -21.019 21.711 18.919 1.00 93.19 712 PHE A C 1
ATOM 5468 O O . PHE A 1 712 ? -21.776 21.054 18.203 1.00 93.19 712 PHE A O 1
ATOM 5475 N N . HIS A 1 713 ? -21.442 22.291 20.046 1.00 93.25 713 HIS A N 1
ATOM 5476 C CA . HIS A 1 713 ? -22.721 21.960 20.684 1.00 93.25 713 HIS A CA 1
ATOM 5477 C C . HIS A 1 713 ? -23.972 22.188 19.818 1.00 93.25 713 HIS A C 1
ATOM 5479 O O . HIS A 1 713 ? -24.993 21.559 20.088 1.00 93.25 713 HIS A O 1
ATOM 5485 N N . ARG A 1 714 ? -23.935 23.039 18.784 1.00 93.19 714 ARG A N 1
ATOM 5486 C CA . ARG A 1 714 ? -25.069 23.322 17.878 1.00 93.19 714 ARG A CA 1
ATOM 5487 C C . ARG A 1 714 ? -24.982 22.590 16.541 1.00 93.19 714 ARG A C 1
ATOM 5489 O O . ARG A 1 714 ? -25.930 22.658 15.757 1.00 93.19 714 ARG A O 1
ATOM 5496 N N . LEU A 1 715 ? -23.896 21.862 16.279 1.00 95.62 715 LEU A N 1
ATOM 5497 C CA . LEU A 1 715 ? -23.732 21.114 15.036 1.00 95.62 715 LEU A CA 1
ATOM 5498 C C . LEU A 1 715 ? -24.838 20.051 14.883 1.00 95.62 715 LEU A C 1
ATOM 5500 O O . LEU A 1 715 ? -25.227 19.384 15.848 1.00 95.62 715 LEU A O 1
ATOM 5504 N N . PRO A 1 716 ? -25.362 19.848 13.663 1.00 94.56 716 PRO A N 1
ATOM 5505 C CA . PRO A 1 716 ? -26.602 19.099 13.455 1.00 94.56 716 PRO A CA 1
ATOM 5506 C C . PRO A 1 716 ? -26.504 17.618 13.847 1.00 94.56 716 PRO A C 1
ATOM 5508 O O . PRO A 1 716 ? -27.500 17.038 14.281 1.00 94.56 716 PRO A O 1
ATOM 5511 N N . ARG A 1 717 ? -25.321 17.004 13.728 1.00 95.31 717 ARG A N 1
ATOM 5512 C CA . ARG A 1 717 ? -25.086 15.583 14.041 1.00 95.31 717 ARG A CA 1
ATOM 5513 C C . ARG A 1 717 ? -24.331 15.339 15.347 1.00 95.31 717 ARG A C 1
ATOM 5515 O O . ARG A 1 717 ? -24.165 14.183 15.724 1.00 95.31 717 ARG A O 1
ATOM 5522 N N . PHE A 1 718 ? -23.929 16.397 16.051 1.00 96.94 718 PHE A N 1
ATOM 5523 C CA . PHE A 1 718 ? -23.102 16.272 17.246 1.00 96.94 718 PHE A CA 1
ATOM 5524 C C . PHE A 1 718 ? -23.861 15.541 18.347 1.00 96.94 718 PHE A C 1
ATOM 5526 O O . PHE A 1 718 ? -24.941 15.975 18.740 1.00 96.94 718 PHE A O 1
ATOM 5533 N N . ALA A 1 719 ? -23.317 14.412 18.803 1.00 93.81 719 ALA A N 1
ATOM 5534 C CA . ALA A 1 719 ? -24.026 13.462 19.650 1.00 93.81 719 ALA A CA 1
ATOM 5535 C C . ALA A 1 719 ? -23.333 13.185 20.985 1.00 93.81 719 ALA A C 1
ATOM 5537 O O . ALA A 1 719 ? -24.024 12.940 21.981 1.00 93.81 719 ALA A O 1
ATOM 5538 N N . ASN A 1 720 ? -21.999 13.215 21.009 1.00 93.44 720 ASN A N 1
ATOM 5539 C CA . ASN A 1 720 ? -21.202 12.771 22.144 1.00 93.44 720 ASN A CA 1
ATOM 5540 C C . ASN A 1 720 ? -20.045 13.729 22.459 1.00 93.44 720 ASN A C 1
ATOM 5542 O O . ASN A 1 720 ? -19.241 14.047 21.582 1.00 93.44 720 ASN A O 1
ATOM 5546 N N . PHE A 1 721 ? -19.927 14.115 23.728 1.00 92.75 721 PHE A N 1
ATOM 5547 C CA . PHE A 1 721 ? -18.822 14.923 24.236 1.00 92.75 721 PHE A CA 1
ATOM 5548 C C . PHE A 1 721 ? -18.047 14.153 25.303 1.00 92.75 721 PHE A C 1
ATOM 5550 O O . PHE A 1 721 ? -18.628 13.704 26.294 1.00 92.75 721 PHE A O 1
ATOM 5557 N N . VAL A 1 722 ? -16.742 13.984 25.094 1.00 86.75 722 VAL A N 1
ATOM 5558 C CA . VAL A 1 722 ? -15.878 13.176 25.961 1.00 86.75 722 VAL A CA 1
ATOM 5559 C C . VAL A 1 722 ? -14.744 14.024 26.530 1.00 86.75 722 VAL A C 1
ATOM 5561 O O . VAL A 1 722 ? -13.980 14.629 25.785 1.00 86.75 722 VAL A O 1
ATOM 5564 N N . LEU A 1 723 ? -14.611 14.002 27.853 1.00 79.81 723 LEU A N 1
ATOM 5565 C CA . LEU A 1 723 ? -13.596 14.663 28.664 1.00 79.81 723 LEU A CA 1
ATOM 5566 C C . LEU A 1 723 ? -12.895 13.603 29.529 1.00 79.81 723 LEU A C 1
ATOM 5568 O O . LEU A 1 723 ? -13.564 12.808 30.189 1.00 79.81 723 LEU A O 1
ATOM 5572 N N . ASP A 1 724 ? -11.563 13.577 29.549 1.00 71.56 724 ASP A N 1
ATOM 5573 C CA . ASP A 1 724 ? -10.776 12.625 30.335 1.00 71.56 724 ASP A CA 1
ATOM 5574 C C . ASP A 1 724 ? -9.521 13.280 30.955 1.00 71.56 724 ASP A C 1
ATOM 5576 O O . ASP A 1 724 ? -8.732 13.889 30.235 1.00 71.56 724 ASP A O 1
ATOM 5580 N N . ALA A 1 725 ? -9.314 13.120 32.270 1.00 64.94 725 ALA A N 1
ATOM 5581 C CA . ALA A 1 725 ? -8.150 13.617 33.028 1.00 64.94 725 ALA A CA 1
ATOM 5582 C C . ALA A 1 725 ? -7.998 15.161 33.102 1.00 64.94 725 ALA A C 1
ATOM 5584 O O . ALA A 1 725 ? -6.905 15.705 32.921 1.00 64.94 725 ALA A O 1
ATOM 5585 N N . PHE A 1 726 ? -9.081 15.884 33.415 1.00 65.94 726 PHE A N 1
ATOM 5586 C CA . PHE A 1 726 ? -9.115 17.362 33.473 1.00 65.94 726 PHE A CA 1
ATOM 5587 C C . PHE A 1 726 ? -9.384 17.907 34.873 1.00 65.94 726 PHE A C 1
ATOM 5589 O O . PHE A 1 726 ? -10.249 17.376 35.565 1.00 65.94 726 PHE A O 1
ATOM 5596 N N . GLY A 1 727 ? -8.644 18.938 35.293 1.00 61.38 727 GLY A N 1
ATOM 5597 C CA . GLY A 1 727 ? -8.751 19.548 36.625 1.00 61.38 727 GLY A CA 1
ATOM 5598 C C . GLY A 1 727 ? -9.166 21.016 36.550 1.00 61.38 727 GLY A C 1
ATOM 5599 O O . GLY A 1 727 ? -8.820 21.704 35.589 1.00 61.38 727 GLY A O 1
ATOM 5600 N N . ASP A 1 728 ? -9.902 21.486 37.557 1.00 58.50 728 ASP A N 1
ATOM 5601 C CA . ASP A 1 728 ? -10.313 22.884 37.672 1.00 58.50 728 ASP A CA 1
ATOM 5602 C C . ASP A 1 728 ? -9.214 23.722 38.330 1.00 58.50 728 ASP A C 1
ATOM 5604 O O . ASP A 1 728 ? -9.062 23.758 39.549 1.00 58.50 728 ASP A O 1
ATOM 5608 N N . TYR A 1 729 ? -8.406 24.367 37.500 1.00 50.19 729 TYR A N 1
ATOM 5609 C CA . TYR A 1 729 ? -7.640 25.533 37.909 1.00 50.19 729 TYR A CA 1
ATOM 5610 C C . TYR A 1 729 ? -7.687 26.507 36.736 1.00 50.19 729 TYR A C 1
ATOM 5612 O O . TYR A 1 729 ? -6.968 26.345 35.748 1.00 50.19 729 TYR A O 1
ATOM 5620 N N . GLN A 1 730 ? -8.554 27.514 36.866 1.00 47.41 730 GLN A N 1
ATOM 5621 C CA . GLN A 1 730 ? -8.756 28.613 35.920 1.00 47.41 730 GLN A CA 1
ATOM 5622 C C . GLN A 1 730 ? -9.462 28.217 34.600 1.00 47.41 730 GLN A C 1
ATOM 5624 O O . GLN A 1 730 ? -8.937 28.532 33.527 1.00 47.41 730 GLN A O 1
ATOM 5629 N N . MET A 1 731 ? -10.625 27.551 34.676 1.00 53.34 731 MET A N 1
ATOM 5630 C CA . MET A 1 731 ? -11.553 27.453 33.536 1.00 53.34 731 MET A CA 1
ATOM 5631 C C . MET A 1 731 ? -12.183 28.836 33.254 1.00 53.34 731 MET A C 1
ATOM 5633 O O . MET A 1 731 ? -12.772 29.447 34.141 1.00 53.34 731 MET A O 1
ATOM 5637 N N . HIS A 1 732 ? -12.042 29.344 32.034 1.00 48.75 732 HIS A N 1
ATOM 5638 C CA . HIS A 1 732 ? -12.723 30.508 31.474 1.00 48.75 732 HIS A CA 1
ATOM 5639 C C . HIS A 1 732 ? -14.217 30.243 31.248 1.00 48.75 732 HIS A C 1
ATOM 5641 O O . HIS A 1 732 ? -14.652 29.180 30.798 1.00 48.75 732 HIS A O 1
ATOM 5647 N N . HIS A 1 733 ? -14.991 31.292 31.510 1.00 55.22 733 HIS A N 1
ATOM 5648 C CA . HIS A 1 733 ? -16.446 31.321 31.595 1.00 55.22 733 HIS A CA 1
ATOM 5649 C C . HIS A 1 733 ? -17.139 31.499 30.235 1.00 55.22 733 HIS A C 1
ATOM 5651 O O . HIS A 1 733 ? -17.990 32.374 30.095 1.00 55.22 733 HIS A O 1
ATOM 5657 N N . GLU A 1 734 ? -16.811 30.695 29.215 1.00 65.69 734 GLU A N 1
ATOM 5658 C CA . GLU A 1 734 ? -17.690 30.670 28.036 1.00 65.69 734 GLU A CA 1
ATOM 5659 C C . GLU A 1 734 ? -19.021 30.040 28.466 1.00 65.69 734 GLU A C 1
ATOM 5661 O O . GLU A 1 734 ? -19.139 28.827 28.647 1.00 65.69 734 GLU A O 1
ATOM 5666 N N . ILE A 1 735 ? -20.011 30.889 28.719 1.00 70.81 735 ILE A N 1
ATOM 5667 C CA . ILE A 1 735 ? -21.341 30.481 29.144 1.00 70.81 735 ILE A CA 1
ATOM 5668 C C . ILE A 1 735 ? -22.209 30.401 27.895 1.00 70.81 735 ILE A C 1
ATOM 5670 O O . ILE A 1 735 ? -22.219 31.317 27.085 1.00 70.81 735 ILE A O 1
ATOM 5674 N N . PHE A 1 736 ? -22.977 29.324 27.761 1.00 79.06 736 PHE A N 1
ATOM 5675 C CA . PHE A 1 736 ? -24.091 29.239 26.818 1.00 79.06 736 PHE A CA 1
ATOM 5676 C C . PHE A 1 736 ? -25.390 28.998 27.589 1.00 79.06 736 PHE A C 1
ATOM 5678 O O . PHE A 1 736 ? -25.393 28.428 28.687 1.00 79.06 736 PHE A O 1
ATOM 5685 N N . ALA A 1 737 ? -26.514 29.437 27.025 1.00 84.75 737 ALA A N 1
ATOM 5686 C CA . ALA A 1 737 ? -27.811 29.276 27.673 1.00 84.75 737 ALA A CA 1
ATOM 5687 C C . ALA A 1 737 ? -28.173 27.782 27.833 1.00 84.75 737 ALA A C 1
ATOM 5689 O O . ALA A 1 737 ? -27.868 26.977 26.947 1.00 84.75 737 ALA A O 1
ATOM 5690 N N . PRO A 1 738 ? -28.842 27.367 28.925 1.00 88.88 738 PRO A N 1
ATOM 5691 C CA . PRO A 1 738 ? -29.354 26.005 29.055 1.00 88.88 738 PRO A CA 1
ATOM 5692 C C . PRO A 1 738 ? -30.251 25.618 27.877 1.00 88.88 738 PRO A C 1
ATOM 5694 O O . PRO A 1 738 ? -31.020 26.441 27.382 1.00 88.88 738 PRO A O 1
ATOM 5697 N N . LYS A 1 739 ? -30.227 24.343 27.477 1.00 90.00 739 LYS A N 1
ATOM 5698 C CA . LYS A 1 739 ? -31.057 23.804 26.388 1.00 90.00 739 LYS A CA 1
ATOM 5699 C C . LYS A 1 739 ? -30.832 24.500 25.035 1.00 90.00 739 LYS A C 1
ATOM 5701 O O . LYS A 1 739 ? -31.759 24.597 24.235 1.00 90.00 739 LYS A O 1
ATOM 5706 N N . SER A 1 740 ? -29.615 24.969 24.773 1.00 90.56 740 SER A N 1
ATOM 5707 C CA . SER A 1 740 ? -29.234 25.656 23.527 1.00 90.56 740 SER A CA 1
ATOM 5708 C C . SER A 1 740 ? -28.552 24.750 22.496 1.00 90.56 740 SER A C 1
ATOM 5710 O O . SER A 1 740 ? -28.394 25.138 21.340 1.00 90.56 740 SER A O 1
ATOM 5712 N N . SER A 1 741 ? -28.145 23.537 22.881 1.00 93.31 741 SER A N 1
ATOM 5713 C CA . SER A 1 741 ? -27.448 22.614 21.983 1.00 93.31 741 SER A CA 1
ATOM 5714 C C . SER A 1 741 ? -28.369 21.921 20.970 1.00 93.31 741 SER A C 1
ATOM 5716 O O . SER A 1 741 ? -29.591 21.882 21.101 1.00 93.31 741 SER A O 1
ATOM 5718 N N . SER A 1 742 ? -27.753 21.292 19.972 1.00 91.44 742 SER A N 1
ATOM 5719 C CA . SER A 1 742 ? -28.395 20.459 18.957 1.00 91.44 742 SER A CA 1
ATOM 5720 C C . SER A 1 742 ? -29.239 19.326 19.569 1.00 91.44 742 SER A C 1
ATOM 5722 O O . SER A 1 742 ? -28.812 18.702 20.544 1.00 91.44 742 SER A O 1
ATOM 5724 N N . PRO A 1 743 ? -30.397 18.966 18.973 1.00 93.06 743 PRO A N 1
ATOM 5725 C CA . PRO A 1 743 ? -31.205 17.820 19.409 1.00 93.06 743 PRO A CA 1
ATOM 5726 C C . PRO A 1 743 ? -30.479 16.467 19.350 1.00 93.06 743 PRO A C 1
ATOM 5728 O O . PRO A 1 743 ? -30.923 15.502 19.980 1.00 93.06 743 PRO A O 1
ATOM 5731 N N . SER A 1 744 ? -29.401 16.383 18.568 1.00 95.50 744 SER A N 1
ATOM 5732 C CA . SER A 1 744 ? -28.566 15.187 18.447 1.00 95.50 744 SER A CA 1
ATOM 5733 C C . SER A 1 744 ? -27.662 14.981 19.664 1.00 95.50 744 SER A C 1
ATOM 5735 O O . SER A 1 744 ? -27.304 13.835 19.940 1.00 95.50 744 SER A O 1
ATOM 5737 N N . PHE A 1 745 ? -27.343 16.044 20.418 1.00 96.44 745 PHE A N 1
ATOM 5738 C CA . PHE A 1 745 ? -26.414 15.988 21.545 1.00 96.44 745 PHE A CA 1
ATOM 5739 C C . PHE A 1 745 ? -27.078 15.293 22.732 1.00 96.44 745 PHE A C 1
ATOM 5741 O O . PHE A 1 745 ? -28.022 15.813 23.326 1.00 96.44 745 PHE A O 1
ATOM 5748 N N . LYS A 1 746 ? -26.624 14.073 23.032 1.00 96.50 746 LYS A N 1
ATOM 5749 C CA . LYS A 1 746 ? -27.332 13.150 23.933 1.00 96.50 746 LYS A CA 1
ATOM 5750 C C . LYS A 1 746 ? -26.439 12.457 24.949 1.00 96.50 746 LYS A C 1
ATOM 5752 O O . LYS A 1 746 ? -26.977 11.832 25.862 1.00 96.50 746 LYS A O 1
ATOM 5757 N N . ARG A 1 747 ? -25.114 12.518 24.793 1.00 96.25 747 ARG A N 1
ATOM 5758 C CA . ARG A 1 747 ? -24.171 11.780 25.641 1.00 96.25 747 ARG A CA 1
ATOM 5759 C C . ARG A 1 747 ? -23.026 12.666 26.096 1.00 96.25 747 ARG A C 1
ATOM 5761 O O . ARG A 1 747 ? -22.424 13.363 25.282 1.00 96.25 747 ARG A O 1
ATOM 5768 N N . ILE A 1 748 ? -22.720 12.598 27.383 1.00 94.00 748 ILE A N 1
ATOM 5769 C CA . ILE A 1 748 ? -21.572 13.272 27.987 1.00 94.00 748 ILE A CA 1
ATOM 5770 C C . ILE A 1 748 ? -20.790 12.240 28.791 1.00 94.00 748 ILE A C 1
ATOM 5772 O O . ILE A 1 748 ? -21.365 11.502 29.591 1.00 94.00 748 ILE A O 1
ATOM 5776 N N . GLN A 1 749 ? -19.477 12.191 28.588 1.00 89.31 749 GLN A N 1
ATOM 5777 C CA . GLN A 1 749 ? -18.581 11.341 29.361 1.00 89.31 749 GLN A CA 1
ATOM 5778 C C . GLN A 1 749 ? -17.458 12.187 29.947 1.00 89.31 749 GLN A C 1
ATOM 5780 O O . GLN A 1 749 ? -16.653 12.738 29.210 1.00 89.31 749 GLN A O 1
ATOM 5785 N N . MET A 1 750 ? -17.394 12.266 31.268 1.00 82.19 750 MET A N 1
ATOM 5786 C CA . MET A 1 750 ? -16.377 12.971 32.035 1.00 82.19 750 MET A CA 1
ATOM 5787 C C . MET A 1 750 ? -15.679 11.957 32.925 1.00 82.19 750 MET A C 1
ATOM 5789 O O . MET A 1 750 ? -16.245 11.494 33.910 1.00 82.19 750 MET A O 1
ATOM 5793 N N . ARG A 1 751 ? -14.462 11.565 32.567 1.00 77.12 751 ARG A N 1
ATOM 5794 C CA . ARG A 1 751 ? -13.694 10.570 33.316 1.00 77.12 751 ARG A CA 1
ATOM 5795 C C . ARG A 1 751 ? -12.504 11.229 33.984 1.00 77.12 751 ARG A C 1
ATOM 5797 O O . ARG A 1 751 ? -11.897 12.130 33.410 1.00 77.12 751 ARG A O 1
ATOM 5804 N N . ARG A 1 752 ? -12.157 10.766 35.186 1.00 69.88 752 ARG A N 1
ATOM 5805 C CA . ARG A 1 752 ? -10.973 11.249 35.916 1.00 69.88 752 ARG A CA 1
ATOM 5806 C C . ARG A 1 752 ? -10.951 12.781 36.009 1.00 69.88 752 ARG A C 1
ATOM 5808 O O . ARG A 1 752 ? -9.959 13.423 35.678 1.00 69.88 752 ARG A O 1
ATOM 5815 N N . THR A 1 753 ? -12.092 13.382 36.348 1.00 68.75 753 THR A N 1
ATOM 5816 C CA . THR A 1 753 ? -12.245 14.840 36.357 1.00 68.75 753 THR A CA 1
ATOM 5817 C C . THR A 1 753 ? -12.168 15.417 37.768 1.00 68.75 753 THR A C 1
ATOM 5819 O O . THR A 1 753 ? -12.647 14.822 38.735 1.00 68.75 753 THR A O 1
ATOM 5822 N N . GLY A 1 754 ? -11.554 16.593 37.860 1.00 65.12 754 GLY A N 1
ATOM 5823 C CA . GLY A 1 754 ? -11.594 17.512 38.982 1.00 65.12 754 GLY A CA 1
ATOM 5824 C C . GLY A 1 754 ? -12.308 18.822 38.631 1.00 65.12 754 GLY A C 1
ATOM 5825 O O . GLY A 1 754 ? -11.910 19.855 39.153 1.00 65.12 754 GLY A O 1
ATOM 5826 N N . ALA A 1 755 ? -13.288 18.802 37.718 1.00 69.88 755 ALA A N 1
ATOM 5827 C CA . ALA A 1 755 ? -14.149 19.951 37.419 1.00 69.88 755 ALA A CA 1
ATOM 5828 C C . ALA A 1 755 ? -15.103 20.261 38.587 1.00 69.88 755 ALA A C 1
ATOM 5830 O O . ALA A 1 755 ? -15.559 19.336 39.259 1.00 69.88 755 ALA A O 1
ATOM 5831 N N . THR A 1 756 ? -15.437 21.536 38.798 1.00 69.38 756 THR A N 1
ATOM 5832 C CA . THR A 1 756 ? -16.432 21.971 39.794 1.00 69.38 756 THR A CA 1
ATOM 5833 C C . THR A 1 756 ? -17.870 21.594 39.412 1.00 69.38 756 THR A C 1
ATOM 5835 O O . THR A 1 756 ? -18.208 21.361 38.245 1.00 69.38 756 THR A O 1
ATOM 5838 N N . GLY A 1 757 ? -18.758 21.552 40.413 1.00 68.12 757 GLY A N 1
ATOM 5839 C CA . GLY A 1 757 ? -20.179 21.242 40.222 1.00 68.12 757 GLY A CA 1
ATOM 5840 C C . GLY A 1 757 ? -20.914 22.253 39.335 1.00 68.12 757 GLY A C 1
ATOM 5841 O O . GLY A 1 757 ? -21.843 21.865 38.626 1.00 68.12 757 GLY A O 1
ATOM 5842 N N . SER A 1 758 ? -20.463 23.507 39.296 1.00 69.50 758 SER A N 1
ATOM 5843 C CA . SER A 1 758 ? -20.979 24.571 38.432 1.00 69.50 758 SER A CA 1
ATOM 5844 C C . SER A 1 758 ? -20.732 24.257 36.953 1.00 69.50 758 SER A C 1
ATOM 5846 O O . SER A 1 758 ? -21.677 24.263 36.159 1.00 69.50 758 SER A O 1
ATOM 5848 N N . VAL A 1 759 ? -19.502 23.878 36.595 1.00 74.50 759 VAL A N 1
ATOM 5849 C CA . VAL A 1 759 ? -19.112 23.472 35.235 1.00 74.50 759 VAL A CA 1
ATOM 5850 C C . VAL A 1 759 ? -19.849 22.202 34.817 1.00 74.50 759 VAL A C 1
ATOM 5852 O O . VAL A 1 759 ? -20.485 22.165 33.760 1.00 74.50 759 VAL A O 1
ATOM 5855 N N . ILE A 1 760 ? -19.839 21.172 35.670 1.00 80.00 760 ILE A N 1
ATOM 5856 C CA . ILE A 1 760 ? -20.558 19.913 35.416 1.00 80.00 760 ILE A CA 1
ATOM 5857 C C . ILE A 1 760 ? -22.060 20.183 35.240 1.00 80.00 760 ILE A C 1
ATOM 5859 O O . ILE A 1 760 ? -22.695 19.669 34.317 1.00 80.00 760 ILE A O 1
ATOM 5863 N N . GLY A 1 761 ? -22.637 21.026 36.097 1.00 82.38 761 GLY A N 1
ATOM 5864 C CA . GLY A 1 761 ? -24.042 21.406 36.047 1.00 82.38 761 GLY A CA 1
ATOM 5865 C C . GLY A 1 761 ? -24.410 22.140 34.760 1.00 82.38 761 GLY A C 1
ATOM 5866 O O . GLY A 1 761 ? -25.492 21.918 34.217 1.00 82.38 761 GLY A O 1
ATOM 5867 N N . MET A 1 762 ? -23.531 22.994 34.233 1.00 82.62 762 MET A N 1
ATOM 5868 C CA . MET A 1 762 ? -23.721 23.622 32.922 1.00 82.62 762 MET A CA 1
ATOM 5869 C C . MET A 1 762 ? -23.648 22.610 31.778 1.00 82.62 762 MET A C 1
ATOM 5871 O O . MET A 1 762 ? -24.546 22.592 30.936 1.00 82.62 762 MET A O 1
ATOM 5875 N N . LEU A 1 763 ? -22.656 21.715 31.781 1.00 87.38 763 LEU A N 1
ATOM 5876 C CA . LEU A 1 763 ? -22.526 20.656 30.774 1.00 87.38 763 LEU A CA 1
ATOM 5877 C C . LEU A 1 763 ? -23.779 19.771 30.714 1.00 87.38 763 LEU A C 1
ATOM 5879 O O . LEU A 1 763 ? -24.277 19.493 29.630 1.00 87.38 763 LEU A O 1
ATOM 5883 N N . ILE A 1 764 ? -24.348 19.394 31.862 1.00 91.12 764 ILE A N 1
ATOM 5884 C CA . ILE A 1 764 ? -25.590 18.600 31.943 1.00 91.12 764 ILE A CA 1
ATOM 5885 C C . ILE A 1 764 ? -26.801 19.353 31.374 1.00 91.12 764 ILE A C 1
ATOM 5887 O O . ILE A 1 764 ? -27.741 18.739 30.859 1.00 91.12 764 ILE A O 1
ATOM 5891 N N . ARG A 1 765 ? -26.807 20.684 31.484 1.00 90.94 765 ARG A N 1
ATOM 5892 C CA . ARG A 1 765 ? -27.922 21.544 31.065 1.00 90.94 765 ARG A CA 1
ATOM 5893 C C . ARG A 1 765 ? -27.785 22.077 29.640 1.00 90.94 765 ARG A C 1
ATOM 5895 O O . ARG A 1 765 ? -28.779 22.576 29.120 1.00 90.94 765 ARG A O 1
ATOM 5902 N N . ALA A 1 766 ? -26.621 21.945 29.003 1.00 90.69 766 ALA A N 1
ATOM 5903 C CA . ALA A 1 766 ? -26.410 22.303 27.597 1.00 90.69 766 ALA A CA 1
ATOM 5904 C C . ALA A 1 766 ? -27.393 21.587 26.645 1.00 90.69 766 ALA A C 1
ATOM 5906 O O . ALA A 1 766 ? -28.096 22.260 25.882 1.00 90.69 766 ALA A O 1
ATOM 5907 N N . PRO A 1 767 ? -27.506 20.240 26.699 1.00 93.56 767 PRO A N 1
ATOM 5908 C CA . PRO A 1 767 ? -28.294 19.476 25.749 1.00 93.56 767 PRO A CA 1
ATOM 5909 C C . PRO A 1 767 ? -29.791 19.658 25.955 1.00 93.56 767 PRO A C 1
ATOM 5911 O O . PRO A 1 767 ? -30.286 19.733 27.083 1.00 93.56 767 PRO A O 1
ATOM 5914 N N . LEU A 1 768 ? -30.534 19.619 24.848 1.00 92.56 768 LEU A N 1
ATOM 5915 C CA . LEU A 1 768 ? -31.996 19.598 24.875 1.00 92.56 768 LEU A CA 1
ATOM 5916 C C . LEU A 1 768 ? -32.546 18.343 25.567 1.00 92.56 768 LEU A C 1
ATOM 5918 O O . LEU A 1 768 ? -33.507 18.448 26.325 1.00 92.56 768 LEU A O 1
ATOM 5922 N N . ASN A 1 769 ? -31.955 17.176 25.278 1.00 92.94 769 ASN A N 1
ATOM 5923 C CA . ASN A 1 769 ? -32.411 15.866 25.748 1.00 92.94 769 ASN A CA 1
ATOM 5924 C C . ASN A 1 769 ? -31.208 14.956 26.055 1.00 92.94 769 ASN A C 1
ATOM 5926 O O . ASN A 1 769 ? -30.853 14.101 25.242 1.00 92.94 769 ASN A O 1
ATOM 5930 N N . LEU A 1 770 ? -30.568 15.129 27.210 1.00 96.75 770 LEU A N 1
ATOM 5931 C CA . LEU A 1 770 ? -29.468 14.256 27.626 1.00 96.75 770 LEU A CA 1
ATOM 5932 C C . LEU A 1 770 ? -30.013 12.847 27.918 1.00 96.75 770 LEU A C 1
ATOM 5934 O O . LEU A 1 770 ? -30.958 12.696 28.695 1.00 96.75 770 LEU A O 1
ATOM 5938 N N . GLU A 1 771 ? -29.436 11.822 27.287 1.00 97.75 771 GLU A N 1
ATOM 5939 C CA . GLU A 1 771 ? -29.827 10.415 27.456 1.00 97.75 771 GLU A CA 1
ATOM 5940 C C . GLU A 1 771 ? -28.794 9.612 28.266 1.00 97.75 771 GLU A C 1
ATOM 5942 O O . GLU A 1 771 ? -29.177 8.663 28.952 1.00 97.75 771 GLU A O 1
ATOM 5947 N N . GLU A 1 772 ? -27.513 9.991 28.227 1.00 97.06 772 GLU A N 1
ATOM 5948 C CA . GLU A 1 772 ? -26.420 9.288 28.913 1.00 97.06 772 GLU A CA 1
ATOM 5949 C C . GLU A 1 772 ? -25.429 10.270 29.548 1.00 97.06 772 GLU A C 1
ATOM 5951 O O . GLU A 1 772 ? -24.911 11.163 28.872 1.00 97.06 772 GLU A O 1
ATOM 5956 N N . LEU A 1 773 ? -25.134 10.070 30.834 1.00 94.56 773 LEU A N 1
ATOM 5957 C CA . LEU A 1 773 ? -24.064 10.770 31.541 1.00 94.56 773 LEU A CA 1
ATOM 5958 C C . LEU A 1 773 ? -23.150 9.762 32.236 1.00 94.56 773 LEU A C 1
ATOM 5960 O O . LEU A 1 773 ? -23.614 8.979 33.064 1.00 94.56 773 LEU A O 1
ATOM 5964 N N . VAL A 1 774 ? -21.855 9.851 31.947 1.00 89.56 774 VAL A N 1
ATOM 5965 C CA . VAL A 1 774 ? -20.791 9.192 32.710 1.00 89.56 774 VAL A CA 1
ATOM 5966 C C . VAL A 1 774 ? -19.957 10.272 33.385 1.00 89.56 774 VAL A C 1
ATOM 5968 O O . VAL A 1 774 ? -19.459 11.165 32.707 1.00 89.56 774 VAL A O 1
ATOM 5971 N N . LEU A 1 775 ? -19.798 10.197 34.700 1.00 85.12 775 LEU A N 1
ATOM 5972 C CA . LEU A 1 775 ? -19.034 11.127 35.521 1.00 85.12 775 LEU A CA 1
ATOM 5973 C C . LEU A 1 775 ? -18.193 10.334 36.523 1.00 85.12 775 LEU A C 1
ATOM 5975 O O . LEU A 1 775 ? -18.748 9.677 37.397 1.00 85.12 775 LEU A O 1
ATOM 5979 N N . SER A 1 776 ? -16.868 10.421 36.439 1.00 77.81 776 SER A N 1
ATOM 5980 C CA . SER A 1 776 ? -15.971 9.852 37.447 1.00 77.81 776 SER A CA 1
ATOM 5981 C C . SER A 1 776 ? -14.908 10.838 37.922 1.00 77.81 776 SER A C 1
ATOM 5983 O O . SER A 1 776 ? -14.267 11.520 37.117 1.00 77.81 776 SER A O 1
ATOM 5985 N N . THR A 1 777 ? -14.695 10.901 39.237 1.00 69.94 777 THR A N 1
ATOM 5986 C CA . THR A 1 777 ? -13.625 11.692 39.865 1.00 69.94 777 THR A CA 1
ATOM 5987 C C . THR A 1 777 ? -12.371 10.838 40.097 1.00 69.94 777 THR A C 1
ATOM 5989 O O . THR A 1 777 ? -12.469 9.638 40.353 1.00 69.94 777 THR A O 1
ATOM 5992 N N . GLY A 1 778 ? -11.171 11.427 39.990 1.00 59.03 778 GLY A N 1
ATOM 5993 C CA . GLY A 1 778 ? -9.892 10.728 40.239 1.00 59.03 778 GLY A CA 1
ATOM 5994 C C . GLY A 1 778 ? -8.719 11.190 39.355 1.00 59.03 778 GLY A C 1
ATOM 5995 O O . GLY A 1 778 ? -8.936 11.570 38.213 1.00 59.03 778 GLY A O 1
ATOM 5996 N N . GLY A 1 779 ? -7.479 11.165 39.881 1.00 52.06 779 GLY A N 1
ATOM 5997 C CA . GLY A 1 779 ? -6.230 11.579 39.200 1.00 52.06 779 GLY A CA 1
ATOM 5998 C C . GLY A 1 779 ? -5.097 11.978 40.177 1.00 52.06 779 GLY A C 1
ATOM 5999 O O . GLY A 1 779 ? -5.356 12.204 41.358 1.00 52.06 779 GLY A O 1
ATOM 6000 N N . LEU A 1 780 ? -3.838 12.081 39.714 1.00 46.91 780 LEU A N 1
ATOM 6001 C CA . LEU A 1 780 ? -2.621 12.214 40.555 1.00 46.91 780 LEU A CA 1
ATOM 6002 C C . LEU A 1 780 ? -2.556 13.469 41.444 1.00 46.91 780 LEU A C 1
ATOM 6004 O O . LEU A 1 780 ? -1.948 13.402 42.508 1.00 46.91 780 LEU A O 1
ATOM 6008 N N . TRP A 1 781 ? -3.154 14.598 41.046 1.00 43.56 781 TRP A N 1
ATOM 6009 C CA . TRP A 1 781 ? -3.075 15.851 41.825 1.00 43.56 781 TRP A CA 1
ATOM 6010 C C . TRP A 1 781 ? -4.045 15.939 43.009 1.00 43.56 781 TRP A C 1
ATOM 6012 O O . TRP A 1 781 ? -3.892 16.819 43.849 1.00 43.56 781 TRP A O 1
ATOM 6022 N N . LEU A 1 782 ? -4.981 14.997 43.170 1.00 48.06 782 LEU A N 1
ATOM 6023 C CA . LEU A 1 782 ? -5.821 14.945 44.380 1.00 48.06 782 LEU A CA 1
ATOM 6024 C C . LEU A 1 782 ? -5.024 14.583 45.653 1.00 48.06 782 LEU A C 1
ATOM 6026 O O . LEU A 1 782 ? -5.582 14.537 46.746 1.00 48.06 782 LEU A O 1
ATOM 6030 N N . HIS A 1 783 ? -3.712 14.358 45.521 1.00 38.97 783 HIS A N 1
ATOM 6031 C CA . HIS A 1 783 ? -2.783 14.093 46.613 1.00 38.97 783 HIS A CA 1
ATOM 6032 C C . HIS A 1 783 ? -2.485 15.326 47.495 1.00 38.97 783 HIS A C 1
ATOM 6034 O O . HIS A 1 783 ? -2.010 15.137 48.617 1.00 38.97 783 HIS A O 1
ATOM 6040 N N . GLU A 1 784 ? -2.776 16.552 47.030 1.00 34.38 784 GLU A N 1
ATOM 6041 C CA . GLU A 1 784 ? -2.495 17.804 47.767 1.00 34.38 784 GLU A CA 1
ATOM 6042 C C . GLU A 1 784 ? -3.713 18.424 48.480 1.00 34.38 784 GLU A C 1
ATOM 6044 O O . GLU A 1 784 ? -3.565 19.409 49.192 1.00 34.38 784 GLU A O 1
ATOM 6049 N N . GLY A 1 785 ? -4.881 17.777 48.412 1.00 37.59 785 GLY A N 1
ATOM 6050 C CA . GLY A 1 785 ? -5.909 17.914 49.445 1.00 37.59 785 GLY A CA 1
ATOM 6051 C C . GLY A 1 785 ? -6.677 19.234 49.537 1.00 37.59 785 GLY A C 1
ATOM 6052 O O . GLY A 1 785 ? -6.887 19.663 50.667 1.00 37.59 785 GLY A O 1
ATOM 6053 N N . ASP A 1 786 ? -7.165 19.827 48.435 1.00 36.75 786 ASP A N 1
ATOM 6054 C CA . ASP A 1 786 ? -7.877 21.114 48.587 1.00 36.75 786 ASP A CA 1
ATOM 6055 C C . ASP A 1 786 ? -9.086 21.450 47.694 1.00 36.75 786 ASP A C 1
ATOM 6057 O O . ASP A 1 786 ? -9.481 22.607 47.663 1.00 36.75 786 ASP A O 1
ATOM 6061 N N . ILE A 1 787 ? -9.754 20.521 46.989 1.00 45.59 787 ILE A N 1
ATOM 6062 C CA . ILE A 1 787 ? -10.965 20.922 46.229 1.00 45.59 787 ILE A CA 1
ATOM 6063 C C . ILE A 1 787 ? -12.114 19.917 46.378 1.00 45.59 787 ILE A C 1
ATOM 6065 O O . ILE A 1 787 ? -12.022 18.747 46.012 1.00 45.59 787 ILE A O 1
ATOM 6069 N N . SER A 1 788 ? -13.222 20.402 46.941 1.00 49.44 788 SER A N 1
ATOM 6070 C CA . SER A 1 788 ? -14.537 19.755 46.985 1.00 49.44 788 SER A CA 1
ATOM 6071 C C . SER A 1 788 ? -15.153 19.756 45.582 1.00 49.44 788 SER A C 1
ATOM 6073 O O . SER A 1 788 ? -15.590 20.799 45.104 1.00 49.44 788 SER A O 1
ATOM 6075 N N . LEU A 1 789 ? -15.211 18.597 44.923 1.00 53.66 789 LEU A N 1
ATOM 6076 C CA . LEU A 1 789 ? -15.395 18.529 43.466 1.00 53.66 789 LEU A CA 1
ATOM 6077 C C . LEU A 1 789 ? -16.840 18.561 42.937 1.00 53.66 789 LEU A C 1
ATOM 6079 O O . LEU A 1 789 ? -17.032 18.786 41.752 1.00 53.66 789 LEU A O 1
ATOM 6083 N N . ALA A 1 790 ? -17.881 18.380 43.749 1.00 56.19 790 ALA A N 1
ATOM 6084 C CA . ALA A 1 790 ? -19.251 18.576 43.263 1.00 56.19 790 ALA A CA 1
ATOM 6085 C C . ALA A 1 790 ? -20.211 18.881 44.411 1.00 56.19 790 ALA A C 1
ATOM 6087 O O . ALA A 1 790 ? -20.336 18.089 45.348 1.00 56.19 790 ALA A O 1
ATOM 6088 N N . SER A 1 791 ? -20.969 19.975 44.308 1.00 68.00 791 SER A N 1
ATOM 6089 C CA . SER A 1 791 ? -22.214 20.088 45.067 1.00 68.00 791 SER A CA 1
ATOM 6090 C C . SER A 1 791 ? -23.152 18.974 44.593 1.00 68.00 791 SER A C 1
ATOM 6092 O O . SER A 1 791 ? -23.723 19.063 43.508 1.00 68.00 791 SER A O 1
ATOM 6094 N N . LEU A 1 792 ? -23.311 17.900 45.380 1.00 76.31 792 LEU A N 1
ATOM 6095 C CA . LEU A 1 792 ? -24.239 16.804 45.052 1.00 76.31 792 LEU A CA 1
ATOM 6096 C C . LEU A 1 792 ? -25.662 17.339 44.814 1.00 76.31 792 LEU A C 1
ATOM 6098 O O . LEU A 1 792 ? -26.367 16.884 43.913 1.00 76.31 792 LEU A O 1
ATOM 6102 N N . LYS A 1 793 ? -26.043 18.368 45.578 1.00 79.19 793 LYS A N 1
ATOM 6103 C CA . LYS A 1 793 ? -27.284 19.124 45.411 1.00 79.19 793 LYS A CA 1
ATOM 6104 C C . LYS A 1 793 ? -27.341 19.831 44.050 1.00 79.19 793 LYS A C 1
ATOM 6106 O O . LYS A 1 793 ? -28.296 19.623 43.304 1.00 79.19 793 LYS A O 1
ATOM 6111 N N . GLY A 1 794 ? -26.326 20.625 43.699 1.00 76.56 794 GLY A N 1
ATOM 6112 C CA . GLY A 1 794 ? -26.246 21.332 42.410 1.00 76.56 794 GLY A CA 1
ATOM 6113 C C . GLY A 1 794 ? -26.234 20.388 41.200 1.00 76.56 794 GLY A C 1
ATOM 6114 O O . GLY A 1 794 ? -26.917 20.628 40.197 1.00 76.56 794 GLY A O 1
ATOM 6115 N N . LEU A 1 795 ? -25.542 19.254 41.331 1.00 82.06 795 LEU A N 1
ATOM 6116 C CA . LEU A 1 795 ? -25.513 18.182 40.341 1.00 82.06 795 LEU A CA 1
ATOM 6117 C C . LEU A 1 795 ? -26.911 17.594 40.113 1.00 82.06 795 LEU A C 1
ATOM 6119 O O . LEU A 1 795 ? -27.374 17.515 38.975 1.00 82.06 795 LEU A O 1
ATOM 6123 N N . HIS A 1 796 ? -27.624 17.233 41.184 1.00 88.25 796 HIS A N 1
ATOM 6124 C CA . HIS A 1 796 ? -28.975 16.686 41.062 1.00 88.25 796 HIS A CA 1
ATOM 6125 C C . HIS A 1 796 ? -29.980 17.696 40.505 1.00 88.25 796 HIS A C 1
ATOM 6127 O O . HIS A 1 796 ? -30.795 17.338 39.656 1.00 88.25 796 HIS A O 1
ATOM 6133 N N . LYS A 1 797 ? -29.905 18.968 40.922 1.00 87.88 797 LYS A N 1
ATOM 6134 C CA . LYS A 1 797 ? -30.723 20.050 40.346 1.00 87.88 797 LYS A CA 1
ATOM 6135 C C . LYS A 1 797 ? -30.560 20.135 38.829 1.00 87.88 797 LYS A C 1
ATOM 6137 O O . LYS A 1 797 ? -31.547 20.281 38.111 1.00 87.88 797 LYS A O 1
ATOM 6142 N N . SER A 1 798 ? -29.330 19.984 38.345 1.00 89.75 798 SER A N 1
ATOM 6143 C CA . SER A 1 798 ? -29.029 19.973 36.912 1.00 89.75 798 SER A CA 1
ATOM 6144 C C . SER A 1 798 ? -29.591 18.720 36.225 1.00 89.75 798 SER A C 1
ATOM 6146 O O . SER A 1 798 ? -30.234 18.826 35.181 1.00 89.75 798 SER A O 1
ATOM 6148 N N . LEU A 1 799 ? -29.445 17.541 36.841 1.00 92.69 799 LEU A N 1
ATOM 6149 C CA . LEU A 1 799 ? -30.002 16.276 36.336 1.00 92.69 799 LEU A CA 1
ATOM 6150 C C . LEU A 1 799 ? -31.535 16.272 36.281 1.00 92.69 799 LEU A C 1
ATOM 6152 O O . LEU A 1 799 ? -32.108 15.682 35.366 1.00 92.69 799 LEU A O 1
ATOM 6156 N N . LEU A 1 800 ? -32.216 16.960 37.204 1.00 92.06 800 LEU A N 1
ATOM 6157 C CA . LEU A 1 800 ? -33.679 17.077 37.201 1.00 92.06 800 LEU A CA 1
ATOM 6158 C C . LEU A 1 800 ? -34.222 17.712 35.920 1.00 92.06 800 LEU A C 1
ATOM 6160 O O . LEU A 1 800 ? -35.335 17.388 35.507 1.00 92.06 800 LEU A O 1
ATOM 6164 N N . MET A 1 801 ? -33.443 18.570 35.256 1.00 90.62 801 MET A N 1
ATOM 6165 C CA . MET A 1 801 ? -33.830 19.145 33.965 1.00 90.62 801 MET A CA 1
ATOM 6166 C C . MET A 1 801 ? -33.844 18.116 32.823 1.00 90.62 801 MET A C 1
ATOM 6168 O O . MET A 1 801 ? -34.472 18.381 31.797 1.00 90.62 801 MET A O 1
ATOM 6172 N N . GLN A 1 802 ? -33.192 16.964 33.018 1.00 94.19 802 GLN A N 1
ATOM 6173 C CA . GLN A 1 802 ? -33.056 15.853 32.069 1.00 94.19 802 GLN A CA 1
ATOM 6174 C C . GLN A 1 802 ? -33.836 14.599 32.516 1.00 94.19 802 GLN A C 1
ATOM 6176 O O . GLN A 1 802 ? -33.714 13.533 31.913 1.00 94.19 802 GLN A O 1
ATOM 6181 N N . LYS A 1 803 ? -34.654 14.686 33.577 1.00 93.75 803 LYS A N 1
ATOM 6182 C CA . LYS A 1 803 ? -35.322 13.519 34.190 1.00 93.75 803 LYS A CA 1
ATOM 6183 C C . LYS A 1 803 ? -36.225 12.722 33.239 1.00 93.75 803 LYS A C 1
ATOM 6185 O O . LYS A 1 803 ? -36.400 11.517 33.411 1.00 93.75 803 LYS A O 1
ATOM 6190 N N . ASP A 1 804 ? -36.790 13.399 32.239 1.00 95.12 804 ASP A N 1
ATOM 6191 C CA . ASP A 1 804 ? -37.722 12.817 31.272 1.00 95.12 804 ASP A CA 1
ATOM 6192 C C . ASP A 1 804 ? -37.004 12.177 30.067 1.00 95.12 804 ASP A C 1
ATOM 6194 O O . ASP A 1 804 ? -37.654 11.557 29.222 1.00 95.12 804 ASP A O 1
ATOM 6198 N N . THR A 1 805 ? -35.675 12.309 29.979 1.00 96.50 805 THR A N 1
ATOM 6199 C CA . THR A 1 805 ? -34.858 11.854 28.840 1.00 96.50 805 THR A CA 1
ATOM 6200 C C . THR A 1 805 ? -33.708 10.939 29.242 1.00 96.50 805 THR A C 1
ATOM 6202 O O . THR A 1 805 ? -33.358 10.054 28.461 1.00 96.50 805 THR A O 1
ATOM 6205 N N . LEU A 1 806 ? -33.149 11.112 30.443 1.00 97.56 806 LEU A N 1
ATOM 6206 C CA . LEU A 1 806 ? -31.986 10.375 30.930 1.00 97.56 806 LEU A CA 1
ATOM 6207 C C . LEU A 1 806 ? -32.294 8.876 31.069 1.00 97.56 806 LEU A C 1
ATOM 6209 O O . LEU A 1 806 ? -33.237 8.486 31.757 1.00 97.56 806 LEU A O 1
ATOM 6213 N N . LYS A 1 807 ? -31.486 8.037 30.414 1.00 97.38 807 LYS A N 1
ATOM 6214 C CA . LYS A 1 807 ? -31.630 6.572 30.372 1.00 97.38 807 LYS A CA 1
ATOM 6215 C C . LYS A 1 807 ? -30.510 5.841 31.094 1.00 97.38 807 LYS A C 1
ATOM 6217 O O . LYS A 1 807 ? -30.769 4.776 31.658 1.00 97.38 807 LYS A O 1
ATOM 6222 N N . VAL A 1 808 ? -29.304 6.403 31.050 1.00 96.06 808 VAL A N 1
ATOM 6223 C CA . VAL A 1 808 ? -28.082 5.836 31.624 1.00 96.06 808 VAL A CA 1
ATOM 6224 C C . VAL A 1 808 ? -27.388 6.912 32.453 1.00 96.06 808 VAL A C 1
ATOM 6226 O O . VAL A 1 808 ? -27.128 8.010 31.960 1.00 96.06 808 VAL A O 1
ATOM 6229 N N . LEU A 1 809 ? -27.100 6.595 33.712 1.00 95.31 809 LEU A N 1
ATOM 6230 C CA . LEU A 1 809 ? -26.377 7.469 34.627 1.00 95.31 809 LEU A CA 1
ATOM 6231 C C . LEU A 1 809 ? -25.287 6.673 35.340 1.00 95.31 809 LEU A C 1
ATOM 6233 O O . LEU A 1 809 ? -25.593 5.720 36.051 1.00 95.31 809 LEU A O 1
ATOM 6237 N N . ASP A 1 810 ? -24.037 7.078 35.163 1.00 90.31 810 ASP A N 1
ATOM 6238 C CA . ASP A 1 810 ? -22.874 6.503 35.834 1.00 90.31 810 ASP A CA 1
ATOM 6239 C C . ASP A 1 810 ? -22.130 7.616 36.581 1.00 90.31 810 ASP A C 1
ATOM 6241 O O . ASP A 1 810 ? -21.572 8.508 35.949 1.00 90.31 810 ASP A O 1
ATOM 6245 N N . ILE A 1 811 ? -22.195 7.626 37.915 1.00 86.69 811 ILE A N 1
ATOM 6246 C CA . ILE A 1 811 ? -21.601 8.656 38.778 1.00 86.69 811 ILE A CA 1
ATOM 6247 C C . ILE A 1 811 ? -20.687 7.998 39.817 1.00 86.69 811 ILE A C 1
ATOM 6249 O O . ILE A 1 811 ? -21.142 7.529 40.863 1.00 86.69 811 ILE A O 1
ATOM 6253 N N . ASP A 1 812 ? -19.382 8.051 39.587 1.00 79.50 812 ASP A N 1
ATOM 6254 C CA . ASP A 1 812 ? -18.368 7.673 40.566 1.00 79.50 812 ASP A CA 1
ATOM 6255 C C . ASP A 1 812 ? -17.687 8.912 41.167 1.00 79.50 812 ASP A C 1
ATOM 6257 O O . ASP A 1 812 ? -16.760 9.484 40.602 1.00 79.50 812 ASP A O 1
ATOM 6261 N N . VAL A 1 813 ? -18.163 9.355 42.330 1.00 72.38 813 VAL A N 1
ATOM 6262 C CA . VAL A 1 813 ? -17.705 10.582 43.010 1.00 72.38 813 VAL A CA 1
ATOM 6263 C C . VAL A 1 813 ? -17.067 10.304 44.375 1.00 72.38 813 VAL A C 1
ATOM 6265 O O . VAL A 1 813 ? -16.911 11.218 45.183 1.00 72.38 813 VAL A O 1
ATOM 6268 N N . GLY A 1 814 ? -16.668 9.056 44.652 1.00 62.81 814 GLY A N 1
ATOM 6269 C CA . GLY A 1 814 ? -16.216 8.620 45.983 1.00 62.81 814 GLY A CA 1
ATOM 6270 C C . GLY A 1 814 ? -15.040 9.406 46.580 1.00 62.81 814 GLY A C 1
ATOM 6271 O O . GLY A 1 814 ? -14.985 9.572 47.796 1.00 62.81 814 GLY A O 1
ATOM 6272 N N . ALA A 1 815 ? -14.144 9.952 45.750 1.00 53.12 815 ALA A N 1
ATOM 6273 C CA . ALA A 1 815 ? -13.004 10.769 46.189 1.00 53.12 815 ALA A CA 1
ATOM 6274 C C . ALA A 1 815 ? -13.343 12.256 46.458 1.00 53.12 815 ALA A C 1
ATOM 6276 O O . ALA A 1 815 ? -12.510 12.981 46.999 1.00 53.12 815 ALA A O 1
ATOM 6277 N N . GLY A 1 816 ? -14.538 12.721 46.066 1.00 52.28 816 GLY A N 1
ATOM 6278 C CA . GLY A 1 816 ? -14.913 14.143 46.041 1.00 52.28 816 GLY A CA 1
ATOM 6279 C C . GLY A 1 816 ? -15.980 14.577 47.054 1.00 52.28 816 GLY A C 1
ATOM 6280 O O . GLY A 1 816 ? -16.279 15.767 47.126 1.00 52.28 816 GLY A O 1
ATOM 6281 N N . ILE A 1 817 ? -16.563 13.655 47.834 1.00 57.97 817 ILE A N 1
ATOM 6282 C CA . ILE A 1 817 ? -17.606 13.975 48.828 1.00 57.97 817 ILE A CA 1
ATOM 6283 C C . ILE A 1 817 ? -16.947 14.431 50.142 1.00 57.97 817 ILE A C 1
ATOM 6285 O O . ILE A 1 817 ? -16.626 13.607 51.002 1.00 57.97 817 ILE A O 1
ATOM 6289 N N . TRP A 1 818 ? -16.774 15.744 50.318 1.00 53.91 818 TRP A N 1
ATOM 6290 C CA . TRP A 1 818 ? -16.204 16.340 51.533 1.00 53.91 818 TRP A CA 1
ATOM 6291 C C . TRP A 1 818 ? -17.276 17.074 52.357 1.00 53.91 818 TRP A C 1
ATOM 6293 O O . TRP A 1 818 ? -17.895 18.007 51.850 1.00 53.91 818 TRP A O 1
ATOM 6303 N N . PRO A 1 819 ? -17.506 16.715 53.635 1.00 49.25 819 PRO A N 1
ATOM 6304 C CA . PRO A 1 819 ? -18.271 17.566 54.538 1.00 49.25 819 PRO A CA 1
ATOM 6305 C C . PRO A 1 819 ? -17.419 18.787 54.906 1.00 49.25 819 PRO A C 1
ATOM 6307 O O . PRO A 1 819 ? -16.292 18.627 55.385 1.00 49.25 819 PRO A O 1
ATOM 6310 N N . ARG A 1 820 ? -17.943 20.006 54.714 1.00 45.28 820 ARG A N 1
ATOM 6311 C CA . ARG A 1 820 ? -17.280 21.228 55.196 1.00 45.28 820 ARG A CA 1
ATOM 6312 C C . ARG A 1 820 ? -17.035 21.081 56.700 1.00 45.28 820 ARG A C 1
ATOM 6314 O O . ARG A 1 820 ? -17.936 20.744 57.475 1.00 45.28 820 ARG A O 1
ATOM 6321 N N . ALA A 1 821 ? -15.791 21.275 57.125 1.00 39.34 821 ALA A N 1
ATOM 6322 C CA . ALA A 1 821 ? -15.467 21.273 58.537 1.00 39.34 821 ALA A CA 1
ATOM 6323 C C . ALA A 1 821 ? -16.102 22.512 59.188 1.00 39.34 821 ALA A C 1
ATOM 6325 O O . ALA A 1 821 ? -15.737 23.627 58.847 1.00 39.34 821 ALA A O 1
ATOM 6326 N N . ARG A 1 822 ? -16.952 22.278 60.200 1.00 37.16 822 ARG A N 1
ATOM 6327 C CA . ARG A 1 822 ? -17.522 23.248 61.165 1.00 37.16 822 ARG A CA 1
ATOM 6328 C C . ARG A 1 822 ? -18.827 23.949 60.749 1.00 37.16 822 ARG A C 1
ATOM 6330 O O . ARG A 1 822 ? -18.829 25.089 60.328 1.00 37.16 822 ARG A O 1
ATOM 6337 N N . GLY A 1 823 ? -19.952 23.323 61.099 1.00 39.12 823 GLY A N 1
ATOM 6338 C CA . GLY A 1 823 ? -21.099 24.042 61.680 1.00 39.12 823 GLY A CA 1
ATOM 6339 C C . GLY A 1 823 ? -22.029 24.830 60.753 1.00 39.12 823 GLY A C 1
ATOM 6340 O O . GLY A 1 823 ? -23.010 25.370 61.258 1.00 39.12 823 GLY A O 1
ATOM 6341 N N . GLU A 1 824 ? -21.788 24.856 59.447 1.00 40.53 824 GLU A N 1
ATOM 6342 C CA . GLU A 1 824 ? -22.650 25.514 58.456 1.00 40.53 824 GLU A CA 1
ATOM 6343 C C . GLU A 1 824 ? -23.349 24.446 57.591 1.00 40.53 824 GLU A C 1
ATOM 6345 O O . GLU A 1 824 ? -22.793 23.373 57.364 1.00 40.53 824 GLU A O 1
ATOM 6350 N N . GLY A 1 825 ? -24.624 24.672 57.251 1.00 48.41 825 GLY A N 1
ATOM 6351 C CA . GLY A 1 825 ? -25.605 23.653 56.834 1.00 48.41 825 GLY A CA 1
ATOM 6352 C C . GLY A 1 825 ? -25.394 22.992 55.461 1.00 48.41 825 GLY A C 1
ATOM 6353 O O . GLY A 1 825 ? -24.273 22.727 55.049 1.00 48.41 825 GLY A O 1
ATOM 6354 N N . GLU A 1 826 ? -26.499 22.672 54.769 1.00 47.25 826 GLU A N 1
ATOM 6355 C CA . GLU A 1 826 ? -26.586 22.015 53.439 1.00 47.25 826 GLU A CA 1
ATOM 6356 C C . GLU A 1 826 ? -25.996 22.854 52.274 1.00 47.25 826 GLU A C 1
ATOM 6358 O O . GLU A 1 826 ? -26.543 22.868 51.173 1.00 47.25 826 GLU A O 1
ATOM 6363 N N . ILE A 1 827 ? -24.935 23.618 52.528 1.00 46.00 827 ILE A N 1
ATOM 6364 C CA . ILE A 1 827 ? -24.376 24.636 51.639 1.00 46.00 827 ILE A CA 1
ATOM 6365 C C . ILE A 1 827 ? -23.131 24.024 50.994 1.00 46.00 827 ILE A C 1
ATOM 6367 O O . ILE A 1 827 ? -22.119 23.782 51.658 1.00 46.00 827 ILE A O 1
ATOM 6371 N N . GLY A 1 828 ? -23.221 23.698 49.702 1.00 46.75 828 GLY A N 1
ATOM 6372 C CA . GLY A 1 828 ? -22.021 23.458 48.899 1.00 46.75 828 GLY A CA 1
ATOM 6373 C C . GLY A 1 828 ? -21.273 24.777 48.683 1.00 46.75 828 GLY A C 1
ATOM 6374 O O . GLY A 1 828 ? -21.870 25.836 48.815 1.00 46.75 828 GLY A O 1
ATOM 6375 N N . TRP A 1 829 ? -19.994 24.744 48.300 1.00 44.91 829 TRP A N 1
ATOM 6376 C CA . TRP A 1 829 ? -19.199 25.958 48.020 1.00 44.91 829 TRP A CA 1
ATOM 6377 C C . TRP A 1 829 ? -19.858 26.931 47.009 1.00 44.91 829 TRP A C 1
ATOM 6379 O O . TRP A 1 829 ? -19.541 28.111 47.006 1.00 44.91 829 TRP A O 1
ATOM 6389 N N . GLU A 1 830 ? -20.802 26.448 46.190 1.00 48.09 830 GLU A N 1
ATOM 6390 C CA . GLU A 1 830 ? -21.610 27.217 45.223 1.00 48.09 830 GLU A CA 1
ATOM 6391 C C . GLU A 1 830 ? -22.818 27.961 45.827 1.00 48.09 830 GLU A C 1
ATOM 6393 O O . GLU A 1 830 ? -23.359 28.854 45.183 1.00 48.09 830 GLU A O 1
ATOM 6398 N N . ASP A 1 831 ? -23.275 27.576 47.022 1.00 45.25 831 ASP A N 1
ATOM 6399 C CA . ASP A 1 831 ? -24.448 28.159 47.693 1.00 45.25 831 ASP A CA 1
ATOM 6400 C C . ASP A 1 831 ? -24.057 29.346 48.615 1.00 45.25 831 ASP A C 1
ATOM 6402 O O . ASP A 1 831 ? -24.925 29.946 49.246 1.00 45.25 831 ASP A O 1
ATOM 6406 N N . ASP A 1 832 ? -22.762 29.684 48.695 1.00 44.44 832 ASP A N 1
ATOM 6407 C CA . ASP A 1 832 ? -22.159 30.658 49.625 1.00 44.44 832 ASP A CA 1
ATOM 6408 C C . ASP A 1 832 ? -21.784 31.990 48.936 1.00 44.44 832 ASP A C 1
ATOM 6410 O O . ASP A 1 832 ? -20.806 32.648 49.286 1.00 44.44 832 ASP A O 1
ATOM 6414 N N . ALA A 1 833 ? -22.561 32.386 47.922 1.00 43.59 833 ALA A N 1
ATOM 6415 C CA . ALA A 1 833 ? -22.327 33.596 47.125 1.00 43.59 833 ALA A CA 1
ATOM 6416 C C . ALA A 1 833 ? -22.481 34.920 47.911 1.00 43.59 833 ALA A C 1
ATOM 6418 O O . ALA A 1 833 ? -22.067 35.962 47.421 1.00 43.59 833 ALA A O 1
ATOM 6419 N N . ASP A 1 834 ? -23.049 34.885 49.124 1.00 41.09 834 ASP A N 1
ATOM 6420 C CA . ASP A 1 834 ? -23.296 36.064 49.974 1.00 41.09 834 ASP A CA 1
ATOM 6421 C C . ASP A 1 834 ? -22.316 36.177 51.172 1.00 41.09 834 ASP A C 1
ATOM 6423 O O . ASP A 1 834 ? -22.490 37.025 52.057 1.00 41.09 834 ASP A O 1
ATOM 6427 N N . GLY A 1 835 ? -21.306 35.302 51.258 1.00 39.00 835 GLY A N 1
ATOM 6428 C CA . GLY A 1 835 ? -20.314 35.296 52.338 1.00 39.00 835 GLY A CA 1
ATOM 6429 C C . GLY A 1 835 ? -19.121 36.230 52.069 1.00 39.00 835 GLY A C 1
ATOM 6430 O O . GLY A 1 835 ? -18.669 36.324 50.932 1.00 39.00 835 GLY A O 1
ATOM 6431 N N . PRO A 1 836 ? -18.521 36.869 53.096 1.00 32.78 836 PRO A N 1
ATOM 6432 C CA . PRO A 1 836 ? -17.404 37.812 52.927 1.00 32.78 836 PRO A CA 1
ATOM 6433 C C . PRO A 1 836 ? -16.108 37.197 52.358 1.00 32.78 836 PRO A C 1
ATOM 6435 O O . PRO A 1 836 ? -15.194 37.942 52.024 1.00 32.78 836 PRO A O 1
ATOM 6438 N N . GLU A 1 837 ? -16.016 35.865 52.249 1.00 37.62 837 GLU A N 1
ATOM 6439 C CA . GLU A 1 837 ? -14.913 35.142 51.587 1.00 37.62 837 GLU A CA 1
ATOM 6440 C C . GLU A 1 837 ? -15.232 34.756 50.123 1.00 37.62 837 GLU A C 1
ATOM 6442 O O . GLU A 1 837 ? -14.319 34.439 49.364 1.00 37.62 837 GLU A O 1
ATOM 6447 N N . GLY A 1 838 ? -16.501 34.825 49.693 1.00 38.72 838 GLY A N 1
ATOM 6448 C CA . GLY A 1 838 ? -16.918 34.548 48.309 1.00 38.72 838 GLY A CA 1
ATOM 6449 C C . GLY A 1 838 ? -16.482 35.627 47.310 1.00 38.72 838 GLY A C 1
ATOM 6450 O O . GLY A 1 838 ? -16.228 35.326 46.143 1.00 38.72 838 GLY A O 1
ATOM 6451 N N . ASP A 1 839 ? -16.307 36.863 47.785 1.00 35.25 839 ASP A N 1
ATOM 6452 C CA . ASP A 1 839 ? -15.975 38.022 46.951 1.00 35.25 839 ASP A CA 1
ATOM 6453 C C . ASP A 1 839 ? -14.478 38.135 46.595 1.00 35.25 839 ASP A C 1
ATOM 6455 O O . ASP A 1 839 ? -14.145 38.692 45.549 1.00 35.25 839 ASP A O 1
ATOM 6459 N N . GLU A 1 840 ? -13.552 37.619 47.416 1.00 36.09 840 GLU A N 1
ATOM 6460 C CA . GLU A 1 840 ? -12.111 37.893 47.233 1.00 36.09 840 GLU A CA 1
ATOM 6461 C C . GLU A 1 840 ? -11.326 36.789 46.501 1.00 36.09 840 GLU A C 1
ATOM 6463 O O . GLU A 1 840 ? -10.323 37.100 45.856 1.00 36.09 840 GLU A O 1
ATOM 6468 N N . GLU A 1 841 ? -11.774 35.527 46.524 1.00 36.31 841 GLU A N 1
ATOM 6469 C CA . GLU A 1 841 ? -11.029 34.413 45.902 1.00 36.31 841 GLU A CA 1
ATOM 6470 C C . GLU A 1 841 ? -11.709 33.846 44.636 1.00 36.31 841 GLU A C 1
ATOM 6472 O O . GLU A 1 841 ? -11.020 33.368 43.734 1.00 36.31 841 GLU A O 1
ATOM 6477 N N . TRP A 1 842 ? -13.039 33.998 44.500 1.00 42.47 842 TRP A N 1
ATOM 6478 C CA . TRP A 1 842 ? -13.837 33.433 43.392 1.00 42.47 842 TRP A CA 1
ATOM 6479 C C . TRP A 1 842 ? -14.878 34.385 42.771 1.00 42.47 842 TRP A C 1
ATOM 6481 O O . TRP A 1 842 ? -15.618 33.972 41.875 1.00 42.47 842 TRP A O 1
ATOM 6491 N N . GLY A 1 843 ? -14.866 35.679 43.127 1.00 38.50 843 GLY A N 1
ATOM 6492 C CA . GLY A 1 843 ? -15.677 36.753 42.515 1.00 38.50 843 GLY A CA 1
ATOM 6493 C C . GLY A 1 843 ? -15.465 36.980 41.003 1.00 38.50 843 GLY A C 1
ATOM 6494 O O . GLY A 1 843 ? -15.987 37.932 40.435 1.00 38.50 843 GLY A O 1
ATOM 6495 N N . TRP A 1 844 ? -14.712 36.100 40.338 1.00 39.78 844 TRP A N 1
ATOM 6496 C CA . TRP A 1 844 ? -14.464 36.073 38.897 1.00 39.78 844 TRP A CA 1
ATOM 6497 C C . TRP A 1 844 ? -15.511 35.262 38.107 1.00 39.78 844 TRP A C 1
ATOM 6499 O O . TRP A 1 844 ? -15.560 35.402 36.891 1.00 39.78 844 TRP A O 1
ATOM 6509 N N . VAL A 1 845 ? -16.336 34.424 38.764 1.00 44.75 845 VAL A N 1
ATOM 6510 C CA . VAL A 1 845 ? -17.377 33.577 38.117 1.00 44.75 845 VAL A CA 1
ATOM 6511 C C . VAL A 1 845 ? -18.679 34.348 37.836 1.00 44.75 845 VAL A C 1
ATOM 6513 O O . VAL A 1 845 ? -19.523 33.907 37.052 1.00 44.75 845 VAL A O 1
ATOM 6516 N N . LEU A 1 846 ? -18.839 35.516 38.459 1.00 47.38 846 LEU A N 1
ATOM 6517 C CA . LEU A 1 846 ? -19.986 36.409 38.316 1.00 47.38 846 LEU A CA 1
ATOM 6518 C C . LEU A 1 846 ? -19.622 37.566 37.374 1.00 47.38 846 LEU A C 1
ATOM 6520 O O . LEU A 1 846 ? -19.517 38.715 37.799 1.00 47.38 846 LEU A O 1
ATOM 6524 N N . GLU A 1 847 ? -19.398 37.275 36.089 1.00 50.69 847 GLU A N 1
ATOM 6525 C CA . GLU A 1 847 ? -19.458 38.342 35.084 1.00 50.69 847 GLU A CA 1
ATOM 6526 C C . GLU A 1 847 ? -20.868 38.948 35.111 1.00 50.69 847 GLU A C 1
ATOM 6528 O O . GLU A 1 847 ? -21.870 38.227 35.166 1.00 50.69 847 GLU A O 1
ATOM 6533 N N . ASP A 1 848 ? -20.956 40.281 35.115 1.00 52.72 848 ASP A N 1
ATOM 6534 C CA . ASP A 1 848 ? -22.229 40.995 35.121 1.00 52.72 848 ASP A CA 1
ATOM 6535 C C . ASP A 1 848 ? -23.083 40.469 33.953 1.00 52.72 848 ASP A C 1
ATOM 6537 O O . ASP A 1 848 ? -22.669 40.527 32.793 1.00 52.72 848 ASP A O 1
ATOM 6541 N N . HIS A 1 849 ? -24.280 39.935 34.232 1.00 54.28 849 HIS A N 1
ATOM 6542 C CA . HIS A 1 849 ? -25.180 39.371 33.213 1.00 54.28 849 HIS A CA 1
ATOM 6543 C C . HIS A 1 849 ? -25.427 40.336 32.033 1.00 54.28 849 HIS A C 1
ATOM 6545 O O . HIS A 1 849 ? -25.853 39.914 30.953 1.00 54.28 849 HIS A O 1
ATOM 6551 N N . ALA A 1 850 ? -25.197 41.637 32.236 1.00 57.66 850 ALA A N 1
ATOM 6552 C CA . ALA A 1 850 ? -25.251 42.668 31.210 1.00 57.66 850 ALA A CA 1
ATOM 6553 C C . ALA A 1 850 ? -24.121 42.596 30.160 1.00 57.66 850 ALA A C 1
ATOM 6555 O O . ALA A 1 850 ? -24.361 42.996 29.020 1.00 57.66 850 ALA A O 1
ATOM 6556 N N . GLU A 1 851 ? -22.925 42.111 30.502 1.00 60.69 851 GLU A N 1
ATOM 6557 C CA . GLU A 1 851 ? -21.791 41.941 29.578 1.00 60.69 851 GLU A CA 1
ATOM 6558 C C . GLU A 1 851 ? -21.915 40.630 28.787 1.00 60.69 851 GLU A C 1
ATOM 6560 O O . GLU A 1 851 ? -21.781 40.639 27.563 1.00 60.69 851 GLU A O 1
ATOM 6565 N N . LEU A 1 852 ? -22.329 39.536 29.438 1.00 63.97 852 LEU A N 1
ATOM 6566 C CA . LEU A 1 852 ? -22.612 38.252 28.776 1.00 63.97 852 LEU A CA 1
ATOM 6567 C C . LEU A 1 852 ? -23.688 38.381 27.688 1.00 63.97 852 LEU A C 1
ATOM 6569 O O . LEU A 1 852 ? -23.548 37.846 26.591 1.00 63.97 852 LEU A O 1
ATOM 6573 N N . ARG A 1 853 ? -24.749 39.157 27.942 1.00 63.72 853 ARG A N 1
ATOM 6574 C CA . ARG A 1 853 ? -25.815 39.416 26.954 1.00 63.72 853 ARG A CA 1
ATOM 6575 C C . ARG A 1 853 ? -25.401 40.328 25.795 1.00 63.72 853 ARG A C 1
ATOM 6577 O O . ARG A 1 853 ? -26.183 40.496 24.861 1.00 63.72 853 ARG A O 1
ATOM 6584 N N . GLN A 1 854 ? -24.208 40.923 25.837 1.00 64.25 854 GLN A N 1
ATOM 6585 C CA . GLN A 1 854 ? -23.631 41.634 24.691 1.00 64.25 854 GLN A CA 1
ATOM 6586 C C . GLN A 1 854 ? -22.857 40.692 23.756 1.00 64.25 854 GLN A C 1
ATOM 6588 O O . GLN A 1 854 ? -22.581 41.081 22.620 1.00 64.25 854 GLN A O 1
ATOM 6593 N N . ASN A 1 855 ? -22.549 39.461 24.186 1.00 78.44 855 ASN A N 1
ATOM 6594 C CA . ASN A 1 855 ? -21.978 38.426 23.327 1.00 78.44 855 ASN A CA 1
ATOM 6595 C C . ASN A 1 855 ? -23.054 37.902 22.356 1.00 78.44 855 ASN A C 1
ATOM 6597 O O . ASN A 1 855 ? -24.105 37.397 22.760 1.00 78.44 855 ASN A O 1
ATOM 6601 N N . GLU A 1 856 ? -22.787 38.028 21.055 1.00 82.75 856 GLU A N 1
ATOM 6602 C CA . GLU A 1 856 ? -23.720 37.633 19.997 1.00 82.75 856 GLU A CA 1
ATOM 6603 C C . GLU A 1 856 ? -24.041 36.131 20.006 1.00 82.75 856 GLU A C 1
ATOM 6605 O O . GLU A 1 856 ? -25.188 35.752 19.764 1.00 82.75 856 GLU A O 1
ATOM 6610 N N . TYR A 1 857 ? -23.071 35.280 20.351 1.00 86.19 857 TYR A N 1
ATOM 6611 C CA . TYR A 1 857 ? -23.247 33.830 20.425 1.00 86.19 857 TYR A CA 1
ATOM 6612 C C . TYR A 1 857 ? -24.149 33.442 21.597 1.00 86.19 857 TYR A C 1
ATOM 6614 O O . TYR A 1 857 ? -25.112 32.695 21.416 1.00 86.19 857 TYR A O 1
ATOM 6622 N N . PHE A 1 858 ? -23.927 34.049 22.767 1.00 85.38 858 PHE A N 1
ATOM 6623 C CA . PHE A 1 858 ? -24.790 33.849 23.931 1.00 85.38 858 PHE A CA 1
ATOM 6624 C C . PHE A 1 858 ? -26.239 34.264 23.644 1.00 85.38 858 PHE A C 1
ATOM 6626 O O . PHE A 1 858 ? -27.174 33.526 23.953 1.00 85.38 858 PHE A O 1
ATOM 6633 N N . ALA A 1 859 ? -26.447 35.412 22.989 1.00 85.06 859 ALA A N 1
ATOM 6634 C CA . ALA A 1 859 ? -27.783 35.857 22.594 1.00 85.06 859 ALA A CA 1
ATOM 6635 C C . ALA A 1 859 ? -28.460 34.876 21.613 1.00 85.06 859 ALA A C 1
ATOM 6637 O O . ALA A 1 859 ? -29.669 34.639 21.693 1.00 85.06 859 ALA A O 1
ATOM 6638 N N . MET A 1 860 ? -27.694 34.269 20.698 1.00 88.81 860 MET A N 1
ATOM 6639 C CA . MET A 1 860 ? -28.197 33.220 19.804 1.00 88.81 860 MET A CA 1
ATOM 6640 C C . MET A 1 860 ? -28.554 31.926 20.544 1.00 88.81 860 MET A C 1
ATOM 6642 O O . MET A 1 860 ? -29.410 31.178 20.060 1.00 88.81 860 MET A O 1
ATOM 6646 N N . ASP A 1 861 ? -27.893 31.621 21.657 1.00 89.50 861 ASP A N 1
ATOM 6647 C CA . ASP A 1 861 ? -28.207 30.471 22.508 1.00 89.50 861 ASP A CA 1
ATOM 6648 C C . ASP A 1 861 ? -29.447 30.718 23.363 1.00 89.50 861 ASP A C 1
ATOM 6650 O O . ASP A 1 861 ? -30.338 29.868 23.386 1.00 89.50 861 ASP A O 1
ATOM 6654 N N . GLU A 1 862 ? -29.551 31.902 23.978 1.00 85.81 862 GLU A N 1
ATOM 6655 C CA . GLU A 1 862 ? -30.715 32.333 24.770 1.00 85.81 862 GLU A CA 1
ATOM 6656 C C . GLU A 1 862 ? -32.003 32.335 23.920 1.00 85.81 862 GLU A C 1
ATOM 6658 O O . GLU A 1 862 ? -33.102 32.073 24.414 1.00 85.81 862 GLU A O 1
ATOM 6663 N N . ALA A 1 863 ? -31.876 32.564 22.608 1.00 86.12 863 ALA A N 1
ATOM 6664 C CA . ALA A 1 863 ? -32.986 32.481 21.662 1.00 86.12 863 ALA A CA 1
ATOM 6665 C C . ALA A 1 863 ? -33.495 31.045 21.399 1.00 86.12 863 ALA A C 1
ATOM 6667 O O . ALA A 1 863 ? -34.643 30.885 20.975 1.00 86.12 863 ALA A O 1
ATOM 6668 N N . LEU A 1 864 ? -32.673 30.007 21.610 1.00 84.50 864 LEU A N 1
ATOM 6669 C CA . LEU A 1 864 ? -33.061 28.597 21.436 1.00 84.50 864 LEU A CA 1
ATOM 6670 C C . LEU A 1 864 ? -33.593 27.975 22.726 1.00 84.50 864 LEU A C 1
ATOM 6672 O O . LEU A 1 864 ? -34.586 27.245 22.711 1.00 84.50 864 LEU A O 1
ATOM 6676 N N . GLY A 1 865 ? -32.907 28.250 23.828 1.00 79.31 865 GLY A N 1
ATOM 6677 C CA . GLY A 1 865 ? -33.185 27.700 25.141 1.00 79.31 865 GLY A CA 1
ATOM 6678 C C . GLY A 1 865 ? -32.817 28.710 26.215 1.00 79.31 865 GLY A C 1
ATOM 6679 O O . GLY A 1 865 ? -32.028 29.618 25.993 1.00 79.31 865 GLY A O 1
ATOM 6680 N N . GLY A 1 866 ? -33.422 28.582 27.389 1.00 77.62 866 GLY A N 1
ATOM 6681 C CA . GLY A 1 866 ? -33.199 29.523 28.472 1.00 77.62 866 GLY A CA 1
ATOM 6682 C C . GLY A 1 866 ? -33.564 28.932 29.820 1.00 77.62 866 GLY A C 1
ATOM 6683 O O . GLY A 1 866 ? -34.144 27.848 29.929 1.00 77.62 866 GLY A O 1
ATOM 6684 N N . GLY A 1 867 ? -33.203 29.662 30.863 1.00 80.19 867 GLY A N 1
ATOM 6685 C CA . GLY A 1 867 ? -33.370 29.245 32.244 1.00 80.19 867 GLY A CA 1
ATOM 6686 C C . GLY A 1 867 ? -32.242 29.798 33.104 1.00 80.19 867 GLY A C 1
ATOM 6687 O O . GLY A 1 867 ? -31.402 30.542 32.598 1.00 80.19 867 GLY A O 1
ATOM 6688 N N . PRO A 1 868 ? -32.222 29.441 34.393 1.00 81.19 868 PRO A N 1
ATOM 6689 C CA . PRO A 1 868 ? -31.161 29.874 35.285 1.00 81.19 868 PRO A CA 1
ATOM 6690 C C . PRO A 1 868 ? -29.800 29.381 34.786 1.00 81.19 868 PRO A C 1
ATOM 6692 O O . PRO A 1 868 ? -29.675 28.221 34.381 1.00 81.19 868 PRO A O 1
ATOM 6695 N N . ILE A 1 869 ? -28.805 30.263 34.776 1.00 74.50 869 ILE A N 1
ATOM 6696 C CA . ILE A 1 869 ? -27.459 29.990 34.264 1.00 74.50 869 ILE A CA 1
ATOM 6697 C C . ILE A 1 869 ? -26.698 29.138 35.268 1.00 74.50 869 ILE A C 1
ATOM 6699 O O . ILE A 1 869 ? -26.031 28.184 34.873 1.00 74.50 869 ILE A O 1
ATOM 6703 N N . TYR A 1 870 ? -26.880 29.377 36.562 1.00 74.44 870 TYR A N 1
ATOM 6704 C CA . TYR A 1 870 ? -26.154 28.676 37.613 1.00 74.44 870 TYR A CA 1
ATOM 6705 C C . TYR A 1 870 ? -27.019 27.615 38.305 1.00 74.44 870 TYR A C 1
ATOM 6707 O O . TYR A 1 870 ? -28.249 27.675 38.327 1.00 74.44 870 TYR A O 1
ATOM 6715 N N . SER A 1 871 ? -26.364 26.592 38.853 1.00 73.88 871 SER A N 1
ATOM 6716 C CA . SER A 1 871 ? -26.995 25.478 39.577 1.00 73.88 871 SER A CA 1
ATOM 6717 C C . SER A 1 871 ? -27.736 25.944 40.839 1.00 73.88 871 SER A C 1
ATOM 6719 O O . SER A 1 871 ? -28.800 25.404 41.153 1.00 73.88 871 SER A O 1
ATOM 6721 N N . HIS A 1 872 ? -27.205 26.944 41.551 1.00 71.75 872 HIS A N 1
ATOM 6722 C CA . HIS A 1 872 ? -27.787 27.476 42.789 1.00 71.75 872 HIS A CA 1
ATOM 6723 C C . HIS A 1 872 ? -29.103 28.237 42.550 1.00 71.75 872 HIS A C 1
ATOM 6725 O O . HIS A 1 872 ? -29.991 28.208 43.399 1.00 71.75 872 HIS A O 1
ATOM 6731 N N . GLU A 1 873 ? -29.281 28.833 41.368 1.00 77.25 873 GLU A N 1
ATOM 6732 C CA . GLU A 1 873 ? -30.508 29.541 40.977 1.00 77.25 873 GLU A CA 1
ATOM 6733 C C . GLU A 1 873 ? -31.694 28.589 40.716 1.00 77.25 873 GLU A C 1
ATOM 6735 O O . GLU A 1 873 ? -32.851 29.014 40.648 1.00 77.25 873 GLU A O 1
ATOM 6740 N N . LEU A 1 874 ? -31.435 27.285 40.553 1.00 81.88 874 LEU A N 1
ATOM 6741 C CA . LEU A 1 874 ? -32.483 26.278 40.395 1.00 81.88 874 LEU A CA 1
ATOM 6742 C C . LEU A 1 874 ? -33.166 25.995 41.748 1.00 81.88 874 LEU A C 1
ATOM 6744 O O . LEU A 1 874 ? -32.483 25.817 42.763 1.00 81.88 874 LEU A O 1
ATOM 6748 N N . PRO A 1 875 ? -34.509 25.881 41.785 1.00 83.12 875 PRO A N 1
ATOM 6749 C CA . PRO A 1 875 ? -35.249 25.728 43.032 1.00 83.12 875 PRO A CA 1
ATOM 6750 C C . PRO A 1 875 ? -34.999 24.374 43.709 1.00 83.12 875 PRO A C 1
ATOM 6752 O O . PRO A 1 875 ? -34.897 23.329 43.059 1.00 83.12 875 PRO A O 1
ATOM 6755 N N . ASP A 1 876 ? -35.003 24.375 45.041 1.00 83.12 876 ASP A N 1
ATOM 6756 C CA . ASP A 1 876 ? -35.017 23.152 45.842 1.00 83.12 876 ASP A CA 1
ATOM 6757 C C . ASP A 1 876 ? -36.407 22.506 45.766 1.00 83.12 876 ASP A C 1
ATOM 6759 O O . ASP A 1 876 ? -37.386 23.025 46.296 1.00 83.12 876 ASP A O 1
ATOM 6763 N N . THR A 1 877 ? -36.509 21.359 45.092 1.00 81.88 877 THR A N 1
ATOM 6764 C CA . THR A 1 877 ? -37.785 20.634 44.930 1.00 81.88 877 THR A CA 1
ATOM 6765 C C . THR A 1 877 ? -37.961 19.468 45.904 1.00 81.88 877 THR A C 1
ATOM 6767 O O . THR A 1 877 ? -39.025 18.852 45.935 1.00 81.88 877 THR A O 1
ATOM 6770 N N . ARG A 1 878 ? -36.929 19.142 46.691 1.00 82.38 878 ARG A N 1
ATOM 6771 C CA . ARG A 1 878 ? -36.898 18.023 47.644 1.00 82.38 878 ARG A CA 1
ATOM 6772 C C . ARG A 1 878 ? -35.817 18.248 48.716 1.00 82.38 878 ARG A C 1
ATOM 6774 O O . ARG A 1 878 ? -34.899 19.021 48.459 1.00 82.38 878 ARG A O 1
ATOM 6781 N N . PRO A 1 879 ? -35.899 17.593 49.889 1.00 82.75 879 PRO A N 1
ATOM 6782 C CA . PRO A 1 879 ? -34.813 17.576 50.871 1.00 82.75 879 PRO A CA 1
ATOM 6783 C C . PRO A 1 879 ? -33.550 16.908 50.307 1.00 82.75 879 PRO A C 1
ATOM 6785 O O . PRO A 1 879 ? -33.650 15.838 49.705 1.00 82.75 879 PRO A O 1
ATOM 6788 N N . TYR A 1 880 ? -32.376 17.501 50.535 1.00 77.31 880 TYR A N 1
ATOM 6789 C CA . TYR A 1 880 ? -31.092 16.956 50.073 1.00 77.31 880 TYR A CA 1
ATOM 6790 C C . TYR A 1 880 ? -30.182 16.514 51.223 1.00 77.31 880 TYR A C 1
ATOM 6792 O O . TYR A 1 880 ? -29.526 15.474 51.108 1.00 77.31 880 TYR A O 1
ATOM 6800 N N . GLY A 1 881 ? -30.139 17.239 52.346 1.00 75.25 881 GLY A N 1
ATOM 6801 C CA . GLY A 1 881 ? -29.113 17.005 53.361 1.00 75.25 881 GLY A CA 1
ATOM 6802 C C . GLY A 1 881 ? -27.711 17.131 52.756 1.00 75.25 881 GLY A C 1
ATOM 6803 O O . GLY A 1 881 ? -27.440 18.030 51.967 1.00 75.25 881 GLY A O 1
ATOM 6804 N N . TYR A 1 882 ? -26.844 16.165 53.067 1.00 72.50 882 TYR A N 1
ATOM 6805 C CA . TYR A 1 882 ? -25.515 16.012 52.456 1.00 72.50 882 TYR A CA 1
ATOM 6806 C C . TYR A 1 882 ? -25.490 14.969 51.318 1.00 72.50 882 TYR A C 1
ATOM 6808 O O . TYR A 1 882 ? -24.456 14.355 51.057 1.00 72.50 882 TYR A O 1
ATOM 6816 N N . THR A 1 883 ? -26.637 14.706 50.685 1.00 79.00 883 THR A N 1
ATOM 6817 C CA . THR A 1 883 ? -26.814 13.653 49.669 1.00 79.00 883 THR A CA 1
ATOM 6818 C C . THR A 1 883 ? -27.120 14.248 48.293 1.00 79.00 883 THR A C 1
ATOM 6820 O O . THR A 1 883 ? -27.435 15.429 48.164 1.00 79.00 883 THR A O 1
ATOM 6823 N N . ILE A 1 884 ? -27.084 13.417 47.252 1.00 83.06 884 ILE A N 1
ATOM 6824 C CA . ILE A 1 884 ? -27.520 13.759 45.890 1.00 83.06 884 ILE A CA 1
ATOM 6825 C C . ILE A 1 884 ? -29.052 13.828 45.758 1.00 83.06 884 ILE A C 1
ATOM 6827 O O . ILE A 1 884 ? -29.559 14.203 44.711 1.00 83.06 884 ILE A O 1
ATOM 6831 N N . GLY A 1 885 ? -29.823 13.496 46.797 1.00 87.00 885 GLY A N 1
ATOM 6832 C CA . GLY A 1 885 ? -31.287 13.488 46.741 1.00 87.00 885 GLY A CA 1
ATOM 6833 C C . GLY A 1 885 ? -31.872 12.210 46.122 1.00 87.00 885 GLY A C 1
ATOM 6834 O O . GLY A 1 885 ? -31.282 11.135 46.205 1.00 87.00 885 GLY A O 1
ATOM 6835 N N . SER A 1 886 ? -33.077 12.314 45.549 1.00 91.19 886 SER A N 1
ATOM 6836 C CA . SER A 1 886 ? -33.875 11.170 45.068 1.00 91.19 886 SER A CA 1
ATOM 6837 C C . SER A 1 886 ? -33.988 11.145 43.546 1.00 91.19 886 SER A C 1
ATOM 6839 O O . SER A 1 886 ? -34.350 12.160 42.968 1.00 91.19 886 SER A O 1
ATOM 6841 N N . PHE A 1 887 ? -33.778 9.992 42.904 1.00 94.50 887 PHE A N 1
ATOM 6842 C CA . PHE A 1 887 ? -34.035 9.760 41.473 1.00 94.50 887 PHE A CA 1
ATOM 6843 C C . PHE A 1 887 ? -35.364 9.032 41.204 1.00 94.50 887 PHE A C 1
ATOM 6845 O O . PHE A 1 887 ? -35.598 8.552 40.096 1.00 94.50 887 PHE A O 1
ATOM 6852 N N . HIS A 1 888 ? -36.259 8.936 42.190 1.00 93.25 888 HIS A N 1
ATOM 6853 C CA . HIS A 1 888 ? -37.497 8.159 42.069 1.00 93.25 888 HIS A CA 1
ATOM 6854 C C . HIS A 1 888 ? -38.380 8.563 40.869 1.00 93.25 888 HIS A C 1
ATOM 6856 O O . HIS A 1 888 ? -39.025 7.720 40.247 1.00 93.25 888 HIS A O 1
ATOM 6862 N N . ASP A 1 889 ? -38.388 9.847 40.510 1.00 93.12 889 ASP A N 1
ATOM 6863 C CA . ASP A 1 889 ? -39.165 10.418 39.405 1.00 93.12 889 ASP A CA 1
ATOM 6864 C C . ASP A 1 889 ? -38.469 10.351 38.030 1.00 93.12 889 ASP A C 1
ATOM 6866 O O . ASP A 1 889 ? -39.013 10.838 37.038 1.00 93.12 889 ASP A O 1
ATOM 6870 N N . PHE A 1 890 ? -37.300 9.712 37.926 1.00 95.88 890 PHE A N 1
ATOM 6871 C CA . PHE A 1 890 ? -36.567 9.535 36.667 1.00 95.88 890 PHE A CA 1
ATOM 6872 C C . PHE A 1 890 ? -37.072 8.292 35.925 1.00 95.88 890 PHE A C 1
ATOM 6874 O O . PHE A 1 890 ? -36.388 7.280 35.797 1.00 95.88 890 PHE A O 1
ATOM 6881 N N . HIS A 1 891 ? -38.308 8.344 35.428 1.00 94.31 891 HIS A N 1
ATOM 6882 C CA . HIS A 1 891 ? -38.998 7.169 34.880 1.00 94.31 891 HIS A CA 1
ATOM 6883 C C . HIS A 1 891 ? -38.360 6.560 33.617 1.00 94.31 891 HIS A C 1
ATOM 6885 O O . HIS A 1 891 ? -38.712 5.436 33.253 1.00 94.31 891 HIS A O 1
ATOM 6891 N N . LYS A 1 892 ? -37.464 7.279 32.929 1.00 96.44 892 LYS A N 1
ATOM 6892 C CA . LYS A 1 892 ? -36.701 6.767 31.776 1.00 96.44 892 LYS A CA 1
ATOM 6893 C C . LYS A 1 892 ? -35.350 6.160 32.153 1.00 96.44 892 LYS A C 1
ATOM 6895 O O . LYS A 1 892 ? -34.766 5.478 31.311 1.00 96.44 892 LYS A O 1
ATOM 6900 N N . LEU A 1 893 ? -34.884 6.370 33.384 1.00 97.06 893 LEU A N 1
ATOM 6901 C CA . LEU A 1 893 ? -33.598 5.878 33.855 1.00 97.06 893 LEU A CA 1
ATOM 6902 C C . LEU A 1 893 ? -33.683 4.367 34.073 1.00 97.06 893 LEU A C 1
ATOM 6904 O O . LEU A 1 893 ? -34.413 3.892 34.941 1.00 97.06 893 LEU A O 1
ATOM 6908 N N . THR A 1 894 ? -32.947 3.623 33.251 1.00 96.69 894 THR A N 1
ATOM 6909 C CA . THR A 1 894 ? -32.926 2.150 33.262 1.00 96.69 894 THR A CA 1
ATOM 6910 C C . THR A 1 894 ? -31.602 1.605 33.783 1.00 96.69 894 THR A C 1
ATOM 6912 O O . THR A 1 894 ? -31.576 0.503 34.321 1.00 96.69 894 THR A O 1
ATOM 6915 N N . HIS A 1 895 ? -30.519 2.375 33.668 1.00 96.62 895 HIS A N 1
ATOM 6916 C CA . HIS A 1 895 ? -29.187 1.986 34.120 1.00 96.62 895 HIS A CA 1
ATOM 6917 C C . HIS A 1 895 ? -28.644 3.046 35.075 1.00 96.62 895 HIS A C 1
ATOM 6919 O O . HIS A 1 895 ? -28.506 4.209 34.691 1.00 96.62 895 HIS A O 1
ATOM 6925 N N . LEU A 1 896 ? -28.344 2.640 36.309 1.00 95.81 896 LEU A N 1
ATOM 6926 C CA . LEU A 1 896 ? -27.760 3.506 37.328 1.00 95.81 896 LEU A CA 1
ATOM 6927 C C . LEU A 1 896 ? -26.519 2.847 37.934 1.00 95.81 896 LEU A C 1
ATOM 6929 O O . LEU A 1 896 ? -26.631 1.848 38.636 1.00 95.81 896 LEU A O 1
ATOM 6933 N N . SER A 1 897 ? -25.355 3.440 37.712 1.00 92.88 897 SER A N 1
ATOM 6934 C CA . SER A 1 897 ? -24.133 3.162 38.465 1.00 92.88 897 SER A CA 1
ATOM 6935 C C . SER A 1 897 ? -23.832 4.373 39.333 1.00 92.88 897 SER A C 1
ATOM 6937 O O . SER A 1 897 ? -23.796 5.494 38.830 1.00 92.88 897 SER A O 1
ATOM 6939 N N . ILE A 1 898 ? -23.665 4.201 40.642 1.00 88.75 898 ILE A N 1
ATOM 6940 C CA . ILE A 1 898 ? -23.433 5.345 41.525 1.00 88.75 898 ILE A CA 1
ATOM 6941 C C . ILE A 1 898 ? -22.650 4.979 42.779 1.00 88.75 898 ILE A C 1
ATOM 6943 O O . ILE A 1 898 ? -22.868 3.928 43.382 1.00 88.75 898 ILE A O 1
ATOM 6947 N N . THR A 1 899 ? -21.755 5.863 43.222 1.00 84.25 899 THR A N 1
ATOM 6948 C CA . THR A 1 899 ? -21.138 5.746 44.547 1.00 84.25 899 THR A CA 1
ATOM 6949 C C . THR A 1 899 ? -22.223 5.753 45.622 1.00 84.25 899 THR A C 1
ATOM 6951 O O . THR A 1 899 ? -22.925 6.751 45.788 1.00 84.25 899 THR A O 1
ATOM 6954 N N . LEU A 1 900 ? -22.340 4.678 46.411 1.00 86.50 900 LEU A N 1
ATOM 6955 C CA . LEU A 1 900 ? -23.432 4.525 47.387 1.00 86.50 900 LEU A CA 1
ATOM 6956 C C . LEU A 1 900 ? -23.496 5.691 48.392 1.00 86.50 900 LEU A C 1
ATOM 6958 O O . LEU A 1 900 ? -24.574 6.137 48.790 1.00 86.50 900 LEU A O 1
ATOM 6962 N N . ARG A 1 901 ? -22.332 6.239 48.758 1.00 79.88 901 ARG A N 1
ATOM 6963 C CA . ARG A 1 901 ? -22.211 7.401 49.652 1.00 79.88 901 ARG A CA 1
ATOM 6964 C C . ARG A 1 901 ? -22.868 8.671 49.116 1.00 79.88 901 ARG A C 1
ATOM 6966 O O . ARG A 1 901 ? -23.262 9.503 49.924 1.00 79.88 901 ARG A O 1
ATOM 6973 N N . ALA A 1 902 ? -23.062 8.808 47.804 1.00 81.94 902 ALA A N 1
ATOM 6974 C CA . ALA A 1 902 ? -23.803 9.936 47.247 1.00 81.94 902 ALA A CA 1
ATOM 6975 C C . ALA A 1 902 ? -25.259 9.963 47.749 1.00 81.94 902 ALA A C 1
ATOM 6977 O O . ALA A 1 902 ? -25.806 11.041 47.957 1.00 81.94 902 ALA A O 1
ATOM 6978 N N . PHE A 1 903 ? -25.874 8.805 48.019 1.00 87.31 903 PHE A N 1
ATOM 6979 C CA . PHE A 1 903 ? -27.214 8.731 48.614 1.00 87.31 903 PHE A CA 1
ATOM 6980 C C . PHE A 1 903 ? -27.221 8.777 50.139 1.00 87.31 903 PHE A C 1
ATOM 6982 O O . PHE A 1 903 ? -28.215 9.193 50.726 1.00 87.31 903 PHE A O 1
ATOM 6989 N N . MET A 1 904 ? -26.152 8.310 50.785 1.00 82.81 904 MET A N 1
ATOM 6990 C CA . MET A 1 904 ? -26.122 8.133 52.242 1.00 82.81 904 MET A CA 1
ATOM 6991 C C . MET A 1 904 ? -25.499 9.325 52.986 1.00 82.81 904 MET A C 1
ATOM 6993 O O . MET A 1 904 ? -25.756 9.495 54.174 1.00 82.81 904 MET A O 1
ATOM 6997 N N . GLY A 1 905 ? -24.726 10.167 52.293 1.00 73.12 905 GLY A N 1
ATOM 6998 C CA . GLY A 1 905 ? -23.984 11.287 52.872 1.00 73.12 905 GLY A CA 1
ATOM 6999 C C . GLY A 1 905 ? -22.575 10.899 53.356 1.00 73.12 905 GLY A C 1
ATOM 7000 O O . GLY A 1 905 ? -22.212 9.718 53.374 1.00 73.12 905 GLY A O 1
ATOM 7001 N N . PRO A 1 906 ? -21.735 11.886 53.723 1.00 63.38 906 PRO A N 1
ATOM 7002 C CA . PRO A 1 906 ? -20.362 11.650 54.159 1.00 63.38 906 PRO A CA 1
ATOM 7003 C C . PRO A 1 906 ? -20.264 11.100 55.595 1.00 63.38 906 PRO A C 1
ATOM 7005 O O . PRO A 1 906 ? -21.061 11.429 56.473 1.00 63.38 906 PRO A O 1
ATOM 7008 N N . GLY A 1 907 ? -19.219 10.308 55.856 1.00 57.06 907 GLY A N 1
ATOM 7009 C CA . GLY A 1 907 ? -18.720 10.015 57.211 1.00 57.06 907 GLY A CA 1
ATOM 7010 C C . GLY A 1 907 ? -17.579 10.966 57.616 1.00 57.06 907 GLY A C 1
ATOM 7011 O O . GLY A 1 907 ? -17.112 11.756 56.797 1.00 57.06 907 GLY A O 1
ATOM 7012 N N . LEU A 1 908 ? -17.089 10.890 58.865 1.00 50.78 908 LEU A N 1
ATOM 7013 C CA . LEU A 1 908 ? -15.901 11.651 59.305 1.00 50.78 908 LEU A CA 1
ATOM 7014 C C . LEU A 1 908 ? -14.685 11.374 58.391 1.00 50.78 908 LEU A C 1
ATOM 7016 O O . LEU A 1 908 ? -14.361 10.228 58.076 1.00 50.78 908 LEU A O 1
ATOM 7020 N N . THR A 1 909 ? -14.006 12.455 58.012 1.00 48.78 909 THR A N 1
ATOM 7021 C CA . THR A 1 909 ? -13.312 12.733 56.736 1.00 48.78 909 THR A CA 1
ATOM 7022 C C . THR A 1 909 ? -12.166 11.833 56.265 1.00 48.78 909 THR A C 1
ATOM 7024 O O . THR A 1 909 ? -11.565 12.138 55.246 1.00 48.78 909 THR A O 1
ATOM 7027 N N . PHE A 1 910 ? -11.844 10.713 56.910 1.00 45.44 910 PHE A N 1
ATOM 7028 C CA . PHE A 1 910 ? -10.690 9.890 56.492 1.00 45.44 910 PHE A CA 1
ATOM 7029 C C . PHE A 1 910 ? -10.890 8.375 56.622 1.00 45.44 910 PHE A C 1
ATOM 7031 O O . PHE A 1 910 ? -10.027 7.590 56.206 1.00 45.44 910 PHE A O 1
ATOM 7038 N N . PHE A 1 911 ? -12.035 7.935 57.155 1.00 51.62 911 PHE A N 1
ATOM 7039 C CA . PHE A 1 911 ? -12.251 6.537 57.516 1.00 51.62 911 PHE A CA 1
ATOM 7040 C C . PHE A 1 911 ? -13.492 5.960 56.822 1.00 51.62 911 PHE A C 1
ATOM 7042 O O . PHE A 1 911 ? -14.605 6.422 57.085 1.00 51.62 911 PHE A O 1
ATOM 7049 N N . PRO A 1 912 ? -13.346 4.913 55.983 1.00 52.59 912 PRO A N 1
ATOM 7050 C CA . PRO A 1 912 ? -14.494 4.223 55.393 1.00 52.59 912 PRO A CA 1
ATOM 7051 C C . PRO A 1 912 ? -15.450 3.644 56.457 1.00 52.59 912 PRO A C 1
ATOM 7053 O O . PRO A 1 912 ? -16.637 3.488 56.197 1.00 52.59 912 PRO A O 1
ATOM 7056 N N . ASN A 1 913 ? -14.961 3.447 57.684 1.00 54.72 913 ASN A N 1
ATOM 7057 C CA . ASN A 1 913 ? -15.695 2.874 58.813 1.00 54.72 913 ASN A CA 1
ATOM 7058 C C . ASN A 1 913 ? -16.399 3.927 59.693 1.00 54.72 913 ASN A C 1
ATOM 7060 O O . ASN A 1 913 ? -16.928 3.583 60.747 1.00 54.72 913 ASN A O 1
ATOM 7064 N N . ALA A 1 914 ? -16.348 5.217 59.340 1.00 60.97 914 ALA A N 1
ATOM 7065 C CA . ALA A 1 914 ? -17.025 6.244 60.126 1.00 60.97 914 ALA A CA 1
ATOM 7066 C C . ALA A 1 914 ? -18.552 6.120 59.984 1.00 60.97 914 ALA A C 1
ATOM 7068 O O . ALA A 1 914 ? -19.060 5.961 58.872 1.00 60.97 914 ALA A O 1
ATOM 7069 N N . ASN A 1 915 ? -19.273 6.226 61.107 1.00 63.81 915 ASN A N 1
ATOM 7070 C CA . ASN A 1 915 ? -20.733 6.351 61.109 1.00 63.81 915 ASN A CA 1
ATOM 7071 C C . ASN A 1 915 ? -21.165 7.587 60.308 1.00 63.81 915 ASN A C 1
ATOM 7073 O O . ASN A 1 915 ? -20.409 8.563 60.217 1.00 63.81 915 ASN A O 1
ATOM 7077 N N . LEU A 1 916 ? -22.384 7.550 59.762 1.00 66.69 916 LEU A N 1
ATOM 7078 C CA . LEU A 1 916 ? -22.970 8.712 59.100 1.00 66.69 916 LEU A CA 1
ATOM 7079 C C . LEU A 1 916 ? -23.047 9.860 60.112 1.00 66.69 916 LEU A C 1
ATOM 7081 O O . LEU A 1 916 ? -23.515 9.686 61.240 1.00 66.69 916 LEU A O 1
ATOM 7085 N N . THR A 1 917 ? -22.530 11.031 59.741 1.00 62.12 917 THR A N 1
ATOM 7086 C CA . THR A 1 917 ? -22.549 12.208 60.625 1.00 62.12 917 THR A CA 1
ATOM 7087 C C . THR A 1 917 ? -23.939 12.839 60.684 1.00 62.12 917 THR A C 1
ATOM 7089 O O . THR A 1 917 ? -24.302 13.429 61.701 1.00 62.12 917 THR A O 1
ATOM 7092 N N . VAL A 1 918 ? -24.731 12.670 59.621 1.00 67.00 918 VAL A N 1
ATOM 7093 C CA . VAL A 1 918 ? -26.119 13.122 59.488 1.00 67.00 918 VAL A CA 1
ATOM 7094 C C . VAL A 1 918 ? -26.925 12.033 58.786 1.00 67.00 918 VAL A C 1
ATOM 7096 O O . VAL A 1 918 ? -26.444 11.427 57.831 1.00 67.00 918 VAL A O 1
ATOM 7099 N N . LYS A 1 919 ? -28.150 11.775 59.259 1.00 74.88 919 LYS A N 1
ATOM 7100 C CA . LYS A 1 919 ? -29.027 10.765 58.654 1.00 74.88 919 LYS A CA 1
ATOM 7101 C C . LYS A 1 919 ? -29.484 11.199 57.259 1.00 74.88 919 LYS A C 1
ATOM 7103 O O . LYS A 1 919 ? -29.903 12.350 57.115 1.00 74.88 919 LYS A O 1
ATOM 7108 N N . PRO A 1 920 ? -29.475 10.297 56.264 1.00 82.19 920 PRO A N 1
ATOM 7109 C CA . PRO A 1 920 ? -29.983 10.616 54.942 1.00 82.19 920 PRO A CA 1
ATOM 7110 C C . PRO A 1 920 ? -31.493 10.907 55.014 1.00 82.19 920 PRO A C 1
ATOM 7112 O O . PRO A 1 920 ? -32.209 10.272 55.796 1.00 82.19 920 PRO A O 1
ATOM 7115 N N . PRO A 1 921 ? -32.000 11.857 54.209 1.00 85.00 921 PRO A N 1
ATOM 7116 C CA . PRO A 1 921 ? -33.409 12.253 54.234 1.00 85.00 921 PRO A CA 1
ATOM 7117 C C . PRO A 1 921 ? -34.367 11.154 53.747 1.00 85.00 921 PRO A C 1
ATOM 7119 O O . PRO A 1 921 ? -35.559 11.216 54.042 1.00 85.00 921 PRO A O 1
ATOM 7122 N N . PHE A 1 922 ? -33.858 10.151 53.027 1.00 89.31 922 PHE A N 1
ATOM 7123 C CA . PHE A 1 922 ? -34.632 9.066 52.429 1.00 89.31 922 PHE A CA 1
ATOM 7124 C C . PHE A 1 922 ? -33.951 7.713 52.640 1.00 89.31 922 PHE A C 1
ATOM 7126 O O . PHE A 1 922 ? -32.725 7.626 52.771 1.00 89.31 922 PHE A O 1
ATOM 7133 N N . ARG A 1 923 ? -34.738 6.633 52.622 1.00 90.94 923 ARG A N 1
ATOM 7134 C CA . ARG A 1 923 ? -34.195 5.268 52.569 1.00 90.94 923 ARG A CA 1
ATOM 7135 C C . ARG A 1 923 ? -33.675 4.958 51.168 1.00 90.94 923 ARG A C 1
ATOM 7137 O O . ARG A 1 923 ? -34.159 5.503 50.181 1.00 90.94 923 ARG A O 1
ATOM 7144 N N . LEU A 1 924 ? -32.733 4.019 51.060 1.00 92.62 924 LEU A N 1
ATOM 7145 C CA . LEU A 1 924 ? -32.085 3.704 49.780 1.00 92.62 924 LEU A CA 1
ATOM 7146 C C . LEU A 1 924 ? -33.086 3.264 48.697 1.00 92.62 924 LEU A C 1
ATOM 7148 O O . LEU A 1 924 ? -33.018 3.733 47.571 1.00 92.62 924 LEU A O 1
ATOM 7152 N N . PHE A 1 925 ? -34.058 2.411 49.026 1.00 92.00 925 PHE A N 1
ATOM 7153 C CA . PHE A 1 925 ? -35.056 1.983 48.038 1.00 92.00 925 PHE A CA 1
ATOM 7154 C C . PHE A 1 925 ? -36.051 3.096 47.647 1.00 92.00 925 PHE A C 1
ATOM 7156 O O . PHE A 1 925 ? -36.707 2.973 46.621 1.00 92.00 925 PHE A O 1
ATOM 7163 N N . GLU A 1 926 ? -36.182 4.175 48.431 1.00 92.69 926 GLU A N 1
ATOM 7164 C CA . GLU A 1 926 ? -37.090 5.300 48.133 1.00 92.69 926 GLU A CA 1
ATOM 7165 C C . GLU A 1 926 ? -36.480 6.291 47.135 1.00 92.69 926 GLU A C 1
ATOM 7167 O O . GLU A 1 926 ? -37.206 7.046 46.493 1.00 92.69 926 GLU A O 1
ATOM 7172 N N . VAL A 1 927 ? -35.149 6.298 47.001 1.00 92.94 927 VAL A N 1
ATOM 7173 C CA . VAL A 1 927 ? -34.430 7.202 46.090 1.00 92.94 927 VAL A CA 1
ATOM 7174 C C . VAL A 1 927 ? -34.170 6.603 44.713 1.00 92.94 927 VAL A C 1
ATOM 7176 O O . VAL A 1 927 ? -33.786 7.334 43.803 1.00 92.94 927 VAL A O 1
ATOM 7179 N N . LEU A 1 928 ? -34.370 5.296 44.539 1.00 95.38 928 LEU A N 1
ATOM 7180 C CA . LEU A 1 928 ? -34.100 4.610 43.278 1.00 95.38 928 LEU A CA 1
ATOM 7181 C C . LEU A 1 928 ? -35.284 4.736 42.297 1.00 95.38 928 LEU A C 1
ATOM 7183 O O . LEU A 1 928 ? -36.446 4.667 42.720 1.00 95.38 928 LEU A O 1
ATOM 7187 N N . PRO A 1 929 ? -35.019 4.884 40.985 1.00 94.62 929 PRO A N 1
ATOM 7188 C CA . PRO A 1 929 ? -36.058 4.850 39.963 1.00 94.62 929 PRO A CA 1
ATOM 7189 C C . PRO A 1 929 ? -36.766 3.484 39.916 1.00 94.62 929 PRO A C 1
ATOM 7191 O O . PRO A 1 929 ? -36.101 2.448 39.948 1.00 94.62 929 PRO A O 1
ATOM 7194 N N . PRO A 1 930 ? -38.100 3.439 39.763 1.00 91.31 930 PRO A N 1
ATOM 7195 C CA . PRO A 1 930 ? -38.854 2.180 39.763 1.00 91.31 930 PRO A CA 1
ATOM 7196 C C . PRO A 1 930 ? -38.617 1.301 38.519 1.00 91.31 930 PRO A C 1
ATOM 7198 O O . PRO A 1 930 ? -38.864 0.099 38.563 1.00 91.31 930 PRO A O 1
ATOM 7201 N N . ASN A 1 931 ? -38.136 1.881 37.413 1.00 93.38 931 ASN A N 1
ATOM 7202 C CA . ASN A 1 931 ? -37.962 1.200 36.122 1.00 93.38 931 ASN A CA 1
ATOM 7203 C C . ASN A 1 931 ? -36.522 0.720 35.863 1.00 93.38 931 ASN A C 1
ATOM 7205 O O . ASN A 1 931 ? -36.186 0.420 34.718 1.00 93.38 931 ASN A O 1
ATOM 7209 N N . LEU A 1 932 ? -35.669 0.671 36.891 1.00 95.62 932 LEU A N 1
ATOM 7210 C CA . LEU A 1 932 ? -34.290 0.215 36.734 1.00 95.62 932 LEU A CA 1
ATOM 7211 C C . LEU A 1 932 ? -34.227 -1.223 36.202 1.00 95.62 932 LEU A C 1
ATOM 7213 O O . LEU A 1 932 ? -34.924 -2.110 36.690 1.00 95.62 932 LEU A O 1
ATOM 7217 N N . GLU A 1 933 ? -33.345 -1.438 35.233 1.00 96.44 933 GLU A N 1
ATOM 7218 C CA . GLU A 1 933 ? -32.959 -2.742 34.691 1.00 96.44 933 GLU A CA 1
ATOM 7219 C C . GLU A 1 933 ? -31.574 -3.168 35.200 1.00 96.44 933 GLU A C 1
ATOM 7221 O O . GLU A 1 933 ? -31.341 -4.360 35.415 1.00 96.44 933 GLU A O 1
ATOM 7226 N N . TYR A 1 934 ? -30.697 -2.194 35.463 1.00 95.50 934 TYR A N 1
ATOM 7227 C CA . TYR A 1 934 ? -29.336 -2.378 35.962 1.00 95.50 934 TYR A CA 1
ATOM 7228 C C . TYR A 1 934 ? -29.029 -1.386 37.093 1.00 95.50 934 TYR A C 1
ATOM 7230 O O . TYR A 1 934 ? -29.304 -0.186 36.968 1.00 95.50 934 TYR A O 1
ATOM 7238 N N . LEU A 1 935 ? -28.427 -1.880 38.178 1.00 94.94 935 LEU A N 1
ATOM 7239 C CA . LEU A 1 935 ? -27.966 -1.072 39.306 1.00 94.94 935 LEU A CA 1
ATOM 7240 C C . LEU A 1 935 ? -26.554 -1.484 39.734 1.00 94.94 935 LEU A C 1
ATOM 7242 O O . LEU A 1 935 ? -26.318 -2.649 40.039 1.00 94.94 935 LEU A O 1
ATOM 7246 N N . CYS A 1 936 ? -25.639 -0.526 39.840 1.00 92.06 936 CYS A N 1
ATOM 7247 C CA . CYS A 1 936 ? -24.306 -0.732 40.397 1.00 92.06 936 CYS A CA 1
ATOM 7248 C C . CYS A 1 936 ? -24.041 0.256 41.535 1.00 92.06 936 CYS A C 1
ATOM 7250 O O . CYS A 1 936 ? -24.244 1.462 41.379 1.00 92.06 936 CYS A O 1
ATOM 7252 N N . PHE A 1 937 ? -23.561 -0.249 42.671 1.00 90.25 937 PHE A N 1
ATOM 7253 C CA . PHE A 1 937 ? -23.068 0.584 43.763 1.00 90.25 937 PHE A CA 1
ATOM 7254 C C . PHE A 1 937 ? -21.542 0.551 43.834 1.00 90.25 937 PHE A C 1
ATOM 7256 O O . PHE A 1 937 ? -20.954 -0.482 44.147 1.00 90.25 937 PHE A O 1
ATOM 7263 N N . TYR A 1 938 ? -20.897 1.697 43.607 1.00 82.44 938 TYR A N 1
ATOM 7264 C CA . TYR A 1 938 ? -19.467 1.844 43.889 1.00 82.44 938 TYR A CA 1
ATOM 7265 C C . TYR A 1 938 ? -19.229 2.101 45.381 1.00 82.44 938 TYR A C 1
ATOM 7267 O O . TYR A 1 938 ? -20.035 2.760 46.049 1.00 82.44 938 TYR A O 1
ATOM 7275 N N . ASP A 1 939 ? -18.081 1.637 45.877 1.00 74.56 939 ASP A N 1
ATOM 7276 C CA . ASP A 1 939 ? -17.559 1.924 47.222 1.00 74.56 939 ASP A CA 1
ATOM 7277 C C . ASP A 1 939 ? -18.447 1.447 48.390 1.00 74.56 939 ASP A C 1
ATOM 7279 O O . ASP A 1 939 ? -18.426 2.021 49.482 1.00 74.56 939 ASP A O 1
ATOM 7283 N N . TYR A 1 940 ? -19.236 0.387 48.181 1.00 84.75 940 TYR A N 1
ATOM 7284 C CA . TYR A 1 940 ? -19.915 -0.324 49.267 1.00 84.75 940 TYR A CA 1
ATOM 7285 C C . TYR A 1 940 ? -19.048 -1.475 49.789 1.00 84.75 940 TYR A C 1
ATOM 7287 O O . TYR A 1 940 ? -18.670 -2.380 49.046 1.00 84.75 940 TYR A O 1
ATOM 7295 N N . ASP A 1 941 ? -18.770 -1.449 51.093 1.00 81.69 941 ASP A N 1
ATOM 7296 C CA . ASP A 1 941 ? -18.098 -2.526 51.814 1.00 81.69 941 ASP A CA 1
ATOM 7297 C C . ASP A 1 941 ? -19.030 -3.105 52.884 1.00 81.69 941 ASP A C 1
ATOM 7299 O O . ASP A 1 941 ? -19.252 -2.504 53.942 1.00 81.69 941 ASP A O 1
ATOM 7303 N N . LYS A 1 942 ? -19.551 -4.305 52.622 1.00 85.12 942 LYS A N 1
ATOM 7304 C CA . LYS A 1 942 ? -20.439 -5.015 53.545 1.00 85.12 942 LYS A CA 1
ATOM 7305 C C . LYS A 1 942 ? -19.751 -5.292 54.883 1.00 85.12 942 LYS A C 1
ATOM 7307 O O . LYS A 1 942 ? -18.667 -5.873 54.925 1.00 85.12 942 LYS A O 1
ATOM 7312 N N . GLY A 1 943 ? -20.408 -4.932 55.982 1.00 83.75 943 GLY A N 1
ATOM 7313 C CA . GLY A 1 943 ? -19.905 -5.145 57.342 1.00 83.75 943 GLY A CA 1
ATOM 7314 C C . GLY A 1 943 ? -19.007 -4.026 57.873 1.00 83.75 943 GLY A C 1
ATOM 7315 O O . GLY A 1 943 ? -18.531 -4.130 59.005 1.00 83.75 943 GLY A O 1
ATOM 7316 N N . ILE A 1 944 ? -18.763 -2.966 57.093 1.00 81.00 944 ILE A N 1
ATOM 7317 C CA . ILE A 1 944 ? -17.945 -1.823 57.523 1.00 81.00 944 ILE A CA 1
ATOM 7318 C C . ILE A 1 944 ? -18.766 -0.758 58.259 1.00 81.00 944 ILE A C 1
ATOM 7320 O O . ILE A 1 944 ? -18.278 -0.184 59.234 1.00 81.00 944 ILE A O 1
ATOM 7324 N N . ASN A 1 945 ? -20.003 -0.496 57.831 1.00 82.06 945 ASN A N 1
ATOM 7325 C CA . ASN A 1 945 ? -20.893 0.477 58.462 1.00 82.06 945 ASN A CA 1
ATOM 7326 C C . ASN A 1 945 ? -22.301 -0.117 58.589 1.00 82.06 945 ASN A C 1
ATOM 7328 O O . ASN A 1 945 ? -22.999 -0.292 57.593 1.00 82.06 945 ASN A O 1
ATOM 7332 N N . ALA A 1 946 ? -22.718 -0.383 59.829 1.00 83.75 946 ALA A N 1
ATOM 7333 C CA . ALA A 1 946 ? -23.984 -1.050 60.125 1.00 83.75 946 ALA A CA 1
ATOM 7334 C C . ALA A 1 946 ? -25.222 -0.268 59.642 1.00 83.75 946 ALA A C 1
ATOM 7336 O O . ALA A 1 946 ? -26.211 -0.879 59.256 1.00 83.75 946 ALA A O 1
ATOM 7337 N N . GLU A 1 947 ? -25.175 1.068 59.626 1.00 84.19 947 GLU A N 1
ATOM 7338 C CA . GLU A 1 947 ? -26.294 1.899 59.159 1.00 84.19 947 GLU A CA 1
ATOM 7339 C C . GLU A 1 947 ? -26.445 1.825 57.631 1.00 84.19 947 GLU A C 1
ATOM 7341 O O . GLU A 1 947 ? -27.556 1.702 57.119 1.00 84.19 947 GLU A O 1
ATOM 7346 N N . ILE A 1 948 ? -25.330 1.809 56.894 1.00 87.25 948 ILE A N 1
ATOM 7347 C CA . ILE A 1 948 ? -25.339 1.591 55.439 1.00 87.25 948 ILE A CA 1
ATOM 7348 C C . ILE A 1 948 ? -25.759 0.148 55.113 1.00 87.25 948 ILE A C 1
ATOM 7350 O O . ILE A 1 948 ? -26.571 -0.065 54.212 1.00 87.25 948 ILE A O 1
ATOM 7354 N N . ASP A 1 949 ? -25.262 -0.839 55.866 1.00 89.62 949 ASP A N 1
ATOM 7355 C CA . ASP A 1 949 ? -25.651 -2.247 55.716 1.00 89.62 949 ASP A CA 1
ATOM 7356 C C . ASP A 1 949 ? -27.157 -2.451 55.921 1.00 89.62 949 ASP A C 1
ATOM 7358 O O . ASP A 1 949 ? -27.779 -3.221 55.189 1.00 89.62 949 ASP A O 1
ATOM 7362 N N . ASP A 1 950 ? -27.762 -1.740 56.876 1.00 90.94 950 ASP A N 1
ATOM 7363 C CA . ASP A 1 950 ? -29.206 -1.769 57.106 1.00 90.94 950 ASP A CA 1
ATOM 7364 C C . ASP A 1 950 ? -29.982 -1.250 55.889 1.00 90.94 950 ASP A C 1
ATOM 7366 O O . ASP A 1 950 ? -30.933 -1.898 55.448 1.00 90.94 950 ASP A O 1
ATOM 7370 N N . HIS A 1 951 ? -29.541 -0.147 55.279 1.00 92.06 951 HIS A N 1
ATOM 7371 C CA . HIS A 1 951 ? -30.147 0.386 54.055 1.00 92.06 951 HIS A CA 1
ATOM 7372 C C . HIS A 1 951 ? -30.025 -0.582 52.863 1.00 92.06 951 HIS A C 1
ATOM 7374 O O . HIS A 1 951 ? -31.000 -0.796 52.135 1.00 92.06 951 HIS A O 1
ATOM 7380 N N . VAL A 1 952 ? -28.850 -1.191 52.663 1.00 93.12 952 VAL A N 1
ATOM 7381 C CA . VAL A 1 952 ? -28.607 -2.151 51.569 1.00 93.12 952 VAL A CA 1
ATOM 7382 C C . VAL A 1 952 ? -29.384 -3.452 51.785 1.00 93.12 952 VAL A C 1
ATOM 7384 O O . VAL A 1 952 ? -29.926 -4.022 50.831 1.00 93.12 952 VAL A O 1
ATOM 7387 N N . ARG A 1 953 ? -29.505 -3.907 53.036 1.00 93.75 953 ARG A N 1
ATOM 7388 C CA . ARG A 1 953 ? -30.325 -5.062 53.414 1.00 93.75 953 ARG A CA 1
ATOM 7389 C C . ARG A 1 953 ? -31.804 -4.814 53.141 1.00 93.75 953 ARG A C 1
ATOM 7391 O O . ARG A 1 953 ? -32.417 -5.633 52.463 1.00 93.75 953 ARG A O 1
ATOM 7398 N N . GLU A 1 954 ? -32.356 -3.682 53.585 1.00 94.00 954 GLU A N 1
ATOM 7399 C CA . GLU A 1 954 ? -33.757 -3.323 53.312 1.00 94.00 954 GLU A CA 1
ATOM 7400 C C . GLU A 1 954 ? -34.050 -3.259 51.806 1.00 94.00 954 GLU A C 1
ATOM 7402 O O . GLU A 1 954 ? -35.088 -3.744 51.352 1.00 94.00 954 GLU A O 1
ATOM 7407 N N . PHE A 1 955 ? -33.133 -2.689 51.017 1.00 94.94 955 PHE A N 1
ATOM 7408 C CA . PHE A 1 955 ? -33.231 -2.711 49.558 1.00 94.94 955 PHE A CA 1
ATOM 7409 C C . PHE A 1 955 ? -33.239 -4.150 49.020 1.00 94.94 955 PHE A C 1
ATOM 7411 O O . PHE A 1 955 ? -34.127 -4.514 48.251 1.00 94.94 955 PHE A O 1
ATOM 7418 N N . THR A 1 956 ? -32.292 -4.986 49.449 1.00 93.06 956 THR A N 1
ATOM 7419 C CA . THR A 1 956 ? -32.141 -6.363 48.955 1.00 93.06 956 THR A CA 1
ATOM 7420 C C . THR A 1 956 ? -33.353 -7.238 49.279 1.00 93.06 956 THR A C 1
ATOM 7422 O O . THR A 1 956 ? -33.742 -8.061 48.452 1.00 93.06 956 THR A O 1
ATOM 7425 N N . GLU A 1 957 ? -33.981 -7.038 50.439 1.00 94.06 957 GLU A N 1
ATOM 7426 C CA . GLU A 1 957 ? -35.208 -7.736 50.843 1.00 94.06 957 GLU A CA 1
ATOM 7427 C C . GLU A 1 957 ? -36.419 -7.328 49.990 1.00 94.06 957 GLU A C 1
ATOM 7429 O O . GLU A 1 957 ? -37.276 -8.162 49.699 1.00 94.06 957 GLU A O 1
ATOM 7434 N N . LYS A 1 958 ? -36.487 -6.062 49.558 1.00 92.44 958 LYS A N 1
ATOM 7435 C CA . LYS A 1 958 ? -37.641 -5.503 48.835 1.00 92.44 958 LYS A CA 1
ATOM 7436 C C . LYS A 1 958 ? -37.474 -5.439 47.317 1.00 92.44 958 LYS A C 1
ATOM 7438 O O . LYS A 1 958 ? -38.455 -5.189 46.617 1.00 92.44 958 LYS A O 1
ATOM 7443 N N . LYS A 1 959 ? -36.267 -5.655 46.780 1.00 92.06 959 LYS A N 1
ATOM 7444 C CA . LYS A 1 959 ? -35.966 -5.363 45.367 1.00 92.06 959 LYS A CA 1
ATOM 7445 C C . LYS A 1 959 ? -36.856 -6.106 44.369 1.00 92.06 959 LYS A C 1
ATOM 7447 O O . LYS A 1 959 ? -37.263 -5.517 43.378 1.00 92.06 959 LYS A O 1
ATOM 7452 N N . GLY A 1 960 ? -37.203 -7.363 44.661 1.00 88.88 960 GLY A N 1
ATOM 7453 C CA . GLY A 1 960 ? -38.058 -8.177 43.791 1.00 88.88 960 GLY A CA 1
ATOM 7454 C C . GLY A 1 960 ? -39.517 -7.710 43.729 1.00 88.88 960 GLY A C 1
ATOM 7455 O O . GLY A 1 960 ? -40.199 -8.000 42.753 1.00 88.88 960 GLY A O 1
ATOM 7456 N N . GLU A 1 961 ? -39.992 -6.984 44.747 1.00 92.56 961 GLU A N 1
ATOM 7457 C CA . GLU A 1 961 ? -41.332 -6.384 44.769 1.00 92.56 961 GLU A CA 1
ATOM 7458 C C . GLU A 1 961 ? -41.324 -4.982 44.149 1.00 92.56 961 GLU A C 1
ATOM 7460 O O . GLU A 1 961 ? -42.180 -4.659 43.328 1.00 92.56 961 GLU A O 1
ATOM 7465 N N . LEU A 1 962 ? -40.355 -4.148 44.539 1.00 91.62 962 LEU A N 1
ATOM 7466 C CA . LEU A 1 962 ? -40.344 -2.721 44.204 1.00 91.62 962 LEU A CA 1
ATOM 7467 C C . LEU A 1 962 ? -39.713 -2.398 42.841 1.00 91.62 962 LEU A C 1
ATOM 7469 O O . LEU A 1 962 ? -40.037 -1.361 42.269 1.00 91.62 962 LEU A O 1
ATOM 7473 N N . PHE A 1 963 ? -38.844 -3.267 42.313 1.00 95.25 963 PHE A N 1
ATOM 7474 C CA . PHE A 1 963 ? -38.133 -3.061 41.045 1.00 95.25 963 PHE A CA 1
ATOM 7475 C C . PHE A 1 963 ? -38.271 -4.301 40.145 1.00 95.25 963 PHE A C 1
ATOM 7477 O O . PHE A 1 963 ? -37.305 -5.034 39.934 1.00 95.25 963 PHE A O 1
ATOM 7484 N N . PRO A 1 964 ? -39.471 -4.571 39.598 1.00 92.50 964 PRO A N 1
ATOM 7485 C CA . PRO A 1 964 ? -39.747 -5.798 38.844 1.00 92.50 964 PRO A CA 1
ATOM 7486 C C . PRO A 1 964 ? -38.936 -5.928 37.543 1.00 92.50 964 PRO A C 1
ATOM 7488 O O . PRO A 1 964 ? -38.809 -7.029 37.010 1.00 92.50 964 PRO A O 1
ATOM 7491 N N . SER A 1 965 ? -38.393 -4.821 37.029 1.00 95.25 965 SER A N 1
ATOM 7492 C CA . SER A 1 965 ? -37.558 -4.792 35.822 1.00 95.25 965 SER A CA 1
ATOM 7493 C C . SER A 1 965 ? -36.071 -5.027 36.099 1.00 95.25 965 SER A C 1
ATOM 7495 O O . SER A 1 965 ? -35.324 -5.239 35.145 1.00 95.25 965 SER A O 1
ATOM 7497 N N . LEU A 1 966 ? -35.641 -5.006 37.366 1.00 95.75 966 LEU A N 1
ATOM 7498 C CA . LEU A 1 966 ? -34.233 -5.047 37.753 1.00 95.75 966 LEU A CA 1
ATOM 7499 C C . LEU A 1 966 ? -33.657 -6.446 37.528 1.00 95.75 966 LEU A C 1
ATOM 7501 O O . LEU A 1 966 ? -34.038 -7.405 38.200 1.00 95.75 966 LEU A O 1
ATOM 7505 N N . ARG A 1 967 ? -32.734 -6.561 36.571 1.00 92.38 967 ARG A N 1
ATOM 7506 C CA . ARG A 1 967 ? -32.125 -7.835 36.156 1.00 92.38 967 ARG A CA 1
ATOM 7507 C C . ARG A 1 967 ? -30.778 -8.066 36.811 1.00 92.38 967 ARG A C 1
ATOM 7509 O O . ARG A 1 967 ? -30.430 -9.206 37.103 1.00 92.38 967 ARG A O 1
ATOM 7516 N N . GLU A 1 968 ? -30.042 -6.988 37.042 1.00 90.44 968 GLU A N 1
ATOM 7517 C CA . GLU A 1 968 ? -28.660 -7.047 37.488 1.00 90.44 968 GLU A CA 1
ATOM 7518 C C . GLU A 1 968 ? -28.406 -6.030 38.601 1.00 90.44 968 GLU A C 1
ATOM 7520 O O . GLU A 1 968 ? -28.811 -4.868 38.515 1.00 90.44 968 GLU A O 1
ATOM 7525 N N . VAL A 1 969 ? -27.758 -6.502 39.670 1.00 91.62 969 VAL A N 1
ATOM 7526 C CA . VAL A 1 969 ? -27.310 -5.679 40.794 1.00 91.62 969 VAL A CA 1
ATOM 7527 C C . VAL A 1 969 ? -25.853 -6.008 41.069 1.00 91.62 969 VAL A C 1
ATOM 7529 O O . VAL A 1 969 ? -25.543 -7.123 41.484 1.00 91.62 969 VAL A O 1
ATOM 7532 N N . VAL A 1 970 ? -24.988 -5.023 40.870 1.00 87.50 970 VAL A N 1
ATOM 7533 C CA . VAL A 1 970 ? -23.537 -5.113 41.038 1.00 87.50 970 VAL A CA 1
ATOM 7534 C C . VAL A 1 970 ? -23.125 -4.262 42.243 1.00 87.50 970 VAL A C 1
ATOM 7536 O O . VAL A 1 970 ? -23.773 -3.263 42.565 1.00 87.50 970 VAL A O 1
ATOM 7539 N N . GLY A 1 971 ? -22.066 -4.651 42.955 1.00 84.00 971 GLY A N 1
ATOM 7540 C CA . GLY A 1 971 ? -21.549 -3.844 44.066 1.00 84.00 971 GLY A CA 1
ATOM 7541 C C . GLY A 1 971 ? -22.214 -4.072 45.426 1.00 84.00 971 GLY A C 1
ATOM 7542 O O . GLY A 1 971 ? -21.926 -3.325 46.351 1.00 84.00 971 GLY A O 1
ATOM 7543 N N . VAL A 1 972 ? -23.104 -5.067 45.567 1.00 87.62 972 VAL A N 1
ATOM 7544 C CA . VAL A 1 972 ? -23.740 -5.441 46.855 1.00 87.62 972 VAL A CA 1
ATOM 7545 C C . VAL A 1 972 ? -23.093 -6.679 47.479 1.00 87.62 972 VAL A C 1
ATOM 7547 O O . VAL A 1 972 ? -22.738 -6.671 48.658 1.00 87.62 972 VAL A O 1
ATOM 7550 N N . ASP A 1 973 ? -22.954 -7.752 46.697 1.00 81.19 973 ASP A N 1
ATOM 7551 C CA . ASP A 1 973 ? -22.345 -9.015 47.143 1.00 81.19 973 ASP A CA 1
ATOM 7552 C C . ASP A 1 973 ? -20.848 -9.097 46.810 1.00 81.19 973 ASP A C 1
ATOM 7554 O O . ASP A 1 973 ? -20.111 -9.888 47.399 1.00 81.19 973 ASP A O 1
ATOM 7558 N N . GLU A 1 974 ? -20.393 -8.241 45.899 1.00 79.69 974 GLU A N 1
ATOM 7559 C CA . GLU A 1 974 ? -19.000 -8.068 45.517 1.00 79.69 974 GLU A CA 1
ATOM 7560 C C . GLU A 1 974 ? -18.608 -6.599 45.650 1.00 79.69 974 GLU A C 1
ATOM 7562 O O . GLU A 1 974 ? -19.417 -5.706 45.406 1.00 79.69 974 GLU A O 1
ATOM 7567 N N . LYS A 1 975 ? -17.365 -6.340 46.060 1.00 76.94 975 LYS A N 1
ATOM 7568 C CA . LYS A 1 975 ? -16.869 -4.973 46.203 1.00 76.94 975 LYS A CA 1
ATOM 7569 C C . LYS A 1 975 ? -16.539 -4.405 44.829 1.00 76.94 975 LYS A C 1
ATOM 7571 O O . LYS A 1 975 ? -15.592 -4.864 44.190 1.00 76.94 975 LYS A O 1
ATOM 7576 N N . MET A 1 976 ? -17.239 -3.343 44.445 1.00 74.00 976 MET A N 1
ATOM 7577 C CA . MET A 1 976 ? -16.851 -2.513 43.309 1.00 74.00 976 MET A CA 1
ATOM 7578 C C . MET A 1 976 ? -15.990 -1.347 43.802 1.00 74.00 976 MET A C 1
ATOM 7580 O O . MET A 1 976 ? -16.493 -0.497 44.546 1.00 74.00 976 MET A O 1
ATOM 7584 N N . PRO A 1 977 ? -14.693 -1.296 43.450 1.00 64.19 977 PRO A N 1
ATOM 7585 C CA . PRO A 1 977 ? -13.852 -0.173 43.836 1.00 64.19 977 PRO A CA 1
ATOM 7586 C C . PRO A 1 977 ? -14.348 1.103 43.147 1.00 64.19 977 PRO A C 1
ATOM 7588 O O . PRO A 1 977 ? -14.643 1.086 41.954 1.00 64.19 977 PRO A O 1
ATOM 7591 N N . ALA A 1 978 ? -14.413 2.200 43.897 1.00 61.03 978 ALA A N 1
ATOM 7592 C CA . ALA A 1 978 ? -14.499 3.537 43.320 1.00 61.03 978 ALA A CA 1
ATOM 7593 C C . ALA A 1 978 ? -13.105 3.993 42.868 1.00 61.03 978 ALA A C 1
ATOM 7595 O O . ALA A 1 978 ? -12.085 3.532 43.397 1.00 61.03 978 ALA A O 1
ATOM 7596 N N . GLY A 1 979 ? -13.042 4.956 41.950 1.00 52.50 979 GLY A N 1
ATOM 7597 C CA . GLY A 1 979 ? -11.800 5.580 41.488 1.00 52.50 979 GLY A CA 1
ATOM 7598 C C . GLY A 1 979 ? -10.926 6.099 42.638 1.00 52.50 979 GLY A C 1
ATOM 7599 O O . GLY A 1 979 ? -9.703 6.032 42.571 1.00 52.50 979 GLY A O 1
ATOM 7600 N N . GLY A 1 980 ? -11.536 6.512 43.756 1.00 49.25 980 GLY A N 1
ATOM 7601 C CA . GLY A 1 980 ? -10.823 6.928 44.970 1.00 49.25 980 GLY A CA 1
ATOM 7602 C C . GLY A 1 980 ? -10.217 5.795 45.814 1.00 49.25 980 GLY A C 1
ATOM 7603 O O . GLY A 1 980 ? -9.198 6.005 46.475 1.00 49.25 980 GLY A O 1
ATOM 7604 N N . THR A 1 981 ? -10.800 4.588 45.824 1.00 45.66 981 THR A N 1
ATOM 7605 C CA . THR A 1 981 ? -10.337 3.473 46.679 1.00 45.66 981 THR A CA 1
ATOM 7606 C C . THR A 1 981 ? -9.163 2.691 46.087 1.00 45.66 981 THR A C 1
ATOM 7608 O O . THR A 1 981 ? -8.437 2.029 46.833 1.00 45.66 981 THR A O 1
ATOM 7611 N N . LEU A 1 982 ? -8.900 2.832 44.785 1.00 43.19 982 LEU A N 1
ATOM 7612 C CA . LEU A 1 982 ? -7.737 2.255 44.100 1.00 43.19 982 LEU A CA 1
ATOM 7613 C C . LEU A 1 982 ? -6.387 2.842 44.553 1.00 43.19 982 LEU A C 1
ATOM 7615 O O . LEU A 1 982 ? -5.359 2.246 44.256 1.00 43.19 982 LEU A O 1
ATOM 7619 N N . TYR A 1 983 ? -6.365 3.935 45.325 1.00 43.12 983 TYR A N 1
ATOM 7620 C CA . TYR A 1 983 ? -5.131 4.611 45.748 1.00 43.12 983 TYR A CA 1
ATOM 7621 C C . TYR A 1 983 ? -4.576 4.186 47.120 1.00 43.12 983 TYR A C 1
ATOM 7623 O O . TYR A 1 983 ? -3.400 4.425 47.392 1.00 43.12 983 TYR A O 1
ATOM 7631 N N . LYS A 1 984 ? -5.358 3.528 47.994 1.00 40.06 984 LYS A N 1
ATOM 7632 C CA . LYS A 1 984 ? -4.857 3.112 49.329 1.00 40.06 984 LYS A CA 1
ATOM 7633 C C . LYS A 1 984 ? -3.924 1.892 49.295 1.00 40.06 984 LYS A C 1
ATOM 7635 O O . LYS A 1 984 ? -3.134 1.726 50.218 1.00 40.06 984 LYS A O 1
ATOM 7640 N N . ASP A 1 985 ? -3.979 1.084 48.235 1.00 35.78 985 ASP A N 1
ATOM 7641 C CA . ASP A 1 985 ? -3.232 -0.182 48.113 1.00 35.78 985 ASP A CA 1
ATOM 7642 C C . ASP A 1 985 ? -1.987 -0.099 47.211 1.00 35.78 985 ASP A C 1
ATOM 7644 O O . ASP A 1 985 ? -1.339 -1.113 46.932 1.00 35.78 985 ASP A O 1
ATOM 7648 N N . VAL A 1 986 ? -1.630 1.094 46.729 1.00 36.34 986 VAL A N 1
ATOM 7649 C CA . VAL A 1 986 ? -0.635 1.244 45.664 1.00 36.34 986 VAL A CA 1
ATOM 7650 C C . VAL A 1 986 ? 0.432 2.238 46.096 1.00 36.34 986 VAL A C 1
ATOM 7652 O O . VAL A 1 986 ? 0.309 3.445 45.914 1.00 36.34 986 VAL A O 1
ATOM 7655 N N . GLY A 1 987 ? 1.527 1.718 46.657 1.00 35.38 987 GLY A N 1
ATOM 7656 C CA . GLY A 1 987 ? 2.784 2.463 46.660 1.00 35.38 987 GLY A CA 1
ATOM 7657 C C . GLY A 1 987 ? 3.091 2.914 45.231 1.00 35.38 987 GLY A C 1
ATOM 7658 O O . GLY A 1 987 ? 2.877 2.133 44.304 1.00 35.38 987 GLY A O 1
ATOM 7659 N N . TYR A 1 988 ? 3.529 4.167 45.070 1.00 35.28 988 TYR A N 1
ATOM 7660 C CA . TYR A 1 988 ? 3.943 4.789 43.806 1.00 35.28 988 TYR A CA 1
ATOM 7661 C C . TYR A 1 988 ? 4.585 3.760 42.852 1.00 35.28 988 TYR A C 1
ATOM 7663 O O . TYR A 1 988 ? 5.769 3.457 42.986 1.00 35.28 988 TYR A O 1
ATOM 7671 N N . GLY A 1 989 ? 3.805 3.183 41.924 1.00 36.12 989 GLY A N 1
ATOM 7672 C CA . GLY A 1 989 ? 4.341 2.268 40.906 1.00 36.12 989 GLY A CA 1
ATOM 7673 C C . GLY A 1 989 ? 3.598 0.970 40.556 1.00 36.12 989 GLY A C 1
ATOM 7674 O O . GLY A 1 989 ? 4.198 0.190 39.827 1.00 36.12 989 GLY A O 1
ATOM 7675 N N . ASN A 1 990 ? 2.356 0.683 40.987 1.00 34.44 990 ASN A N 1
ATOM 7676 C CA . ASN A 1 990 ? 1.692 -0.586 40.604 1.00 34.44 990 ASN A CA 1
ATOM 7677 C C . ASN A 1 990 ? 0.369 -0.460 39.810 1.00 34.44 990 ASN A C 1
ATOM 7679 O O . ASN A 1 990 ? -0.618 0.120 40.247 1.00 34.44 990 ASN A O 1
ATOM 7683 N N . ASN A 1 991 ? 0.358 -1.113 38.643 1.00 40.31 991 ASN A N 1
ATOM 7684 C CA . ASN A 1 991 ? -0.603 -1.079 37.528 1.00 40.31 991 ASN A CA 1
ATOM 7685 C C . ASN A 1 991 ? -2.016 -1.670 37.782 1.00 40.31 991 ASN A C 1
ATOM 7687 O O . ASN A 1 991 ? -2.554 -2.341 36.900 1.00 40.31 991 ASN A O 1
ATOM 7691 N N . LYS A 1 992 ? -2.670 -1.471 38.934 1.00 35.25 992 LYS A N 1
ATOM 7692 C CA . LYS A 1 992 ? -4.024 -2.043 39.150 1.00 35.25 992 LYS A CA 1
ATOM 7693 C C . LYS A 1 992 ? -5.190 -1.212 38.592 1.00 35.25 992 LYS A C 1
ATOM 7695 O O . LYS A 1 992 ? -6.201 -1.809 38.234 1.00 35.25 992 LYS A O 1
ATOM 7700 N N . GLU A 1 993 ? -5.040 0.102 38.412 1.00 35.84 993 GLU A N 1
ATOM 7701 C CA . GLU A 1 993 ? -6.057 0.945 37.742 1.00 35.84 993 GLU A CA 1
ATOM 7702 C C . GLU A 1 993 ? -6.243 0.590 36.253 1.00 35.84 993 GLU A C 1
ATOM 7704 O O . GLU A 1 993 ? -7.317 0.784 35.684 1.00 35.84 993 GLU A O 1
ATOM 7709 N N . SER A 1 994 ? -5.223 -0.025 35.641 1.00 38.03 994 SER A N 1
ATOM 7710 C CA . SER A 1 994 ? -5.157 -0.360 34.210 1.00 38.03 994 SER A CA 1
ATOM 7711 C C . SER A 1 994 ? -6.186 -1.386 33.716 1.00 38.03 994 SER A C 1
ATOM 7713 O O . SER A 1 994 ? -6.209 -1.672 32.524 1.00 38.03 994 SER A O 1
ATOM 7715 N N . ARG A 1 995 ? -7.019 -1.973 34.586 1.00 32.34 995 ARG A N 1
ATOM 7716 C CA . ARG A 1 995 ? -8.022 -2.984 34.194 1.00 32.34 995 ARG A CA 1
ATOM 7717 C C . ARG A 1 995 ? -9.464 -2.484 34.172 1.00 32.34 995 ARG A C 1
ATOM 7719 O O . ARG A 1 995 ? -10.278 -3.120 33.517 1.00 32.34 995 ARG A O 1
ATOM 7726 N N . LEU A 1 996 ? -9.783 -1.395 34.874 1.00 33.97 996 LEU A N 1
ATOM 7727 C CA . LEU A 1 996 ? -11.168 -0.913 35.009 1.00 33.97 996 LEU A CA 1
ATOM 7728 C C . LEU A 1 996 ? -11.463 0.311 34.135 1.00 33.97 996 LEU A C 1
ATOM 7730 O O . LEU A 1 996 ? -12.590 0.476 33.684 1.00 33.97 996 LEU A O 1
ATOM 7734 N N . PHE A 1 997 ? -10.451 1.132 33.840 1.00 40.12 997 PHE A N 1
ATOM 7735 C CA . PHE A 1 997 ? -10.633 2.398 33.126 1.00 40.12 997 PHE A CA 1
ATOM 7736 C C . PHE A 1 997 ? -9.491 2.664 32.139 1.00 40.12 997 PHE A C 1
ATOM 7738 O O . PHE A 1 997 ? -8.812 3.686 32.226 1.00 40.12 997 PHE A O 1
ATOM 7745 N N . GLN A 1 998 ? -9.251 1.743 31.198 1.00 30.48 998 GLN A N 1
ATOM 7746 C CA . GLN A 1 998 ? -8.339 2.046 30.093 1.00 30.48 998 GLN A CA 1
ATOM 7747 C C . GLN A 1 998 ? -8.967 3.133 29.205 1.00 30.48 998 GLN A C 1
ATOM 7749 O O . GLN A 1 998 ? -10.064 2.913 28.680 1.00 30.48 998 GLN A O 1
ATOM 7754 N N . PRO A 1 999 ? -8.319 4.296 29.003 1.00 33.34 999 PRO A N 1
ATOM 7755 C CA . PRO A 1 999 ? -8.578 5.053 27.793 1.00 33.34 999 PRO A CA 1
ATOM 7756 C C . PRO A 1 999 ? -8.253 4.148 26.601 1.00 33.34 999 PRO A C 1
ATOM 7758 O O . PRO A 1 999 ? -7.329 3.337 26.653 1.00 33.34 999 PRO A O 1
ATOM 7761 N N . VAL A 1 1000 ? -9.035 4.282 25.535 1.00 32.06 1000 VAL A N 1
ATOM 7762 C CA . VAL A 1 1000 ? -8.667 3.732 24.232 1.00 32.06 1000 VAL A CA 1
ATOM 7763 C C . VAL A 1 1000 ? -7.341 4.418 23.867 1.00 32.06 1000 VAL A C 1
ATOM 7765 O O . VAL A 1 1000 ? -7.298 5.639 23.750 1.00 32.06 1000 VAL A O 1
ATOM 7768 N N . ASP A 1 1001 ? -6.270 3.627 23.880 1.00 33.06 1001 ASP A N 1
ATOM 7769 C CA . ASP A 1 1001 ? -4.844 3.982 23.831 1.00 33.06 1001 ASP A CA 1
ATOM 7770 C C . ASP A 1 1001 ? -4.531 5.203 22.932 1.00 33.06 1001 ASP A C 1
ATOM 7772 O O . ASP A 1 1001 ? -4.829 5.154 21.748 1.00 33.06 1001 ASP A O 1
ATOM 7776 N N . PRO A 1 1002 ? -3.963 6.324 23.415 1.00 36.12 1002 PRO A N 1
ATOM 7777 C CA . PRO A 1 1002 ? -3.771 7.518 22.585 1.00 36.12 1002 PRO A CA 1
ATOM 7778 C C . PRO A 1 1002 ? -2.688 7.384 21.492 1.00 36.12 1002 PRO A C 1
ATOM 7780 O O . PRO A 1 1002 ? -2.553 8.297 20.676 1.00 36.12 1002 PRO A O 1
ATOM 7783 N N . GLU A 1 1003 ? -1.945 6.275 21.415 1.00 35.59 1003 GLU A N 1
ATOM 7784 C CA . GLU A 1 1003 ? -1.022 5.989 20.303 1.00 35.59 1003 GLU A CA 1
ATOM 7785 C C . GLU A 1 1003 ? -1.737 5.246 19.153 1.00 35.59 1003 GLU A C 1
ATOM 7787 O O . GLU A 1 1003 ? -1.471 4.081 18.864 1.00 35.59 1003 GLU A O 1
ATOM 7792 N N . PHE A 1 1004 ? -2.658 5.934 18.468 1.00 38.16 1004 PHE A N 1
ATOM 7793 C CA . PHE A 1 1004 ? -3.200 5.487 17.177 1.00 38.16 1004 PHE A CA 1
ATOM 7794 C C . PHE A 1 1004 ? -2.383 6.055 16.015 1.00 38.16 1004 PHE A C 1
ATOM 7796 O O . PHE A 1 1004 ? -1.902 7.183 16.088 1.00 38.16 1004 PHE A O 1
ATOM 7803 N N . GLY A 1 1005 ? -2.247 5.279 14.934 1.00 31.78 1005 GLY A N 1
ATOM 7804 C CA . GLY A 1 1005 ? -1.575 5.673 13.694 1.00 31.78 1005 GLY A CA 1
ATOM 7805 C C . GLY A 1 1005 ? -2.249 6.872 13.031 1.00 31.78 1005 GLY A C 1
ATOM 7806 O O . GLY A 1 1005 ? -3.150 6.721 12.209 1.00 31.78 1005 GLY A O 1
ATOM 7807 N N . TRP A 1 1006 ? -1.830 8.068 13.428 1.00 45.38 1006 TRP A N 1
ATOM 7808 C CA . TRP A 1 1006 ? -2.133 9.312 12.742 1.00 45.38 1006 TRP A CA 1
ATOM 7809 C C . TRP A 1 1006 ? -1.237 9.417 11.522 1.00 45.38 1006 TRP A C 1
ATOM 7811 O O . TRP A 1 1006 ? -0.021 9.258 11.634 1.00 45.38 1006 TRP A O 1
ATOM 7821 N N . ALA A 1 1007 ? -1.822 9.706 10.370 1.00 40.03 1007 ALA A N 1
ATOM 7822 C CA . ALA A 1 1007 ? -1.026 9.965 9.194 1.00 40.03 1007 ALA A CA 1
ATOM 7823 C C . ALA A 1 1007 ? -0.325 11.325 9.328 1.00 40.03 1007 ALA A C 1
ATOM 7825 O O . ALA A 1 1007 ? -0.971 12.360 9.510 1.00 40.03 1007 ALA A O 1
ATOM 7826 N N . VAL A 1 1008 ? 1.002 11.295 9.238 1.00 35.25 1008 VAL A N 1
ATOM 7827 C CA . VAL A 1 1008 ? 1.831 12.444 8.872 1.00 35.25 1008 VAL A CA 1
ATOM 7828 C C . VAL A 1 1008 ? 2.109 12.250 7.388 1.00 35.25 1008 VAL A C 1
ATOM 7830 O O . VAL A 1 1008 ? 2.625 11.201 7.005 1.00 35.25 1008 VAL A O 1
ATOM 7833 N N . ALA A 1 1009 ? 1.684 13.195 6.549 1.00 29.30 1009 ALA A N 1
ATOM 7834 C CA . ALA A 1 1009 ? 2.055 13.177 5.139 1.00 29.30 1009 ALA A CA 1
ATOM 7835 C C . ALA A 1 1009 ? 3.588 13.263 5.062 1.00 29.30 1009 ALA A C 1
ATOM 7837 O O . ALA A 1 1009 ? 4.160 14.243 5.541 1.00 29.30 1009 ALA A O 1
ATOM 7838 N N . ILE A 1 1010 ? 4.235 12.213 4.554 1.00 27.00 1010 ILE A N 1
ATOM 7839 C CA . ILE A 1 1010 ? 5.663 12.235 4.214 1.00 27.00 1010 ILE A CA 1
ATOM 7840 C C . ILE A 1 1010 ? 5.797 12.891 2.846 1.00 27.00 1010 ILE A C 1
ATOM 7842 O O . ILE A 1 1010 ? 5.030 12.480 1.945 1.00 27.00 1010 ILE A O 1
#